Protein AF-0000000084519623 (afdb_homodimer)

pLDDT: mean 92.39, std 9.72, range [23.41, 98.94]

Radius of gyration: 33.49 Å; Cα contacts (8 Å, |Δi|>4): 2602; chains: 2; bounding box: 66×111×92 Å

Structure (mmCIF, N/CA/C/O backbone):
data_AF-0000000084519623-model_v1
#
loop_
_entity.id
_entity.type
_entity.pdbx_description
1 polymer 'Amidohydrolase 3 domain-containing protein'
#
loop_
_atom_site.group_PDB
_atom_site.id
_atom_site.type_symbol
_atom_site.label_atom_id
_atom_site.label_alt_id
_atom_site.label_comp_id
_atom_site.label_asym_id
_atom_site.label_entity_id
_atom_site.label_seq_id
_atom_site.pdbx_PDB_ins_code
_atom_site.Cartn_x
_atom_site.Cartn_y
_atom_site.Cartn_z
_atom_site.occupancy
_atom_site.B_iso_or_equiv
_atom_site.auth_seq_id
_atom_site.auth_comp_id
_atom_site.auth_asym_id
_atom_site.auth_atom_id
_atom_site.pdbx_PDB_model_num
ATOM 1 N N . MET A 1 1 ? 6.273 -15.039 26.984 1 62.22 1 MET A N 1
ATOM 2 C CA . MET A 1 1 ? 6.707 -13.977 26.094 1 62.22 1 MET A CA 1
ATOM 3 C C . MET A 1 1 ? 6.906 -12.672 26.859 1 62.22 1 MET A C 1
ATOM 5 O O . MET A 1 1 ? 6.121 -12.344 27.75 1 62.22 1 MET A O 1
ATOM 9 N N . PHE A 1 2 ? 7.969 -12.195 26.719 1 80.69 2 PHE A N 1
ATOM 10 C CA . PHE A 1 2 ? 8.312 -11.008 27.484 1 80.69 2 PHE A CA 1
ATOM 11 C C . PHE A 1 2 ? 8.188 -9.75 26.641 1 80.69 2 PHE A C 1
ATOM 13 O O . PHE A 1 2 ? 8.391 -9.797 25.422 1 80.69 2 PHE A O 1
ATOM 20 N N . ALA A 1 3 ? 7.703 -8.773 27.297 1 88.75 3 ALA A N 1
ATOM 21 C CA . ALA A 1 3 ? 7.484 -7.488 26.625 1 88.75 3 ALA A CA 1
ATOM 22 C C . ALA A 1 3 ? 8.805 -6.863 26.188 1 88.75 3 ALA A C 1
ATOM 24 O O . ALA A 1 3 ? 9.859 -7.156 26.766 1 88.75 3 ALA A O 1
ATOM 25 N N . ASP A 1 4 ? 8.758 -6.082 25.109 1 91.62 4 ASP A N 1
ATOM 26 C CA . ASP A 1 4 ? 9.898 -5.262 24.719 1 91.62 4 ASP A CA 1
ATOM 27 C C . ASP A 1 4 ? 10.008 -4.02 25.594 1 91.62 4 ASP A C 1
ATOM 29 O O . ASP A 1 4 ? 11.109 -3.57 25.922 1 91.62 4 ASP A O 1
ATOM 33 N N . LEU A 1 5 ? 8.82 -3.525 26 1 95.69 5 LEU A N 1
ATOM 34 C CA . LEU A 1 5 ? 8.711 -2.305 26.781 1 95.69 5 LEU A CA 1
ATOM 35 C C . LEU A 1 5 ? 7.602 -2.43 27.828 1 95.69 5 LEU A C 1
ATOM 37 O O . LEU A 1 5 ? 6.52 -2.945 27.531 1 95.69 5 LEU A O 1
ATOM 41 N N . ALA A 1 6 ? 7.887 -2.066 29.016 1 97.25 6 ALA A N 1
ATOM 42 C CA . ALA A 1 6 ? 6.906 -1.94 30.094 1 97.25 6 ALA A CA 1
ATOM 43 C C . ALA A 1 6 ? 7.008 -0.579 30.766 1 97.25 6 ALA A C 1
ATOM 45 O O . ALA A 1 6 ? 8.109 -0.124 31.094 1 97.25 6 ALA A O 1
ATOM 46 N N . ILE A 1 7 ? 5.895 0.051 30.906 1 98.06 7 ILE A N 1
ATOM 47 C CA . ILE A 1 7 ? 5.855 1.316 31.625 1 98.06 7 ILE A CA 1
ATOM 48 C C . ILE A 1 7 ? 4.953 1.184 32.844 1 98.06 7 ILE A C 1
ATOM 50 O O . ILE A 1 7 ? 3.963 0.449 32.812 1 98.06 7 ILE A O 1
ATOM 54 N N . TYR A 1 8 ? 5.324 1.91 33.938 1 97.94 8 TYR A N 1
ATOM 55 C CA . TYR A 1 8 ? 4.539 1.75 35.156 1 97.94 8 TYR A CA 1
ATOM 56 C C . TYR A 1 8 ? 4.586 3.014 36 1 97.94 8 TYR A C 1
ATOM 58 O O . TYR A 1 8 ? 5.312 3.957 35.688 1 97.94 8 TYR A O 1
ATOM 66 N N . ASN A 1 9 ? 3.752 3.084 37.062 1 98.06 9 ASN A N 1
ATOM 67 C CA . ASN A 1 9 ? 3.686 4.184 38 1 98.06 9 ASN A CA 1
ATOM 68 C C . ASN A 1 9 ? 3.252 5.484 37.344 1 98.06 9 ASN A C 1
ATOM 70 O O . ASN A 1 9 ? 3.852 6.535 37.562 1 98.06 9 ASN A O 1
ATOM 74 N N . GLY A 1 10 ? 2.334 5.355 36.406 1 97.75 10 GLY A N 1
ATOM 75 C CA . GLY A 1 10 ? 1.791 6.531 35.719 1 97.75 10 GLY A CA 1
ATOM 76 C C . GLY A 1 10 ? 0.275 6.574 35.75 1 97.75 10 GLY A C 1
ATOM 77 O O . GLY A 1 10 ? -0.374 5.68 36.281 1 97.75 10 GLY A O 1
ATOM 78 N N . GLN A 1 11 ? -0.29 7.664 35.312 1 98.12 11 GLN A N 1
ATOM 79 C CA . GLN A 1 11 ? -1.704 7.781 34.969 1 98.12 11 GLN A CA 1
ATOM 80 C C . GLN A 1 11 ? -1.933 7.547 33.469 1 98.12 11 GLN A C 1
ATOM 82 O O . GLN A 1 11 ? -1.906 8.492 32.688 1 98.12 11 GLN A O 1
ATOM 87 N N . ILE A 1 12 ? -2.188 6.305 33.156 1 98.56 12 ILE A N 1
ATOM 88 C CA . ILE A 1 12 ? -2.412 5.961 31.75 1 98.56 12 ILE A CA 1
ATOM 89 C C . ILE A 1 12 ? -3.891 6.129 31.406 1 98.56 12 ILE A C 1
ATOM 91 O O . ILE A 1 12 ? -4.727 5.324 31.828 1 98.56 12 ILE A O 1
ATOM 95 N N . VAL A 1 13 ? -4.203 7.156 30.703 1 98.5 13 VAL A N 1
ATOM 96 C CA . VAL A 1 13 ? -5.566 7.453 30.281 1 98.5 13 VAL A CA 1
ATOM 97 C C . VAL A 1 13 ? -5.836 6.789 28.922 1 98.5 13 VAL A C 1
ATOM 99 O O . VAL A 1 13 ? -5.336 7.242 27.891 1 98.5 13 VAL A O 1
ATOM 102 N N . SER A 1 14 ? -6.637 5.812 28.875 1 97.75 14 SER A N 1
ATOM 103 C CA . SER A 1 14 ? -6.82 4.965 27.703 1 97.75 14 SER A CA 1
ATOM 104 C C . SER A 1 14 ? -7.559 5.703 26.594 1 97.75 14 SER A C 1
ATOM 106 O O . SER A 1 14 ? -7.34 5.438 25.406 1 97.75 14 SER A O 1
ATOM 108 N N . MET A 1 15 ? -8.508 6.625 26.906 1 97.62 15 MET A N 1
ATOM 109 C CA . MET A 1 15 ? -9.43 7.312 26 1 97.62 15 MET A CA 1
ATOM 110 C C . MET A 1 15 ? -10.383 6.324 25.344 1 97.62 15 MET A C 1
ATOM 112 O O . MET A 1 15 ? -10.891 6.582 24.25 1 97.62 15 MET A O 1
ATOM 116 N N . ASP A 1 16 ? -10.531 5.16 25.906 1 94.5 16 ASP A N 1
ATOM 117 C CA . ASP A 1 16 ? -11.5 4.191 25.406 1 94.5 16 ASP A CA 1
ATOM 118 C C . ASP A 1 16 ? -12.922 4.602 25.75 1 94.5 16 ASP A C 1
ATOM 120 O O . ASP A 1 16 ? -13.141 5.652 26.359 1 94.5 16 ASP A O 1
ATOM 124 N N . GLN A 1 1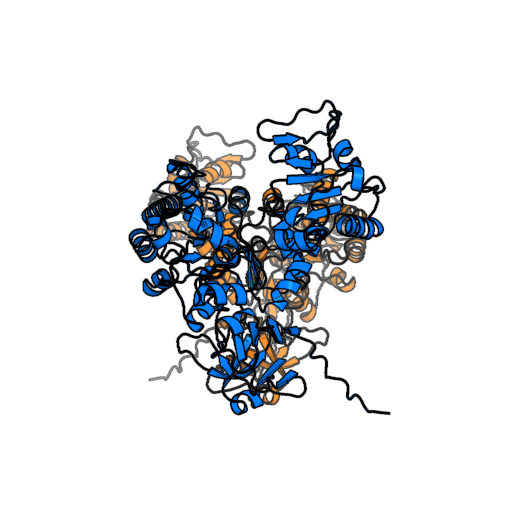7 ? -13.891 3.863 25.281 1 90.94 17 GLN A N 1
ATOM 125 C CA . GLN A 1 17 ? -15.305 4.184 25.469 1 90.94 17 GLN A CA 1
ATOM 126 C C . GLN A 1 17 ? -15.688 4.121 26.953 1 90.94 17 GLN A C 1
ATOM 128 O O . GLN A 1 17 ? -16.641 4.777 27.375 1 90.94 17 GLN A O 1
ATOM 133 N N . ARG A 1 18 ? -14.82 3.398 27.812 1 89.81 18 ARG A N 1
ATOM 134 C CA . ARG A 1 18 ? -15.125 3.234 29.234 1 89.81 18 ARG A CA 1
ATOM 135 C C . ARG A 1 18 ? -14.367 4.254 30.078 1 89.81 18 ARG A C 1
ATOM 137 O O . ARG A 1 18 ? -14.484 4.266 31.297 1 89.81 18 ARG A O 1
ATOM 144 N N . HIS A 1 19 ? -13.578 5.066 29.406 1 92.69 19 HIS A N 1
ATOM 145 C CA . HIS A 1 19 ? -12.781 6.07 30.094 1 92.69 19 HIS A CA 1
ATOM 146 C C . HIS A 1 19 ? -11.875 5.43 31.141 1 92.69 19 HIS A C 1
ATOM 148 O O . HIS A 1 19 ? -11.789 5.914 32.281 1 92.69 19 HIS A O 1
ATOM 154 N N . SER A 1 20 ? -11.234 4.355 30.75 1 93.69 20 SER A N 1
ATOM 155 C CA . SER A 1 20 ? -10.406 3.578 31.672 1 93.69 20 SER A CA 1
ATOM 156 C C . SER A 1 20 ? -9.07 4.27 31.922 1 93.69 20 SER A C 1
ATOM 158 O O . SER A 1 20 ? -8.555 4.988 31.062 1 93.69 20 SER A O 1
ATOM 160 N N . HIS A 1 21 ? -8.586 4.062 33.188 1 96.38 21 HIS A N 1
ATOM 161 C CA . HIS A 1 21 ? -7.234 4.449 33.562 1 96.38 21 HIS A CA 1
ATOM 162 C C . HIS A 1 21 ? -6.445 3.244 34.062 1 96.38 21 HIS A C 1
ATOM 164 O O . HIS A 1 21 ? -7.008 2.346 34.719 1 96.38 21 HIS A O 1
ATOM 170 N N . HIS A 1 22 ? -5.207 3.25 33.75 1 96.69 22 HIS A N 1
ATOM 171 C CA . HIS A 1 22 ? -4.328 2.176 34.188 1 96.69 22 HIS A CA 1
ATOM 172 C C . HIS A 1 22 ? -3.037 2.73 34.781 1 96.69 22 HIS A C 1
ATOM 174 O O . HIS A 1 22 ? -2.713 3.902 34.594 1 96.69 22 HIS A O 1
ATOM 180 N N . GLU A 1 23 ? -2.32 1.829 35.5 1 97.81 23 GLU A N 1
ATOM 181 C CA . GLU A 1 23 ? -1.054 2.203 36.125 1 97.81 23 GLU A CA 1
ATOM 182 C C . GLU A 1 23 ? 0.131 1.772 35.25 1 97.81 23 GLU A C 1
ATOM 184 O O . GLU A 1 23 ? 1.183 2.416 35.281 1 97.81 23 GLU A O 1
ATOM 189 N N . ALA A 1 24 ? -0.117 0.705 34.562 1 97.88 24 ALA A N 1
ATOM 190 C CA . ALA A 1 24 ? 0.993 0.082 33.844 1 97.88 24 ALA A CA 1
ATOM 191 C C . ALA A 1 24 ? 0.529 -0.488 32.5 1 97.88 24 ALA A C 1
ATOM 193 O O . ALA A 1 24 ? -0.665 -0.723 32.281 1 97.88 24 ALA A O 1
ATOM 194 N N . MET A 1 25 ? 1.5 -0.622 31.562 1 96.44 25 MET A N 1
ATOM 195 C CA . MET A 1 25 ? 1.253 -1.1 30.203 1 96.44 25 MET A CA 1
ATOM 196 C C . MET A 1 25 ? 2.457 -1.869 29.672 1 96.44 25 MET A C 1
ATOM 198 O O . MET A 1 25 ? 3.602 -1.478 29.906 1 96.44 25 MET A O 1
ATOM 202 N N . ALA A 1 26 ? 2.215 -2.965 29.031 1 94.25 26 ALA A N 1
ATOM 203 C CA . ALA A 1 26 ? 3.258 -3.766 28.391 1 94.25 26 ALA A CA 1
ATOM 204 C C . ALA A 1 26 ? 3.121 -3.738 26.875 1 94.25 26 ALA A C 1
ATOM 206 O O . ALA A 1 26 ? 2.008 -3.779 26.344 1 94.25 26 ALA A O 1
ATOM 207 N N . VAL A 1 27 ? 4.258 -3.639 26.203 1 93.81 27 VAL A N 1
ATOM 208 C CA . VAL A 1 27 ? 4.293 -3.521 24.75 1 93.81 27 VAL A CA 1
ATOM 209 C C . VAL A 1 27 ? 5.164 -4.633 24.156 1 93.81 27 VAL A C 1
ATOM 211 O O . VAL A 1 27 ? 6.242 -4.922 24.688 1 93.81 27 VAL A O 1
ATOM 214 N N . LYS A 1 28 ? 4.699 -5.246 23.172 1 87.62 28 LYS A N 1
ATOM 215 C CA . LYS A 1 28 ? 5.469 -6.238 22.422 1 87.62 28 LYS A CA 1
ATOM 216 C C . LYS A 1 28 ? 5.234 -6.098 20.922 1 87.62 28 LYS A C 1
ATOM 218 O O . LYS A 1 28 ? 4.09 -6.027 20.469 1 87.62 28 LYS A O 1
ATOM 223 N N . HIS A 1 29 ? 6.273 -6.051 20.141 1 83.88 29 HIS A N 1
ATOM 224 C CA . HIS A 1 29 ? 6.223 -5.973 18.688 1 83.88 29 HIS A CA 1
ATOM 225 C C . HIS A 1 29 ? 5.316 -4.836 18.219 1 83.88 29 HIS A C 1
ATOM 227 O O . HIS A 1 29 ? 4.449 -5.035 17.375 1 83.88 29 HIS A O 1
ATOM 233 N N . GLY A 1 30 ? 5.387 -3.762 18.984 1 92.44 30 GLY A N 1
ATOM 234 C CA . GLY A 1 30 ? 4.758 -2.52 18.562 1 92.44 30 GLY A CA 1
ATOM 235 C C . GLY A 1 30 ? 3.316 -2.398 19.016 1 92.44 30 GLY A C 1
ATOM 236 O O . GLY A 1 30 ? 2.66 -1.388 18.75 1 92.44 30 GLY A O 1
ATOM 237 N N . ARG A 1 31 ? 2.801 -3.398 19.734 1 91.62 31 ARG A N 1
ATOM 238 C CA . ARG A 1 31 ? 1.4 -3.398 20.141 1 91.62 31 ARG A CA 1
ATOM 239 C C . ARG A 1 31 ? 1.272 -3.539 21.656 1 91.62 31 ARG A C 1
ATOM 241 O O . ARG A 1 31 ? 2.158 -4.09 22.312 1 91.62 31 ARG A O 1
ATOM 248 N N . ILE A 1 32 ? 0.175 -3.059 22.109 1 92.69 32 ILE A N 1
ATOM 249 C CA . ILE A 1 32 ? -0.126 -3.182 23.531 1 92.69 32 ILE A CA 1
ATOM 250 C C . ILE A 1 32 ? -0.583 -4.605 23.844 1 92.69 32 ILE A C 1
ATOM 252 O O . ILE A 1 32 ? -1.522 -5.109 23.219 1 92.69 32 ILE A O 1
ATOM 256 N N . VAL A 1 33 ? 0.07 -5.238 24.812 1 87.44 33 VAL A N 1
ATOM 257 C CA . VAL A 1 33 ? -0.261 -6.637 25.078 1 87.44 33 VAL A CA 1
ATOM 258 C C . VAL A 1 33 ? -0.841 -6.781 26.484 1 87.44 33 VAL A C 1
ATOM 260 O O . VAL A 1 33 ? -1.411 -7.82 26.812 1 87.44 33 VAL A O 1
ATOM 263 N N . GLY A 1 34 ? -0.714 -5.699 27.281 1 87.62 34 GLY A N 1
ATOM 264 C CA . GLY A 1 34 ? -1.259 -5.711 28.625 1 87.62 34 GLY A CA 1
ATOM 265 C C . GLY A 1 34 ? -1.421 -4.324 29.219 1 87.62 34 GLY A C 1
ATOM 266 O O . GLY A 1 34 ? -0.589 -3.445 29 1 87.62 34 GLY A O 1
ATOM 267 N N . MET A 1 35 ? -2.445 -4.172 29.984 1 93.19 35 MET A N 1
ATOM 268 C CA . MET A 1 35 ? -2.711 -2.939 30.719 1 93.19 35 MET A CA 1
ATOM 269 C C . MET A 1 35 ? -3.314 -3.24 32.094 1 93.19 35 MET A C 1
ATOM 271 O O . MET A 1 35 ? -4.027 -4.23 32.25 1 93.19 35 MET A O 1
ATOM 275 N N . GLY A 1 36 ? -2.996 -2.496 33.094 1 93.94 36 GLY A N 1
ATOM 276 C CA . GLY A 1 36 ? -3.531 -2.689 34.438 1 93.94 36 GLY A CA 1
ATOM 277 C C . GLY A 1 36 ? -2.627 -2.146 35.5 1 93.94 36 GLY A C 1
ATOM 278 O O . GLY A 1 36 ? -1.995 -1.102 35.344 1 93.94 36 GLY A O 1
ATOM 279 N N . ALA A 1 37 ? -2.674 -2.82 36.656 1 95.5 37 ALA A N 1
ATOM 280 C CA . ALA A 1 37 ? -1.753 -2.514 37.75 1 95.5 37 ALA A CA 1
ATOM 281 C C . ALA A 1 37 ? -0.356 -3.055 37.469 1 95.5 37 ALA A C 1
ATOM 283 O O . ALA A 1 37 ? -0.176 -3.867 36.562 1 95.5 37 ALA A O 1
ATOM 284 N N . TRP A 1 38 ? 0.573 -2.488 38.156 1 94.56 38 TRP A N 1
ATOM 285 C CA . TRP A 1 38 ? 1.952 -2.924 37.969 1 94.56 38 TRP A CA 1
ATOM 286 C C . TRP A 1 38 ? 2.072 -4.434 38.125 1 94.56 38 TRP A C 1
ATOM 288 O O . TRP A 1 38 ? 2.777 -5.094 37.375 1 94.56 38 TRP A O 1
ATOM 298 N N . GLN A 1 39 ? 1.353 -5.004 39.031 1 92.38 39 GLN A N 1
ATOM 299 C CA . GLN A 1 39 ? 1.403 -6.434 39.312 1 92.38 39 GLN A CA 1
ATOM 300 C C . GLN A 1 39 ? 0.91 -7.242 38.125 1 92.38 39 GLN A C 1
ATOM 302 O O . GLN A 1 39 ? 1.374 -8.359 37.875 1 92.38 39 GLN A O 1
ATOM 307 N N . ASP A 1 40 ? 0.001 -6.633 37.375 1 87.31 40 ASP A N 1
ATOM 308 C CA . ASP A 1 40 ? -0.548 -7.297 36.219 1 87.31 40 ASP A CA 1
ATOM 309 C C . ASP A 1 40 ? 0.476 -7.348 35.062 1 87.31 40 ASP A C 1
ATOM 311 O O . ASP A 1 40 ? 0.372 -8.18 34.188 1 87.31 40 ASP A O 1
ATOM 315 N N . ILE A 1 41 ? 1.484 -6.469 35.094 1 90.25 41 ILE A N 1
ATOM 316 C CA . ILE A 1 41 ? 2.418 -6.301 34 1 90.25 41 ILE A CA 1
ATOM 317 C C . ILE A 1 41 ? 3.725 -7.027 34.312 1 90.25 41 ILE A C 1
ATOM 319 O O . ILE A 1 41 ? 4.438 -7.457 33.406 1 90.25 41 ILE A O 1
ATOM 323 N N . THR A 1 42 ? 4.055 -7.258 35.562 1 91.19 42 THR A N 1
ATOM 324 C CA . THR A 1 42 ? 5.328 -7.812 36 1 91.19 42 THR A CA 1
ATOM 325 C C . THR A 1 42 ? 5.582 -9.172 35.375 1 91.19 42 THR A C 1
ATOM 327 O O . THR A 1 42 ? 6.73 -9.523 35.094 1 91.19 42 THR A O 1
ATOM 330 N N . PRO A 1 43 ? 4.527 -9.875 35.094 1 81.31 43 PRO A N 1
ATOM 331 C CA . PRO A 1 43 ? 4.766 -11.18 34.438 1 81.31 43 PRO A CA 1
ATOM 332 C C . PRO A 1 43 ? 5.32 -11.047 33.031 1 81.31 43 PRO A C 1
ATOM 334 O O . PRO A 1 43 ? 5.867 -12.016 32.5 1 81.31 43 PRO A O 1
ATOM 337 N N . PHE A 1 44 ? 5.199 -9.883 32.469 1 83.44 44 PHE A N 1
ATOM 338 C CA . PHE A 1 44 ? 5.664 -9.68 31.094 1 83.44 44 PHE A CA 1
ATOM 339 C C . PHE A 1 44 ? 7.129 -9.25 31.078 1 83.44 44 PHE A C 1
ATOM 341 O O . PHE A 1 44 ? 7.73 -9.117 30.016 1 83.44 44 PHE A O 1
ATOM 348 N N . ILE A 1 45 ? 7.75 -9.156 32.188 1 89.25 45 ILE A N 1
ATOM 349 C CA . ILE A 1 45 ? 9.055 -8.516 32.25 1 89.25 45 ILE A CA 1
ATOM 350 C C . ILE A 1 45 ? 10.148 -9.578 32.375 1 89.25 45 ILE A C 1
ATOM 352 O O . ILE A 1 45 ? 10.023 -10.492 33.219 1 89.25 45 ILE A O 1
ATOM 356 N N . ASP A 1 46 ? 11.094 -9.484 31.531 1 88.69 46 ASP A N 1
ATOM 357 C CA . ASP A 1 46 ? 12.328 -10.234 31.703 1 88.69 46 ASP A CA 1
ATOM 358 C C . ASP A 1 46 ? 13.547 -9.32 31.578 1 88.69 46 ASP A C 1
ATOM 360 O O . ASP A 1 46 ? 13.422 -8.102 31.672 1 88.69 46 ASP A O 1
ATOM 364 N N . LYS A 1 47 ? 14.797 -9.914 31.516 1 90.94 47 LYS A N 1
ATOM 365 C CA . LYS A 1 47 ? 16.031 -9.141 31.547 1 90.94 47 LYS A CA 1
ATOM 366 C C . LYS A 1 47 ? 16.172 -8.258 30.312 1 90.94 47 LYS A C 1
ATOM 368 O O . LYS A 1 47 ? 16.875 -7.242 30.344 1 90.94 47 LYS A O 1
ATOM 373 N N . GLN A 1 48 ? 15.422 -8.602 29.266 1 90.75 48 GLN A N 1
ATOM 374 C CA . GLN A 1 48 ? 15.57 -7.887 28 1 90.75 48 GLN A CA 1
ATOM 375 C C . GLN A 1 48 ? 14.516 -6.797 27.859 1 90.75 48 GLN A C 1
ATOM 377 O O . GLN A 1 48 ? 14.617 -5.938 26.984 1 90.75 48 GLN A O 1
ATOM 382 N N . THR A 1 49 ? 13.531 -6.832 28.766 1 93.75 49 THR A N 1
ATOM 383 C CA . THR A 1 49 ? 12.453 -5.852 28.703 1 93.75 49 THR A CA 1
ATOM 384 C C . THR A 1 49 ? 12.945 -4.484 29.172 1 93.75 49 THR A C 1
ATOM 386 O O . THR A 1 49 ? 13.555 -4.363 30.234 1 93.75 49 THR A O 1
ATOM 389 N N . GLN A 1 50 ? 12.789 -3.467 28.328 1 97 50 GLN A N 1
ATOM 390 C CA . GLN A 1 50 ? 13 -2.102 28.797 1 97 50 GLN A CA 1
ATOM 391 C C . GLN A 1 50 ? 11.891 -1.664 29.75 1 97 50 GLN A C 1
ATOM 393 O O . GLN A 1 50 ? 10.711 -1.704 29.391 1 97 50 GLN A O 1
ATOM 398 N N . VAL A 1 51 ? 12.242 -1.295 30.953 1 97.5 51 VAL A N 1
ATOM 399 C CA . VAL A 1 51 ? 11.25 -0.907 31.953 1 97.5 51 VAL A CA 1
ATOM 400 C C . VAL A 1 51 ? 11.391 0.581 32.281 1 97.5 51 VAL A C 1
ATOM 402 O O . VAL A 1 51 ? 12.469 1.044 32.656 1 97.5 51 VAL A O 1
ATOM 405 N N . ILE A 1 52 ? 10.312 1.324 32.188 1 97.88 52 ILE A N 1
ATOM 406 C CA . ILE A 1 52 ? 10.344 2.766 32.406 1 97.88 52 ILE A CA 1
ATOM 407 C C . ILE A 1 52 ? 9.422 3.133 33.562 1 97.88 52 ILE A C 1
ATOM 409 O O . ILE A 1 52 ? 8.227 2.818 33.531 1 97.88 52 ILE A O 1
ATOM 413 N N . ASN A 1 53 ? 9.938 3.768 34.562 1 97.94 53 ASN A N 1
ATOM 414 C CA . ASN A 1 53 ? 9.164 4.375 35.625 1 97.94 53 ASN A CA 1
ATOM 415 C C . ASN A 1 53 ? 8.641 5.754 35.25 1 97.94 53 ASN A C 1
ATOM 417 O O . ASN A 1 53 ? 9.422 6.684 35.031 1 97.94 53 ASN A O 1
ATOM 421 N N . LEU A 1 54 ? 7.348 5.887 35.219 1 98.12 54 LEU A N 1
ATOM 422 C CA . LEU A 1 54 ? 6.738 7.121 34.75 1 98.12 54 LEU A CA 1
ATOM 423 C C . LEU A 1 54 ? 6.719 8.18 35.844 1 98.12 54 LEU A C 1
ATOM 425 O O . LEU A 1 54 ? 6.484 9.359 35.562 1 98.12 54 LEU A O 1
ATOM 429 N N . GLU A 1 55 ? 6.91 7.762 37.094 1 97.44 55 GLU A N 1
ATOM 430 C CA . GLU A 1 55 ? 6.98 8.68 38.219 1 97.44 55 GLU A CA 1
ATOM 431 C C . GLU A 1 55 ? 5.734 9.555 38.312 1 97.44 55 GLU A C 1
ATOM 433 O O . GLU A 1 55 ? 5.836 10.773 38.5 1 97.44 55 GLU A O 1
ATOM 438 N N . GLY A 1 56 ? 4.633 8.961 38 1 97.88 56 GLY A N 1
ATOM 439 C CA . GLY A 1 56 ? 3.359 9.641 38.188 1 97.88 56 GLY A CA 1
ATOM 440 C C . GLY A 1 56 ? 2.914 10.398 36.938 1 97.88 56 GLY A C 1
ATOM 441 O O . GLY A 1 56 ? 1.81 10.945 36.906 1 97.88 56 GLY A O 1
ATOM 442 N N . ARG A 1 57 ? 3.66 10.445 35.906 1 98.19 57 ARG A N 1
ATOM 443 C CA . ARG A 1 57 ? 3.352 11.195 34.688 1 98.19 57 ARG A CA 1
ATOM 444 C C . ARG A 1 57 ? 2.125 10.625 33.969 1 98.19 57 ARG A C 1
ATOM 446 O O . ARG A 1 57 ? 1.726 9.492 34.25 1 98.19 57 ARG A O 1
ATOM 453 N N . THR A 1 58 ? 1.521 11.453 33.156 1 98.75 58 THR A N 1
ATOM 454 C CA . THR A 1 58 ? 0.309 11.07 32.438 1 98.75 58 THR A CA 1
ATOM 455 C C . THR A 1 58 ? 0.648 10.516 31.062 1 98.75 58 THR A C 1
ATOM 457 O O . THR A 1 58 ? 1.507 11.062 30.359 1 98.75 58 THR A O 1
ATOM 460 N N . VAL A 1 59 ? 0.03 9.391 30.734 1 98.88 59 VAL A N 1
ATOM 461 C CA . VAL A 1 59 ? 0.193 8.789 29.422 1 98.88 59 VAL A CA 1
ATOM 462 C C . VAL A 1 59 ? -1.124 8.867 28.656 1 98.88 59 VAL A C 1
ATOM 464 O O . VAL A 1 59 ? -2.18 8.516 29.172 1 98.88 59 VAL A O 1
ATOM 467 N N . LEU A 1 60 ? -1.12 9.359 27.453 1 98.88 60 LEU A N 1
ATOM 468 C CA . LEU A 1 60 ? -2.252 9.438 26.531 1 98.88 60 LEU A CA 1
ATOM 469 C C . LEU A 1 60 ? -1.927 8.75 25.203 1 98.88 60 LEU A C 1
ATOM 471 O O . LEU A 1 60 ? -0.756 8.531 24.891 1 98.88 60 LEU A O 1
ATOM 475 N N . PRO A 1 61 ? -2.994 8.312 24.453 1 98.88 61 PRO A N 1
ATOM 476 C CA . PRO A 1 61 ? -2.686 7.922 23.078 1 98.88 61 PRO A CA 1
ATOM 477 C C . PRO A 1 61 ? -1.924 9 22.312 1 98.88 61 PRO A C 1
ATOM 479 O O . PRO A 1 61 ? -2.131 10.195 22.562 1 98.88 61 PRO A O 1
ATOM 482 N N . GLY A 1 62 ? -1.013 8.555 21.453 1 98.88 62 GLY A N 1
ATOM 483 C CA . GLY A 1 62 ? -0.347 9.531 20.609 1 98.88 62 GLY A CA 1
ATOM 484 C C . GLY A 1 62 ? -1.313 10.43 19.859 1 98.88 62 GLY A C 1
ATOM 485 O O . GLY A 1 62 ? -2.361 9.969 19.391 1 98.88 62 GLY A O 1
ATOM 486 N N . PHE A 1 63 ? -0.994 11.672 19.688 1 98.94 63 PHE A N 1
ATOM 487 C CA . PHE A 1 63 ? -1.893 12.625 19.047 1 98.94 63 PHE A CA 1
ATOM 488 C C . PHE A 1 63 ? -1.927 12.406 17.547 1 98.94 63 PHE A C 1
ATOM 490 O O . PHE A 1 63 ? -0.924 12.008 16.953 1 98.94 63 PHE A O 1
ATOM 497 N N . ILE A 1 64 ? -3.098 12.594 16.969 1 98.94 64 ILE A N 1
ATOM 498 C CA . ILE A 1 64 ? -3.316 12.508 15.531 1 98.94 64 ILE A CA 1
ATOM 499 C C . ILE A 1 64 ? -3.705 13.883 14.984 1 98.94 64 ILE A C 1
ATOM 501 O O . ILE A 1 64 ? -4.68 14.484 15.445 1 98.94 64 ILE A O 1
ATOM 505 N N . ASP A 1 65 ? -2.902 14.414 14.117 1 98.88 65 ASP A N 1
ATOM 506 C CA . ASP A 1 65 ? -3.271 15.617 13.383 1 98.88 65 ASP A CA 1
ATOM 507 C C . ASP A 1 65 ? -4.004 15.273 12.086 1 98.88 65 ASP A C 1
ATOM 509 O O . ASP A 1 65 ? -3.383 14.844 11.109 1 98.88 65 ASP A O 1
ATOM 513 N N . ALA A 1 66 ? -5.281 15.555 12.008 1 98.88 66 ALA A N 1
ATOM 514 C CA . ALA A 1 66 ? -6.148 14.977 10.984 1 98.88 66 ALA A CA 1
ATOM 515 C C . ALA A 1 66 ? -6.109 15.805 9.703 1 98.88 66 ALA A C 1
ATOM 517 O O . ALA A 1 66 ? -6.797 15.492 8.734 1 98.88 66 ALA A O 1
ATOM 518 N N . HIS A 1 67 ? -5.387 16.891 9.656 1 98.56 67 HIS A N 1
ATOM 519 C CA . HIS A 1 67 ? -5.219 17.719 8.469 1 98.56 67 HIS A CA 1
ATOM 520 C C . HIS A 1 67 ? -3.994 18.609 8.594 1 98.56 67 HIS A C 1
ATOM 522 O O . HIS A 1 67 ? -3.998 19.578 9.367 1 98.56 67 HIS A O 1
ATOM 528 N N . GLN A 1 68 ? -3.031 18.281 7.867 1 97.25 68 GLN A N 1
ATOM 529 C CA . GLN A 1 68 ? -1.806 19.078 7.797 1 97.25 68 GLN A CA 1
ATOM 530 C C . GLN A 1 68 ? -1.039 18.781 6.508 1 97.25 68 GLN A C 1
ATOM 532 O O . GLN A 1 68 ? -1.449 17.938 5.711 1 97.25 68 GLN A O 1
ATOM 537 N N . HIS A 1 69 ? -0.051 19.594 6.242 1 96 69 HIS A N 1
ATOM 538 C CA . HIS A 1 69 ? 0.781 19.453 5.051 1 96 69 HIS A CA 1
ATOM 539 C C . HIS A 1 69 ? 2.24 19.219 5.426 1 96 69 HIS A C 1
ATOM 541 O O . HIS A 1 69 ? 3.021 20.172 5.523 1 96 69 HIS A O 1
ATOM 547 N N . MET A 1 70 ? 2.635 17.969 5.473 1 97.5 70 MET A N 1
ATOM 548 C CA . MET A 1 70 ? 3.932 17.578 6.012 1 97.5 70 MET A CA 1
ATOM 549 C C . MET A 1 70 ? 5.062 18 5.082 1 97.5 70 MET A C 1
ATOM 551 O O . MET A 1 70 ? 6.07 18.547 5.531 1 97.5 70 MET A O 1
ATOM 555 N N . ILE A 1 71 ? 4.891 17.766 3.812 1 95.62 71 ILE A N 1
ATOM 556 C CA . ILE A 1 71 ? 5.926 18.125 2.848 1 95.62 71 ILE A CA 1
ATOM 557 C C . ILE A 1 71 ? 6.102 19.641 2.82 1 95.62 71 ILE A C 1
ATOM 559 O O . ILE A 1 71 ? 7.23 20.125 2.811 1 95.62 71 ILE A O 1
ATOM 563 N N . TYR A 1 72 ? 5.012 20.312 2.809 1 89.56 72 TYR A N 1
ATOM 564 C CA . TYR A 1 72 ? 5.051 21.766 2.822 1 89.56 72 TYR A CA 1
ATOM 565 C C . TYR A 1 72 ? 5.746 22.281 4.078 1 89.56 72 TYR A C 1
ATOM 567 O O . TYR A 1 72 ? 6.664 23.094 3.998 1 89.56 72 TYR A O 1
ATOM 575 N N . PHE A 1 73 ? 5.395 21.75 5.234 1 93.38 73 PHE A N 1
ATOM 576 C CA . PHE A 1 73 ? 6.02 22.141 6.496 1 93.38 73 PHE A CA 1
ATOM 577 C C . PHE A 1 73 ? 7.512 21.812 6.477 1 93.38 73 PHE A C 1
ATOM 579 O O . PHE A 1 73 ? 8.336 22.641 6.859 1 93.38 73 PHE A O 1
ATOM 586 N N . GLY A 1 74 ? 7.848 20.594 6 1 94.31 74 GLY A N 1
ATOM 587 C CA . GLY A 1 74 ? 9.234 20.172 5.922 1 94.31 74 GLY A CA 1
ATOM 588 C C . GLY A 1 74 ? 10.078 21.062 5.027 1 94.31 74 GLY A C 1
ATOM 589 O O . GLY A 1 74 ? 11.234 21.359 5.355 1 94.31 74 GLY A O 1
ATOM 590 N N . THR A 1 75 ? 9.492 21.469 3.877 1 89.81 75 THR A N 1
ATOM 591 C CA . THR A 1 75 ? 10.242 22.328 2.973 1 89.81 75 THR A CA 1
ATOM 592 C C . THR A 1 75 ? 10.461 23.703 3.598 1 89.81 75 THR A C 1
ATOM 594 O O . THR A 1 75 ? 11.492 24.344 3.365 1 89.81 75 THR A O 1
ATOM 597 N N . ASN A 1 76 ? 9.453 24.141 4.426 1 83.88 76 ASN A N 1
ATOM 598 C CA . ASN A 1 76 ? 9.68 25.359 5.195 1 83.88 76 ASN A CA 1
ATOM 599 C C . ASN A 1 76 ? 10.859 25.219 6.148 1 83.88 76 ASN A C 1
ATOM 601 O O . ASN A 1 76 ? 11.672 26.141 6.285 1 83.88 76 ASN A O 1
ATOM 605 N N . LEU A 1 77 ? 10.938 24.078 6.77 1 87.06 77 LEU A N 1
ATOM 606 C CA . LEU A 1 77 ? 12.016 23.828 7.719 1 87.06 77 LEU A CA 1
ATOM 607 C C . LEU A 1 77 ? 13.352 23.688 7 1 87.06 77 LEU A C 1
ATOM 609 O O . LEU A 1 77 ? 14.406 24.016 7.559 1 87.06 77 LEU A O 1
ATOM 613 N N . LEU A 1 78 ? 13.234 23.141 5.812 1 87 78 LEU A N 1
ATOM 614 C CA . LEU A 1 78 ? 14.422 22.969 4.992 1 87 78 LEU A CA 1
ATOM 615 C C . LEU A 1 78 ? 14.961 24.312 4.512 1 87 78 LEU A C 1
ATOM 617 O O . LEU A 1 78 ? 16.172 24.484 4.367 1 87 78 LEU A O 1
ATOM 621 N N . ASN A 1 79 ? 14 25.266 4.289 1 86.5 79 ASN A N 1
ATOM 622 C CA . ASN A 1 79 ? 14.344 26.578 3.77 1 86.5 79 ASN A CA 1
ATOM 623 C C . ASN A 1 79 ? 14.617 27.578 4.895 1 86.5 79 ASN A C 1
ATOM 625 O O . ASN A 1 79 ? 14.445 27.25 6.07 1 86.5 79 ASN A O 1
ATOM 629 N N . LEU A 1 80 ? 15.125 28.656 4.512 1 87.06 80 LEU A N 1
ATOM 630 C CA . LEU A 1 80 ? 15.602 29.625 5.492 1 87.06 80 LEU A CA 1
ATOM 631 C C . LEU A 1 80 ? 14.43 30.328 6.172 1 87.06 80 LEU A C 1
ATOM 633 O O . LEU A 1 80 ? 13.5 30.797 5.504 1 87.06 80 LEU A O 1
ATOM 637 N N . ASP A 1 81 ? 14.359 30.188 7.473 1 85.06 81 ASP A N 1
ATOM 638 C CA . ASP A 1 81 ? 13.422 31.016 8.234 1 85.06 81 ASP A CA 1
ATOM 639 C C . ASP A 1 81 ? 13.867 32.469 8.258 1 85.06 81 ASP A C 1
ATOM 641 O O . ASP A 1 81 ? 14.875 32.812 8.883 1 85.06 81 ASP A O 1
ATOM 645 N N . CYS A 1 82 ? 13.047 33.312 7.617 1 88.5 82 CYS A N 1
ATOM 646 C CA . CYS A 1 82 ? 13.453 34.719 7.484 1 88.5 82 CYS A CA 1
ATOM 647 C C . CYS A 1 82 ? 12.641 35.594 8.406 1 88.5 82 CYS A C 1
ATOM 649 O O . CYS A 1 82 ? 12.547 36.812 8.18 1 88.5 82 CYS A O 1
ATOM 651 N N . ASN A 1 83 ? 12 34.875 9.414 1 85.19 83 ASN A N 1
ATOM 652 C CA . ASN A 1 83 ? 11.352 35.688 10.461 1 85.19 83 ASN A CA 1
ATOM 653 C C . ASN A 1 83 ? 12.375 36.281 11.43 1 85.19 83 ASN A C 1
ATOM 655 O O . ASN A 1 83 ? 12.562 35.75 12.531 1 85.19 83 ASN A O 1
ATOM 659 N N . CYS A 1 84 ? 12.992 37.344 11.031 1 86.94 84 CYS A N 1
ATOM 660 C CA . CYS A 1 84 ? 14.086 38 11.734 1 86.94 84 CYS A CA 1
ATOM 661 C C . CYS A 1 84 ? 13.703 39.438 12.133 1 86.94 84 CYS A C 1
ATOM 663 O O . CYS A 1 84 ? 12.633 39.906 11.766 1 86.94 84 CYS A O 1
ATOM 665 N N . THR A 1 85 ? 14.477 40 12.914 1 89.38 85 THR A N 1
ATOM 666 C CA . THR A 1 85 ? 14.164 41.344 13.438 1 89.38 85 THR A CA 1
ATOM 667 C C . THR A 1 85 ? 14.938 42.406 12.68 1 89.38 85 THR A C 1
ATOM 669 O O . THR A 1 85 ? 14.773 43.594 12.945 1 89.38 85 THR A O 1
ATOM 672 N N . SER A 1 86 ? 15.828 42 11.758 1 94.88 86 SER A N 1
ATOM 673 C CA . SER A 1 86 ? 16.531 42.969 10.93 1 94.88 86 SER A CA 1
ATOM 674 C C . SER A 1 86 ? 16.875 42.375 9.562 1 94.88 86 SER A C 1
ATOM 676 O O . SER A 1 86 ? 16.969 41.156 9.414 1 94.88 86 SER A O 1
ATOM 678 N N . ILE A 1 87 ? 17.078 43.281 8.625 1 95.75 87 ILE A N 1
ATOM 679 C CA . ILE A 1 87 ? 17.484 42.844 7.289 1 95.75 87 ILE A CA 1
ATOM 680 C C . ILE A 1 87 ? 18.875 42.219 7.359 1 95.75 87 ILE A C 1
ATOM 682 O O . ILE A 1 87 ? 19.172 41.25 6.664 1 95.75 87 ILE A O 1
ATOM 686 N N . GLN A 1 88 ? 19.641 42.781 8.211 1 94.94 88 GLN A N 1
ATOM 687 C CA . GLN A 1 88 ? 20.984 42.25 8.375 1 94.94 88 GLN A CA 1
ATOM 688 C C . GLN A 1 88 ? 20.938 40.781 8.844 1 94.94 88 GLN A C 1
ATOM 690 O O . GLN A 1 88 ? 21.734 39.969 8.375 1 94.94 88 GLN A O 1
ATOM 695 N N . ASP A 1 89 ? 20.031 40.469 9.742 1 94.81 89 ASP A N 1
ATOM 696 C CA . ASP A 1 89 ? 19.875 39.125 10.211 1 94.81 89 ASP A CA 1
ATOM 697 C C . ASP A 1 89 ? 19.469 38.188 9.062 1 94.81 89 ASP A C 1
ATOM 699 O O . ASP A 1 89 ? 19.922 37.031 8.984 1 94.81 89 ASP A O 1
ATOM 703 N N . ILE A 1 90 ? 18.625 38.625 8.211 1 94.81 90 ILE A N 1
ATOM 704 C CA . ILE A 1 90 ? 18.156 37.844 7.066 1 94.81 90 ILE A CA 1
ATOM 705 C C . ILE A 1 90 ? 19.328 37.625 6.105 1 94.81 90 ILE A C 1
ATOM 707 O O . ILE A 1 90 ? 19.531 36.5 5.648 1 94.81 90 ILE A O 1
ATOM 711 N N . VAL A 1 91 ? 20.062 38.688 5.863 1 95.69 91 VAL A N 1
ATOM 712 C CA . VAL A 1 91 ? 21.188 38.594 4.953 1 95.69 91 VAL A CA 1
ATOM 713 C C . VAL A 1 91 ? 22.219 37.625 5.516 1 95.69 91 VAL A C 1
ATOM 715 O O . VAL A 1 91 ? 22.781 36.812 4.777 1 95.69 91 VAL A O 1
ATOM 718 N N . GLN A 1 92 ? 22.406 37.688 6.754 1 93.12 92 GLN A N 1
ATOM 719 C CA . GLN A 1 92 ? 23.359 36.781 7.395 1 93.12 92 GLN A CA 1
ATOM 720 C C . GLN A 1 92 ? 22.906 35.344 7.281 1 93.12 92 GLN A C 1
ATOM 722 O O . GLN A 1 92 ? 23.703 34.438 7.008 1 93.12 92 GLN A O 1
ATOM 727 N N . ALA A 1 93 ? 21.703 35.125 7.527 1 91.75 93 ALA A N 1
ATOM 728 C CA . ALA A 1 93 ? 21.156 33.781 7.406 1 91.75 93 ALA A CA 1
ATOM 729 C C . ALA A 1 93 ? 21.312 33.25 5.984 1 91.75 93 ALA A C 1
ATOM 731 O O . ALA A 1 93 ? 21.641 32.094 5.789 1 91.75 93 ALA A O 1
ATOM 732 N N . VAL A 1 94 ? 21.047 34.094 5.02 1 93.81 94 VAL A N 1
ATOM 733 C CA . VAL A 1 94 ? 21.188 33.719 3.617 1 93.81 94 VAL A CA 1
ATOM 734 C C . VAL A 1 94 ? 22.656 33.406 3.32 1 93.81 94 VAL A C 1
ATOM 736 O O . VAL A 1 94 ? 22.969 32.438 2.621 1 93.81 94 VAL A O 1
ATOM 739 N N . GLU A 1 95 ? 23.547 34.188 3.91 1 92.81 95 GLU A N 1
ATOM 740 C CA . GLU A 1 95 ? 24.969 34 3.725 1 92.81 95 GLU A CA 1
ATOM 741 C C . GLU A 1 95 ? 25.422 32.656 4.301 1 92.81 95 GLU A C 1
ATOM 743 O O . GLU A 1 95 ? 26.203 31.938 3.676 1 92.81 95 GLU A O 1
ATOM 748 N N . GLU A 1 96 ? 24.969 32.375 5.441 1 90.12 96 GLU A N 1
ATOM 749 C CA . GLU A 1 96 ? 25.328 31.125 6.094 1 90.12 96 GLU A CA 1
ATOM 750 C C . GLU A 1 96 ? 24.828 29.938 5.281 1 90.12 96 GLU A C 1
ATOM 752 O O . GLU A 1 96 ? 25.547 28.938 5.148 1 90.12 96 GLU A O 1
ATOM 757 N N . ARG A 1 97 ? 23.656 30.062 4.785 1 88.88 97 ARG A N 1
ATOM 758 C CA . ARG A 1 97 ? 23.109 28.984 3.963 1 88.88 97 ARG A CA 1
ATOM 759 C C . ARG A 1 97 ? 23.891 28.844 2.666 1 88.88 97 ARG A C 1
ATOM 761 O O . ARG A 1 97 ? 24.141 27.719 2.201 1 88.88 97 ARG A O 1
ATOM 768 N N . ALA A 1 98 ? 24.281 29.938 2.1 1 89.94 98 ALA A N 1
ATOM 769 C CA . ALA A 1 98 ? 25.031 29.953 0.844 1 89.94 98 ALA A CA 1
ATOM 770 C C . ALA A 1 98 ? 26.359 29.219 0.991 1 89.94 98 ALA A C 1
ATOM 772 O O . ALA A 1 98 ? 26.844 28.594 0.043 1 89.94 98 ALA A O 1
ATOM 773 N N . ALA A 1 99 ? 26.891 29.266 2.164 1 86.69 99 ALA A N 1
ATOM 774 C CA . ALA A 1 99 ? 28.203 28.672 2.432 1 86.69 99 ALA A CA 1
ATOM 775 C C . ALA A 1 99 ? 28.156 27.141 2.279 1 86.69 99 ALA A C 1
ATOM 777 O O . ALA A 1 99 ? 29.172 26.516 2.014 1 86.69 99 ALA A O 1
ATOM 778 N N . PHE A 1 100 ? 27.047 26.531 2.381 1 82 100 PHE A N 1
ATOM 779 C CA . PHE A 1 100 ? 26.906 25.078 2.33 1 82 100 PHE A CA 1
ATOM 780 C C . PHE A 1 100 ? 26.359 24.625 0.977 1 82 100 PHE A C 1
ATOM 782 O O . PHE A 1 100 ? 26.047 23.453 0.787 1 82 100 PHE A O 1
ATOM 789 N N . LEU A 1 101 ? 26.156 25.578 0.087 1 85.62 101 LEU A N 1
ATOM 790 C CA . LEU A 1 101 ? 25.531 25.281 -1.195 1 85.62 101 LEU A CA 1
ATOM 791 C C . LEU A 1 101 ? 26.469 25.625 -2.352 1 85.62 101 LEU A C 1
ATOM 793 O O . LEU A 1 101 ? 27.359 26.453 -2.199 1 85.62 101 LEU A O 1
ATOM 797 N N . ASN A 1 102 ? 26.219 24.938 -3.455 1 87.94 102 ASN A N 1
ATOM 798 C CA . ASN A 1 102 ? 26.859 25.406 -4.688 1 87.94 102 ASN A CA 1
ATOM 799 C C . ASN A 1 102 ? 26.25 26.719 -5.164 1 87.94 102 ASN A C 1
ATOM 801 O O . ASN A 1 102 ? 25.125 27.047 -4.824 1 87.94 102 ASN A O 1
ATOM 805 N N . SER A 1 103 ? 26.969 27.5 -5.914 1 89.94 103 SER A N 1
ATOM 806 C CA . SER A 1 103 ? 26.594 28.844 -6.309 1 89.94 103 SER A CA 1
ATOM 807 C C . SER A 1 103 ? 25.328 28.828 -7.168 1 89.94 103 SER A C 1
ATOM 809 O O . SER A 1 103 ? 24.641 29.844 -7.266 1 89.94 103 SER A O 1
ATOM 811 N N . ASP A 1 104 ? 25.078 27.656 -7.723 1 89.69 104 ASP A N 1
ATOM 812 C CA . ASP A 1 104 ? 23.922 27.609 -8.617 1 89.69 104 ASP A CA 1
ATOM 813 C C . ASP A 1 104 ? 22.688 27.094 -7.891 1 89.69 104 ASP A C 1
ATOM 815 O O . ASP A 1 104 ? 21.594 27.094 -8.453 1 89.69 104 ASP A O 1
ATOM 819 N N . GLU A 1 105 ? 22.812 26.75 -6.594 1 89.38 105 GLU A N 1
ATOM 820 C CA . GLU A 1 105 ? 21.688 26.234 -5.816 1 89.38 105 GLU A CA 1
ATOM 821 C C . GLU A 1 105 ? 20.875 27.375 -5.199 1 89.38 105 GLU A C 1
ATOM 823 O O . GLU A 1 105 ? 21.453 28.359 -4.703 1 89.38 105 GLU A O 1
ATOM 828 N N . TRP A 1 106 ? 19.609 27.266 -5.312 1 93.38 106 TRP A N 1
ATOM 829 C CA . TRP A 1 106 ? 18.719 28.312 -4.832 1 93.38 106 TRP A CA 1
ATOM 830 C C . TRP A 1 106 ? 18.672 28.344 -3.307 1 93.38 106 TRP A C 1
ATOM 832 O O . TRP A 1 106 ? 18.734 27.281 -2.664 1 93.38 106 TRP A O 1
ATOM 842 N N . ILE A 1 107 ? 18.594 29.547 -2.748 1 92.62 107 ILE A N 1
ATOM 843 C CA . ILE A 1 107 ? 18.297 29.766 -1.335 1 92.62 107 ILE A CA 1
ATOM 844 C C . ILE A 1 107 ? 16.859 30.25 -1.177 1 92.62 107 ILE A C 1
ATOM 846 O O . ILE A 1 107 ? 16.531 31.375 -1.573 1 92.62 107 ILE A O 1
ATOM 850 N N . LEU A 1 108 ? 16.078 29.344 -0.716 1 92.25 108 LEU A N 1
ATOM 851 C CA . LEU A 1 108 ? 14.664 29.641 -0.502 1 92.25 108 LEU A CA 1
ATOM 852 C C . LEU A 1 108 ? 14.391 29.938 0.97 1 92.25 108 LEU A C 1
ATOM 854 O O . LEU A 1 108 ? 14.977 29.312 1.852 1 92.25 108 LEU A O 1
ATOM 858 N N . GLY A 1 109 ? 13.617 30.953 1.183 1 90.38 109 GLY A N 1
ATOM 859 C CA . GLY A 1 109 ? 13.258 31.297 2.549 1 90.38 109 GLY A CA 1
ATOM 860 C C . GLY A 1 109 ? 11.844 31.828 2.682 1 90.38 109 GLY A C 1
ATOM 861 O O . GLY A 1 109 ? 11.172 32.062 1.678 1 90.38 109 GLY A O 1
ATOM 862 N N . TRP A 1 110 ? 11.422 31.922 3.859 1 85.38 110 TRP A N 1
ATOM 863 C CA . TRP A 1 110 ? 10.055 32.375 4.086 1 85.38 110 TRP A CA 1
ATOM 864 C C . TRP A 1 110 ? 9.945 33.125 5.41 1 85.38 110 TRP A C 1
ATOM 866 O O . TRP A 1 110 ? 10.883 33.125 6.211 1 85.38 110 TRP A O 1
ATOM 876 N N . GLY A 1 111 ? 8.875 33.906 5.496 1 81.19 111 GLY A N 1
ATOM 877 C CA . GLY A 1 111 ? 8.508 34.469 6.793 1 81.19 111 GLY A CA 1
ATOM 878 C C . GLY A 1 111 ? 8.953 35.906 6.98 1 81.19 111 GLY A C 1
ATOM 879 O O . GLY A 1 111 ? 8.93 36.438 8.094 1 81.19 111 GLY A O 1
ATOM 880 N N . VAL A 1 112 ? 9.391 36.594 5.891 1 87.69 112 VAL A N 1
ATOM 881 C CA . VAL A 1 112 ? 9.82 37.969 6.008 1 87.69 112 VAL A CA 1
ATOM 882 C C . VAL A 1 112 ? 8.648 38.844 6.457 1 87.69 112 VAL A C 1
ATOM 884 O O . VAL A 1 112 ? 7.547 38.75 5.91 1 87.69 112 VAL A O 1
ATOM 887 N N . ASP A 1 113 ? 8.828 39.531 7.465 1 84.5 113 ASP A N 1
ATOM 888 C CA . ASP A 1 113 ? 7.832 40.469 7.977 1 84.5 113 ASP A CA 1
ATOM 889 C C . ASP A 1 113 ? 8.453 41.844 8.242 1 84.5 113 ASP A C 1
ATOM 891 O O . ASP A 1 113 ? 9.062 42.062 9.289 1 84.5 113 ASP A O 1
ATOM 895 N N . GLU A 1 114 ? 8.219 42.844 7.402 1 85.62 114 GLU A N 1
ATOM 896 C CA . GLU A 1 114 ? 8.859 44.156 7.488 1 85.62 114 GLU A CA 1
ATOM 897 C C . GLU A 1 114 ? 8.453 44.875 8.766 1 85.62 114 GLU A C 1
ATOM 899 O O . GLU A 1 114 ? 9.18 45.75 9.258 1 85.62 114 GLU A O 1
ATOM 904 N N . ALA A 1 115 ? 7.301 44.469 9.258 1 76.12 115 ALA A N 1
ATOM 905 C CA . ALA A 1 115 ? 6.84 45.094 10.492 1 76.12 115 ALA A CA 1
ATOM 906 C C . ALA A 1 115 ? 7.742 44.719 11.664 1 76.12 115 ALA A C 1
ATOM 908 O O . ALA A 1 115 ? 7.824 45.469 12.648 1 76.12 115 ALA A O 1
ATOM 909 N N . LYS A 1 116 ? 8.398 43.625 11.586 1 82.31 116 LYS A N 1
ATOM 910 C CA . LYS A 1 116 ? 9.273 43.156 12.656 1 82.31 116 LYS A CA 1
ATOM 911 C C . LYS A 1 116 ? 10.711 43.625 12.43 1 82.31 116 LYS A C 1
ATOM 913 O O . LYS A 1 116 ? 11.539 43.562 13.336 1 82.31 116 LYS A O 1
ATOM 918 N N . LEU A 1 117 ? 10.953 44.125 11.297 1 90.81 117 LEU A N 1
ATOM 919 C CA . LEU A 1 117 ? 12.312 44.5 10.93 1 90.81 117 LEU A CA 1
ATOM 920 C C . LEU A 1 117 ? 12.656 45.906 11.453 1 90.81 117 LEU A C 1
ATOM 922 O O . LEU A 1 117 ? 11.836 46.812 11.367 1 90.81 117 LEU A O 1
ATOM 926 N N . GLU A 1 118 ? 13.773 46 11.961 1 92.81 118 GLU A N 1
ATOM 927 C CA . GLU A 1 118 ? 14.258 47.312 12.461 1 92.81 118 GLU A CA 1
ATOM 928 C C . GLU A 1 118 ? 14.195 48.375 11.367 1 92.81 118 GLU A C 1
ATOM 930 O O . GLU A 1 118 ? 13.938 49.531 11.648 1 92.81 118 GLU A O 1
ATOM 935 N N . GLU A 1 119 ? 14.445 48.031 10.148 1 92.94 119 GLU A N 1
ATOM 936 C CA . GLU A 1 119 ? 14.531 48.938 9.008 1 92.94 119 GLU A CA 1
ATOM 937 C C . GLU A 1 119 ? 13.141 49.375 8.547 1 92.94 119 GLU A C 1
ATOM 939 O O . GLU A 1 119 ? 13.008 50.344 7.824 1 92.94 119 GLU A O 1
ATOM 944 N N . GLY A 1 120 ? 12.188 48.594 8.93 1 88.31 120 GLY A N 1
ATOM 945 C CA . GLY A 1 120 ? 10.812 48.938 8.594 1 88.31 120 GLY A CA 1
ATOM 946 C C . GLY A 1 120 ? 10.5 48.812 7.121 1 88.31 120 GLY A C 1
ATOM 947 O O . GLY A 1 120 ? 9.602 49.469 6.605 1 88.31 120 GLY A O 1
ATOM 948 N N . ARG A 1 121 ? 11.297 48.156 6.43 1 89.75 121 ARG A N 1
ATOM 949 C CA . ARG A 1 121 ? 11.094 47.906 5.008 1 89.75 121 ARG A CA 1
ATOM 950 C C . ARG A 1 121 ? 11.422 46.438 4.664 1 89.75 121 ARG A C 1
ATOM 952 O O . ARG A 1 121 ? 12.148 45.781 5.402 1 89.75 121 ARG A O 1
ATOM 959 N N . LEU A 1 122 ? 10.883 46.031 3.531 1 93.44 122 LEU A N 1
ATOM 960 C CA . LEU A 1 122 ? 11.273 44.75 2.996 1 93.44 122 LEU A CA 1
ATOM 961 C C . LEU A 1 122 ? 12.703 44.781 2.457 1 93.44 122 LEU A C 1
ATOM 963 O O . LEU A 1 122 ? 13.164 45.844 1.985 1 93.44 122 LEU A O 1
ATOM 967 N N . PRO A 1 123 ? 13.422 43.625 2.557 1 95.75 123 PRO A N 1
ATOM 968 C CA . PRO A 1 123 ? 14.695 43.562 1.83 1 95.75 123 PRO A CA 1
ATOM 969 C C . PRO A 1 123 ? 14.523 43.75 0.326 1 95.75 123 PRO A C 1
ATOM 971 O O . PRO A 1 123 ? 13.422 43.562 -0.202 1 95.75 123 PRO A O 1
ATOM 974 N N . GLU A 1 124 ? 15.562 44.219 -0.274 1 96.06 124 GLU A N 1
ATOM 975 C CA . GLU A 1 124 ? 15.625 44.375 -1.725 1 96.06 124 GLU A CA 1
ATOM 976 C C . GLU A 1 124 ? 16.812 43.594 -2.307 1 96.06 124 GLU A C 1
ATOM 978 O O . GLU A 1 124 ? 17.656 43.094 -1.565 1 96.06 124 GLU A O 1
ATOM 983 N N . ALA A 1 125 ? 16.812 43.531 -3.664 1 96.5 125 ALA A N 1
ATOM 984 C CA . ALA A 1 125 ? 17.875 42.781 -4.348 1 96.5 125 ALA A CA 1
ATOM 985 C C . ALA A 1 125 ? 19.25 43.312 -3.951 1 96.5 125 ALA A C 1
ATOM 987 O O . ALA A 1 125 ? 20.219 42.562 -3.844 1 96.5 125 ALA A O 1
ATOM 988 N N . SER A 1 126 ? 19.328 44.594 -3.709 1 94.56 126 SER A N 1
ATOM 989 C CA . SER A 1 126 ? 20.594 45.25 -3.408 1 94.56 126 SER A CA 1
ATOM 990 C C . SER A 1 126 ? 21.141 44.812 -2.053 1 94.56 126 SER A C 1
ATOM 992 O O . SER A 1 126 ? 22.344 44.969 -1.783 1 94.56 126 SER A O 1
ATOM 994 N N . ASP A 1 127 ? 20.281 44.281 -1.18 1 96.38 127 ASP A N 1
ATOM 995 C CA . ASP A 1 127 ? 20.719 43.812 0.131 1 96.38 127 ASP A CA 1
ATOM 996 C C . ASP A 1 127 ? 21.5 42.5 0.013 1 96.38 127 ASP A C 1
ATOM 998 O O . ASP A 1 127 ? 22.188 42.125 0.95 1 96.38 127 ASP A O 1
ATOM 1002 N N . PHE A 1 128 ? 21.438 41.844 -1.176 1 96.62 128 PHE A N 1
ATOM 1003 C CA . PHE A 1 128 ? 22.016 40.531 -1.35 1 96.62 128 PHE A CA 1
ATOM 1004 C C . PHE A 1 128 ? 23.062 40.531 -2.449 1 96.62 128 PHE A C 1
ATOM 1006 O O . PHE A 1 128 ? 23.312 39.5 -3.09 1 96.62 128 PHE A O 1
ATOM 1013 N N . THR A 1 129 ? 23.672 41.625 -2.732 1 93.38 129 THR A N 1
ATOM 1014 C CA . THR A 1 129 ? 24.562 41.812 -3.879 1 93.38 129 THR A CA 1
ATOM 1015 C C . THR A 1 129 ? 25.766 40.875 -3.803 1 93.38 129 THR A C 1
ATOM 1017 O O . THR A 1 129 ? 26.297 40.469 -4.832 1 93.38 129 THR A O 1
ATOM 1020 N N . HIS A 1 130 ? 26.141 40.531 -2.672 1 92.75 130 HIS A N 1
ATOM 1021 C CA . HIS A 1 130 ? 27.359 39.719 -2.512 1 92.75 130 HIS A CA 1
ATOM 1022 C C . HIS A 1 130 ? 27.031 38.25 -2.533 1 92.75 130 HIS A C 1
ATOM 1024 O O . HIS A 1 130 ? 27.938 37.406 -2.457 1 92.75 130 HIS A O 1
ATOM 1030 N N . ILE A 1 131 ? 25.828 37.875 -2.605 1 94.5 131 ILE A N 1
ATOM 1031 C CA . ILE A 1 131 ? 25.391 36.5 -2.613 1 94.5 131 ILE A CA 1
ATOM 1032 C C . ILE A 1 131 ? 25.344 35.969 -4.047 1 94.5 131 ILE A C 1
ATOM 1034 O O . ILE A 1 131 ? 24.609 36.5 -4.879 1 94.5 131 ILE A O 1
ATOM 1038 N N . SER A 1 132 ? 26.094 34.938 -4.305 1 93.5 132 SER A N 1
ATOM 1039 C CA . SER A 1 132 ? 26.172 34.406 -5.66 1 93.5 132 SER A CA 1
ATOM 1040 C C . SER A 1 132 ? 25 33.5 -5.961 1 93.5 132 SER A C 1
ATOM 1042 O O . SER A 1 132 ? 24.625 33.312 -7.121 1 93.5 132 SER A O 1
ATOM 1044 N N . ASN A 1 133 ? 24.375 32.906 -4.922 1 95.94 133 ASN A N 1
ATOM 1045 C CA . ASN A 1 133 ? 23.234 32 -5.09 1 95.94 133 ASN A CA 1
ATOM 1046 C C . ASN A 1 133 ? 21.969 32.781 -5.48 1 95.94 133 ASN A C 1
ATOM 1048 O O . ASN A 1 133 ? 21.781 33.938 -5.051 1 95.94 133 ASN A O 1
ATOM 1052 N N . PRO A 1 134 ? 21.172 32.219 -6.34 1 96.94 134 PRO A N 1
ATOM 1053 C CA . PRO A 1 134 ? 19.844 32.812 -6.465 1 96.94 134 PRO A CA 1
ATOM 1054 C C . PRO A 1 134 ? 19.047 32.75 -5.168 1 96.94 134 PRO A C 1
ATOM 1056 O O . PRO A 1 134 ? 19.031 31.719 -4.496 1 96.94 134 PRO A O 1
ATOM 1059 N N . VAL A 1 135 ? 18.391 33.875 -4.805 1 96.31 135 VAL A N 1
ATOM 1060 C CA . VAL A 1 135 ? 17.688 34 -3.539 1 96.31 135 VAL A CA 1
ATOM 1061 C C . VAL A 1 135 ? 16.203 34.281 -3.807 1 96.31 135 VAL A C 1
ATOM 1063 O O . VAL A 1 135 ? 15.875 35.125 -4.641 1 96.31 135 VAL A O 1
ATOM 1066 N N . TYR A 1 136 ? 15.344 33.531 -3.215 1 95.31 136 TYR A N 1
ATOM 1067 C CA . TYR A 1 136 ? 13.898 33.75 -3.254 1 95.31 136 TYR A CA 1
ATOM 1068 C C . TYR A 1 136 ? 13.297 33.656 -1.86 1 95.31 136 TYR A C 1
ATOM 1070 O O . TYR A 1 136 ? 13.109 32.531 -1.337 1 95.31 136 TYR A O 1
ATOM 1078 N N . LEU A 1 137 ? 12.938 34.75 -1.269 1 94 137 LEU A N 1
ATOM 1079 C CA . LEU A 1 137 ? 12.344 34.812 0.061 1 94 137 LEU A CA 1
ATOM 1080 C C . LEU A 1 137 ? 10.875 35.25 -0.022 1 94 137 LEU A C 1
ATOM 1082 O O . LEU A 1 137 ? 10.523 36.125 -0.82 1 94 137 LEU A O 1
ATOM 1086 N N . THR A 1 138 ? 10.117 34.594 0.693 1 89.12 138 THR A N 1
ATOM 1087 C CA . THR A 1 138 ? 8.695 34.938 0.673 1 89.12 138 THR A CA 1
ATOM 1088 C C . THR A 1 138 ? 8.297 35.656 1.973 1 89.12 138 THR A C 1
ATOM 1090 O O . THR A 1 138 ? 8.766 35.281 3.051 1 89.12 138 THR A O 1
ATOM 1093 N N . ARG A 1 139 ? 7.512 36.656 1.722 1 81.06 139 ARG A N 1
ATOM 1094 C CA . ARG A 1 139 ? 6.887 37.312 2.871 1 81.06 139 ARG A CA 1
ATOM 1095 C C . ARG A 1 139 ? 5.949 36.344 3.596 1 81.06 139 ARG A C 1
ATOM 1097 O O . ARG A 1 139 ? 5.52 35.344 3.023 1 81.06 139 ARG A O 1
ATOM 1104 N N . PHE A 1 140 ? 5.684 36.5 4.816 1 66.88 140 PHE A N 1
ATOM 1105 C CA . PHE A 1 140 ? 4.914 35.594 5.656 1 66.88 140 PHE A CA 1
ATOM 1106 C C . PHE A 1 140 ? 3.535 35.344 5.059 1 66.88 140 PHE A C 1
ATOM 1108 O O . PHE A 1 140 ? 2.949 34.281 5.27 1 66.88 140 PHE A O 1
ATOM 1115 N N . CYS A 1 141 ? 3.01 36.312 4.316 1 60.91 141 CYS A N 1
ATOM 1116 C CA . CYS A 1 141 ? 1.668 36.156 3.762 1 60.91 141 CYS A CA 1
ATOM 1117 C C . CYS A 1 141 ? 1.703 35.438 2.428 1 60.91 141 CYS A C 1
ATOM 1119 O O . CYS A 1 141 ? 0.657 35.062 1.883 1 60.91 141 CYS A O 1
ATOM 1121 N N . LEU A 1 142 ? 2.816 35.125 1.864 1 69 142 LEU A N 1
ATOM 1122 C CA . LEU A 1 142 ? 3.104 34.344 0.673 1 69 142 LEU A CA 1
ATOM 1123 C C . LEU A 1 142 ? 2.67 35.094 -0.588 1 69 142 LEU A C 1
ATOM 1125 O O . LEU A 1 142 ? 2.684 34.531 -1.683 1 69 142 LEU A O 1
ATOM 1129 N N . HIS A 1 143 ? 2.287 36.375 -0.465 1 71.62 143 HIS A N 1
ATOM 1130 C CA . HIS A 1 143 ? 1.851 37.156 -1.623 1 71.62 143 HIS A CA 1
ATOM 1131 C C . HIS A 1 143 ? 2.955 38.094 -2.113 1 71.62 143 HIS A C 1
ATOM 1133 O O . HIS A 1 143 ? 2.746 38.875 -3.043 1 71.62 143 HIS A O 1
ATOM 1139 N N . THR A 1 144 ? 4.02 38.156 -1.445 1 83.38 144 THR A N 1
ATOM 1140 C CA . THR A 1 144 ? 5.164 38.969 -1.805 1 83.38 144 THR A CA 1
ATOM 1141 C C . THR A 1 144 ? 6.457 38.156 -1.739 1 83.38 144 THR A C 1
ATOM 1143 O O . THR A 1 144 ? 6.652 37.375 -0.818 1 83.38 144 THR A O 1
ATOM 1146 N N . ALA A 1 145 ? 7.215 38.312 -2.729 1 93.31 145 ALA A N 1
ATOM 1147 C CA . ALA A 1 145 ? 8.523 37.656 -2.734 1 93.31 145 ALA A CA 1
ATOM 1148 C C . ALA A 1 145 ? 9.648 38.688 -2.85 1 93.31 145 ALA A C 1
ATOM 1150 O O . ALA A 1 145 ? 9.453 39.75 -3.414 1 93.31 145 ALA A O 1
ATOM 1151 N N . ILE A 1 146 ? 10.75 38.438 -2.188 1 95.38 146 ILE A N 1
ATOM 1152 C CA . ILE A 1 146 ? 12 39.188 -2.299 1 95.38 146 ILE A CA 1
ATOM 1153 C C . ILE A 1 146 ? 13.055 38.312 -3.004 1 95.38 146 ILE A C 1
ATOM 1155 O O . ILE A 1 146 ? 13.305 37.188 -2.604 1 95.38 146 ILE A O 1
ATOM 1159 N N . VAL A 1 147 ? 13.609 38.844 -4.062 1 97.06 147 VAL A N 1
ATOM 1160 C CA . VAL A 1 147 ? 14.586 38.062 -4.824 1 97.06 147 VAL A CA 1
ATOM 1161 C C . VAL A 1 147 ? 15.844 38.906 -5.035 1 97.06 147 VAL A C 1
ATOM 1163 O O . VAL A 1 147 ? 15.812 40.125 -4.887 1 97.06 147 VAL A O 1
ATOM 1166 N N . ASN A 1 148 ? 16.984 38.188 -5.242 1 96.69 148 ASN A N 1
ATOM 1167 C CA . ASN A 1 148 ? 18.203 38.938 -5.559 1 96.69 148 ASN A CA 1
ATOM 1168 C C . ASN A 1 148 ? 18.406 39.062 -7.062 1 96.69 148 ASN A C 1
ATOM 1170 O O . ASN A 1 148 ? 17.562 38.625 -7.848 1 96.69 148 ASN A O 1
ATOM 1174 N N . GLU A 1 149 ? 19.422 39.75 -7.391 1 95.31 149 GLU A N 1
ATOM 1175 C CA . GLU A 1 149 ? 19.719 40.031 -8.797 1 95.31 149 GLU A CA 1
ATOM 1176 C C . GLU A 1 149 ? 19.922 38.719 -9.578 1 95.31 149 GLU A C 1
ATOM 1178 O O . GLU A 1 149 ? 19.516 38.625 -10.742 1 95.31 149 GLU A O 1
ATOM 1183 N N . ARG A 1 150 ? 20.609 37.812 -9 1 95.56 150 ARG A N 1
ATOM 1184 C CA . ARG A 1 150 ? 20.844 36.531 -9.648 1 95.56 150 ARG A CA 1
ATOM 1185 C C . ARG A 1 150 ? 19.516 35.844 -10.008 1 95.56 150 ARG A C 1
ATOM 1187 O O . ARG A 1 150 ? 19.375 35.281 -11.102 1 95.56 150 ARG A O 1
ATOM 1194 N N . ALA A 1 151 ? 18.562 35.844 -9.094 1 96.69 151 ALA A N 1
ATOM 1195 C CA . ALA A 1 151 ? 17.25 35.25 -9.32 1 96.69 151 ALA A CA 1
ATOM 1196 C C . ALA A 1 151 ? 16.5 35.969 -10.438 1 96.69 151 ALA A C 1
ATOM 1198 O O . ALA A 1 151 ? 15.859 35.344 -11.273 1 96.69 151 ALA A O 1
ATOM 1199 N N . LEU A 1 152 ? 16.562 37.281 -10.438 1 95.56 152 LEU A N 1
ATOM 1200 C CA . LEU A 1 152 ? 15.938 38.094 -11.492 1 95.56 152 LEU A CA 1
ATOM 1201 C C . LEU A 1 152 ? 16.516 37.719 -12.859 1 95.56 152 LEU A C 1
ATOM 1203 O O . LEU A 1 152 ? 15.758 37.531 -13.812 1 95.56 152 LEU A O 1
ATOM 1207 N N . ASN A 1 153 ? 17.75 37.594 -12.93 1 94.88 153 ASN A N 1
ATOM 1208 C CA . ASN A 1 153 ? 18.406 37.25 -14.18 1 94.88 153 ASN A CA 1
ATOM 1209 C C . ASN A 1 153 ? 18 35.875 -14.68 1 94.88 153 ASN A C 1
ATOM 1211 O O . ASN A 1 153 ? 17.766 35.688 -15.875 1 94.88 153 ASN A O 1
ATOM 1215 N N . LEU A 1 154 ? 18.016 34.906 -13.75 1 95.06 154 LEU A N 1
ATOM 1216 C CA . LEU A 1 154 ? 17.641 33.531 -14.109 1 95.06 154 LEU A CA 1
ATOM 1217 C C . LEU A 1 154 ? 16.219 33.5 -14.633 1 95.06 154 LEU A C 1
ATOM 1219 O O . LEU A 1 154 ? 15.883 32.625 -15.461 1 95.06 154 LEU A O 1
ATOM 1223 N N . ALA A 1 155 ? 15.367 34.438 -14.156 1 94.81 155 ALA A N 1
ATOM 1224 C CA . ALA A 1 155 ? 13.961 34.469 -14.562 1 94.81 155 ALA A CA 1
ATOM 1225 C C . ALA A 1 155 ? 13.781 35.344 -15.805 1 94.81 155 ALA A C 1
ATOM 1227 O O . ALA A 1 155 ? 12.656 35.5 -16.297 1 94.81 155 ALA A O 1
ATOM 1228 N N . GLY A 1 156 ? 14.891 35.906 -16.297 1 93.75 156 GLY A N 1
ATOM 1229 C CA . GLY A 1 156 ? 14.836 36.75 -17.469 1 93.75 156 GLY A CA 1
ATOM 1230 C C . GLY A 1 156 ? 14.188 38.094 -17.203 1 93.75 156 GLY A C 1
ATOM 1231 O O . GLY A 1 156 ? 13.617 38.719 -18.109 1 93.75 156 GLY A O 1
ATOM 1232 N N . ILE A 1 157 ? 14.172 38.531 -15.977 1 93.69 157 ILE A N 1
ATOM 1233 C CA . ILE A 1 157 ? 13.531 39.781 -15.594 1 93.69 157 ILE A CA 1
ATOM 1234 C C . ILE A 1 157 ? 14.555 40.938 -15.641 1 93.69 157 ILE A C 1
ATOM 1236 O O . ILE A 1 157 ? 15.641 40.812 -15.062 1 93.69 157 ILE A O 1
ATOM 1240 N N . ASN A 1 158 ? 14.234 41.938 -16.344 1 89.69 158 ASN A N 1
ATOM 1241 C CA . ASN A 1 158 ? 15.055 43.125 -16.438 1 89.69 158 ASN A CA 1
ATOM 1242 C C . ASN A 1 158 ? 14.203 44.375 -16.391 1 89.69 158 ASN A C 1
ATOM 1244 O O . ASN A 1 158 ? 13.016 44.344 -16.078 1 89.69 158 ASN A O 1
ATOM 1248 N N . SER A 1 159 ? 14.844 45.625 -16.578 1 87.88 159 SER A N 1
ATOM 1249 C CA . SER A 1 159 ? 14.188 46.906 -16.422 1 87.88 159 SER A CA 1
ATOM 1250 C C . SER A 1 159 ? 13.016 47.062 -17.391 1 87.88 159 SER A C 1
ATOM 1252 O O . SER A 1 159 ? 12.094 47.844 -17.141 1 87.88 159 SER A O 1
ATOM 1254 N N . GLN A 1 160 ? 13 46.281 -18.375 1 89.94 160 GLN A N 1
ATOM 1255 C CA . GLN A 1 160 ? 11.961 46.375 -19.391 1 89.94 160 GLN A CA 1
ATOM 1256 C C . GLN A 1 160 ? 10.844 45.375 -19.156 1 89.94 160 GLN A C 1
ATOM 1258 O O . GLN A 1 160 ? 9.805 45.438 -19.812 1 89.94 160 GLN A O 1
ATOM 1263 N N . THR A 1 161 ? 11.086 44.5 -18.203 1 92.75 161 THR A N 1
ATOM 1264 C CA . THR A 1 161 ? 10.086 43.469 -17.938 1 92.75 161 THR A CA 1
ATOM 1265 C C . THR A 1 161 ? 8.812 44.094 -17.359 1 92.75 161 THR A C 1
ATOM 1267 O O . THR A 1 161 ? 8.883 44.875 -16.422 1 92.75 161 THR A O 1
ATOM 1270 N N . GLU A 1 162 ? 7.68 43.781 -18 1 91.31 162 GLU A N 1
ATOM 1271 C CA . GLU A 1 162 ? 6.387 44.25 -17.5 1 91.31 162 GLU A CA 1
ATOM 1272 C C . GLU A 1 162 ? 5.785 43.219 -16.516 1 91.31 162 GLU A C 1
ATOM 1274 O O . GLU A 1 162 ? 5.945 42.031 -16.703 1 91.31 162 GLU A O 1
ATOM 1279 N N . ALA A 1 163 ? 5.164 43.812 -15.5 1 88.62 163 ALA A N 1
ATOM 1280 C CA . ALA A 1 163 ? 4.469 42.938 -14.562 1 88.62 163 ALA A CA 1
ATOM 1281 C C . ALA A 1 163 ? 3.279 42.25 -15.227 1 88.62 163 ALA A C 1
ATOM 1283 O O . ALA A 1 163 ? 2.58 42.875 -16.047 1 88.62 163 ALA A O 1
ATOM 1284 N N . PRO A 1 164 ? 3.078 41 -15.039 1 88.38 164 PRO A N 1
ATOM 1285 C CA . PRO A 1 164 ? 1.859 40.344 -15.523 1 88.38 164 PRO A CA 1
ATOM 1286 C C . PRO A 1 164 ? 0.592 40.938 -14.906 1 88.38 164 PRO A C 1
ATOM 1288 O O . PRO A 1 164 ? 0.655 41.594 -13.859 1 88.38 164 PRO A O 1
ATOM 1291 N N . SER A 1 165 ? -0.542 40.719 -15.625 1 81.69 165 SER A N 1
ATOM 1292 C CA . SER A 1 165 ? -1.822 41.156 -15.07 1 81.69 165 SER A CA 1
ATOM 1293 C C . SER A 1 165 ? -2.068 40.531 -13.695 1 81.69 165 SER A C 1
ATOM 1295 O O . SER A 1 165 ? -1.91 39.344 -13.508 1 81.69 165 SER A O 1
ATOM 1297 N N . GLY A 1 166 ? -2.33 41.406 -12.758 1 76.5 166 GLY A N 1
ATOM 1298 C CA . GLY A 1 166 ? -2.586 40.969 -11.406 1 76.5 166 GLY A CA 1
ATOM 1299 C C . GLY A 1 166 ? -1.33 40.875 -10.562 1 76.5 166 GLY A C 1
ATOM 1300 O O . GLY A 1 166 ? -1.376 40.406 -9.422 1 76.5 166 GLY A O 1
ATOM 1301 N N . GLY A 1 167 ? -0.21 41.219 -11.133 1 84.25 167 GLY A N 1
ATOM 1302 C CA . GLY A 1 167 ? 1.055 41.25 -10.414 1 84.25 167 GLY A CA 1
ATOM 1303 C C . GLY A 1 167 ? 1.743 42.594 -10.461 1 84.25 167 GLY A C 1
ATOM 1304 O O . GLY A 1 167 ? 1.343 43.469 -11.219 1 84.25 167 GLY A O 1
ATOM 1305 N N . GLU A 1 168 ? 2.711 42.75 -9.523 1 88.62 168 GLU A N 1
ATOM 1306 C CA . GLU A 1 168 ? 3.459 44 -9.453 1 88.62 168 GLU A CA 1
ATOM 1307 C C . GLU A 1 168 ? 4.953 43.75 -9.281 1 88.62 168 GLU A C 1
ATOM 1309 O O . GLU A 1 168 ? 5.359 42.938 -8.453 1 88.62 168 GLU A O 1
ATOM 1314 N N . LEU A 1 169 ? 5.746 44.344 -10.164 1 94.19 169 LEU A N 1
ATOM 1315 C CA . LEU A 1 169 ? 7.188 44.469 -9.984 1 94.19 169 LEU A CA 1
ATOM 1316 C C . LEU A 1 169 ? 7.547 45.812 -9.367 1 94.19 169 LEU A C 1
ATOM 1318 O O . LEU A 1 169 ? 7.461 46.844 -10.023 1 94.19 169 LEU A O 1
ATOM 1322 N N . LEU A 1 170 ? 7.922 45.75 -8.07 1 92.75 170 LEU A N 1
ATOM 1323 C CA . LEU A 1 170 ? 8.234 47 -7.41 1 92.75 170 LEU A CA 1
ATOM 1324 C C . LEU A 1 170 ? 9.492 47.625 -8.008 1 92.75 170 LEU A C 1
ATOM 1326 O O . LEU A 1 170 ? 10.492 46.938 -8.219 1 92.75 170 LEU A O 1
ATOM 1330 N N . ARG A 1 171 ? 9.383 48.906 -8.289 1 93 171 ARG A N 1
ATOM 1331 C CA . ARG A 1 171 ? 10.484 49.656 -8.891 1 93 171 ARG A CA 1
ATOM 1332 C C . ARG A 1 171 ? 10.898 50.812 -8.008 1 93 171 ARG A C 1
ATOM 1334 O O . ARG A 1 171 ? 10.07 51.375 -7.293 1 93 171 ARG A O 1
ATOM 1341 N N . ASP A 1 172 ? 12.172 51.188 -8.047 1 90.19 172 ASP A N 1
ATOM 1342 C CA . ASP A 1 172 ? 12.648 52.344 -7.301 1 90.19 172 ASP A CA 1
ATOM 1343 C C . ASP A 1 172 ? 12.398 53.625 -8.078 1 90.19 172 ASP A C 1
ATOM 1345 O O . ASP A 1 172 ? 11.711 53.625 -9.109 1 90.19 172 ASP A O 1
ATOM 1349 N N . THR A 1 173 ? 12.883 54.75 -7.512 1 88.75 173 THR A N 1
ATOM 1350 C CA . THR A 1 173 ? 12.625 56.062 -8.078 1 88.75 173 THR A CA 1
ATOM 1351 C C . THR A 1 173 ? 13.281 56.188 -9.445 1 88.75 173 THR A C 1
ATOM 1353 O O . THR A 1 173 ? 12.875 57.031 -10.25 1 88.75 173 THR A O 1
ATOM 1356 N N . GLN A 1 174 ? 14.25 55.312 -9.727 1 88.81 174 GLN A N 1
ATOM 1357 C CA . GLN A 1 174 ? 14.961 55.375 -11 1 88.81 174 GLN A CA 1
ATOM 1358 C C . GLN A 1 174 ? 14.367 54.375 -12 1 88.81 174 GLN A C 1
ATOM 1360 O O . GLN A 1 174 ? 14.852 54.25 -13.125 1 88.81 174 GLN A O 1
ATOM 1365 N N . GLY A 1 175 ? 13.328 53.625 -11.555 1 88.56 175 GLY A N 1
ATOM 1366 C CA . GLY A 1 175 ? 12.648 52.719 -12.438 1 88.56 175 GLY A CA 1
ATOM 1367 C C . GLY A 1 175 ? 13.234 51.312 -12.398 1 88.56 175 GLY A C 1
ATOM 1368 O O . GLY A 1 175 ? 12.766 50.406 -13.109 1 88.56 175 GLY A O 1
ATOM 1369 N N . ASN A 1 176 ? 14.195 51.125 -11.672 1 91.19 176 ASN A N 1
ATOM 1370 C CA . ASN A 1 176 ? 14.805 49.812 -11.555 1 91.19 176 ASN A CA 1
ATOM 1371 C C . ASN A 1 176 ? 13.969 48.875 -10.688 1 91.19 176 ASN A C 1
ATOM 1373 O O . ASN A 1 176 ? 13.367 49.312 -9.703 1 91.19 176 ASN A O 1
ATOM 1377 N N . ILE A 1 177 ? 13.977 47.625 -11.07 1 94.12 177 ILE A N 1
ATOM 1378 C CA . ILE A 1 177 ? 13.258 46.625 -10.289 1 94.12 177 ILE A CA 1
ATOM 1379 C C . ILE A 1 177 ? 13.984 46.375 -8.969 1 94.12 177 ILE A C 1
ATOM 1381 O O . ILE A 1 177 ? 15.18 46.062 -8.961 1 94.12 177 ILE A O 1
ATOM 1385 N N . THR A 1 178 ? 13.297 46.438 -7.852 1 95.19 178 THR A N 1
ATOM 1386 C CA . THR A 1 178 ? 13.898 46.406 -6.523 1 95.19 178 THR A CA 1
ATOM 1387 C C . THR A 1 178 ? 14.141 44.969 -6.074 1 95.19 178 THR A C 1
ATOM 1389 O O . THR A 1 178 ? 14.883 44.719 -5.117 1 95.19 178 THR A O 1
ATOM 1392 N N . GLY A 1 179 ? 13.438 43.969 -6.781 1 96.19 179 GLY A N 1
ATOM 1393 C CA . GLY A 1 179 ? 13.492 42.594 -6.344 1 96.19 179 GLY A CA 1
ATOM 1394 C C . GLY A 1 179 ? 12.289 42.188 -5.512 1 96.19 179 GLY A C 1
ATOM 1395 O O . GLY A 1 179 ? 12.18 41.031 -5.105 1 96.19 179 GLY A O 1
ATOM 1396 N N . VAL A 1 180 ? 11.477 43.094 -5.215 1 95.38 180 VAL A N 1
ATOM 1397 C CA . VAL A 1 180 ? 10.227 42.812 -4.52 1 95.38 180 VAL A CA 1
ATOM 1398 C C . VAL A 1 180 ? 9.125 42.531 -5.535 1 95.38 180 VAL A C 1
ATOM 1400 O O . VAL A 1 180 ? 8.828 43.375 -6.387 1 95.38 180 VAL A O 1
ATOM 1403 N N . LEU A 1 181 ? 8.625 41.344 -5.527 1 94.19 181 LEU A N 1
ATOM 1404 C CA . LEU A 1 181 ? 7.574 40.875 -6.426 1 94.19 181 LEU A CA 1
ATOM 1405 C C . LEU A 1 181 ? 6.277 40.594 -5.664 1 94.19 181 LEU A C 1
ATOM 1407 O O . LEU A 1 181 ? 6.297 40 -4.586 1 94.19 181 LEU A O 1
ATOM 1411 N N . ARG A 1 182 ? 5.18 41.031 -6.238 1 85.44 182 ARG A N 1
ATOM 1412 C CA . ARG A 1 182 ? 3.902 40.844 -5.559 1 85.44 182 ARG A CA 1
ATOM 1413 C C . ARG A 1 182 ? 2.932 40.062 -6.438 1 85.44 182 ARG A C 1
ATOM 1415 O O . ARG A 1 182 ? 2.891 40.25 -7.656 1 85.44 182 ARG A O 1
ATOM 1422 N N . GLU A 1 183 ? 2.299 39.219 -5.852 1 79.94 183 GLU A N 1
ATOM 1423 C CA . GLU A 1 183 ? 1.206 38.469 -6.469 1 79.94 183 GLU A CA 1
ATOM 1424 C C . GLU A 1 183 ? 1.673 37.75 -7.727 1 79.94 183 GLU A C 1
ATOM 1426 O O . GLU A 1 183 ? 2.678 37.031 -7.703 1 79.94 183 GLU A O 1
ATOM 1431 N N . LYS A 1 184 ? 1.037 37.875 -8.891 1 80.44 184 LYS A N 1
ATOM 1432 C CA . LYS A 1 184 ? 1.315 37.062 -10.086 1 80.44 184 LYS A CA 1
ATOM 1433 C C . LYS A 1 184 ? 2.742 37.281 -10.57 1 80.44 184 LYS A C 1
ATOM 1435 O O . LYS A 1 184 ? 3.287 36.469 -11.312 1 80.44 184 LYS A O 1
ATOM 1440 N N . ALA A 1 185 ? 3.312 38.406 -10.188 1 87.31 185 ALA A N 1
ATOM 1441 C CA . ALA A 1 185 ? 4.695 38.656 -10.586 1 87.31 185 ALA A CA 1
ATOM 1442 C C . ALA A 1 185 ? 5.648 37.656 -9.953 1 87.31 185 ALA A C 1
ATOM 1444 O O . ALA A 1 185 ? 6.742 37.438 -10.469 1 87.31 185 ALA A O 1
ATOM 1445 N N . MET A 1 186 ? 5.227 37.062 -8.812 1 89.19 186 MET A N 1
ATOM 1446 C CA . MET A 1 186 ? 6.031 36.031 -8.141 1 89.19 186 MET A CA 1
ATOM 1447 C C . MET A 1 186 ? 6.25 34.844 -9.047 1 89.19 186 MET A C 1
ATOM 1449 O O . MET A 1 186 ? 7.316 34.219 -9.016 1 89.19 186 MET A O 1
ATOM 1453 N N . ASP A 1 187 ? 5.305 34.562 -9.852 1 86.75 187 ASP A N 1
ATOM 1454 C CA . ASP A 1 187 ? 5.328 33.406 -10.727 1 86.75 187 ASP A CA 1
ATOM 1455 C C . ASP A 1 187 ? 6.496 33.469 -11.703 1 86.75 187 ASP A C 1
ATOM 1457 O O . ASP A 1 187 ? 7.035 32.438 -12.109 1 86.75 187 ASP A O 1
ATOM 1461 N N . LEU A 1 188 ? 6.848 34.688 -12.062 1 89.44 188 LEU A N 1
ATOM 1462 C CA . LEU A 1 188 ? 7.922 34.875 -13.031 1 89.44 188 LEU A CA 1
ATOM 1463 C C . LEU A 1 188 ? 9.227 34.25 -12.531 1 89.44 188 LEU A C 1
ATOM 1465 O O . LEU A 1 188 ? 9.953 33.625 -13.297 1 89.44 188 LEU A O 1
ATOM 1469 N N . VAL A 1 189 ? 9.453 34.406 -11.227 1 92.12 189 VAL A N 1
ATOM 1470 C CA . VAL A 1 189 ? 10.688 33.875 -10.664 1 92.12 189 VAL A CA 1
ATOM 1471 C C . VAL A 1 189 ? 10.469 32.438 -10.195 1 92.12 189 VAL A C 1
ATOM 1473 O O . VAL A 1 189 ? 11.375 31.594 -10.289 1 92.12 189 VAL A O 1
ATOM 1476 N N . GLN A 1 190 ? 9.305 32.125 -9.719 1 87.5 190 GLN A N 1
ATOM 1477 C CA . GLN A 1 190 ? 9 30.781 -9.234 1 87.5 190 GLN A CA 1
ATOM 1478 C C . GLN A 1 190 ? 9.211 29.734 -10.328 1 87.5 190 GLN A C 1
ATOM 1480 O O . GLN A 1 190 ? 9.617 28.609 -10.055 1 87.5 190 GLN A O 1
ATOM 1485 N N . GLN A 1 191 ? 8.938 30.125 -11.492 1 85.81 191 GLN A N 1
ATOM 1486 C CA . GLN A 1 191 ? 9.07 29.219 -12.625 1 85.81 191 GLN A CA 1
ATOM 1487 C C . GLN A 1 191 ? 10.531 28.859 -12.883 1 85.81 191 GLN A C 1
ATOM 1489 O O . GLN A 1 191 ? 10.836 27.828 -13.477 1 85.81 191 GLN A O 1
ATOM 1494 N N . ALA A 1 192 ? 11.398 29.734 -12.453 1 90.62 192 ALA A N 1
ATOM 1495 C CA . ALA A 1 192 ? 12.828 29.5 -12.656 1 90.62 192 ALA A CA 1
ATOM 1496 C C . ALA A 1 192 ? 13.406 28.641 -11.539 1 90.62 192 ALA A C 1
ATOM 1498 O O . ALA A 1 192 ? 14.523 28.125 -11.664 1 90.62 192 ALA A O 1
ATOM 1499 N N . ILE A 1 193 ? 12.688 28.469 -10.477 1 89.88 193 ILE A N 1
ATOM 1500 C CA . ILE A 1 193 ? 13.148 27.656 -9.367 1 89.88 193 ILE A CA 1
ATOM 1501 C C . ILE A 1 193 ? 12.977 26.172 -9.695 1 89.88 193 ILE A C 1
ATOM 1503 O O . ILE A 1 193 ? 11.875 25.734 -10.031 1 89.88 193 ILE A O 1
ATOM 1507 N N . PRO A 1 194 ? 14.078 25.453 -9.672 1 87.62 194 PRO A N 1
ATOM 1508 C CA . PRO A 1 194 ? 13.93 24.016 -9.93 1 87.62 194 PRO A CA 1
ATOM 1509 C C . PRO A 1 194 ? 13 23.328 -8.938 1 87.62 194 PRO A C 1
ATOM 1511 O O . PRO A 1 194 ? 12.945 23.719 -7.77 1 87.62 194 PRO A O 1
ATOM 1514 N N . PRO A 1 195 ? 12.297 22.281 -9.445 1 88.25 195 PRO A N 1
ATOM 1515 C CA . PRO A 1 195 ? 11.484 21.516 -8.5 1 88.25 195 PRO A CA 1
ATOM 1516 C C . PRO A 1 195 ? 12.328 20.812 -7.434 1 88.25 195 PRO A C 1
ATOM 1518 O O . PRO A 1 195 ? 13.523 20.578 -7.648 1 88.25 195 PRO A O 1
ATOM 1521 N N . TYR A 1 196 ? 11.727 20.609 -6.293 1 90.25 196 TYR A N 1
ATOM 1522 C CA . TYR A 1 196 ? 12.406 19.812 -5.27 1 90.25 196 TYR A CA 1
ATOM 1523 C C . TYR A 1 196 ? 12.742 18.422 -5.789 1 90.25 196 TYR A C 1
ATOM 1525 O O . TYR A 1 196 ? 11.93 17.797 -6.477 1 90.25 196 TYR A O 1
ATOM 1533 N N . THR A 1 197 ? 13.961 18.016 -5.473 1 91.5 197 THR A N 1
ATOM 1534 C CA . THR A 1 197 ? 14.344 16.641 -5.797 1 91.5 197 THR A CA 1
ATOM 1535 C C . THR A 1 197 ? 13.719 15.656 -4.812 1 91.5 197 THR A C 1
ATOM 1537 O O . THR A 1 197 ? 13.258 16.047 -3.74 1 91.5 197 THR A O 1
ATOM 1540 N N . LEU A 1 198 ? 13.711 14.406 -5.164 1 93.75 198 LEU A N 1
ATOM 1541 C CA . LEU A 1 198 ? 13.219 13.359 -4.281 1 93.75 198 LEU A CA 1
ATOM 1542 C C . LEU A 1 198 ? 13.969 13.359 -2.955 1 93.75 198 LEU A C 1
ATOM 1544 O O . LEU A 1 198 ? 13.352 13.242 -1.891 1 93.75 198 LEU A O 1
ATOM 1548 N N . ASP A 1 199 ? 15.266 13.547 -3.014 1 94.38 199 ASP A N 1
ATOM 1549 C CA . ASP A 1 199 ? 16.094 13.562 -1.806 1 94.38 199 ASP A CA 1
ATOM 1550 C C . ASP A 1 199 ? 15.742 14.766 -0.929 1 94.38 199 ASP A C 1
ATOM 1552 O O . ASP A 1 199 ? 15.711 14.656 0.299 1 94.38 199 ASP A O 1
ATOM 1556 N N . GLN A 1 200 ? 15.523 15.867 -1.552 1 91.38 200 GLN A N 1
ATOM 1557 C CA . GLN A 1 200 ? 15.133 17.047 -0.795 1 91.38 200 GLN A CA 1
ATOM 1558 C C . GLN A 1 200 ? 13.766 16.859 -0.13 1 91.38 200 GLN A C 1
ATOM 1560 O O . GLN A 1 200 ? 13.562 17.281 1.005 1 91.38 200 GLN A O 1
ATOM 1565 N N . MET A 1 201 ? 12.844 16.25 -0.821 1 95.62 201 MET A N 1
ATOM 1566 C CA . MET A 1 201 ? 11.531 15.977 -0.241 1 95.62 201 MET A CA 1
ATOM 1567 C C . MET A 1 201 ? 11.656 15.023 0.948 1 95.62 201 MET A C 1
ATOM 1569 O O . MET A 1 201 ? 11.008 15.227 1.977 1 95.62 201 MET A O 1
ATOM 1573 N N . LYS A 1 202 ? 12.5 13.984 0.808 1 97.06 202 LYS A N 1
ATOM 1574 C CA . LYS A 1 202 ? 12.734 13.062 1.914 1 97.06 202 LYS A CA 1
ATOM 1575 C C . LYS A 1 202 ? 13.32 13.789 3.121 1 97.06 202 LYS A C 1
ATOM 1577 O O . LYS A 1 202 ? 12.914 13.547 4.258 1 97.06 202 LYS A O 1
ATOM 1582 N N . GLN A 1 203 ? 14.273 14.648 2.852 1 95.75 203 GLN A N 1
ATOM 1583 C CA . GLN A 1 203 ? 14.867 15.43 3.928 1 95.75 203 GLN A CA 1
ATOM 1584 C C . GLN A 1 203 ? 13.828 16.328 4.594 1 95.75 203 GLN A C 1
ATOM 1586 O O . GLN A 1 203 ? 13.805 16.453 5.816 1 95.75 203 GLN A O 1
ATOM 1591 N N . ALA A 1 204 ? 13.016 16.969 3.77 1 94.81 204 ALA A N 1
ATOM 1592 C CA . ALA A 1 204 ? 11.953 17.812 4.281 1 94.81 204 ALA A CA 1
ATOM 1593 C C . ALA A 1 204 ? 11.008 17.031 5.191 1 94.81 204 ALA A C 1
ATOM 1595 O O . ALA A 1 204 ? 10.688 17.484 6.297 1 94.81 204 ALA A O 1
ATOM 1596 N N . ILE A 1 205 ? 10.625 15.875 4.766 1 97.88 205 ILE A N 1
ATOM 1597 C CA . ILE A 1 205 ? 9.734 15.016 5.543 1 97.88 205 ILE A CA 1
ATOM 1598 C C . ILE A 1 205 ? 10.391 14.648 6.867 1 97.88 205 ILE A C 1
ATOM 1600 O O . ILE A 1 205 ? 9.758 14.695 7.922 1 97.88 205 ILE A O 1
ATOM 1604 N N . ALA A 1 206 ? 11.672 14.312 6.809 1 97.56 206 ALA A N 1
ATOM 1605 C CA . ALA A 1 206 ? 12.406 13.93 8.016 1 97.56 206 ALA A CA 1
ATOM 1606 C C . ALA A 1 206 ? 12.43 15.07 9.023 1 97.56 206 ALA A C 1
ATOM 1608 O O . ALA A 1 206 ? 12.273 14.844 10.227 1 97.56 206 ALA A O 1
ATOM 1609 N N . LEU A 1 207 ? 12.602 16.266 8.555 1 95.12 207 LEU A N 1
ATOM 1610 C CA . LEU A 1 207 ? 12.617 17.438 9.43 1 95.12 207 LEU A CA 1
ATOM 1611 C C . LEU A 1 207 ? 11.258 17.656 10.078 1 95.12 207 LEU A C 1
ATOM 1613 O O . LEU A 1 207 ? 11.164 17.891 11.281 1 95.12 207 LEU A O 1
ATOM 1617 N N . ALA A 1 208 ? 10.242 17.594 9.289 1 97.25 208 ALA A N 1
ATOM 1618 C CA . ALA A 1 208 ? 8.891 17.734 9.82 1 97.25 208 ALA A CA 1
ATOM 1619 C C . ALA A 1 208 ? 8.586 16.641 10.844 1 97.25 208 ALA A C 1
ATOM 1621 O O . ALA A 1 208 ? 7.98 16.906 11.883 1 97.25 208 ALA A O 1
ATOM 1622 N N . ASP A 1 209 ? 9.016 15.461 10.508 1 98.31 209 ASP A N 1
ATOM 1623 C CA . ASP A 1 209 ? 8.82 14.281 11.344 1 98.31 209 ASP A CA 1
ATOM 1624 C C . ASP A 1 209 ? 9.391 14.508 12.742 1 98.31 209 ASP A C 1
ATOM 1626 O O . ASP A 1 209 ? 8.734 14.195 13.742 1 98.31 209 ASP A O 1
ATOM 1630 N N . GLU A 1 210 ? 10.562 15.086 12.82 1 97.44 210 GLU A N 1
ATOM 1631 C CA . GLU A 1 210 ? 11.211 15.383 14.094 1 97.44 210 GLU A CA 1
ATOM 1632 C C . GLU A 1 210 ? 10.391 16.359 14.914 1 97.44 210 GLU A C 1
ATOM 1634 O O . GLU A 1 210 ? 10.25 16.203 16.125 1 97.44 210 GLU A O 1
ATOM 1639 N N . LYS A 1 211 ? 9.859 17.312 14.258 1 96.19 211 LYS A N 1
ATOM 1640 C CA . LYS A 1 211 ? 9.047 18.312 14.953 1 96.19 211 LYS A CA 1
ATOM 1641 C C . LYS A 1 211 ? 7.734 17.703 15.445 1 96.19 211 LYS A C 1
ATOM 1643 O O . LYS A 1 211 ? 7.266 18.031 16.547 1 96.19 211 LYS A O 1
ATOM 1648 N N . TYR A 1 212 ? 7.121 16.844 14.617 1 98.75 212 TYR A N 1
ATOM 1649 C CA . TYR A 1 212 ? 5.852 16.234 14.984 1 98.75 212 TYR A CA 1
ATOM 1650 C C . TYR A 1 212 ? 5.996 15.398 16.25 1 98.75 212 TYR A C 1
ATOM 1652 O O . TYR A 1 212 ? 5.191 15.516 17.172 1 98.75 212 TYR A O 1
ATOM 1660 N N . VAL A 1 213 ? 7.055 14.57 16.375 1 98.56 213 VAL A N 1
ATOM 1661 C CA . VAL A 1 213 ? 7.195 13.695 17.531 1 98.56 213 VAL A CA 1
ATOM 1662 C C . VAL A 1 213 ? 7.523 14.531 18.766 1 98.56 213 VAL A C 1
ATOM 1664 O O . VAL A 1 213 ? 7.152 14.172 19.891 1 98.56 213 VAL A O 1
ATOM 1667 N N . GLU A 1 214 ? 8.148 15.68 18.578 1 97.88 214 GLU A N 1
ATOM 1668 C CA . GLU A 1 214 ? 8.398 16.594 19.688 1 97.88 214 GLU A CA 1
ATOM 1669 C C . GLU A 1 214 ? 7.094 17.125 20.266 1 97.88 214 GLU A C 1
ATOM 1671 O O . GLU A 1 214 ? 7.035 17.5 21.438 1 97.88 214 GLU A O 1
ATOM 1676 N N . GLU A 1 215 ? 6.098 17.109 19.438 1 98.19 215 GLU A N 1
ATOM 1677 C CA . GLU A 1 215 ? 4.797 17.625 19.859 1 98.19 215 GLU A CA 1
ATOM 1678 C C . GLU A 1 215 ? 3.859 16.5 20.281 1 98.19 215 GLU A C 1
ATOM 1680 O O . GLU A 1 215 ? 2.678 16.734 20.547 1 98.19 215 GLU A O 1
ATOM 1685 N N . GLY A 1 216 ? 4.344 15.297 20.344 1 98.81 216 GLY A N 1
ATOM 1686 C CA . GLY A 1 216 ? 3.541 14.164 20.766 1 98.81 216 GLY A CA 1
ATOM 1687 C C . GLY A 1 216 ? 2.686 13.594 19.641 1 98.81 216 GLY A C 1
ATOM 1688 O O . GLY A 1 216 ? 1.838 12.727 19.891 1 98.81 216 GLY A O 1
ATOM 1689 N N . ILE A 1 217 ? 2.887 14.062 18.406 1 98.94 217 ILE A N 1
ATOM 1690 C CA . ILE A 1 217 ? 2.127 13.57 17.25 1 98.94 217 ILE A CA 1
ATOM 1691 C C . ILE A 1 217 ? 2.703 12.242 16.781 1 98.94 217 ILE A C 1
ATOM 1693 O O . ILE A 1 217 ? 3.908 12.125 16.547 1 98.94 217 ILE A O 1
ATOM 1697 N N . THR A 1 218 ? 1.871 11.25 16.703 1 98.88 218 THR A N 1
ATOM 1698 C CA . THR A 1 218 ? 2.311 9.922 16.281 1 98.88 218 THR A CA 1
ATOM 1699 C C . THR A 1 218 ? 1.717 9.562 14.93 1 98.88 218 THR A C 1
ATOM 1701 O O . THR A 1 218 ? 2.168 8.617 14.281 1 98.88 218 THR A O 1
ATOM 1704 N N . SER A 1 219 ? 0.687 10.281 14.5 1 98.88 219 SER A N 1
ATOM 1705 C CA . SER A 1 219 ? 0.031 10.055 13.219 1 98.88 219 SER A CA 1
ATOM 1706 C C . SER A 1 219 ? -0.429 11.367 12.594 1 98.88 219 SER A C 1
ATOM 1708 O O . SER A 1 219 ? -0.827 12.297 13.305 1 98.88 219 SER A O 1
ATOM 1710 N N . VAL A 1 220 ? -0.357 11.422 11.273 1 98.81 220 VAL A N 1
ATOM 1711 C CA . VAL A 1 220 ? -0.809 12.625 10.578 1 98.81 220 VAL A CA 1
ATOM 1712 C C . VAL A 1 220 ? -1.607 12.227 9.336 1 98.81 220 VAL A C 1
ATOM 1714 O O . VAL A 1 220 ? -1.338 11.195 8.719 1 98.81 220 VAL A O 1
ATOM 1717 N N . HIS A 1 221 ? -2.65 13.031 9.062 1 98.75 221 HIS A N 1
ATOM 1718 C CA . HIS A 1 221 ? -3.301 12.977 7.758 1 98.75 221 HIS A CA 1
ATOM 1719 C C . HIS A 1 221 ? -2.73 14.031 6.812 1 98.75 221 HIS A C 1
ATOM 1721 O O . HIS A 1 221 ? -2.914 15.227 7.027 1 98.75 221 HIS A O 1
ATOM 1727 N N . GLU A 1 222 ? -1.91 13.562 5.828 1 98.25 222 GLU A N 1
ATOM 1728 C CA . GLU A 1 222 ? -1.37 14.453 4.809 1 98.25 222 GLU A CA 1
ATOM 1729 C C . GLU A 1 222 ? -2.461 14.914 3.844 1 98.25 222 GLU A C 1
ATOM 1731 O O . GLU A 1 222 ? -2.955 14.125 3.035 1 98.25 222 GLU A O 1
ATOM 1736 N N . ALA A 1 223 ? -2.834 16.188 3.936 1 96.06 223 ALA A N 1
ATOM 1737 C CA . ALA A 1 223 ? -4.051 16.688 3.297 1 96.06 223 ALA A CA 1
ATOM 1738 C C . ALA A 1 223 ? -3.805 17.016 1.826 1 96.06 223 ALA A C 1
ATOM 1740 O O . ALA A 1 223 ? -4.098 18.125 1.373 1 96.06 223 ALA A O 1
ATOM 1741 N N . GLY A 1 224 ? -3.285 16.062 1.11 1 94.94 224 GLY A N 1
ATOM 1742 C CA . GLY A 1 224 ? -3.18 16.219 -0.333 1 94.94 224 GLY A CA 1
ATOM 1743 C C . GLY A 1 224 ? -1.775 15.977 -0.854 1 94.94 224 GLY A C 1
ATOM 1744 O O . GLY A 1 224 ? -1.022 16.922 -1.084 1 94.94 224 GLY A O 1
ATOM 1745 N N . MET A 1 225 ? -1.414 14.758 -1.064 1 94.69 225 MET A N 1
ATOM 1746 C CA . MET A 1 225 ? -0.175 14.453 -1.775 1 94.69 225 MET A CA 1
ATOM 1747 C C . MET A 1 225 ? -0.208 15.023 -3.189 1 94.69 225 MET A C 1
ATOM 1749 O O . MET A 1 225 ? -1.192 14.859 -3.91 1 94.69 225 MET A O 1
ATOM 1753 N N . GLY A 1 226 ? 0.859 15.719 -3.566 1 91.94 226 GLY A N 1
ATOM 1754 C CA . GLY A 1 226 ? 0.933 16.406 -4.844 1 91.94 226 GLY A CA 1
ATOM 1755 C C . GLY A 1 226 ? 0.573 17.875 -4.746 1 91.94 226 GLY A C 1
ATOM 1756 O O . GLY A 1 226 ? 0.795 18.641 -5.688 1 91.94 226 GLY A O 1
ATOM 1757 N N . PHE A 1 227 ? 0.1 18.297 -3.582 1 87.81 227 PHE A N 1
ATOM 1758 C CA . PHE A 1 227 ? -0.389 19.656 -3.406 1 87.81 227 PHE A CA 1
ATOM 1759 C C . PHE A 1 227 ? 0.767 20.656 -3.41 1 87.81 227 PHE A C 1
ATOM 1761 O O . PHE A 1 227 ? 0.684 21.703 -4.047 1 87.81 227 PHE A O 1
ATOM 1768 N N . HIS A 1 228 ? 1.812 20.297 -2.76 1 87.06 228 HIS A N 1
ATOM 1769 C CA . HIS A 1 228 ? 2.891 21.266 -2.561 1 87.06 228 HIS A CA 1
ATOM 1770 C C . HIS A 1 228 ? 3.785 21.344 -3.793 1 87.06 228 HIS A C 1
ATOM 1772 O O . HIS A 1 228 ? 4.109 22.438 -4.258 1 87.06 228 HIS A O 1
ATOM 1778 N N . THR A 1 229 ? 4.121 20.219 -4.391 1 87.31 229 THR A N 1
ATOM 1779 C CA . THR A 1 229 ? 5.113 20.203 -5.465 1 87.31 229 THR A CA 1
ATOM 1780 C C . THR A 1 229 ? 4.438 20 -6.82 1 87.31 229 THR A C 1
ATOM 1782 O O . THR A 1 229 ? 5.074 20.172 -7.863 1 87.31 229 THR A O 1
ATOM 1785 N N . GLY A 1 230 ? 3.168 19.672 -6.773 1 88.88 230 GLY A N 1
ATOM 1786 C CA . GLY A 1 230 ? 2.48 19.344 -8.016 1 88.88 230 GLY A CA 1
ATOM 1787 C C . GLY A 1 230 ? 2.836 17.984 -8.562 1 88.88 230 GLY A C 1
ATOM 1788 O O . GLY A 1 230 ? 2.553 17.688 -9.727 1 88.88 230 GLY A O 1
ATOM 1789 N N . SER A 1 231 ? 3.484 17.188 -7.699 1 91.69 231 SER A N 1
ATOM 1790 C CA . SER A 1 231 ? 3.969 15.891 -8.172 1 91.69 231 SER A CA 1
ATOM 1791 C C . SER A 1 231 ? 3.713 14.797 -7.137 1 91.69 231 SER A C 1
ATOM 1793 O O . SER A 1 231 ? 3.828 15.031 -5.934 1 91.69 231 SER A O 1
ATOM 1795 N N . LEU A 1 232 ? 3.398 13.562 -7.633 1 94.31 232 LEU A N 1
ATOM 1796 C CA . LEU A 1 232 ? 3.211 12.422 -6.738 1 94.31 232 LEU A CA 1
ATOM 1797 C C . LEU A 1 232 ? 4.555 11.852 -6.297 1 94.31 232 LEU A C 1
ATOM 1799 O O . LEU A 1 232 ? 4.602 10.875 -5.551 1 94.31 232 LEU A O 1
ATOM 1803 N N . GLU A 1 233 ? 5.668 12.5 -6.719 1 94.31 233 GLU A N 1
ATOM 1804 C CA . GLU A 1 233 ? 6.953 12.164 -6.117 1 94.31 233 GLU A CA 1
ATOM 1805 C C . GLU A 1 233 ? 6.926 12.367 -4.602 1 94.31 233 GLU A C 1
ATOM 1807 O O . GLU A 1 233 ? 7.695 11.734 -3.873 1 94.31 233 GLU A O 1
ATOM 1812 N N . GLU A 1 234 ? 6 13.242 -4.184 1 95.81 234 GLU A N 1
ATOM 1813 C CA . GLU A 1 234 ? 5.762 13.367 -2.748 1 95.81 234 GLU A CA 1
ATOM 1814 C C . GLU A 1 234 ? 5.414 12.016 -2.127 1 95.81 234 GLU A C 1
ATOM 1816 O O . GLU A 1 234 ? 5.945 11.656 -1.074 1 95.81 234 GLU A O 1
ATOM 1821 N N . PHE A 1 235 ? 4.57 11.25 -2.82 1 96.19 235 PHE A N 1
ATOM 1822 C CA . PHE A 1 235 ? 4.16 9.93 -2.352 1 96.19 235 PHE A CA 1
ATOM 1823 C C . PHE A 1 235 ? 5.34 8.961 -2.352 1 96.19 235 PHE A C 1
ATOM 1825 O O . PHE A 1 235 ? 5.492 8.164 -1.428 1 96.19 235 PHE A O 1
ATOM 1832 N N . GLN A 1 236 ? 6.129 9.016 -3.369 1 95.88 236 GLN A N 1
ATOM 1833 C CA . GLN A 1 236 ? 7.32 8.18 -3.453 1 95.88 236 GLN A CA 1
ATOM 1834 C C . GLN A 1 236 ? 8.258 8.438 -2.277 1 95.88 236 GLN A C 1
ATOM 1836 O O . GLN A 1 236 ? 8.836 7.496 -1.719 1 95.88 236 GLN A O 1
ATOM 1841 N N . ALA A 1 237 ? 8.414 9.703 -1.912 1 96.81 237 ALA A N 1
ATOM 1842 C CA . ALA A 1 237 ? 9.273 10.07 -0.789 1 96.81 237 ALA A CA 1
ATOM 1843 C C . ALA A 1 237 ? 8.797 9.406 0.501 1 96.81 237 ALA A C 1
ATOM 1845 O O . ALA A 1 237 ? 9.602 8.844 1.247 1 96.81 237 ALA A O 1
ATOM 1846 N N . PHE A 1 238 ? 7.504 9.445 0.721 1 97.81 238 PHE A N 1
ATOM 1847 C CA . PHE A 1 238 ? 6.945 8.797 1.904 1 97.81 238 PHE A CA 1
ATOM 1848 C C . PHE A 1 238 ? 7.199 7.297 1.873 1 97.81 238 PHE A C 1
ATOM 1850 O O . PHE A 1 238 ? 7.574 6.707 2.889 1 97.81 238 PHE A O 1
ATOM 1857 N N . GLN A 1 239 ? 6.9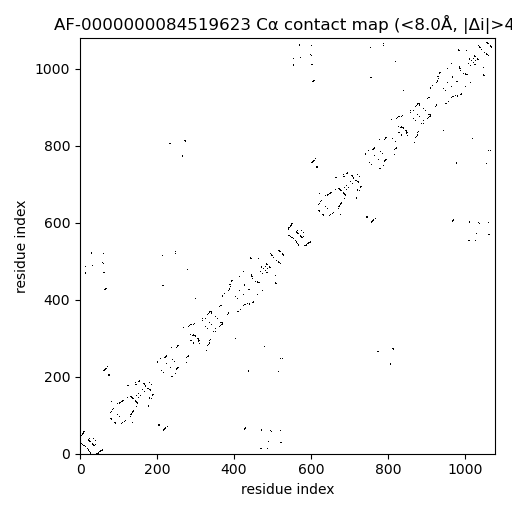96 6.652 0.713 1 96.38 239 GLN A N 1
ATOM 1858 C CA . GLN A 1 239 ? 7.176 5.211 0.572 1 96.38 239 GLN A CA 1
ATOM 1859 C C . GLN A 1 239 ? 8.609 4.805 0.89 1 96.38 239 GLN A C 1
ATOM 1861 O O . GLN A 1 239 ? 8.844 3.852 1.64 1 96.38 239 GLN A O 1
ATOM 1866 N N . GLU A 1 240 ? 9.531 5.508 0.335 1 94.38 240 GLU A N 1
ATOM 1867 C CA . GLU A 1 240 ? 10.938 5.156 0.508 1 94.38 240 GLU A CA 1
ATOM 1868 C C . GLU A 1 240 ? 11.383 5.352 1.954 1 94.38 240 GLU A C 1
ATOM 1870 O O . GLU A 1 240 ? 12.109 4.523 2.502 1 94.38 240 GLU A O 1
ATOM 1875 N N . LEU A 1 241 ? 10.922 6.434 2.57 1 96.19 241 LEU A N 1
ATOM 1876 C CA . LEU A 1 241 ? 11.25 6.664 3.973 1 96.19 241 LEU A CA 1
ATOM 1877 C C . LEU A 1 241 ? 10.656 5.57 4.855 1 96.19 241 LEU A C 1
ATOM 1879 O O . LEU A 1 241 ? 11.289 5.117 5.809 1 96.19 241 LEU A O 1
ATOM 1883 N N . SER A 1 242 ? 9.414 5.184 4.527 1 94.56 242 SER A N 1
ATOM 1884 C CA . SER A 1 242 ? 8.773 4.094 5.258 1 94.56 242 SER A CA 1
ATOM 1885 C C . SER A 1 242 ? 9.539 2.789 5.094 1 94.56 242 SER A C 1
ATOM 1887 O O . SER A 1 242 ? 9.789 2.082 6.074 1 94.56 242 SER A O 1
ATOM 1889 N N . HIS A 1 243 ? 9.891 2.498 3.889 1 90 243 HIS A N 1
ATOM 1890 C CA . HIS A 1 243 ? 10.633 1.284 3.574 1 90 243 HIS A CA 1
ATOM 1891 C C . HIS A 1 243 ? 11.953 1.237 4.336 1 90 243 HIS A C 1
ATOM 1893 O O . HIS A 1 243 ? 12.359 0.176 4.812 1 90 243 HIS A O 1
ATOM 1899 N N . ASP A 1 244 ? 12.586 2.393 4.441 1 90.75 244 ASP A N 1
ATOM 1900 C CA . ASP A 1 244 ? 13.906 2.473 5.07 1 90.75 244 ASP A CA 1
ATOM 1901 C C . ASP A 1 244 ? 13.781 2.59 6.586 1 90.75 244 ASP A C 1
ATOM 1903 O O . ASP A 1 244 ? 14.789 2.689 7.289 1 90.75 244 ASP A O 1
ATOM 1907 N N . GLY A 1 245 ? 12.625 2.635 7.102 1 92 245 GLY A N 1
ATOM 1908 C CA . GLY A 1 245 ? 12.422 2.758 8.539 1 92 245 GLY A CA 1
ATOM 1909 C C . GLY A 1 245 ? 12.734 4.145 9.062 1 92 245 GLY A C 1
ATOM 1910 O O . GLY A 1 245 ? 13.078 4.301 10.234 1 92 245 GLY A O 1
ATOM 1911 N N . GLN A 1 246 ? 12.602 5.137 8.18 1 94.81 246 GLN A N 1
ATOM 1912 C CA . GLN A 1 246 ? 13.008 6.488 8.555 1 94.81 246 GLN A CA 1
ATOM 1913 C C . GLN A 1 246 ? 11.797 7.395 8.742 1 94.81 246 GLN A C 1
ATOM 1915 O O . GLN A 1 246 ? 11.938 8.547 9.141 1 94.81 246 GLN A O 1
ATOM 1920 N N . LEU A 1 247 ? 10.641 6.938 8.445 1 97.31 247 LEU A N 1
ATOM 1921 C CA . LEU A 1 247 ? 9.398 7.664 8.703 1 97.31 247 LEU A CA 1
ATOM 1922 C C . LEU A 1 247 ? 8.852 7.324 10.086 1 97.31 247 LEU A C 1
ATOM 1924 O O . LEU A 1 247 ? 8.438 6.191 10.328 1 97.31 247 LEU A O 1
ATOM 1928 N N . LYS A 1 248 ? 8.82 8.258 10.969 1 97.69 248 LYS A N 1
ATOM 1929 C CA . LYS A 1 248 ? 8.445 7.984 12.359 1 97.69 248 LYS A CA 1
ATOM 1930 C C . LYS A 1 248 ? 6.926 7.969 12.516 1 97.69 248 LYS A C 1
ATOM 1932 O O . LYS A 1 248 ? 6.355 6.961 12.938 1 97.69 248 LYS A O 1
ATOM 1937 N N . VAL A 1 249 ? 6.293 9.031 12.102 1 98.69 249 VAL A N 1
ATOM 1938 C CA . VAL A 1 249 ? 4.852 9.125 12.312 1 98.69 249 VAL A CA 1
ATOM 1939 C C . VAL A 1 249 ? 4.121 8.281 11.266 1 98.69 249 VAL A C 1
ATOM 1941 O O . VAL A 1 249 ? 4.648 8.031 10.18 1 98.69 249 VAL A O 1
ATOM 1944 N N . ARG A 1 250 ? 2.98 7.789 11.617 1 98.69 250 ARG A N 1
ATOM 1945 C CA . ARG A 1 250 ? 2.111 7.125 10.656 1 98.69 250 ARG A CA 1
ATOM 1946 C C . ARG A 1 250 ? 1.408 8.141 9.758 1 98.69 250 ARG A C 1
ATOM 1948 O O . ARG A 1 250 ? 0.96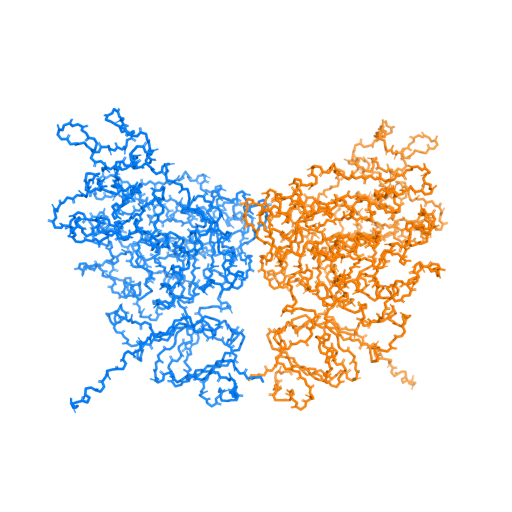5 9.188 10.234 1 98.69 250 ARG A O 1
ATOM 1955 N N . VAL A 1 251 ? 1.309 7.824 8.445 1 98.75 251 VAL A N 1
ATOM 1956 C CA . VAL A 1 251 ? 0.806 8.812 7.496 1 98.75 251 VAL A CA 1
ATOM 1957 C C . VAL A 1 251 ? -0.413 8.258 6.766 1 98.75 251 VAL A C 1
ATOM 1959 O O . VAL A 1 251 ? -0.352 7.168 6.18 1 98.75 251 VAL A O 1
ATOM 1962 N N . TYR A 1 252 ? -1.54 8.898 6.871 1 98.62 252 TYR A N 1
ATOM 1963 C CA . TYR A 1 252 ? -2.709 8.742 6.012 1 98.62 252 TYR A CA 1
ATOM 1964 C C . TYR A 1 252 ? -2.695 9.766 4.883 1 98.62 252 TYR A C 1
ATOM 1966 O O . TYR A 1 252 ? -3.053 10.93 5.09 1 98.62 252 TYR A O 1
ATOM 1974 N N . GLY A 1 253 ? -2.264 9.359 3.678 1 98.38 253 GLY A N 1
ATOM 1975 C CA . GLY A 1 253 ? -1.972 10.305 2.605 1 98.38 253 GLY A CA 1
ATOM 1976 C C . GLY A 1 253 ? -3.139 10.508 1.659 1 98.38 253 GLY A C 1
ATOM 1977 O O . GLY A 1 253 ? -3.377 9.688 0.771 1 98.38 253 GLY A O 1
ATOM 1978 N N . MET A 1 254 ? -3.842 11.664 1.826 1 98.44 254 MET A N 1
ATOM 1979 C CA . MET A 1 254 ? -4.871 12.016 0.852 1 98.44 254 MET A CA 1
ATOM 1980 C C . MET A 1 254 ? -4.254 12.328 -0.506 1 98.44 254 MET A C 1
ATOM 1982 O O . MET A 1 254 ? -3.107 12.773 -0.583 1 98.44 254 MET A O 1
ATOM 1986 N N . VAL A 1 255 ? -4.957 12.039 -1.532 1 97.44 255 VAL A N 1
ATOM 1987 C CA . VAL A 1 255 ? -4.465 12.297 -2.881 1 97.44 255 VAL A CA 1
ATOM 1988 C C . VAL A 1 255 ? -5.238 13.453 -3.502 1 97.44 255 VAL A C 1
ATOM 1990 O O . VAL A 1 255 ? -6.473 13.438 -3.539 1 97.44 255 VAL A O 1
ATOM 1993 N N . LEU A 1 256 ? -4.543 14.438 -3.963 1 95.88 256 LEU A N 1
ATOM 1994 C CA . LEU A 1 256 ? -5.18 15.57 -4.625 1 95.88 256 LEU A CA 1
ATOM 1995 C C . LEU A 1 256 ? -5.988 15.109 -5.832 1 95.88 256 LEU A C 1
ATOM 1997 O O . LEU A 1 256 ? -5.535 14.258 -6.602 1 95.88 256 LEU A O 1
ATOM 2001 N N . ASP A 1 257 ? -7.129 15.703 -6.059 1 95.75 257 ASP A N 1
ATOM 2002 C CA . ASP A 1 257 ? -8.062 15.266 -7.09 1 95.75 257 ASP A CA 1
ATOM 2003 C C . ASP A 1 257 ? -7.473 15.453 -8.484 1 95.75 257 ASP A C 1
ATOM 2005 O O . ASP A 1 257 ? -7.906 14.805 -9.438 1 95.75 257 ASP A O 1
ATOM 2009 N N . THR A 1 258 ? -6.434 16.266 -8.68 1 93.44 258 THR A N 1
ATOM 2010 C CA . THR A 1 258 ? -5.77 16.438 -9.969 1 93.44 258 THR A CA 1
ATOM 2011 C C . THR A 1 258 ? -5.078 15.141 -10.391 1 93.44 258 THR A C 1
ATOM 2013 O O . THR A 1 258 ? -4.773 14.961 -11.57 1 93.44 258 THR A O 1
ATOM 2016 N N . PHE A 1 259 ? -4.855 14.25 -9.438 1 95.31 259 PHE A N 1
ATOM 2017 C CA . PHE A 1 259 ? -4.215 12.977 -9.727 1 95.31 259 PHE A CA 1
ATOM 2018 C C . PHE A 1 259 ? -5.215 11.828 -9.617 1 95.31 259 PHE A C 1
ATOM 2020 O O . PHE A 1 259 ? -4.828 10.672 -9.445 1 95.31 259 PHE A O 1
ATOM 2027 N N . PHE A 1 260 ? -6.477 12.156 -9.664 1 95.62 260 PHE A N 1
ATOM 2028 C CA . PHE A 1 260 ? -7.523 11.148 -9.555 1 95.62 260 PHE A CA 1
ATOM 2029 C C . PHE A 1 260 ? -7.406 10.117 -10.672 1 95.62 260 PHE A C 1
ATOM 2031 O O . PHE A 1 260 ? -7.629 8.93 -10.445 1 95.62 260 PHE A O 1
ATOM 2038 N N . SER A 1 261 ? -7.055 10.562 -11.875 1 94.69 261 SER A N 1
ATOM 2039 C CA . SER A 1 261 ? -6.938 9.648 -13.008 1 94.69 261 SER A CA 1
ATOM 2040 C C . SER A 1 261 ? -5.859 8.594 -12.758 1 94.69 261 SER A C 1
ATOM 2042 O O . SER A 1 261 ? -6.027 7.43 -13.117 1 94.69 261 SER A O 1
ATOM 2044 N N . GLU A 1 262 ? -4.734 9.023 -12.227 1 93.69 262 GLU A N 1
ATOM 2045 C CA . GLU A 1 262 ? -3.65 8.102 -11.883 1 93.69 262 GLU A CA 1
ATOM 2046 C C . GLU A 1 262 ? -4.086 7.105 -10.82 1 93.69 262 GLU A C 1
ATOM 2048 O O . GLU A 1 262 ? -3.814 5.906 -10.93 1 93.69 262 GLU A O 1
ATOM 2053 N N . LEU A 1 263 ? -4.762 7.629 -9.797 1 94.5 263 LEU A N 1
ATOM 2054 C CA . LEU A 1 263 ? -5.297 6.797 -8.727 1 94.5 263 LEU A CA 1
ATOM 2055 C C . LEU A 1 263 ? -6.254 5.746 -9.273 1 94.5 263 LEU A C 1
ATOM 2057 O O . LEU A 1 263 ? -6.168 4.57 -8.914 1 94.5 263 LEU A O 1
ATOM 2061 N N . LYS A 1 264 ? -7.09 6.172 -10.148 1 93.75 264 LYS A N 1
ATOM 2062 C CA . LYS A 1 264 ? -8.102 5.301 -10.734 1 93.75 264 LYS A CA 1
ATOM 2063 C C . LYS A 1 264 ? -7.473 4.277 -11.672 1 93.75 264 LYS A C 1
ATOM 2065 O O . LYS A 1 264 ? -7.871 3.111 -11.688 1 93.75 264 LYS A O 1
ATOM 2070 N N . ALA A 1 265 ? -6.477 4.707 -12.414 1 92.88 265 ALA A N 1
ATOM 2071 C CA . ALA A 1 265 ? -5.84 3.824 -13.391 1 92.88 265 ALA A CA 1
ATOM 2072 C C . ALA A 1 265 ? -5.188 2.629 -12.703 1 92.88 265 ALA A C 1
ATOM 2074 O O . ALA A 1 265 ? -5.195 1.517 -13.234 1 92.88 265 ALA A O 1
ATOM 2075 N N . MET A 1 266 ? -4.699 2.82 -11.508 1 92.56 266 MET A N 1
ATOM 2076 C CA . MET A 1 266 ? -4.066 1.739 -10.766 1 92.56 266 MET A CA 1
ATOM 2077 C C . MET A 1 266 ? -5.086 1 -9.906 1 92.56 266 MET A C 1
ATOM 2079 O O . MET A 1 266 ? -4.77 -0.022 -9.297 1 92.56 266 MET A O 1
ATOM 2083 N N . HIS A 1 267 ? -6.258 1.535 -9.859 1 93.31 267 HIS A N 1
ATOM 2084 C CA . HIS A 1 267 ? -7.344 0.984 -9.055 1 93.31 267 HIS A CA 1
ATOM 2085 C C . HIS A 1 267 ? -6.941 0.875 -7.59 1 93.31 267 HIS A C 1
ATOM 2087 O O . HIS A 1 267 ? -7.184 -0.15 -6.949 1 93.31 267 HIS A O 1
ATOM 2093 N N . LEU A 1 268 ? -6.223 1.879 -7.035 1 94.31 268 LEU A N 1
ATOM 2094 C CA . LEU A 1 268 ? -5.871 1.917 -5.617 1 94.31 268 LEU A CA 1
ATOM 2095 C C . LEU A 1 268 ? -7.09 2.256 -4.766 1 94.31 268 LEU A C 1
ATOM 2097 O O . LEU A 1 268 ? -7.898 3.105 -5.141 1 94.31 268 LEU A O 1
ATOM 2101 N N . THR A 1 269 ? -7.223 1.63 -3.695 1 92.75 269 THR A N 1
ATOM 2102 C CA . THR A 1 269 ? -8.367 1.85 -2.822 1 92.75 269 THR A CA 1
ATOM 2103 C C . THR A 1 269 ? -7.965 2.66 -1.594 1 92.75 269 THR A C 1
ATOM 2105 O O . THR A 1 269 ? -6.809 2.623 -1.171 1 92.75 269 THR A O 1
ATOM 2108 N N . THR A 1 270 ? -8.953 3.373 -1.016 1 95.88 270 THR A N 1
ATOM 2109 C CA . THR A 1 270 ? -8.742 4.008 0.281 1 95.88 270 THR A CA 1
ATOM 2110 C C . THR A 1 270 ? -8.328 2.973 1.325 1 95.88 270 THR A C 1
ATOM 2112 O O . THR A 1 270 ? -8.969 1.928 1.458 1 95.88 270 THR A O 1
ATOM 2115 N N . GLY A 1 271 ? -7.211 3.25 2.025 1 95 271 GLY A N 1
ATOM 2116 C CA . GLY A 1 271 ? -6.746 2.35 3.068 1 95 271 GLY A CA 1
ATOM 2117 C C . GLY A 1 271 ? -5.625 1.435 2.609 1 95 271 GLY A C 1
ATOM 2118 O O . GLY A 1 271 ? -4.973 0.787 3.43 1 95 271 GLY A O 1
ATOM 2119 N N . PHE A 1 272 ? -5.379 1.363 1.256 1 96 272 PHE A N 1
ATOM 2120 C CA . PHE A 1 272 ? -4.289 0.52 0.782 1 96 272 PHE A CA 1
ATOM 2121 C C . PHE A 1 272 ? -2.945 1.047 1.271 1 96 272 PHE A C 1
ATOM 2123 O O . PHE A 1 272 ? -2.684 2.25 1.207 1 96 272 PHE A O 1
ATOM 2130 N N . GLY A 1 273 ? -2.115 0.142 1.725 1 95.81 273 GLY A N 1
ATOM 2131 C CA . GLY A 1 273 ? -0.801 0.458 2.262 1 95.81 273 GLY A CA 1
ATOM 2132 C C . GLY A 1 273 ? -0.441 -0.37 3.48 1 95.81 273 GLY A C 1
ATOM 2133 O O . GLY A 1 273 ? -0.903 -1.504 3.627 1 95.81 273 GLY A O 1
ATOM 2134 N N . ASN A 1 274 ? 0.465 0.203 4.277 1 93.75 274 ASN A N 1
ATOM 2135 C CA . ASN A 1 274 ? 0.931 -0.519 5.457 1 93.75 274 ASN A CA 1
ATOM 2136 C C . ASN A 1 274 ? 0.694 0.282 6.734 1 93.75 274 ASN A C 1
ATOM 2138 O O . ASN A 1 274 ? -0.057 1.259 6.73 1 93.75 274 ASN A O 1
ATOM 2142 N N . GLU A 1 275 ? 1.229 -0.176 7.82 1 93.56 275 GLU A N 1
ATOM 2143 C CA . GLU A 1 275 ? 0.982 0.434 9.125 1 93.56 275 GLU A CA 1
ATOM 2144 C C . GLU A 1 275 ? 1.56 1.844 9.188 1 93.56 275 GLU A C 1
ATOM 2146 O O . GLU A 1 275 ? 1.131 2.658 10.008 1 93.56 275 GLU A O 1
ATOM 2151 N N . GLN A 1 276 ? 2.521 2.139 8.305 1 96 276 GLN A N 1
ATOM 2152 C CA . GLN A 1 276 ? 3.217 3.42 8.383 1 96 276 GLN A CA 1
ATOM 2153 C C . GLN A 1 276 ? 2.625 4.422 7.395 1 96 276 GLN A C 1
ATOM 2155 O O . GLN A 1 276 ? 2.609 5.629 7.66 1 96 276 GLN A O 1
ATOM 2160 N N . ILE A 1 277 ? 2.205 3.967 6.238 1 96.94 277 ILE A N 1
ATOM 2161 C CA . ILE A 1 277 ? 1.66 4.867 5.23 1 96.94 277 ILE A CA 1
ATOM 2162 C C . ILE A 1 277 ? 0.535 4.172 4.469 1 96.94 277 ILE A C 1
ATOM 2164 O O . ILE A 1 277 ? 0.671 3.012 4.074 1 96.94 277 ILE A O 1
ATOM 2168 N N . LYS A 1 278 ? -0.588 4.859 4.316 1 97.06 278 LYS A N 1
ATOM 2169 C CA . LYS A 1 278 ? -1.758 4.383 3.584 1 97.06 278 LYS A CA 1
ATOM 2170 C C . LYS A 1 278 ? -2.258 5.438 2.602 1 97.06 278 LYS A C 1
ATOM 2172 O O . LYS A 1 278 ? -2.084 6.637 2.83 1 97.06 278 LYS A O 1
ATOM 2177 N N . ILE A 1 279 ? -2.898 4.934 1.496 1 96.75 279 ILE A N 1
ATOM 2178 C CA . ILE A 1 279 ? -3.662 5.816 0.624 1 96.75 279 ILE A CA 1
ATOM 2179 C C . ILE A 1 279 ? -4.922 6.293 1.348 1 96.75 279 ILE A C 1
ATOM 2181 O O . ILE A 1 279 ? -5.684 5.484 1.882 1 96.75 279 ILE A O 1
ATOM 2185 N N . GLY A 1 280 ? -5.102 7.594 1.423 1 97.88 280 GLY A N 1
ATOM 2186 C CA . GLY A 1 280 ? -6.266 8.164 2.084 1 97.88 280 GLY A CA 1
ATOM 2187 C C . GLY A 1 280 ? -7.316 8.672 1.114 1 97.88 280 GLY A C 1
ATOM 2188 O O . GLY A 1 280 ? -7.527 8.078 0.055 1 97.88 280 GLY A O 1
ATOM 2189 N N . ALA A 1 281 ? -8.023 9.695 1.469 1 98.5 281 ALA A N 1
ATOM 2190 C CA . ALA A 1 281 ? -9.156 10.258 0.737 1 98.5 281 ALA A CA 1
ATOM 2191 C C . ALA A 1 281 ? -8.688 10.977 -0.525 1 98.5 281 ALA A C 1
ATOM 2193 O O . ALA A 1 281 ? -7.516 11.328 -0.649 1 98.5 281 ALA A O 1
ATOM 2194 N N . VAL A 1 282 ? -9.602 11.141 -1.441 1 98.5 282 VAL A N 1
ATOM 2195 C CA . VAL A 1 282 ? -9.406 12.102 -2.518 1 98.5 282 VAL A CA 1
ATOM 2196 C C . VAL A 1 282 ? -9.656 13.516 -1.994 1 98.5 282 VAL A C 1
ATOM 2198 O O . VAL A 1 282 ? -10.734 13.812 -1.477 1 98.5 282 VAL A O 1
ATOM 2201 N N . LYS A 1 283 ? -8.68 14.344 -2.066 1 98.5 283 LYS A N 1
ATOM 2202 C CA . LYS A 1 283 ? -8.742 15.695 -1.53 1 98.5 283 LYS A CA 1
ATOM 2203 C C . LYS A 1 283 ? -9.172 16.688 -2.604 1 98.5 283 LYS A C 1
ATOM 2205 O O . LYS A 1 283 ? -8.625 16.703 -3.707 1 98.5 283 LYS A O 1
ATOM 2210 N N . MET A 1 284 ? -10.211 17.484 -2.297 1 97.38 284 MET A N 1
ATOM 2211 C CA . MET A 1 284 ? -10.703 18.531 -3.184 1 97.38 284 MET A CA 1
ATOM 2212 C C . MET A 1 284 ? -10.805 19.875 -2.447 1 97.38 284 MET A C 1
ATOM 2214 O O . MET A 1 284 ? -10.578 19.938 -1.236 1 97.38 284 MET A O 1
ATOM 2218 N N . PHE A 1 285 ? -11.078 20.906 -3.197 1 93.81 285 PHE A N 1
ATOM 2219 C CA . PHE A 1 285 ? -11.266 22.25 -2.664 1 93.81 285 PHE A CA 1
ATOM 2220 C C . PHE A 1 285 ? -12.57 22.859 -3.166 1 93.81 285 PHE A C 1
ATOM 2222 O O . PHE A 1 285 ? -12.828 22.891 -4.371 1 93.81 285 PHE A O 1
ATOM 2229 N N . ALA A 1 286 ? -13.352 23.422 -2.227 1 96.81 286 ALA A N 1
ATOM 2230 C CA . ALA A 1 286 ? -14.633 23.984 -2.648 1 96.81 286 ALA A CA 1
ATOM 2231 C C . ALA A 1 286 ? -14.602 25.5 -2.615 1 96.81 286 ALA A C 1
ATOM 2233 O O . ALA A 1 286 ? -15.398 26.156 -3.289 1 96.81 286 ALA A O 1
ATOM 2234 N N . ASP A 1 287 ? -13.781 26.094 -1.764 1 93.31 287 ASP A N 1
ATOM 2235 C CA . ASP A 1 287 ? -13.672 27.547 -1.689 1 93.31 287 ASP A CA 1
ATOM 2236 C C . ASP A 1 287 ? -12.297 27.969 -1.176 1 93.31 287 ASP A C 1
ATOM 2238 O O . ASP A 1 287 ? -11.328 27.219 -1.275 1 93.31 287 ASP A O 1
ATOM 2242 N N . GLY A 1 288 ? -12.227 29.281 -0.753 1 88.31 288 GLY A N 1
ATOM 2243 C CA . GLY A 1 288 ? -10.969 29.844 -0.293 1 88.31 288 GLY A CA 1
ATOM 2244 C C . GLY A 1 288 ? -10.898 30.016 1.214 1 88.31 288 GLY A C 1
ATOM 2245 O O . GLY A 1 288 ? -11.305 29.109 1.959 1 88.31 288 GLY A O 1
ATOM 2246 N N . THR A 1 289 ? -10.305 31.188 1.65 1 83.94 289 THR A N 1
ATOM 2247 C CA . THR A 1 289 ? -10.062 31.422 3.07 1 83.94 289 THR A CA 1
ATOM 2248 C C . THR A 1 289 ? -10.852 32.625 3.559 1 83.94 289 THR A C 1
ATOM 2250 O O . THR A 1 289 ? -11.273 33.469 2.756 1 83.94 289 THR A O 1
ATOM 2253 N N . LEU A 1 290 ? -11.062 32.719 4.82 1 82.75 290 LEU A N 1
ATOM 2254 C CA . LEU A 1 290 ? -11.773 33.844 5.41 1 82.75 290 LEU A CA 1
ATOM 2255 C C . LEU A 1 290 ? -10.898 35.094 5.398 1 82.75 290 LEU A C 1
ATOM 2257 O O . LEU A 1 290 ? -11.375 36.188 5.09 1 82.75 290 LEU A O 1
ATOM 2261 N N . SER A 1 291 ? -9.633 34.875 5.773 1 73.62 291 SER A N 1
ATOM 2262 C CA . SER A 1 291 ? -8.719 36.031 5.809 1 73.62 291 SER A CA 1
ATOM 2263 C C . SER A 1 291 ? -8.617 36.688 4.441 1 73.62 291 SER A C 1
ATOM 2265 O O . SER A 1 291 ? -8.484 37.906 4.348 1 73.62 291 SER A O 1
ATOM 2267 N N . GLY A 1 292 ? -8.688 35.875 3.396 1 71.81 292 GLY A N 1
ATOM 2268 C CA . GLY A 1 292 ? -8.609 36.406 2.037 1 71.81 292 GLY A CA 1
ATOM 2269 C C . GLY A 1 292 ? -9.969 36.75 1.46 1 71.81 292 GLY A C 1
ATOM 2270 O O . GLY A 1 292 ? -10.062 37.219 0.32 1 71.81 292 GLY A O 1
ATOM 2271 N N . ARG A 1 293 ? -11 36.594 2.242 1 80.38 293 ARG A N 1
ATOM 2272 C CA . ARG A 1 293 ? -12.375 36.906 1.859 1 80.38 293 ARG A CA 1
ATOM 2273 C C . ARG A 1 293 ? -12.781 36.094 0.623 1 80.38 293 ARG A C 1
ATOM 2275 O O . ARG A 1 293 ? -13.492 36.625 -0.245 1 80.38 293 ARG A O 1
ATOM 2282 N N . THR A 1 294 ? -12.172 34.938 0.499 1 81.62 294 THR A N 1
ATOM 2283 C CA . THR A 1 294 ? -12.492 34.094 -0.652 1 81.62 294 THR A CA 1
ATOM 2284 C C . THR A 1 294 ? -13.273 32.875 -0.22 1 81.62 294 THR A C 1
ATOM 2286 O O . THR A 1 294 ? -13.758 32.094 -1.062 1 81.62 294 THR A O 1
ATOM 2289 N N . ALA A 1 295 ? -13.414 32.688 1.08 1 90.56 295 ALA A N 1
ATOM 2290 C CA . ALA A 1 295 ? -14.352 31.656 1.54 1 90.56 295 ALA A CA 1
ATOM 2291 C C . ALA A 1 295 ? -15.781 32.031 1.144 1 90.56 295 ALA A C 1
ATOM 2293 O O . ALA A 1 295 ? -16.188 33.188 1.246 1 90.56 295 ALA A O 1
ATOM 2294 N N . ALA A 1 296 ? -16.547 31.078 0.632 1 93.38 296 ALA A N 1
ATOM 2295 C CA . ALA A 1 296 ? -17.891 31.328 0.102 1 93.38 296 ALA A CA 1
ATOM 2296 C C . ALA A 1 296 ? -18.922 31.344 1.218 1 93.38 296 ALA A C 1
ATOM 2298 O O . ALA A 1 296 ? -19.203 30.312 1.831 1 93.38 296 ALA A O 1
ATOM 2299 N N . VAL A 1 297 ? -19.578 32.5 1.47 1 93.25 297 VAL A N 1
ATOM 2300 C CA . VAL A 1 297 ? -20.562 32.625 2.549 1 93.25 297 VAL A CA 1
ATOM 2301 C C . VAL A 1 297 ? -21.906 33.031 1.976 1 93.25 297 VAL A C 1
ATOM 2303 O O . VAL A 1 297 ? -21.984 33.656 0.912 1 93.25 297 VAL A O 1
ATOM 2306 N N . HIS A 1 298 ? -23.016 32.594 2.627 1 93.31 298 HIS A N 1
ATOM 2307 C CA . HIS A 1 298 ? -24.344 33 2.195 1 93.31 298 HIS A CA 1
ATOM 2308 C C . HIS A 1 298 ? -24.594 34.469 2.416 1 93.31 298 HIS A C 1
ATOM 2310 O O . HIS A 1 298 ? -25.156 35.156 1.554 1 93.31 298 HIS A O 1
ATOM 2316 N N . GLU A 1 299 ? -24.094 34.812 3.514 1 90.44 299 GLU A N 1
ATOM 2317 C CA . GLU A 1 299 ? -24.203 36.219 3.811 1 90.44 299 GLU A CA 1
ATOM 2318 C C . GLU A 1 299 ? -23.031 37 3.207 1 90.44 299 GLU A C 1
ATOM 2320 O O . GLU A 1 299 ? -22.156 36.406 2.57 1 90.44 299 GLU A O 1
ATOM 2325 N N . GLU A 1 300 ? -22.953 38.281 3.355 1 87.06 300 GLU A N 1
ATOM 2326 C CA . GLU A 1 300 ? -21.891 39.094 2.748 1 87.06 300 GLU A CA 1
ATOM 2327 C C . GLU A 1 300 ? -20.812 39.406 3.766 1 87.06 300 GLU A C 1
ATOM 2329 O O . GLU A 1 300 ? -21.047 39.375 4.973 1 87.06 300 GLU A O 1
ATOM 2334 N N . TYR A 1 301 ? -19.625 39.594 3.297 1 87.44 301 TYR A N 1
ATOM 2335 C CA . TYR A 1 301 ? -18.531 40.125 4.113 1 87.44 301 TYR A CA 1
ATOM 2336 C C . TYR A 1 301 ? -18.797 41.562 4.5 1 87.44 301 TYR A C 1
ATOM 2338 O O . TYR A 1 301 ? -19.562 42.281 3.824 1 87.44 301 TYR A O 1
ATOM 2346 N N . LEU A 1 302 ? -18.266 41.938 5.609 1 84.75 302 LEU A N 1
ATOM 2347 C CA . LEU A 1 302 ? -18.406 43.344 6.043 1 84.75 302 LEU A CA 1
ATOM 2348 C C . LEU A 1 302 ? -17.609 44.281 5.145 1 84.75 302 LEU A C 1
ATOM 2350 O O . LEU A 1 302 ? -18.031 45.375 4.855 1 84.75 302 LEU A O 1
ATOM 2354 N N . ASP A 1 303 ? -16.375 43.875 4.703 1 77.06 303 ASP A N 1
ATOM 2355 C CA . ASP A 1 303 ? -15.508 44.656 3.822 1 77.06 303 ASP A CA 1
ATOM 2356 C C . ASP A 1 303 ? -14.828 43.75 2.793 1 77.06 303 ASP A C 1
ATOM 2358 O O . ASP A 1 303 ? -13.977 42.938 3.141 1 77.06 303 ASP A O 1
ATOM 2362 N N . PRO A 1 304 ? -15.023 43.812 1.643 1 73.12 304 PRO A N 1
ATOM 2363 C CA . PRO A 1 304 ? -15.93 44.781 1.008 1 73.12 304 PRO A CA 1
ATOM 2364 C C . PRO A 1 304 ? -17.391 44.375 1.135 1 73.12 304 PRO A C 1
ATOM 2366 O O . PRO A 1 304 ? -17.719 43.188 1.094 1 73.12 304 PRO A O 1
ATOM 2369 N N . ALA A 1 305 ? -18.125 45.312 1.243 1 77.44 305 ALA A N 1
ATOM 2370 C CA . ALA A 1 305 ? -19.562 45.094 1.355 1 77.44 305 ALA A CA 1
ATOM 2371 C C . ALA A 1 305 ? -20.125 44.438 0.089 1 77.44 305 ALA A C 1
ATOM 2373 O O . ALA A 1 305 ? -19.734 44.781 -1.022 1 77.44 305 ALA A O 1
ATOM 2374 N N . GLY A 1 306 ? -20.938 43.406 0.27 1 80.69 306 GLY A N 1
ATOM 2375 C CA . GLY A 1 306 ? -21.625 42.781 -0.845 1 80.69 306 GLY A CA 1
ATOM 2376 C C . GLY A 1 306 ? -20.891 41.562 -1.388 1 80.69 306 GLY A C 1
ATOM 2377 O O . GLY A 1 306 ? -21.484 40.75 -2.111 1 80.69 306 GLY A O 1
ATOM 2378 N N . PHE A 1 307 ? -19.719 41.469 -1.018 1 86.69 307 PHE A N 1
ATOM 2379 C CA . PHE A 1 307 ? -18.938 40.344 -1.516 1 86.69 307 PHE A CA 1
ATOM 2380 C C . PHE A 1 307 ? -19.203 39.094 -0.695 1 86.69 307 PHE A C 1
ATOM 2382 O O . PHE A 1 307 ? -19.375 39.156 0.525 1 86.69 307 PHE A O 1
ATOM 2389 N N . ARG A 1 308 ? -19.312 37.875 -1.343 1 91.62 308 ARG A N 1
ATOM 2390 C CA . ARG A 1 308 ? -19.734 36.656 -0.672 1 91.62 308 ARG A CA 1
ATOM 2391 C C . ARG A 1 308 ? -18.734 35.531 -0.904 1 91.62 308 ARG A C 1
ATOM 2393 O O . ARG A 1 308 ? -19.062 34.344 -0.753 1 91.62 308 ARG A O 1
ATOM 2400 N N . GLY A 1 309 ? -17.531 35.906 -1.314 1 89.62 309 GLY A N 1
ATOM 2401 C CA . GLY A 1 309 ? -16.516 34.906 -1.564 1 89.62 309 GLY A CA 1
ATOM 2402 C C . GLY A 1 309 ? -16.703 34.188 -2.887 1 89.62 309 GLY A C 1
ATOM 2403 O O . GLY A 1 309 ? -17.359 34.688 -3.789 1 89.62 309 GLY A O 1
ATOM 2404 N N . ILE A 1 310 ? -15.906 33.062 -3.09 1 88.31 310 ILE A N 1
ATOM 2405 C CA . ILE A 1 310 ? -15.883 32.375 -4.387 1 88.31 310 ILE A CA 1
ATOM 2406 C C . ILE A 1 310 ? -16 30.875 -4.188 1 88.31 310 ILE A C 1
ATOM 2408 O O . ILE A 1 310 ? -15.414 30.312 -3.26 1 88.31 310 ILE A O 1
ATOM 2412 N N . LEU A 1 311 ? -16.859 30.234 -5.012 1 93.44 311 LEU A N 1
ATOM 2413 C CA . LEU A 1 311 ? -16.859 28.781 -5.152 1 93.44 311 LEU A CA 1
ATOM 2414 C C . LEU A 1 311 ? -15.891 28.344 -6.242 1 93.44 311 LEU A C 1
ATOM 2416 O O . LEU A 1 311 ? -15.859 28.922 -7.324 1 93.44 311 LEU A O 1
ATOM 2420 N N . MET A 1 312 ? -15.125 27.359 -5.918 1 89.56 312 MET A N 1
ATOM 2421 C CA . MET A 1 312 ? -14.102 26.922 -6.859 1 89.56 312 MET A CA 1
ATOM 2422 C C . MET A 1 312 ? -14.734 26.172 -8.031 1 89.56 312 MET A C 1
ATOM 2424 O O . MET A 1 312 ? -14.141 26.078 -9.109 1 89.56 312 MET A O 1
ATOM 2428 N N . TYR A 1 313 ? -15.945 25.609 -7.809 1 92.62 313 TYR A N 1
ATOM 2429 C CA . TYR A 1 313 ? -16.656 24.859 -8.828 1 92.62 313 TYR A CA 1
ATOM 2430 C C . TYR A 1 313 ? -18.125 25.281 -8.891 1 92.62 313 TYR A C 1
ATOM 2432 O O . TYR A 1 313 ? -18.703 25.688 -7.875 1 92.62 313 TYR A O 1
ATOM 2440 N N . LYS A 1 314 ? -18.625 25.156 -10.109 1 96 314 LYS A N 1
ATOM 2441 C CA . LYS A 1 314 ? -20.078 25.141 -10.195 1 96 314 LYS A CA 1
ATOM 2442 C C . LYS A 1 314 ? -20.656 23.891 -9.531 1 96 314 LYS A C 1
ATOM 2444 O O . LYS A 1 314 ? -19.953 22.891 -9.367 1 96 314 LYS A O 1
ATOM 2449 N N . ASP A 1 315 ? -21.906 24.016 -9.102 1 97.44 315 ASP A N 1
ATOM 2450 C CA . ASP A 1 315 ? -22.531 22.906 -8.391 1 97.44 315 ASP A CA 1
ATOM 2451 C C . ASP A 1 315 ? -22.422 21.609 -9.172 1 97.44 315 ASP A C 1
ATOM 2453 O O . ASP A 1 315 ? -21.984 20.594 -8.641 1 97.44 315 ASP A O 1
ATOM 2457 N N . GLU A 1 316 ? -22.688 21.625 -10.422 1 97.56 316 GLU A N 1
ATOM 2458 C CA . GLU A 1 316 ? -22.719 20.422 -11.25 1 97.56 316 GLU A CA 1
ATOM 2459 C C . GLU A 1 316 ? -21.328 19.812 -11.383 1 97.56 316 GLU A C 1
ATOM 2461 O O . GLU A 1 316 ? -21.172 18.578 -11.383 1 97.56 316 GLU A O 1
ATOM 2466 N N . GLU A 1 317 ? -20.359 20.672 -11.477 1 96.81 317 GLU A N 1
ATOM 2467 C CA . GLU A 1 317 ? -18.984 20.219 -11.609 1 96.81 317 GLU A CA 1
ATOM 2468 C C . GLU A 1 317 ? -18.516 19.484 -10.352 1 96.81 317 GLU A C 1
ATOM 2470 O O . GLU A 1 317 ? -17.906 18.422 -10.43 1 96.81 317 GLU A O 1
ATOM 2475 N N . LEU A 1 318 ? -18.781 20.109 -9.211 1 97.88 318 LEU A N 1
ATOM 2476 C CA . LEU A 1 318 ? -18.391 19.484 -7.965 1 97.88 318 LEU A CA 1
ATOM 2477 C C . LEU A 1 318 ? -19.141 18.172 -7.758 1 97.88 318 LEU A C 1
ATOM 2479 O O . LEU A 1 318 ? -18.562 17.172 -7.312 1 97.88 318 LEU A O 1
ATOM 2483 N N . GLU A 1 319 ? -20.438 18.188 -8.086 1 98.31 319 GLU A N 1
ATOM 2484 C CA . GLU A 1 319 ? -21.25 16.984 -7.961 1 98.31 319 GLU A CA 1
ATOM 2485 C C . GLU A 1 319 ? -20.688 15.852 -8.812 1 98.31 319 GLU A C 1
ATOM 2487 O O . GLU A 1 319 ? -20.641 14.703 -8.367 1 98.31 319 GLU A O 1
ATOM 2492 N N . GLU A 1 320 ? -20.266 16.172 -9.977 1 97.88 320 GLU A N 1
ATOM 2493 C CA . GLU A 1 320 ? -19.703 15.164 -10.867 1 97.88 320 GLU A CA 1
ATOM 2494 C C . GLU A 1 320 ? -18.391 14.602 -10.312 1 97.88 320 GLU A C 1
ATOM 2496 O O . GLU A 1 320 ? -18.172 13.391 -10.367 1 97.88 320 GLU A O 1
ATOM 2501 N N . LYS A 1 321 ? -17.5 15.445 -9.836 1 97.75 321 LYS A N 1
ATOM 2502 C CA . LYS A 1 321 ? -16.234 15.016 -9.258 1 97.75 321 LYS A CA 1
ATOM 2503 C C . LYS A 1 321 ? -16.453 14.109 -8.047 1 97.75 321 LYS A C 1
ATOM 2505 O O . LYS A 1 321 ? -15.82 13.062 -7.922 1 97.75 321 LYS A O 1
ATOM 2510 N N . VAL A 1 322 ? -17.375 14.539 -7.223 1 98.69 322 VAL A N 1
ATOM 2511 C CA . VAL A 1 322 ? -17.688 13.789 -6.008 1 98.69 322 VAL A CA 1
ATOM 2512 C C . VAL A 1 322 ? -18.266 12.43 -6.375 1 98.69 322 VAL A C 1
ATOM 2514 O O . VAL A 1 322 ? -17.859 11.398 -5.824 1 98.69 322 VAL A O 1
ATOM 2517 N N . LEU A 1 323 ? -19.172 12.438 -7.305 1 98.25 323 LEU A N 1
ATOM 2518 C CA . LEU A 1 323 ? -19.828 11.195 -7.711 1 98.25 323 LEU A CA 1
ATOM 2519 C C . LEU A 1 323 ? -18.812 10.211 -8.297 1 98.25 323 LEU A C 1
ATOM 2521 O O . LEU A 1 323 ? -18.859 9.016 -8.008 1 98.25 323 LEU A O 1
ATOM 2525 N N . ALA A 1 324 ? -17.953 10.719 -9.133 1 97.12 324 ALA A N 1
ATOM 2526 C CA . ALA A 1 324 ? -16.938 9.867 -9.766 1 97.12 324 ALA A CA 1
ATOM 2527 C C . ALA A 1 324 ? -16.078 9.18 -8.719 1 97.12 324 ALA A C 1
ATOM 2529 O O . ALA A 1 324 ? -15.828 7.973 -8.805 1 97.12 324 ALA A O 1
ATOM 2530 N N . ALA A 1 325 ? -15.57 9.883 -7.719 1 97.81 325 ALA A N 1
ATOM 2531 C CA . ALA A 1 325 ? -14.711 9.32 -6.672 1 97.81 325 ALA A CA 1
ATOM 2532 C C . ALA A 1 325 ? -15.508 8.398 -5.75 1 97.81 325 ALA A C 1
ATOM 2534 O O . ALA A 1 325 ? -15.031 7.328 -5.375 1 97.81 325 ALA A O 1
ATOM 2535 N N . HIS A 1 326 ? -16.766 8.828 -5.441 1 97.94 326 HIS A N 1
ATOM 2536 C CA . HIS A 1 326 ? -17.625 8.055 -4.555 1 97.94 326 HIS A CA 1
ATOM 2537 C C . HIS A 1 326 ? -17.969 6.703 -5.164 1 97.94 326 HIS A C 1
ATOM 2539 O O . HIS A 1 326 ? -17.938 5.68 -4.473 1 97.94 326 HIS A O 1
ATOM 2545 N N . ARG A 1 327 ? -18.25 6.707 -6.398 1 94.5 327 ARG A N 1
ATOM 2546 C CA . ARG A 1 327 ? -18.641 5.492 -7.098 1 94.5 327 ARG A CA 1
ATOM 2547 C C . ARG A 1 327 ? -17.516 4.457 -7.082 1 94.5 327 ARG A C 1
ATOM 2549 O O . ARG A 1 327 ? -17.781 3.252 -7.062 1 94.5 327 ARG A O 1
ATOM 2556 N N . GLU A 1 328 ? -16.328 4.934 -7.066 1 92 328 GLU A N 1
ATOM 2557 C CA . GLU A 1 328 ? -15.18 4.043 -7.09 1 92 328 GLU A CA 1
ATOM 2558 C C . GLU A 1 328 ? -14.82 3.564 -5.688 1 92 328 GLU A C 1
ATOM 2560 O O . GLU A 1 328 ? -13.883 2.779 -5.512 1 92 328 GLU A O 1
ATOM 2565 N N . GLY A 1 329 ? -15.508 4.121 -4.684 1 92.81 329 GLY A N 1
ATOM 2566 C CA . GLY A 1 329 ? -15.336 3.607 -3.332 1 92.81 329 GLY A CA 1
ATOM 2567 C C . GLY A 1 329 ? -14.391 4.445 -2.49 1 92.81 329 GLY A C 1
ATOM 2568 O O . GLY A 1 329 ? -14.086 4.09 -1.351 1 92.81 329 GLY A O 1
ATOM 2569 N N . TYR A 1 330 ? -13.977 5.605 -2.938 1 97.44 330 TYR A N 1
ATOM 2570 C CA . TYR A 1 330 ? -13.016 6.434 -2.219 1 97.44 330 TYR A CA 1
ATOM 2571 C C . TYR A 1 330 ? -13.688 7.199 -1.09 1 97.44 330 TYR A C 1
ATOM 2573 O O . TYR A 1 330 ? -14.859 7.574 -1.201 1 97.44 330 TYR A O 1
ATOM 2581 N N . GLN A 1 331 ? -12.984 7.355 0.005 1 98.56 331 GLN A N 1
ATOM 2582 C CA . GLN A 1 331 ? -13.297 8.492 0.869 1 98.56 331 GLN A CA 1
ATOM 2583 C C . GLN A 1 331 ? -12.984 9.812 0.176 1 98.56 331 GLN A C 1
ATOM 2585 O O . GLN A 1 331 ? -12.016 9.906 -0.586 1 98.56 331 GLN A O 1
ATOM 2590 N N . ILE A 1 332 ? -13.805 10.789 0.448 1 98.81 332 ILE A N 1
ATOM 2591 C CA . ILE A 1 332 ? -13.602 12.102 -0.146 1 98.81 332 ILE A CA 1
ATOM 2592 C C . ILE A 1 332 ? -13.438 13.148 0.957 1 98.81 332 ILE A C 1
ATOM 2594 O O . ILE A 1 332 ? -14.148 13.117 1.962 1 98.81 332 ILE A O 1
ATOM 2598 N N . SER A 1 333 ? -12.445 13.977 0.867 1 98.75 333 SER A N 1
ATOM 2599 C CA . SER A 1 333 ? -12.164 15.094 1.77 1 98.75 333 SER A CA 1
ATOM 2600 C C . SER A 1 333 ? -12.148 16.422 1.022 1 98.75 333 SER A C 1
ATOM 2602 O O . SER A 1 333 ? -11.312 16.641 0.143 1 98.75 333 SER A O 1
ATOM 2604 N N . ILE A 1 334 ? -13.062 17.328 1.404 1 98.75 334 ILE A N 1
ATOM 2605 C CA . ILE A 1 334 ? -13.172 18.562 0.634 1 98.75 334 ILE A CA 1
ATOM 2606 C C . ILE A 1 334 ? -12.969 19.75 1.554 1 98.75 334 ILE A C 1
ATOM 2608 O O . ILE A 1 334 ? -13.641 19.891 2.576 1 98.75 334 ILE A O 1
ATOM 2612 N N . HIS A 1 335 ? -11.992 20.562 1.204 1 97.94 335 HIS A N 1
ATOM 2613 C CA . HIS A 1 335 ? -11.82 21.859 1.832 1 97.94 335 HIS A CA 1
ATOM 2614 C C . HIS A 1 335 ? -13.055 22.75 1.617 1 97.94 335 HIS A C 1
ATOM 2616 O O . HIS A 1 335 ? -13.414 23.047 0.478 1 97.94 335 HIS A O 1
ATOM 2622 N N . ALA A 1 336 ? -13.719 23.141 2.662 1 98 336 ALA A N 1
ATOM 2623 C CA . ALA A 1 336 ? -14.852 24.047 2.656 1 98 336 ALA A CA 1
ATOM 2624 C C . ALA A 1 336 ? -14.906 24.875 3.943 1 98 336 ALA A C 1
ATOM 2626 O O . ALA A 1 336 ? -15.117 24.312 5.027 1 98 336 ALA A O 1
ATOM 2627 N N . ILE A 1 337 ? -14.797 26.188 3.805 1 94.69 337 ILE A N 1
ATOM 2628 C CA . ILE A 1 337 ? -14.68 27.047 4.977 1 94.69 337 ILE A CA 1
ATOM 2629 C C . ILE A 1 337 ? -15.969 27.828 5.176 1 94.69 337 ILE A C 1
ATOM 2631 O O . ILE A 1 337 ? -16.547 27.828 6.266 1 94.69 337 ILE A O 1
ATOM 2635 N N . GLY A 1 338 ? -16.469 28.516 4.145 1 94.94 338 GLY A N 1
ATOM 2636 C CA . GLY A 1 338 ? -17.703 29.266 4.25 1 94.94 338 GLY A CA 1
ATOM 2637 C C . GLY A 1 338 ? -18.938 28.391 4.242 1 94.94 338 GLY A C 1
ATOM 2638 O O . GLY A 1 338 ? -18.938 27.312 3.643 1 94.94 338 GLY A O 1
ATOM 2639 N N . ASP A 1 339 ? -20.047 28.875 4.82 1 96.94 339 ASP A N 1
ATOM 2640 C CA . ASP A 1 339 ? -21.266 28.094 4.945 1 96.94 339 ASP A CA 1
ATOM 2641 C C . ASP A 1 339 ? -21.859 27.781 3.574 1 96.94 339 ASP A C 1
ATOM 2643 O O . ASP A 1 339 ? -22.469 26.719 3.387 1 96.94 339 ASP A O 1
ATOM 2647 N N . ARG A 1 340 ? -21.656 28.641 2.627 1 97.06 340 ARG A N 1
ATOM 2648 C CA . ARG A 1 340 ? -22.125 28.375 1.272 1 97.06 340 ARG A CA 1
ATOM 2649 C C . ARG A 1 340 ? -21.344 27.219 0.644 1 97.06 340 ARG A C 1
ATOM 2651 O O . ARG A 1 340 ? -21.922 26.375 -0.038 1 97.06 340 ARG A O 1
ATOM 2658 N N . ALA A 1 341 ? -20.062 27.188 0.835 1 97.75 341 ALA A N 1
ATOM 2659 C CA . ALA A 1 341 ? -19.25 26.094 0.346 1 97.75 341 ALA A CA 1
ATOM 2660 C C . ALA A 1 341 ? -19.578 24.797 1.079 1 97.75 341 ALA A C 1
ATOM 2662 O O . ALA A 1 341 ? -19.672 23.734 0.461 1 97.75 341 ALA A O 1
ATOM 2663 N N . VAL A 1 342 ? -19.734 24.859 2.361 1 98.62 342 VAL A N 1
ATOM 2664 C CA . VAL A 1 342 ? -20.109 23.688 3.152 1 98.62 342 VAL A CA 1
ATOM 2665 C C . VAL A 1 342 ? -21.422 23.109 2.643 1 98.62 342 VAL A C 1
ATOM 2667 O O . VAL A 1 342 ? -21.562 21.891 2.488 1 98.62 342 VAL A O 1
ATOM 2670 N N . GLU A 1 343 ? -22.328 23.953 2.393 1 98.62 343 GLU A N 1
ATOM 2671 C CA . GLU A 1 343 ? -23.609 23.516 1.879 1 98.62 343 GLU A CA 1
ATOM 2672 C C . GLU A 1 343 ? -23.469 22.844 0.516 1 98.62 343 GLU A C 1
ATOM 2674 O O . GLU A 1 343 ? -24.078 21.812 0.254 1 98.62 343 GLU A O 1
ATOM 2679 N N . GLN A 1 344 ? -22.688 23.422 -0.36 1 98.75 344 GLN A N 1
ATOM 2680 C CA . GLN A 1 344 ? -22.438 22.844 -1.676 1 98.75 344 GLN A CA 1
ATOM 2681 C C . GLN A 1 344 ? -21.875 21.438 -1.556 1 98.75 344 GLN A C 1
ATOM 2683 O O . GLN A 1 344 ? -22.297 20.516 -2.273 1 98.75 344 GLN A O 1
ATOM 2688 N N . VAL A 1 345 ? -20.938 21.25 -0.664 1 98.88 345 VAL A N 1
ATOM 2689 C CA . VAL A 1 345 ? -20.297 19.953 -0.451 1 98.88 345 VAL A CA 1
ATOM 2690 C C . VAL A 1 345 ? -21.328 18.953 0.082 1 98.88 345 VAL A C 1
ATOM 2692 O O . VAL A 1 345 ? -21.375 17.812 -0.379 1 98.88 345 VAL A O 1
ATOM 2695 N N . ILE A 1 346 ? -22.156 19.406 1.043 1 98.88 346 ILE A N 1
ATOM 2696 C CA . ILE A 1 346 ? -23.172 18.531 1.622 1 98.88 346 ILE A CA 1
ATOM 2697 C C . ILE A 1 346 ? -24.141 18.062 0.53 1 98.88 346 ILE A C 1
ATOM 2699 O O . ILE A 1 346 ? -24.484 16.891 0.456 1 98.88 346 ILE A O 1
ATOM 2703 N N . ILE A 1 347 ? -24.531 18.984 -0.329 1 98.75 347 ILE A N 1
ATOM 2704 C CA . ILE A 1 347 ? -25.438 18.656 -1.413 1 98.75 347 ILE A CA 1
ATOM 2705 C C . ILE A 1 347 ? -24.797 17.625 -2.34 1 98.75 347 ILE A C 1
ATOM 2707 O O . ILE A 1 347 ? -25.438 16.656 -2.752 1 98.75 347 ILE A O 1
ATOM 2711 N N . ALA A 1 348 ? -23.531 17.828 -2.689 1 98.81 348 ALA A N 1
ATOM 2712 C CA . ALA A 1 348 ? -22.797 16.891 -3.531 1 98.81 348 ALA A CA 1
ATOM 2713 C C . ALA A 1 348 ? -22.75 15.5 -2.885 1 98.81 348 ALA A C 1
ATOM 2715 O O . ALA A 1 348 ? -22.953 14.492 -3.555 1 98.81 348 ALA A O 1
ATOM 2716 N N . TYR A 1 349 ? -22.5 15.422 -1.598 1 98.81 349 TYR A N 1
ATOM 2717 C CA . TYR A 1 349 ? -22.469 14.156 -0.87 1 98.81 349 TYR A CA 1
ATOM 2718 C C . TYR A 1 349 ? -23.859 13.508 -0.844 1 98.81 349 TYR A C 1
ATOM 2720 O O . TYR A 1 349 ? -23.984 12.297 -1.006 1 98.81 349 TYR A O 1
ATOM 2728 N N . GLU A 1 350 ? -24.875 14.352 -0.588 1 98.62 350 GLU A N 1
ATOM 2729 C CA . GLU A 1 350 ? -26.234 13.844 -0.583 1 98.62 350 GLU A CA 1
ATOM 2730 C C . GLU A 1 350 ? -26.578 13.148 -1.899 1 98.62 350 GLU A C 1
ATOM 2732 O O . GLU A 1 350 ? -27.125 12.047 -1.901 1 98.62 350 GLU A O 1
ATOM 2737 N N . LYS A 1 351 ? -26.219 13.797 -2.924 1 98.38 351 LYS A N 1
ATOM 2738 C CA . LYS A 1 351 ? -26.516 13.25 -4.246 1 98.38 351 LYS A CA 1
ATOM 2739 C C . LYS A 1 351 ? -25.75 11.953 -4.488 1 98.38 351 LYS A C 1
ATOM 2741 O O . LYS A 1 351 ? -26.328 10.969 -4.965 1 98.38 351 LYS A O 1
ATOM 2746 N N . ALA A 1 352 ? -24.484 11.945 -4.172 1 98.5 352 ALA A N 1
ATOM 2747 C CA . ALA A 1 352 ? -23.656 10.758 -4.363 1 98.5 352 ALA A CA 1
ATOM 2748 C C . ALA A 1 352 ? -24.172 9.586 -3.547 1 98.5 352 ALA A C 1
ATOM 2750 O O . ALA A 1 352 ? -24.312 8.477 -4.066 1 98.5 352 ALA A O 1
ATOM 2751 N N . LEU A 1 353 ? -24.547 9.805 -2.338 1 98.19 353 LEU A N 1
ATOM 2752 C CA . LEU A 1 353 ? -24.969 8.758 -1.416 1 98.19 353 LEU A CA 1
ATOM 2753 C C . LEU A 1 353 ? -26.391 8.281 -1.749 1 98.19 353 LEU A C 1
ATOM 2755 O O . LEU A 1 353 ? -26.75 7.145 -1.455 1 98.19 353 LEU A O 1
ATOM 2759 N N . SER A 1 354 ? -27.141 9.188 -2.309 1 97.5 354 SER A N 1
ATOM 2760 C CA . SER A 1 354 ? -28.469 8.773 -2.789 1 97.5 354 SER A CA 1
ATOM 2761 C C . SER A 1 354 ? -28.344 7.844 -3.99 1 97.5 354 SER A C 1
ATOM 2763 O O . SER A 1 354 ? -29.109 6.883 -4.113 1 97.5 354 SER A O 1
ATOM 2765 N N . SER A 1 355 ? -27.406 8.156 -4.82 1 96.94 355 SER A N 1
ATOM 2766 C CA . SER A 1 355 ? -27.203 7.359 -6.023 1 96.94 355 SER A CA 1
ATOM 2767 C C . SER A 1 355 ? -26.516 6.035 -5.703 1 96.94 355 SER A C 1
ATOM 2769 O O . SER A 1 355 ? -26.844 5 -6.289 1 96.94 355 SER A O 1
ATOM 2771 N N . TYR A 1 356 ? -25.516 6.074 -4.832 1 96.44 356 TYR A N 1
ATOM 2772 C CA . TYR A 1 356 ? -24.766 4.898 -4.41 1 96.44 356 TYR A CA 1
ATOM 2773 C C . TYR A 1 356 ? -24.625 4.855 -2.893 1 96.44 356 TYR A C 1
ATOM 2775 O O . TYR A 1 356 ? -23.609 5.277 -2.344 1 96.44 356 TYR A O 1
ATOM 2783 N N . PRO A 1 357 ? -25.625 4.258 -2.281 1 96.69 357 PRO A N 1
ATOM 2784 C CA . PRO A 1 357 ? -25.609 4.242 -0.817 1 96.69 357 PRO A CA 1
ATOM 2785 C C . PRO A 1 357 ? -24.406 3.49 -0.243 1 96.69 357 PRO A C 1
ATOM 2787 O O . PRO A 1 357 ? -24.031 2.441 -0.766 1 96.69 357 PRO A O 1
ATOM 2790 N N . ARG A 1 358 ? -23.766 4.051 0.727 1 94.75 358 ARG A N 1
ATOM 2791 C CA . ARG A 1 358 ? -22.641 3.461 1.459 1 94.75 358 ARG A CA 1
ATOM 2792 C C . ARG A 1 358 ? -22.656 3.898 2.92 1 94.75 358 ARG A C 1
ATOM 2794 O O . ARG A 1 358 ? -22.578 5.094 3.217 1 94.75 358 ARG A O 1
ATOM 2801 N N . THR A 1 359 ? -22.719 3.008 3.848 1 89.5 359 THR A N 1
ATOM 2802 C CA . THR A 1 359 ? -22.875 3.34 5.258 1 89.5 359 THR A CA 1
ATOM 2803 C C . THR A 1 359 ? -21.547 3.758 5.875 1 89.5 359 THR A C 1
ATOM 2805 O O . THR A 1 359 ? -21.5 4.598 6.773 1 89.5 359 THR A O 1
ATOM 2808 N N . ASP A 1 360 ? -20.422 3.289 5.547 1 94.88 360 ASP A N 1
ATOM 2809 C CA . ASP A 1 360 ? -19.141 3.592 6.188 1 94.88 360 ASP A CA 1
ATOM 2810 C C . ASP A 1 360 ? -18.219 4.348 5.238 1 94.88 360 ASP A C 1
ATOM 2812 O O . ASP A 1 360 ? -17.031 4.047 5.148 1 94.88 360 ASP A O 1
ATOM 2816 N N . HIS A 1 361 ? -18.859 5.43 4.613 1 97 361 HIS A N 1
ATOM 2817 C CA . HIS A 1 361 ? -18.094 6.195 3.633 1 97 361 HIS A CA 1
ATOM 2818 C C . HIS A 1 361 ? -17.094 7.133 4.312 1 97 361 HIS A C 1
ATOM 2820 O O . HIS A 1 361 ? -16.031 7.414 3.768 1 97 361 HIS A O 1
ATOM 2826 N N . ARG A 1 362 ? -17.531 7.766 5.469 1 97.81 362 ARG A N 1
ATOM 2827 C CA . ARG A 1 362 ? -16.75 8.68 6.293 1 97.81 362 ARG A CA 1
ATOM 2828 C C . ARG A 1 362 ? -16.188 9.836 5.461 1 97.81 362 ARG A C 1
ATOM 2830 O O . ARG A 1 362 ? -15.023 10.195 5.594 1 97.81 362 ARG A O 1
ATOM 2837 N N . HIS A 1 363 ? -17.031 10.352 4.52 1 98.88 363 HIS A N 1
ATOM 2838 C CA . HIS A 1 363 ? -16.641 11.57 3.83 1 98.88 363 HIS A CA 1
ATOM 2839 C C . HIS A 1 363 ? -16.391 12.711 4.816 1 98.88 363 HIS A C 1
ATOM 2841 O O . HIS A 1 363 ? -17.078 12.805 5.84 1 98.88 363 HIS A O 1
ATOM 2847 N N . ARG A 1 364 ? -15.398 13.547 4.477 1 98.88 364 ARG A N 1
ATOM 2848 C CA . ARG A 1 364 ? -14.914 14.594 5.375 1 98.88 364 ARG A CA 1
ATOM 2849 C C . ARG A 1 364 ? -15.148 15.977 4.781 1 98.88 364 ARG A C 1
ATOM 2851 O O . ARG A 1 364 ? -15.188 16.141 3.561 1 98.88 364 ARG A O 1
ATOM 2858 N N . ILE A 1 365 ? -15.414 16.953 5.602 1 98.88 365 ILE A N 1
ATOM 2859 C CA . ILE A 1 365 ? -15.305 18.359 5.242 1 98.88 365 ILE A CA 1
ATOM 2860 C C . ILE A 1 365 ? -14.188 19.016 6.043 1 98.88 365 ILE A C 1
ATOM 2862 O O . ILE A 1 365 ? -14.289 19.156 7.266 1 98.88 365 ILE A O 1
ATOM 2866 N N . GLU A 1 366 ? -13.141 19.359 5.367 1 98.44 366 GLU A N 1
ATOM 2867 C CA . GLU A 1 366 ? -11.977 20 5.98 1 98.44 366 GLU A CA 1
ATOM 2868 C C . GLU A 1 366 ? -12.281 21.438 6.387 1 98.44 366 GLU A C 1
ATOM 2870 O O . GLU A 1 366 ? -13.008 22.141 5.684 1 98.44 366 GLU A O 1
ATOM 2875 N N . HIS A 1 367 ? -11.766 21.859 7.52 1 96.88 367 HIS A N 1
ATOM 2876 C CA . HIS A 1 367 ? -11.992 23.172 8.133 1 96.88 367 HIS A CA 1
ATOM 2877 C C . HIS A 1 367 ? -13.414 23.281 8.672 1 96.88 367 HIS A C 1
ATOM 2879 O O . HIS A 1 367 ? -13.625 23.328 9.891 1 96.88 367 HIS A O 1
ATOM 2885 N N . CYS A 1 368 ? -14.328 23.156 7.695 1 97.88 368 CYS A N 1
ATOM 2886 C CA . CYS A 1 368 ? -15.734 23.203 8.086 1 97.88 368 CYS A CA 1
ATOM 2887 C C . CYS A 1 368 ? -15.992 24.359 9.055 1 97.88 368 CYS A C 1
ATOM 2889 O O . CYS A 1 368 ? -16.578 24.156 10.117 1 97.88 368 CYS A O 1
ATOM 2891 N N . ALA A 1 369 ? -15.609 25.516 8.727 1 95.69 369 ALA A N 1
ATOM 2892 C CA . ALA A 1 369 ? -15.43 26.609 9.664 1 95.69 369 ALA A CA 1
ATOM 2893 C C . ALA A 1 369 ? -16.766 27.266 10.008 1 95.69 369 ALA A C 1
ATOM 2895 O O . ALA A 1 369 ? -17.016 27.625 11.156 1 95.69 369 ALA A O 1
ATOM 2896 N N . ILE A 1 370 ? -17.625 27.5 9.016 1 95.94 370 ILE A N 1
ATOM 2897 C CA . ILE A 1 370 ? -18.922 28.141 9.266 1 95.94 370 ILE A CA 1
ATOM 2898 C C . ILE A 1 370 ? -20.047 27.156 8.992 1 95.94 370 ILE A C 1
ATOM 2900 O O . ILE A 1 370 ? -20.312 26.812 7.832 1 95.94 370 ILE A O 1
ATOM 2904 N N . CYS A 1 371 ? -20.719 26.75 10.078 1 96.25 371 CYS A N 1
ATOM 2905 C CA . CYS A 1 371 ? -21.797 25.797 9.977 1 96.25 371 CYS A CA 1
ATOM 2906 C C . CYS A 1 371 ? -22.984 26.203 10.852 1 96.25 371 CYS A C 1
ATOM 2908 O O . CYS A 1 371 ? -22.875 26.234 12.078 1 96.25 371 CYS A O 1
ATOM 2910 N N . ASN A 1 372 ? -24.078 26.516 10.25 1 93.81 372 ASN A N 1
ATOM 2911 C CA . ASN A 1 372 ? -25.281 26.766 11.031 1 93.81 372 ASN A CA 1
ATOM 2912 C C . ASN A 1 372 ? -25.953 25.469 11.453 1 93.81 372 ASN A C 1
ATOM 2914 O O . ASN A 1 372 ? -25.578 24.391 11 1 93.81 372 ASN A O 1
ATOM 2918 N N . PRO A 1 373 ? -26.938 25.547 12.297 1 95.88 373 PRO A N 1
ATOM 2919 C CA . PRO A 1 373 ? -27.547 24.328 12.852 1 95.88 373 PRO A CA 1
ATOM 2920 C C . PRO A 1 373 ? -28.141 23.438 11.766 1 95.88 373 PRO A C 1
ATOM 2922 O O . PRO A 1 373 ? -28.125 22.203 11.898 1 95.88 373 PRO A O 1
ATOM 2925 N N . ASN A 1 374 ? -28.641 24 10.781 1 97.12 374 ASN A N 1
ATOM 2926 C CA . ASN A 1 374 ? -29.203 23.203 9.695 1 97.12 374 ASN A CA 1
ATOM 2927 C C . ASN A 1 374 ? -28.141 22.375 9 1 97.12 374 ASN A C 1
ATOM 2929 O O . ASN A 1 374 ? -28.359 21.203 8.703 1 97.12 374 ASN A O 1
ATOM 2933 N N . LEU A 1 375 ? -27.062 22.969 8.672 1 98.25 375 LEU A N 1
ATOM 2934 C CA . LEU A 1 375 ? -25.969 22.25 8.039 1 98.25 375 LEU A CA 1
ATOM 2935 C C . LEU A 1 375 ? -25.453 21.141 8.945 1 98.25 375 LEU A C 1
ATOM 2937 O O . LEU A 1 375 ? -25.188 20.031 8.469 1 98.25 375 LEU A O 1
ATOM 2941 N N . ILE A 1 376 ? -25.375 21.406 10.227 1 98.44 376 ILE A N 1
ATOM 2942 C CA . ILE A 1 376 ? -24.906 20.406 11.188 1 98.44 376 ILE A CA 1
ATOM 2943 C C . ILE A 1 376 ? -25.859 19.219 11.211 1 98.44 376 ILE A C 1
ATOM 2945 O O . ILE A 1 376 ? -25.422 18.062 11.227 1 98.44 376 ILE A O 1
ATOM 2949 N N . ALA A 1 377 ? -27.125 19.5 11.164 1 98.44 377 ALA A N 1
ATOM 2950 C CA . ALA A 1 377 ? -28.125 18.438 11.156 1 98.44 377 ALA A CA 1
ATOM 2951 C C . ALA A 1 377 ? -28 17.578 9.906 1 98.44 377 ALA A C 1
ATOM 2953 O O . ALA A 1 377 ? -28.141 16.344 9.977 1 98.44 377 ALA A O 1
ATOM 2954 N N . ARG A 1 378 ? -27.781 18.188 8.828 1 98.38 378 ARG A N 1
ATOM 2955 C CA . ARG A 1 378 ? -27.625 17.453 7.574 1 98.38 378 ARG A CA 1
ATOM 2956 C C . ARG A 1 378 ? -26.344 16.609 7.586 1 98.38 378 ARG A C 1
ATOM 2958 O O . ARG A 1 378 ? -26.344 15.492 7.086 1 98.38 378 ARG A O 1
ATOM 2965 N N . MET A 1 379 ? -25.281 17.156 8.117 1 98.56 379 MET A N 1
ATOM 2966 C CA . MET A 1 379 ? -24.031 16.406 8.258 1 98.56 379 MET A CA 1
ATOM 2967 C C . MET A 1 379 ? -24.234 15.164 9.133 1 98.56 379 MET A C 1
ATOM 2969 O O . MET A 1 379 ? -23.719 14.086 8.828 1 98.56 379 MET A O 1
ATOM 2973 N N . GLN A 1 380 ? -24.953 15.375 10.211 1 98.06 380 GLN A N 1
ATOM 2974 C CA . GLN A 1 380 ? -25.234 14.266 11.117 1 98.06 380 GLN A CA 1
ATOM 2975 C C . GLN A 1 380 ? -26 13.156 10.398 1 98.06 380 GLN A C 1
ATOM 2977 O O . GLN A 1 380 ? -25.656 11.984 10.523 1 98.06 380 GLN A O 1
ATOM 2982 N N . LYS A 1 381 ? -26.969 13.523 9.664 1 97.38 381 LYS A N 1
ATOM 2983 C CA . LYS A 1 381 ? -27.797 12.555 8.945 1 97.38 381 LYS A CA 1
ATOM 2984 C C . LYS A 1 381 ? -26.953 11.75 7.957 1 97.38 381 LYS A C 1
ATOM 2986 O O . LYS A 1 381 ? -27.203 10.555 7.754 1 97.38 381 LYS A O 1
ATOM 2991 N N . LEU A 1 382 ? -26 12.336 7.367 1 97.69 382 LEU A N 1
ATOM 2992 C CA . LEU A 1 382 ? -25.188 11.695 6.332 1 97.69 382 LEU A CA 1
ATOM 2993 C C . LEU A 1 382 ? -23.984 10.977 6.938 1 97.69 382 LEU A C 1
ATOM 2995 O O . LEU A 1 382 ? -23.344 10.164 6.273 1 97.69 382 LEU A O 1
ATOM 2999 N N . GLY A 1 383 ? -23.641 11.297 8.133 1 97.56 383 GLY A N 1
ATOM 3000 C CA . GLY A 1 383 ? -22.438 10.727 8.734 1 97.56 383 GLY A CA 1
ATOM 3001 C C . GLY A 1 383 ? -21.156 11.391 8.266 1 97.56 383 GLY A C 1
ATOM 3002 O O . GLY A 1 383 ? -20.125 10.734 8.141 1 97.56 383 GLY A O 1
ATOM 3003 N N . ILE A 1 384 ? -21.219 12.68 7.934 1 98.62 384 ILE A N 1
ATOM 3004 C CA . ILE A 1 384 ? -20.062 13.438 7.473 1 98.62 384 ILE A CA 1
ATOM 3005 C C . ILE A 1 384 ? -19.156 13.789 8.656 1 98.62 384 ILE A C 1
ATOM 3007 O O . ILE A 1 384 ? -19.656 14.094 9.75 1 98.62 384 ILE A O 1
ATOM 3011 N N . ILE A 1 385 ? -17.859 13.773 8.469 1 98.81 385 ILE A N 1
ATOM 3012 C CA . ILE A 1 385 ? -16.906 14.086 9.523 1 98.81 385 ILE A CA 1
ATOM 3013 C C . ILE A 1 385 ? -16.359 15.5 9.344 1 98.81 385 ILE A C 1
ATOM 3015 O O . ILE A 1 385 ? -15.695 15.797 8.352 1 98.81 385 ILE A O 1
ATOM 3019 N N . PRO A 1 386 ? -16.641 16.453 10.25 1 98.81 386 PRO A N 1
ATOM 3020 C CA . PRO A 1 386 ? -15.945 17.75 10.195 1 98.81 386 PRO A CA 1
ATOM 3021 C C . PRO A 1 386 ? -14.508 17.672 10.703 1 98.81 386 PRO A C 1
ATOM 3023 O O . PRO A 1 386 ? -14.227 16.953 11.672 1 98.81 386 PRO A O 1
ATOM 3026 N N . VAL A 1 387 ? -13.594 18.375 10.086 1 98.81 387 VAL A N 1
ATOM 3027 C CA . VAL A 1 387 ? -12.188 18.375 10.477 1 98.81 387 VAL A CA 1
ATOM 3028 C C . VAL A 1 387 ? -11.719 19.797 10.742 1 98.81 387 VAL A C 1
ATOM 3030 O O . VAL A 1 387 ? -11.055 20.406 9.898 1 98.81 387 VAL A O 1
ATOM 3033 N N . PRO A 1 388 ? -11.961 20.328 11.906 1 98.06 388 PRO A N 1
ATOM 3034 C CA . PRO A 1 388 ? -11.656 21.719 12.25 1 98.06 388 PRO A CA 1
ATOM 3035 C C . PRO A 1 388 ? -10.203 21.922 12.664 1 98.06 388 PRO A C 1
ATOM 3037 O O . PRO A 1 388 ? -9.516 20.953 13.016 1 98.06 388 PRO A O 1
ATOM 3040 N N . GLN A 1 389 ? -9.742 23.188 12.617 1 96.75 389 GLN A N 1
ATOM 3041 C CA . GLN A 1 389 ? -8.422 23.625 13.055 1 96.75 389 GLN A CA 1
ATOM 3042 C C . GLN A 1 389 ? -8.516 24.734 14.086 1 96.75 389 GLN A C 1
ATOM 3044 O O . GLN A 1 389 ? -8.227 25.891 13.789 1 96.75 389 GLN A O 1
ATOM 3049 N N . PRO A 1 390 ? -8.727 24.391 15.328 1 96 390 PRO A N 1
ATOM 3050 C CA . PRO A 1 390 ? -8.922 25.422 16.344 1 96 390 PRO A CA 1
ATOM 3051 C C . PRO A 1 390 ? -7.742 26.391 16.438 1 96 390 PRO A C 1
ATOM 3053 O O . PRO A 1 390 ? -7.934 27.578 16.672 1 96 390 PRO A O 1
ATOM 3056 N N . GLY A 1 391 ? -6.559 25.922 16.203 1 92.81 391 GLY A N 1
ATOM 3057 C CA . GLY A 1 391 ? -5.387 26.781 16.266 1 92.81 391 GLY A CA 1
ATOM 3058 C C . GLY A 1 391 ? -5.473 27.969 15.336 1 92.81 391 GLY A C 1
ATOM 3059 O O . GLY A 1 391 ? -4.887 29.016 15.609 1 92.81 391 GLY A O 1
ATOM 3060 N N . ILE A 1 392 ? -6.23 27.875 14.312 1 89.38 392 ILE A N 1
ATOM 3061 C CA . ILE A 1 392 ? -6.324 28.922 13.305 1 89.38 392 ILE A CA 1
ATOM 3062 C C . ILE A 1 392 ? -7.062 30.125 13.883 1 89.38 392 ILE A C 1
ATOM 3064 O O . ILE A 1 392 ? -6.633 31.266 13.703 1 89.38 392 ILE A O 1
ATOM 3068 N N . TYR A 1 393 ? -8.234 29.906 14.602 1 88.56 393 TYR A N 1
ATOM 3069 C CA . TYR A 1 393 ? -8.953 31.094 15.055 1 88.56 393 TYR A CA 1
ATOM 3070 C C . TYR A 1 393 ? -8.273 31.703 16.266 1 88.56 393 TYR A C 1
ATOM 3072 O O . TYR A 1 393 ? -8.531 32.875 16.609 1 88.56 393 TYR A O 1
ATOM 3080 N N . TYR A 1 394 ? -7.402 30.938 16.953 1 90.12 394 TYR A N 1
ATOM 3081 C CA . TYR A 1 394 ? -6.574 31.594 17.969 1 90.12 394 TYR A CA 1
ATOM 3082 C C . TYR A 1 394 ? -5.605 32.562 17.328 1 90.12 394 TYR A C 1
ATOM 3084 O O . TYR A 1 394 ? -5.477 33.719 17.781 1 90.12 394 TYR A O 1
ATOM 3092 N N . LEU A 1 395 ? -4.996 32.156 16.25 1 82.69 395 LEU A N 1
ATOM 3093 C CA . LEU A 1 395 ? -3.92 32.938 15.68 1 82.69 395 LEU A CA 1
ATOM 3094 C C . LEU A 1 395 ? -4.473 34 14.727 1 82.69 395 LEU A C 1
ATOM 3096 O O . LEU A 1 395 ? -3.902 35.094 14.586 1 82.69 395 LEU A O 1
ATOM 3100 N N . ALA A 1 396 ? -5.625 33.75 14.094 1 77.25 396 ALA A N 1
ATOM 3101 C CA . ALA A 1 396 ? -6.113 34.656 13.047 1 77.25 396 ALA A CA 1
ATOM 3102 C C . ALA A 1 396 ? -7.516 35.156 13.375 1 77.25 396 ALA A C 1
ATOM 3104 O O . ALA A 1 396 ? -8.109 35.906 12.594 1 77.25 396 ALA A O 1
ATOM 3105 N N . GLY A 1 397 ? -8.039 34.875 14.492 1 81 397 GLY A N 1
ATOM 3106 C CA . GLY A 1 397 ? -9.43 35.125 14.828 1 81 397 GLY A CA 1
ATOM 3107 C C . GLY A 1 397 ? -9.727 36.625 14.977 1 81 397 GLY A C 1
ATOM 3108 O O . GLY A 1 397 ? -10.875 37.031 14.797 1 81 397 GLY A O 1
ATOM 3109 N N . ASP A 1 398 ? -8.695 37.406 15.25 1 80.19 398 ASP A N 1
ATOM 3110 C CA . ASP A 1 398 ? -8.922 38.844 15.391 1 80.19 398 ASP A CA 1
ATOM 3111 C C . ASP A 1 398 ? -9.422 39.438 14.078 1 80.19 398 ASP A C 1
ATOM 3113 O O . ASP A 1 398 ? -10.211 40.375 14.094 1 80.19 398 ASP A O 1
ATOM 3117 N N . VAL A 1 399 ? -9.023 38.844 12.977 1 76.06 399 VAL A N 1
ATOM 3118 C CA . VAL A 1 399 ? -9.422 39.312 11.656 1 76.06 399 VAL A CA 1
ATOM 3119 C C . VAL A 1 399 ? -10.875 38.906 11.383 1 76.06 399 VAL A C 1
ATOM 3121 O O . VAL A 1 399 ? -11.625 39.656 10.75 1 76.06 399 VAL A O 1
ATOM 3124 N N . TYR A 1 400 ? -11.297 37.781 11.898 1 83.06 400 TYR A N 1
ATOM 3125 C CA . TYR A 1 400 ? -12.617 37.25 11.578 1 83.06 400 TYR A CA 1
ATOM 3126 C C . TYR A 1 400 ? -13.719 38.094 12.211 1 83.06 400 TYR A C 1
ATOM 3128 O O . TYR A 1 400 ? -14.781 38.281 11.609 1 83.06 400 TYR A O 1
ATOM 3136 N N . ASN A 1 401 ? -13.367 38.562 13.344 1 77.19 401 ASN A N 1
ATOM 3137 C CA . ASN A 1 401 ? -14.312 39.438 14.047 1 77.19 401 ASN A CA 1
ATOM 3138 C C . ASN A 1 401 ? -14.539 40.719 13.281 1 77.19 401 ASN A C 1
ATOM 3140 O O . ASN A 1 401 ? -15.562 41.406 13.469 1 77.19 401 ASN A O 1
ATOM 3144 N N . ARG A 1 402 ? -13.695 41 12.398 1 76.38 402 ARG A N 1
ATOM 3145 C CA . ARG A 1 402 ? -13.758 42.281 11.688 1 76.38 402 ARG A CA 1
ATOM 3146 C C . ARG A 1 402 ? -14.32 42.094 10.281 1 76.38 402 ARG A C 1
ATOM 3148 O O . ARG A 1 402 ? -14.844 43.031 9.695 1 76.38 402 ARG A O 1
ATOM 3155 N N . VAL A 1 403 ? -14.258 40.906 9.852 1 79.75 403 VAL A N 1
ATOM 3156 C CA . VAL A 1 403 ? -14.586 40.75 8.438 1 79.75 403 VAL A CA 1
ATOM 3157 C C . VAL A 1 403 ? -15.953 40.062 8.297 1 79.75 403 VAL A C 1
ATOM 3159 O O . VAL A 1 403 ? -16.625 40.219 7.27 1 79.75 403 VAL A O 1
ATOM 3162 N N . LEU A 1 404 ? -16.406 39.375 9.266 1 84.69 404 LEU A N 1
ATOM 3163 C CA . LEU A 1 404 ? -17.672 38.656 9.18 1 84.69 404 LEU A CA 1
ATOM 3164 C C . LEU A 1 404 ? -18.766 39.344 9.992 1 84.69 404 LEU A C 1
ATOM 3166 O O . LEU A 1 404 ? -18.484 39.938 11.055 1 84.69 404 LEU A O 1
ATOM 3170 N N . LYS A 1 405 ? -19.953 39.25 9.461 1 82.5 405 LYS A N 1
ATOM 3171 C CA . LYS A 1 405 ? -21.109 39.719 10.242 1 82.5 405 LYS A CA 1
ATOM 3172 C C . LYS A 1 405 ? -21.344 38.812 11.445 1 82.5 405 LYS A C 1
ATOM 3174 O O . LYS A 1 405 ? -21.125 37.625 11.383 1 82.5 405 LYS A O 1
ATOM 3179 N N . PRO A 1 406 ? -21.875 39.344 12.5 1 81.69 406 PRO A N 1
ATOM 3180 C CA . PRO A 1 406 ? -22.078 38.594 13.734 1 81.69 406 PRO A CA 1
ATOM 3181 C C . PRO A 1 406 ? -22.938 37.344 13.523 1 81.69 406 PRO A C 1
ATOM 3183 O O . PRO A 1 406 ? -22.688 36.312 14.141 1 81.69 406 PRO A O 1
ATOM 3186 N N . GLN A 1 407 ? -23.891 37.469 12.727 1 82.88 407 GLN A N 1
ATOM 3187 C CA . GLN A 1 407 ? -24.797 36.344 12.5 1 82.88 407 GLN A CA 1
ATOM 3188 C C . GLN A 1 407 ? -24.062 35.156 11.844 1 82.88 407 GLN A C 1
ATOM 3190 O O . GLN A 1 407 ? -24.391 34 12.102 1 82.88 407 GLN A O 1
ATOM 3195 N N . VAL A 1 408 ? -23.078 35.469 11.062 1 84.19 408 VAL A N 1
ATOM 3196 C CA . VAL A 1 408 ? -22.281 34.438 10.391 1 84.19 408 VAL A CA 1
ATOM 3197 C C . VAL A 1 408 ? -21.344 33.781 11.398 1 84.19 408 VAL A C 1
ATOM 3199 O O . VAL A 1 408 ? -21.109 32.562 11.336 1 84.19 408 VAL A O 1
ATOM 3202 N N . LEU A 1 409 ? -20.906 34.5 12.344 1 85.62 409 LEU A N 1
ATOM 3203 C CA . LEU A 1 409 ? -19.922 34.031 13.328 1 85.62 409 LEU A CA 1
ATOM 3204 C C . LEU A 1 409 ? -20.562 33.031 14.289 1 85.62 409 LEU A C 1
ATOM 3206 O O . LEU A 1 409 ? -19.859 32.25 14.922 1 85.62 409 LEU A O 1
ATOM 3210 N N . ASP A 1 410 ? -21.875 33.031 14.367 1 85.88 410 ASP A N 1
ATOM 3211 C CA . ASP A 1 410 ? -22.562 32.156 15.289 1 85.88 410 ASP A CA 1
ATOM 3212 C C . ASP A 1 410 ? -22.25 30.688 14.977 1 85.88 410 ASP A C 1
ATOM 3214 O O . ASP A 1 410 ? -22.219 29.844 15.883 1 85.88 410 ASP A O 1
ATOM 3218 N N . GLY A 1 411 ? -21.984 30.375 13.781 1 91 411 GLY A N 1
ATOM 3219 C CA . GLY A 1 411 ? -21.703 29.016 13.352 1 91 411 GLY A CA 1
ATOM 3220 C C . GLY A 1 411 ? -20.234 28.766 13.125 1 91 411 GLY A C 1
ATOM 3221 O O . GLY A 1 411 ? -19.859 27.75 12.539 1 91 411 GLY A O 1
ATOM 3222 N N . PHE A 1 412 ? -19.422 29.703 13.711 1 92.94 412 PHE A N 1
ATOM 3223 C CA . PHE A 1 412 ? -17.984 29.656 13.469 1 92.94 412 PHE A CA 1
ATOM 3224 C C . PHE A 1 412 ? -17.344 28.578 14.336 1 92.94 412 PHE A C 1
ATOM 3226 O O . PHE A 1 412 ? -17.453 28.609 15.562 1 92.94 412 PHE A O 1
ATOM 3233 N N . TYR A 1 413 ? -16.656 27.562 13.617 1 94.56 413 TYR A N 1
ATOM 3234 C CA . TYR A 1 413 ? -16.031 26.422 14.266 1 94.56 413 TYR A CA 1
ATOM 3235 C C . TYR A 1 413 ? -16.906 25.891 15.398 1 94.56 413 TYR A C 1
ATOM 3237 O O . TYR A 1 413 ? -16.469 25.875 16.562 1 94.56 413 TYR A O 1
ATOM 3245 N N . ALA A 1 414 ? -18.031 25.344 15.055 1 96.94 414 ALA A N 1
ATOM 3246 C CA . ALA A 1 414 ? -19.094 24.953 15.992 1 96.94 414 ALA A CA 1
ATOM 3247 C C . ALA A 1 414 ? -18.734 23.656 16.688 1 96.94 414 ALA A C 1
ATOM 3249 O O . ALA A 1 414 ? -19.5 22.688 16.641 1 96.94 414 ALA A O 1
ATOM 3250 N N . LEU A 1 415 ? -17.703 23.656 17.469 1 98.31 415 LEU A N 1
ATOM 3251 C CA . LEU A 1 415 ? -17.109 22.453 18.031 1 98.31 415 LEU A CA 1
ATOM 3252 C C . LEU A 1 415 ? -18.078 21.781 19 1 98.31 415 LEU A C 1
ATOM 3254 O O . LEU A 1 415 ? -18.344 20.578 18.891 1 98.31 415 LEU A O 1
ATOM 3258 N N . ALA A 1 416 ? -18.578 22.562 19.938 1 98.12 416 ALA A N 1
ATOM 3259 C CA . ALA A 1 416 ? -19.516 22 20.906 1 98.12 416 ALA A CA 1
ATOM 3260 C C . ALA A 1 416 ? -20.781 21.469 20.219 1 98.12 416 ALA A C 1
ATOM 3262 O O . ALA A 1 416 ? -21.297 20.422 20.578 1 98.12 416 ALA A O 1
ATOM 3263 N N . SER A 1 417 ? -21.25 22.219 19.266 1 98.12 417 SER A N 1
ATOM 3264 C CA . SER A 1 417 ? -22.438 21.812 18.516 1 98.12 417 SER A CA 1
ATOM 3265 C C . SER A 1 417 ? -22.172 20.516 17.734 1 98.12 417 SER A C 1
ATOM 3267 O O . SER A 1 417 ? -23.062 19.672 17.641 1 98.12 417 SER A O 1
ATOM 3269 N N . PHE A 1 418 ? -20.969 20.406 17.094 1 98.5 418 PHE A N 1
ATOM 3270 C CA . PHE A 1 418 ? -20.609 19.172 16.422 1 98.5 418 PHE A CA 1
ATOM 3271 C C . PHE A 1 418 ? -20.672 17.984 17.375 1 98.5 418 PHE A C 1
ATOM 3273 O O . PHE A 1 418 ? -21.25 16.953 17.062 1 98.5 418 PHE A O 1
ATOM 3280 N N . MET A 1 419 ? -20.094 18.156 18.578 1 97.62 419 MET A N 1
ATOM 3281 C CA . MET A 1 419 ? -20.062 17.109 19.578 1 97.62 419 MET A CA 1
ATOM 3282 C C . MET A 1 419 ? -21.469 16.734 20.047 1 97.62 419 MET A C 1
ATOM 3284 O O . MET A 1 419 ? -21.797 15.562 20.156 1 97.62 419 MET A O 1
ATOM 3288 N N . GLU A 1 420 ? -22.203 17.734 20.281 1 97.25 420 GLU A N 1
ATOM 3289 C CA . GLU A 1 420 ? -23.578 17.531 20.75 1 97.25 420 GLU A CA 1
ATOM 3290 C C . GLU A 1 420 ? -24.406 16.781 19.719 1 97.25 420 GLU A C 1
ATOM 3292 O O . GLU A 1 420 ? -25.281 15.977 20.078 1 97.25 420 GLU A O 1
ATOM 3297 N N . ALA A 1 421 ? -24.109 17.078 18.469 1 97.69 421 ALA A N 1
ATOM 3298 C CA . ALA A 1 421 ? -24.844 16.422 17.391 1 97.69 421 ALA A CA 1
ATOM 3299 C C . ALA A 1 421 ? -24.359 14.992 17.172 1 97.69 421 ALA A C 1
ATOM 3301 O O . ALA A 1 421 ? -24.953 14.234 16.406 1 97.69 421 ALA A O 1
ATOM 3302 N N . GLY A 1 422 ? -23.312 14.633 17.828 1 96.94 422 GLY A N 1
ATOM 3303 C CA . GLY A 1 422 ? -22.781 13.289 17.688 1 96.94 422 GLY A CA 1
ATOM 3304 C C . GLY A 1 422 ? -21.797 13.156 16.547 1 96.94 422 GLY A C 1
ATOM 3305 O O . GLY A 1 422 ? -21.422 12.039 16.172 1 96.94 422 GLY A O 1
ATOM 3306 N N . LEU A 1 423 ? -21.516 14.289 16.031 1 97.62 423 LEU A N 1
ATOM 3307 C CA . LEU A 1 423 ? -20.453 14.234 15.031 1 97.62 423 LEU A CA 1
ATOM 3308 C C . LEU A 1 423 ? -19.094 14 15.695 1 97.62 423 LEU A C 1
ATOM 3310 O O . LEU A 1 423 ? -18.984 14.016 16.922 1 97.62 423 LEU A O 1
ATOM 3314 N N . LYS A 1 424 ? -18.062 13.578 15.086 1 98.12 424 LYS A N 1
ATOM 3315 C CA . LYS A 1 424 ? -16.719 13.289 15.562 1 98.12 424 LYS A CA 1
ATOM 3316 C C . LYS A 1 424 ? -15.688 14.227 14.922 1 98.12 424 LYS A C 1
ATOM 3318 O O . LYS A 1 424 ? -14.891 13.797 14.086 1 98.12 424 LYS A O 1
ATOM 3323 N N . PRO A 1 425 ? -15.781 15.531 15.414 1 98.81 425 PRO A N 1
ATOM 3324 C CA . PRO A 1 425 ? -14.828 16.469 14.82 1 98.81 425 PRO A CA 1
ATOM 3325 C C . PRO A 1 425 ? -13.375 16.078 15.078 1 98.81 425 PRO A C 1
ATOM 3327 O O . PRO A 1 425 ? -12.938 16.062 16.234 1 98.81 425 PRO A O 1
ATOM 3330 N N . ALA A 1 426 ? -12.641 15.812 14.055 1 98.81 426 ALA A N 1
ATOM 3331 C CA . ALA A 1 426 ? -11.234 15.438 14.164 1 98.81 426 ALA A CA 1
ATOM 3332 C C . ALA A 1 426 ? -10.344 16.672 14.195 1 98.81 426 ALA A C 1
ATOM 3334 O O . ALA A 1 426 ? -10.336 17.469 13.25 1 98.81 426 ALA A O 1
ATOM 3335 N N . GLY A 1 427 ? -9.586 16.844 15.242 1 98.62 427 GLY A N 1
ATOM 3336 C CA . GLY A 1 427 ? -8.719 17.984 15.414 1 98.62 427 GLY A CA 1
ATOM 3337 C C . GLY A 1 427 ? -7.535 17.984 14.461 1 98.62 427 GLY A C 1
ATOM 3338 O O . GLY A 1 427 ? -7.035 16.922 14.086 1 98.62 427 GLY A O 1
ATOM 3339 N N . SER A 1 428 ? -7.102 19.125 14.094 1 98.31 428 SER A N 1
ATOM 3340 C CA . SER A 1 428 ? -6.023 19.25 13.117 1 98.31 428 SER A CA 1
ATOM 3341 C C . SER A 1 428 ? -5.402 20.641 13.164 1 98.31 428 SER A C 1
ATOM 3343 O O . SER A 1 428 ? -5.891 21.531 13.883 1 98.31 428 SER A O 1
ATOM 3345 N N . SER A 1 429 ? -4.297 20.812 12.461 1 96.12 429 SER A N 1
ATOM 3346 C CA . SER A 1 429 ? -3.578 22.078 12.57 1 96.12 429 SER A CA 1
ATOM 3347 C C . SER A 1 429 ? -3.559 22.828 11.242 1 96.12 429 SER A C 1
ATOM 3349 O O . SER A 1 429 ? -3.521 24.062 11.219 1 96.12 429 SER A O 1
ATOM 3351 N N . ASP A 1 430 ? -3.578 22.062 10.133 1 94.81 430 ASP A N 1
ATOM 3352 C CA . ASP A 1 430 ? -3.309 22.625 8.812 1 94.81 430 ASP A CA 1
ATOM 3353 C C . ASP A 1 430 ? -1.882 23.172 8.719 1 94.81 430 ASP A C 1
ATOM 3355 O O . ASP A 1 430 ? -1.597 24.062 7.922 1 94.81 430 ASP A O 1
ATOM 3359 N N . CYS A 1 431 ? -1.075 22.688 9.641 1 93.69 431 CYS A N 1
ATOM 3360 C CA . CYS A 1 431 ? 0.339 23.031 9.578 1 93.69 431 CYS A CA 1
ATOM 3361 C C . CYS A 1 431 ? 0.883 22.875 8.164 1 93.69 431 CYS A C 1
ATOM 3363 O O . CYS A 1 431 ? 0.653 21.844 7.523 1 93.69 431 CYS A O 1
ATOM 3365 N N . PRO A 1 432 ? 1.589 23.969 7.652 1 87.88 432 PRO A N 1
ATOM 3366 C CA . PRO A 1 432 ? 2.285 25.031 8.375 1 87.88 432 PRO A CA 1
ATOM 3367 C C . PRO A 1 432 ? 1.502 26.344 8.383 1 87.88 432 PRO A C 1
ATOM 3369 O O . PRO A 1 432 ? 2.059 27.391 8.703 1 87.88 432 PRO A O 1
ATOM 3372 N N . VAL A 1 433 ? 0.216 26.344 8.016 1 81 433 VAL A N 1
ATOM 3373 C CA . VAL A 1 433 ? -0.585 27.547 8.141 1 81 433 VAL A CA 1
ATOM 3374 C C . VAL A 1 433 ? -0.535 28.047 9.578 1 81 433 VAL A C 1
ATOM 3376 O O . VAL A 1 433 ? -0.366 29.25 9.82 1 81 433 VAL A O 1
ATOM 3379 N N . VAL A 1 434 ? -0.683 27.156 10.516 1 85.75 434 VAL A N 1
ATOM 3380 C CA . VAL A 1 434 ? -0.405 27.391 11.93 1 85.75 434 VAL A CA 1
ATOM 3381 C C . VAL A 1 434 ? 0.495 26.281 12.469 1 85.75 434 VAL A C 1
ATOM 3383 O O . VAL A 1 434 ? 0.708 25.266 11.805 1 85.75 434 VAL A O 1
ATOM 3386 N N . PRO A 1 435 ? 1.083 26.516 13.656 1 89 435 PRO A N 1
ATOM 3387 C CA . PRO A 1 435 ? 1.949 25.484 14.219 1 89 435 PRO A CA 1
ATOM 3388 C C . PRO A 1 435 ? 1.225 24.141 14.414 1 89 435 PRO A C 1
ATOM 3390 O O . PRO A 1 435 ? 0.014 24.125 14.648 1 89 435 PRO A O 1
ATOM 3393 N N . ALA A 1 436 ? 1.948 23.078 14.375 1 94.81 436 ALA A N 1
ATOM 3394 C CA . ALA A 1 436 ? 1.409 21.734 14.43 1 94.81 436 ALA A CA 1
ATOM 3395 C C . ALA A 1 436 ? 1.006 21.344 15.852 1 94.81 436 ALA A C 1
ATOM 3397 O O . ALA A 1 436 ? 0.41 20.297 16.078 1 94.81 436 ALA A O 1
ATOM 3398 N N . SER A 1 437 ? 1.121 22.156 16.797 1 96.25 437 SER A N 1
ATOM 3399 C CA . SER A 1 437 ? 0.977 21.797 18.219 1 96.25 437 SER A CA 1
ATOM 3400 C C . SER A 1 437 ? -0.459 21.406 18.547 1 96.25 437 SER A C 1
ATOM 3402 O O . SER A 1 437 ? -1.361 22.25 18.516 1 96.25 437 SER A O 1
ATOM 3404 N N . PRO A 1 438 ? -0.665 20.141 18.938 1 98.69 438 PRO A N 1
ATOM 3405 C CA . PRO A 1 438 ? -1.998 19.766 19.422 1 98.69 438 PRO A CA 1
ATOM 3406 C C . PRO A 1 438 ? -2.418 20.562 20.672 1 98.69 438 PRO A C 1
ATOM 3408 O O . PRO A 1 438 ? -3.605 20.828 20.859 1 98.69 438 PRO A O 1
ATOM 3411 N N . PHE A 1 439 ? -1.482 21 21.484 1 98.69 439 PHE A N 1
ATOM 3412 C CA . PHE A 1 439 ? -1.76 21.734 22.719 1 98.69 439 PHE A CA 1
ATOM 3413 C C . PHE A 1 439 ? -2.322 23.109 22.406 1 98.69 439 PHE A C 1
ATOM 3415 O O . PHE A 1 439 ? -3.225 23.594 23.094 1 98.69 439 PHE A O 1
ATOM 3422 N N . LEU A 1 440 ? -1.773 23.672 21.344 1 96.44 440 LEU A N 1
ATOM 3423 C CA . LEU A 1 440 ? -2.336 24.953 20.891 1 96.44 440 LEU A CA 1
ATOM 3424 C C . LEU A 1 440 ? -3.779 24.766 20.438 1 96.44 440 LEU A C 1
ATOM 3426 O O . LEU A 1 440 ? -4.641 25.594 20.75 1 96.44 440 LEU A O 1
ATOM 3430 N N . GLY A 1 441 ? -4.02 23.75 19.672 1 97.94 441 GLY A N 1
ATOM 3431 C CA . GLY A 1 441 ? -5.375 23.453 19.234 1 97.94 441 GLY A CA 1
ATOM 3432 C C . GLY A 1 441 ? -6.332 23.188 20.391 1 97.94 441 GLY A C 1
ATOM 3433 O O . GLY A 1 441 ? -7.449 23.703 20.406 1 97.94 441 GLY A O 1
ATOM 3434 N N . MET A 1 442 ? -5.871 22.438 21.359 1 98.75 442 MET A N 1
ATOM 3435 C CA . MET A 1 442 ? -6.695 22.141 22.531 1 98.75 442 MET A CA 1
ATOM 3436 C C . MET A 1 442 ? -6.977 23.406 23.328 1 98.75 442 MET A C 1
ATOM 3438 O O . MET A 1 442 ? -8.109 23.625 23.766 1 98.75 442 MET A O 1
ATOM 3442 N N . TYR A 1 443 ? -5.949 24.219 23.516 1 98.38 443 TYR A N 1
ATOM 3443 C CA . TYR A 1 443 ? -6.125 25.5 24.219 1 98.38 443 TYR A CA 1
ATOM 3444 C C . TYR A 1 443 ? -7.211 26.328 23.547 1 98.38 443 TYR A C 1
ATOM 3446 O O . TYR A 1 443 ? -8.117 26.828 24.234 1 98.38 443 TYR A O 1
ATOM 3454 N N . ALA A 1 444 ? -7.105 26.438 22.25 1 97.81 444 ALA A N 1
ATOM 3455 C CA . ALA A 1 444 ? -8.07 27.234 21.5 1 97.81 444 ALA A CA 1
ATOM 3456 C C . ALA A 1 444 ? -9.477 26.672 21.641 1 97.81 444 ALA A C 1
ATOM 3458 O O . ALA A 1 444 ? -10.445 27.406 21.812 1 97.81 444 ALA A O 1
ATOM 3459 N N . ALA A 1 445 ? -9.609 25.375 21.562 1 98.5 445 ALA A N 1
ATOM 3460 C CA . ALA A 1 445 ? -10.906 24.719 21.672 1 98.5 445 ALA A CA 1
ATOM 3461 C C . ALA A 1 445 ? -11.516 24.938 23.047 1 98.5 445 ALA A C 1
ATOM 3463 O O . ALA A 1 445 ? -12.734 25.062 23.172 1 98.5 445 ALA A O 1
ATOM 3464 N N . MET A 1 446 ? -10.68 25.016 24.062 1 98.56 446 MET A N 1
ATOM 3465 C CA . MET A 1 446 ? -11.133 25.125 25.453 1 98.56 446 MET A CA 1
ATOM 3466 C C . MET A 1 446 ? -11.5 26.562 25.797 1 98.56 446 MET A C 1
ATOM 3468 O O . MET A 1 446 ? -12.367 26.812 26.625 1 98.56 446 MET A O 1
ATOM 3472 N N . THR A 1 447 ? -10.844 27.562 25.109 1 98.12 447 THR A N 1
ATOM 3473 C CA . THR A 1 447 ? -10.961 28.922 25.594 1 98.12 447 THR A CA 1
ATOM 3474 C C . THR A 1 447 ? -11.797 29.766 24.641 1 98.12 447 THR A C 1
ATOM 3476 O O . THR A 1 447 ? -12.438 30.734 25.047 1 98.12 447 THR A O 1
ATOM 3479 N N . ARG A 1 448 ? -11.703 29.453 23.328 1 96.75 448 ARG A N 1
ATOM 3480 C CA . ARG A 1 448 ? -12.359 30.25 22.281 1 96.75 448 ARG A CA 1
ATOM 3481 C C . ARG A 1 448 ? -11.875 31.688 22.328 1 96.75 448 ARG A C 1
ATOM 3483 O O . ARG A 1 448 ? -12.68 32.625 22.188 1 96.75 448 ARG A O 1
ATOM 3490 N N . LYS A 1 449 ? -10.523 31.781 22.5 1 94.75 449 LYS A N 1
ATOM 3491 C CA . LYS A 1 449 ? -9.898 33.094 22.547 1 94.75 449 LYS A CA 1
ATOM 3492 C C . LYS A 1 449 ? -9.016 33.312 21.312 1 94.75 449 LYS A C 1
ATOM 3494 O O . LYS A 1 449 ? -8.469 32.375 20.75 1 94.75 449 LYS A O 1
ATOM 3499 N N . THR A 1 450 ? -8.93 34.562 20.953 1 89.81 450 THR A N 1
ATOM 3500 C CA . THR A 1 450 ? -7.965 34.969 19.922 1 89.81 450 THR A CA 1
ATOM 3501 C C . THR A 1 450 ? -6.637 35.375 20.562 1 89.81 450 THR A C 1
ATOM 3503 O O . THR A 1 450 ? -6.508 35.375 21.781 1 89.81 450 THR A O 1
ATOM 3506 N N . ARG A 1 451 ? -5.695 35.625 19.734 1 85.5 451 ARG A N 1
ATOM 3507 C CA . ARG A 1 451 ? -4.359 36 20.188 1 85.5 451 ARG A CA 1
ATOM 3508 C C . ARG A 1 451 ? -4.398 37.25 21.047 1 85.5 451 ARG A C 1
ATOM 3510 O O . ARG A 1 451 ? -3.633 37.406 22 1 85.5 451 ARG A O 1
ATOM 3517 N N . SER A 1 452 ? -5.32 38.156 20.719 1 87.44 452 SER A N 1
ATOM 3518 C CA . SER A 1 452 ? -5.453 39.406 21.453 1 87.44 452 SER A CA 1
ATOM 3519 C C . SER A 1 452 ? -6.277 39.219 22.719 1 87.44 452 SER A C 1
ATOM 3521 O O . SER A 1 452 ? -6.457 40.156 23.5 1 87.44 452 SER A O 1
ATOM 3523 N N . GLY A 1 453 ? -6.824 38.031 22.891 1 91.06 453 GLY A N 1
ATOM 3524 C CA . GLY A 1 453 ? -7.582 37.75 24.094 1 91.06 453 GLY A CA 1
ATOM 3525 C C . GLY A 1 453 ? -9.078 37.906 23.922 1 91.06 453 GLY A C 1
ATOM 3526 O O . GLY A 1 453 ? -9.844 37.781 24.875 1 91.06 453 GLY A O 1
ATOM 3527 N N . GLU A 1 454 ? -9.5 38.219 22.766 1 91.31 454 GLU A N 1
ATOM 3528 C CA . GLU A 1 454 ? -10.93 38.375 22.5 1 91.31 454 GLU A CA 1
ATOM 3529 C C . GLU A 1 454 ? -11.641 37.031 22.406 1 91.31 454 GLU A C 1
ATOM 3531 O O . GLU A 1 454 ? -11.078 36.062 21.906 1 91.31 454 GLU A O 1
ATOM 3536 N N . ASP A 1 455 ? -12.891 37.062 22.875 1 92.31 455 ASP A N 1
ATOM 3537 C CA . ASP A 1 455 ? -13.703 35.875 22.766 1 92.31 455 ASP A CA 1
ATOM 3538 C C . ASP A 1 455 ? -14.25 35.719 21.344 1 92.31 455 ASP A C 1
ATOM 3540 O O . ASP A 1 455 ? -14.617 36.688 20.703 1 92.31 455 ASP A O 1
ATOM 3544 N N . ILE A 1 456 ? -14.289 34.5 20.922 1 90.44 456 ILE A N 1
ATOM 3545 C CA . ILE A 1 456 ? -14.93 34.188 19.641 1 90.44 456 ILE A CA 1
ATOM 3546 C C . ILE A 1 456 ? -15.922 33.062 19.828 1 90.44 456 ILE A C 1
ATOM 3548 O O . ILE A 1 456 ? -15.531 31.906 20.016 1 90.44 456 ILE A O 1
ATOM 3552 N N . VAL A 1 457 ? -17.156 33.312 19.891 1 91.88 457 VAL A N 1
ATOM 3553 C CA . VAL A 1 457 ? -18.297 32.406 20.078 1 91.88 457 VAL A CA 1
ATOM 3554 C C . VAL A 1 457 ? -18.016 31.5 21.25 1 91.88 457 VAL A C 1
ATOM 3556 O O . VAL A 1 457 ? -17.969 30.266 21.094 1 91.88 457 VAL A O 1
ATOM 3559 N N . PRO A 1 458 ? -17.906 31.984 22.422 1 94.44 458 PRO A N 1
ATOM 3560 C CA . PRO A 1 458 ? -17.5 31.234 23.609 1 94.44 458 PRO A CA 1
ATOM 3561 C C . PRO A 1 458 ? -18.438 30.078 23.938 1 94.44 458 PRO A C 1
ATOM 3563 O O . PRO A 1 458 ? -18.078 29.172 24.703 1 94.44 458 PRO A O 1
ATOM 3566 N N . GLU A 1 459 ? -19.641 30.016 23.375 1 94.69 459 GLU A N 1
ATOM 3567 C CA . GLU A 1 459 ? -20.594 28.938 23.609 1 94.69 459 GLU A CA 1
ATOM 3568 C C . GLU A 1 459 ? -20.109 27.625 23.031 1 94.69 459 GLU A C 1
ATOM 3570 O O . GLU A 1 459 ? -20.625 26.562 23.359 1 94.69 459 GLU A O 1
ATOM 3575 N N . GLN A 1 460 ? -19.094 27.688 22.219 1 97.06 460 GLN A N 1
ATOM 3576 C CA . GLN A 1 460 ? -18.594 26.5 21.516 1 97.06 460 GLN A CA 1
ATOM 3577 C C . GLN A 1 460 ? -17.359 25.938 22.219 1 97.06 460 GLN A C 1
ATOM 3579 O O . GLN A 1 460 ? -16.641 25.109 21.641 1 97.06 460 GLN A O 1
ATOM 3584 N N . LYS A 1 461 ? -17.109 26.312 23.469 1 97.81 461 LYS A N 1
ATOM 3585 C CA . LYS A 1 461 ? -15.977 25.812 24.25 1 97.81 461 LYS A CA 1
ATOM 3586 C C . LYS A 1 461 ? -16.109 24.312 24.5 1 97.81 461 LYS A C 1
ATOM 3588 O O . LYS A 1 461 ? -17.219 23.797 24.609 1 97.81 461 LYS A O 1
ATOM 3593 N N . LEU A 1 462 ? -14.953 23.688 24.594 1 98.5 462 LEU A N 1
ATOM 3594 C CA . LEU A 1 462 ? -14.891 22.266 24.922 1 98.5 462 LEU A CA 1
ATOM 3595 C C . LEU A 1 462 ? -14.133 22.047 26.234 1 98.5 462 LEU A C 1
ATOM 3597 O O . LEU A 1 462 ? -13.336 22.891 26.641 1 98.5 462 LEU A O 1
ATOM 3601 N N . SER A 1 463 ? -14.422 20.938 26.859 1 98.25 463 SER A N 1
ATOM 3602 C CA . SER A 1 463 ? -13.602 20.469 27.969 1 98.25 463 SER A CA 1
ATOM 3603 C C . SER A 1 463 ? -12.281 19.906 27.469 1 98.25 463 SER A C 1
ATOM 3605 O O . SER A 1 463 ? -12.117 19.641 26.281 1 98.25 463 SER A O 1
ATOM 3607 N N . LEU A 1 464 ? -11.352 19.766 28.391 1 98.5 464 LEU A N 1
ATOM 3608 C CA . LEU A 1 464 ? -10.078 19.156 28.031 1 98.5 464 LEU A CA 1
ATOM 3609 C C . LEU A 1 464 ? -10.297 17.766 27.453 1 98.5 464 LEU A C 1
ATOM 3611 O O . LEU A 1 464 ? -9.68 17.406 26.438 1 98.5 464 LEU A O 1
ATOM 3615 N N . TYR A 1 465 ? -11.133 16.969 28.016 1 98.25 465 TYR A N 1
ATOM 3616 C CA . TYR A 1 465 ? -11.375 15.617 27.547 1 98.25 465 TYR A CA 1
ATOM 3617 C C . TYR A 1 465 ? -11.922 15.617 26.125 1 98.25 465 TYR A C 1
ATOM 3619 O O . TYR A 1 465 ? -11.508 14.812 25.297 1 98.25 465 TYR A O 1
ATOM 3627 N N . GLU A 1 466 ? -12.875 16.5 25.906 1 98.19 466 GLU A N 1
ATOM 3628 C CA . GLU A 1 466 ? -13.438 16.609 24.562 1 98.19 466 GLU A CA 1
ATOM 3629 C C . GLU A 1 466 ? -12.383 17.047 23.562 1 98.19 466 GLU A C 1
ATOM 3631 O O . GLU A 1 466 ? -12.352 16.547 22.438 1 98.19 466 GLU A O 1
ATOM 3636 N N . ALA A 1 467 ? -11.547 17.984 23.938 1 98.75 467 ALA A N 1
ATOM 3637 C CA . ALA A 1 467 ? -10.461 18.406 23.062 1 98.75 467 ALA A CA 1
ATOM 3638 C C . ALA A 1 467 ? -9.492 17.266 22.781 1 98.75 467 ALA A C 1
ATOM 3640 O O . ALA A 1 467 ? -9 17.125 21.656 1 98.75 467 ALA A O 1
ATOM 3641 N N . LEU A 1 468 ? -9.227 16.469 23.812 1 98.81 468 LEU A N 1
ATOM 3642 C CA . LEU A 1 468 ? -8.383 15.289 23.641 1 98.81 468 LEU A CA 1
ATOM 3643 C C . LEU A 1 468 ? -9 14.305 22.656 1 98.81 468 LEU A C 1
ATOM 3645 O O . LEU A 1 468 ? -8.289 13.695 21.859 1 98.81 468 LEU A O 1
ATOM 3649 N N . GLN A 1 469 ? -10.305 14.125 22.688 1 98.69 469 GLN A N 1
ATOM 3650 C CA . GLN A 1 469 ? -10.977 13.242 21.734 1 98.69 469 GLN A CA 1
ATOM 3651 C C . GLN A 1 469 ? -10.719 13.68 20.297 1 98.69 469 GLN A C 1
ATOM 3653 O O . GLN A 1 469 ? -10.5 12.844 19.422 1 98.69 469 GLN A O 1
ATOM 3658 N N . MET A 1 470 ? -10.695 14.961 20.078 1 98.75 470 MET A N 1
ATOM 3659 C CA . MET A 1 470 ? -10.453 15.5 18.75 1 98.75 470 MET A CA 1
ATOM 3660 C C . MET A 1 470 ? -9.117 15.031 18.203 1 98.75 470 MET A C 1
ATOM 3662 O O . MET A 1 470 ? -9 14.695 17.016 1 98.75 470 MET A O 1
ATOM 3666 N N . TYR A 1 471 ? -8.117 14.922 19.094 1 98.81 471 TYR A N 1
ATOM 3667 C CA . TYR A 1 471 ? -6.758 14.703 18.609 1 98.81 471 TYR A CA 1
ATOM 3668 C C . TYR A 1 471 ? -6.324 13.266 18.859 1 98.81 471 TYR A C 1
ATOM 3670 O O . TYR A 1 471 ? -5.141 12.938 18.734 1 98.81 471 TYR A O 1
ATOM 3678 N N . THR A 1 472 ? -7.277 12.359 19.266 1 98.69 472 THR A N 1
ATOM 3679 C CA . THR A 1 472 ? -6.965 10.945 19.469 1 98.69 472 THR A CA 1
ATOM 3680 C C . THR A 1 472 ? -7.996 10.062 18.766 1 98.69 472 THR A C 1
ATOM 3682 O O . THR A 1 472 ? -7.871 9.781 17.578 1 98.69 472 THR A O 1
ATOM 3685 N N . ASN A 1 473 ? -9.227 9.914 19.391 1 97.44 473 ASN A N 1
ATOM 3686 C CA . ASN A 1 473 ? -10.258 9 18.891 1 97.44 473 ASN A CA 1
ATOM 3687 C C . ASN A 1 473 ? -10.828 9.469 17.562 1 97.44 473 ASN A C 1
ATOM 3689 O O . ASN A 1 473 ? -11.016 8.656 16.641 1 97.44 473 ASN A O 1
ATOM 3693 N N . TYR A 1 474 ? -11.109 10.688 17.547 1 98.62 474 TYR A N 1
ATOM 3694 C CA . TYR A 1 474 ? -11.812 11.18 16.359 1 98.62 474 TYR A CA 1
ATOM 3695 C C . TYR A 1 474 ? -10.875 11.281 15.172 1 98.62 474 TYR A C 1
ATOM 3697 O O . TYR A 1 474 ? -11.297 11.078 14.023 1 98.62 474 TYR A O 1
ATOM 3705 N N . GLY A 1 475 ? -9.57 11.586 15.43 1 98.69 475 GLY A N 1
ATOM 3706 C CA . GLY A 1 475 ? -8.594 11.5 14.359 1 98.69 475 GLY A CA 1
ATOM 3707 C C . GLY A 1 475 ? -8.453 10.094 13.797 1 98.69 475 GLY A C 1
ATOM 3708 O O . GLY A 1 475 ? -8.383 9.906 12.578 1 98.69 475 GLY A O 1
ATOM 3709 N N . ALA A 1 476 ? -8.422 9.078 14.695 1 98.75 476 ALA A N 1
ATOM 3710 C CA . ALA A 1 476 ? -8.344 7.68 14.273 1 98.75 476 ALA A CA 1
ATOM 3711 C C . ALA A 1 476 ? -9.57 7.277 13.469 1 98.75 476 ALA A C 1
ATOM 3713 O O . ALA A 1 476 ? -9.453 6.621 12.43 1 98.75 476 ALA A O 1
ATOM 3714 N N . TYR A 1 477 ? -10.742 7.75 13.875 1 98.56 477 TYR A N 1
ATOM 3715 C CA . TYR A 1 477 ? -11.992 7.438 13.203 1 98.56 477 TYR A CA 1
ATOM 3716 C C . TYR A 1 477 ? -12.023 8.023 11.797 1 98.56 477 TYR A C 1
ATOM 3718 O O . TYR A 1 477 ? -12.492 7.379 10.852 1 98.56 477 TYR A O 1
ATOM 3726 N N . ALA A 1 478 ? -11.477 9.164 11.625 1 98.75 478 ALA A N 1
ATOM 3727 C CA . ALA A 1 478 ? -11.516 9.883 10.359 1 98.75 478 ALA A CA 1
ATOM 3728 C C . ALA A 1 478 ? -10.648 9.195 9.305 1 98.75 478 ALA A C 1
ATOM 3730 O O . ALA A 1 478 ? -10.742 9.5 8.117 1 98.75 478 ALA A O 1
ATOM 3731 N N . SER A 1 479 ? -9.82 8.258 9.688 1 98.38 479 SER A N 1
ATOM 3732 C CA . SER A 1 479 ? -8.945 7.523 8.773 1 98.38 479 SER A CA 1
ATOM 3733 C C . SER A 1 479 ? -9.211 6.023 8.852 1 98.38 479 SER A C 1
ATOM 3735 O O . SER A 1 479 ? -8.344 5.219 8.492 1 98.38 479 SER A O 1
ATOM 3737 N N . PHE A 1 480 ? -10.328 5.645 9.391 1 97.38 480 PHE A N 1
ATOM 3738 C CA . PHE A 1 480 ? -10.75 4.254 9.492 1 97.38 480 PHE A CA 1
ATOM 3739 C C . PHE A 1 480 ? -9.781 3.457 10.367 1 97.38 480 PHE A C 1
ATOM 3741 O O . PHE A 1 480 ? -9.531 2.279 10.102 1 97.38 480 PHE A O 1
ATOM 3748 N N . ALA A 1 481 ? -9.141 4.078 11.391 1 97.56 481 ALA A N 1
ATOM 3749 C CA . ALA A 1 481 ? -8.062 3.426 12.125 1 97.56 481 ALA A CA 1
ATOM 3750 C C . ALA A 1 481 ? -8.43 3.25 13.594 1 97.56 481 ALA A C 1
ATOM 3752 O O . ALA A 1 481 ? -7.562 2.984 14.43 1 97.56 481 ALA A O 1
ATOM 3753 N N . GLU A 1 482 ? -9.711 3.406 13.93 1 96.62 482 GLU A N 1
ATOM 3754 C CA . GLU A 1 482 ? -10.125 3.395 15.336 1 96.62 482 GLU A CA 1
ATOM 3755 C C . GLU A 1 482 ? -9.859 2.035 15.977 1 96.62 482 GLU A C 1
ATOM 3757 O O . GLU A 1 482 ? -9.812 1.919 17.203 1 96.62 482 GLU A O 1
ATOM 3762 N N . HIS A 1 483 ? -9.609 1.034 15.18 1 92.56 483 HIS A N 1
ATOM 3763 C CA . HIS A 1 483 ? -9.312 -0.289 15.719 1 92.56 483 HIS A CA 1
ATOM 3764 C C . HIS A 1 483 ? -7.824 -0.434 16.031 1 92.56 483 HIS A C 1
ATOM 3766 O O . HIS A 1 483 ? -7.422 -1.362 16.734 1 92.56 483 HIS A O 1
ATOM 3772 N N . GLU A 1 484 ? -7.016 0.519 15.609 1 95.62 484 GLU A N 1
ATOM 3773 C CA . GLU A 1 484 ? -5.57 0.404 15.781 1 95.62 484 GLU A CA 1
ATOM 3774 C C . GLU A 1 484 ? -5.004 1.609 16.531 1 95.62 484 GLU A C 1
ATOM 3776 O O . GLU A 1 484 ? -3.955 1.516 17.172 1 95.62 484 GLU A O 1
ATOM 3781 N N . LEU A 1 485 ? -5.672 2.734 16.438 1 97.69 485 LEU A N 1
ATOM 3782 C CA . LEU A 1 485 ? -5.168 4.004 16.953 1 97.69 485 LEU A CA 1
ATOM 3783 C C . LEU A 1 485 ? -6.234 4.723 17.766 1 97.69 485 LEU A C 1
ATOM 3785 O O . LEU A 1 485 ? -7.387 4.285 17.812 1 97.69 485 LEU A O 1
ATOM 3789 N N . GLY A 1 486 ? -5.887 5.746 18.375 1 98.31 486 GLY A N 1
ATOM 3790 C CA . GLY A 1 486 ? -6.824 6.703 18.938 1 98.31 486 GLY A CA 1
ATOM 3791 C C . GLY A 1 486 ? -7.168 6.41 20.391 1 98.31 486 GLY A C 1
ATOM 3792 O O . GLY A 1 486 ? -7.711 7.266 21.094 1 98.31 486 GLY A O 1
ATOM 3793 N N . SER A 1 487 ? -6.887 5.223 20.875 1 98.31 487 SER A N 1
ATOM 3794 C CA . SER A 1 487 ? -7.02 4.812 22.266 1 98.31 487 SER A CA 1
ATOM 3795 C C . SER A 1 487 ? -5.949 3.793 22.641 1 98.31 487 SER A C 1
ATOM 3797 O O . SER A 1 487 ? -5.281 3.23 21.766 1 98.31 487 SER A O 1
ATOM 3799 N N . LEU A 1 488 ? -5.684 3.711 23.906 1 97.94 488 LEU A N 1
ATOM 3800 C CA . LEU A 1 488 ? -4.777 2.689 24.422 1 97.94 488 LEU A CA 1
ATOM 3801 C C . LEU A 1 488 ? -5.551 1.472 24.906 1 97.94 488 LEU A C 1
ATOM 3803 O O . LEU A 1 488 ? -6.145 1.504 25.984 1 97.94 488 LEU A O 1
ATOM 3807 N N . GLU A 1 489 ? -5.555 0.513 24.125 1 94.38 489 GLU A N 1
ATOM 3808 C CA . GLU A 1 489 ? -6.23 -0.753 24.391 1 94.38 489 GLU A CA 1
ATOM 3809 C C . GLU A 1 489 ? -5.383 -1.938 23.922 1 94.38 489 GLU A C 1
ATOM 3811 O O . GLU A 1 489 ? -4.625 -1.828 22.953 1 94.38 489 GLU A O 1
ATOM 3816 N N . VAL A 1 490 ? -5.547 -3 24.625 1 88.25 490 VAL A N 1
ATOM 3817 C CA . VAL A 1 490 ? -4.801 -4.195 24.25 1 88.25 490 VAL A CA 1
ATOM 3818 C C . VAL A 1 490 ? -5.09 -4.551 22.797 1 88.25 490 VAL A C 1
ATOM 3820 O O . VAL A 1 490 ? -6.246 -4.562 22.359 1 88.25 490 VAL A O 1
ATOM 3823 N N . GLY A 1 491 ? -4.074 -4.77 22.031 1 86.75 491 GLY A N 1
ATOM 3824 C CA . GLY A 1 491 ? -4.203 -5.105 20.625 1 86.75 491 GLY A CA 1
ATOM 3825 C C . GLY A 1 491 ? -3.867 -3.951 19.703 1 86.75 491 GLY A C 1
ATOM 3826 O O . GLY A 1 491 ? -3.426 -4.16 18.562 1 86.75 491 GLY A O 1
ATOM 3827 N N . LYS A 1 492 ? -4.02 -2.758 20.156 1 94.19 492 LYS A N 1
ATOM 3828 C CA . LYS A 1 492 ? -3.746 -1.576 19.344 1 94.19 492 LYS A CA 1
ATOM 3829 C C . LYS A 1 492 ? -2.256 -1.248 19.328 1 94.19 492 LYS A C 1
ATOM 3831 O O . LYS A 1 492 ? -1.483 -1.82 20.109 1 94.19 492 LYS A O 1
ATOM 3836 N N . PHE A 1 493 ? -1.843 -0.444 18.422 1 96.88 493 PHE A N 1
ATOM 3837 C CA . PHE A 1 493 ? -0.46 0.016 18.375 1 96.88 493 PHE A CA 1
ATOM 3838 C C . PHE A 1 493 ? -0.086 0.744 19.656 1 96.88 493 PHE A C 1
ATOM 3840 O O . PHE A 1 493 ? -0.896 1.487 20.203 1 96.88 493 PHE A O 1
ATOM 3847 N N . ALA A 1 494 ? 1.103 0.503 20.062 1 97.81 494 ALA A N 1
ATOM 3848 C CA . ALA A 1 494 ? 1.627 1.239 21.219 1 97.81 494 ALA A CA 1
ATOM 3849 C C . ALA A 1 494 ? 2.125 2.621 20.797 1 97.81 494 ALA A C 1
ATOM 3851 O O . ALA A 1 494 ? 3.32 2.908 20.891 1 97.81 494 ALA A O 1
ATOM 3852 N N . ASP A 1 495 ? 1.278 3.434 20.391 1 98.81 495 ASP A N 1
ATOM 3853 C CA . ASP A 1 495 ? 1.509 4.848 20.109 1 98.81 495 ASP A CA 1
ATOM 3854 C C . ASP A 1 495 ? 0.996 5.727 21.25 1 98.81 495 ASP A C 1
ATOM 3856 O O . ASP A 1 495 ? -0.214 5.875 21.422 1 98.81 495 ASP A O 1
ATOM 3860 N N . PHE A 1 496 ? 1.926 6.316 21.938 1 98.81 496 PHE A N 1
ATOM 3861 C CA . PHE A 1 496 ? 1.452 7.09 23.078 1 98.81 496 PHE A CA 1
ATOM 3862 C C . PHE A 1 496 ? 2.412 8.227 23.406 1 98.81 496 PHE A C 1
ATOM 3864 O O . PHE A 1 496 ? 3.531 8.266 22.891 1 98.81 496 PHE A O 1
ATOM 3871 N N . VAL A 1 497 ? 1.95 9.156 24.141 1 98.81 497 VAL A N 1
ATOM 3872 C CA . VAL A 1 497 ? 2.707 10.328 24.578 1 98.81 497 VAL A CA 1
ATOM 3873 C C . VAL A 1 497 ? 2.709 10.398 26.094 1 98.81 497 VAL A C 1
ATOM 3875 O O . VAL A 1 497 ? 1.713 10.062 26.75 1 98.81 497 VAL A O 1
ATOM 3878 N N . VAL A 1 498 ? 3.824 10.719 26.672 1 98.81 498 VAL A N 1
ATOM 3879 C CA . VAL A 1 498 ? 3.969 10.938 28.109 1 98.81 498 VAL A CA 1
ATOM 3880 C C . VAL A 1 498 ? 4.004 12.43 28.406 1 98.81 498 VAL A C 1
ATOM 3882 O O . VAL A 1 498 ? 4.816 13.164 27.828 1 98.81 498 VAL A O 1
ATOM 3885 N N . LEU A 1 499 ? 3.131 12.852 29.281 1 98.81 499 LEU A N 1
ATOM 3886 C CA . LEU A 1 499 ? 2.965 14.258 29.641 1 98.81 499 LEU A CA 1
ATOM 3887 C C . LEU A 1 499 ? 3.201 14.469 31.125 1 98.81 499 LEU A C 1
ATOM 3889 O O . LEU A 1 499 ? 3.297 13.508 31.891 1 98.81 499 LEU A O 1
ATOM 3893 N N . PRO A 1 500 ? 3.322 15.742 31.547 1 98 500 PRO A N 1
ATOM 3894 C CA . PRO A 1 500 ? 3.572 16.016 32.969 1 98 500 PRO A CA 1
ATOM 3895 C C . PRO A 1 500 ? 2.469 15.484 33.875 1 98 500 PRO A C 1
ATOM 3897 O O . PRO A 1 500 ? 1.321 15.344 33.438 1 98 500 PRO A O 1
ATOM 3900 N N . THR A 1 501 ? 2.846 15.258 35.094 1 97.88 501 THR A N 1
ATOM 3901 C CA . THR A 1 501 ? 1.936 14.766 36.125 1 97.88 501 THR A CA 1
ATOM 3902 C C . THR A 1 501 ? 0.739 15.703 36.281 1 97.88 501 THR A C 1
ATOM 3904 O O . THR A 1 501 ? 0.899 16.922 36.312 1 97.88 501 THR A O 1
ATOM 3907 N N . GLY A 1 502 ? -0.421 15.094 36.281 1 97.81 502 GLY A N 1
ATOM 3908 C CA . GLY A 1 502 ? -1.624 15.859 36.562 1 97.81 502 GLY A CA 1
ATOM 3909 C C . GLY A 1 502 ? -2.215 16.516 35.344 1 97.81 502 GLY A C 1
ATOM 3910 O O . GLY A 1 502 ? -3.141 17.312 35.438 1 97.81 502 GLY A O 1
ATOM 3911 N N . PHE A 1 503 ? -1.809 16.156 34.219 1 98.62 503 PHE A N 1
ATOM 3912 C CA . PHE A 1 503 ? -2.188 16.812 32.969 1 98.62 503 PHE A CA 1
ATOM 3913 C C . PHE A 1 503 ? -3.703 16.875 32.812 1 98.62 503 PHE A C 1
ATOM 3915 O O . PHE A 1 503 ? -4.246 17.859 32.312 1 98.62 503 PHE A O 1
ATOM 3922 N N . MET A 1 504 ? -4.398 15.867 33.281 1 98.31 504 MET A N 1
ATOM 3923 C CA . MET A 1 504 ? -5.836 15.781 33.062 1 98.31 504 MET A CA 1
ATOM 3924 C C . MET A 1 504 ? -6.574 16.859 33.875 1 98.31 504 MET A C 1
ATOM 3926 O O . MET A 1 504 ? -7.762 17.094 33.625 1 98.31 504 MET A O 1
ATOM 3930 N N . ASP A 1 505 ? -5.879 17.547 34.719 1 97.81 505 ASP A N 1
ATOM 3931 C CA . ASP A 1 505 ? -6.484 18.594 35.531 1 97.81 505 ASP A CA 1
ATOM 3932 C C . ASP A 1 505 ? -5.906 19.969 35.188 1 97.81 505 ASP A C 1
ATOM 3934 O O . ASP A 1 505 ? -6.152 20.953 35.875 1 97.81 505 ASP A O 1
ATOM 3938 N N . PHE A 1 506 ? -5.199 20.016 34.156 1 98.38 506 PHE A N 1
ATOM 3939 C CA . PHE A 1 506 ? -4.57 21.266 33.75 1 98.38 506 PHE A CA 1
ATOM 3940 C C . PHE A 1 506 ? -5.621 22.281 33.281 1 98.38 506 PHE A C 1
ATOM 3942 O O . PHE A 1 506 ? -6.613 21.906 32.656 1 98.38 506 PHE A O 1
ATOM 3949 N N . SER A 1 507 ? -5.332 23.547 33.625 1 98.31 507 SER A N 1
ATOM 3950 C CA . SER A 1 507 ? -6.066 24.641 33 1 98.31 507 SER A CA 1
ATOM 3951 C C . SER A 1 507 ? -5.727 24.781 31.516 1 98.31 507 SER A C 1
ATOM 3953 O O . SER A 1 507 ? -4.762 24.172 31.047 1 98.31 507 SER A O 1
ATOM 3955 N N . ALA A 1 508 ? -6.539 25.516 30.812 1 98.31 508 ALA A N 1
ATOM 3956 C CA . ALA A 1 508 ? -6.277 25.734 29.391 1 98.31 508 ALA A CA 1
ATOM 3957 C C . ALA A 1 508 ? -4.887 26.328 29.172 1 98.31 508 ALA A C 1
ATOM 3959 O O . ALA A 1 508 ? -4.18 25.938 28.234 1 98.31 508 ALA A O 1
ATOM 3960 N N . GLU A 1 509 ? -4.496 27.219 30.016 1 97.81 509 GLU A N 1
ATOM 3961 C CA . GLU A 1 509 ? -3.191 27.859 29.891 1 97.81 509 GLU A CA 1
ATOM 3962 C C . GLU A 1 509 ? -2.062 26.859 30.125 1 97.81 509 GLU A C 1
ATOM 3964 O O . GLU A 1 509 ? -1.047 26.891 29.422 1 97.81 509 GLU A O 1
ATOM 3969 N N . GLN A 1 510 ? -2.246 26.031 31.062 1 98.25 510 GLN A N 1
ATOM 3970 C CA . GLN A 1 510 ? -1.254 24.984 31.328 1 98.25 510 GLN A CA 1
ATOM 3971 C C . GLN A 1 510 ? -1.138 24.016 30.156 1 98.25 510 GLN A C 1
ATOM 3973 O O . GLN A 1 510 ? -0.04 23.562 29.828 1 98.25 510 GLN A O 1
ATOM 3978 N N . VAL A 1 511 ? -2.287 23.703 29.594 1 98.69 511 VAL A N 1
ATOM 3979 C CA . VAL A 1 511 ? -2.297 22.828 28.422 1 98.69 511 VAL A CA 1
ATOM 3980 C C . VAL A 1 511 ? -1.489 23.453 27.297 1 98.69 511 VAL A C 1
ATOM 3982 O O . VAL A 1 511 ? -0.63 22.812 26.688 1 98.69 511 VAL A O 1
ATOM 3985 N N . LYS A 1 512 ? -1.679 24.656 27.016 1 97.25 512 LYS A N 1
ATOM 3986 C CA . LYS A 1 512 ? -1.005 25.375 25.938 1 97.25 512 LYS A CA 1
ATOM 3987 C C . LYS A 1 512 ? 0.51 25.328 26.109 1 97.25 512 LYS A C 1
ATOM 3989 O O . LYS A 1 512 ? 1.25 25.188 25.141 1 97.25 512 LYS A O 1
ATOM 3994 N N . ASP A 1 513 ? 0.987 25.422 27.359 1 95.81 513 ASP A N 1
ATOM 3995 C CA . ASP A 1 513 ? 2.414 25.562 27.641 1 95.81 513 ASP A CA 1
ATOM 3996 C C . ASP A 1 513 ? 3.057 24.203 27.906 1 95.81 513 ASP A C 1
ATOM 3998 O O . ASP A 1 513 ? 4.242 24.125 28.219 1 95.81 513 ASP A O 1
ATOM 4002 N N . THR A 1 514 ? 2.324 23.188 27.797 1 97.81 514 THR A N 1
ATOM 4003 C CA . THR A 1 514 ? 2.811 21.844 28.094 1 97.81 514 THR A CA 1
ATOM 4004 C C . THR A 1 514 ? 3.918 21.453 27.109 1 97.81 514 THR A C 1
ATOM 4006 O O . THR A 1 514 ? 3.83 21.734 25.922 1 97.81 514 THR A O 1
ATOM 4009 N N . LYS A 1 515 ? 4.953 20.812 27.609 1 96.44 515 LYS A N 1
ATOM 4010 C CA . LYS A 1 515 ? 5.996 20.188 26.812 1 96.44 515 LYS A CA 1
ATOM 4011 C C . LYS A 1 515 ? 5.949 18.672 26.938 1 96.44 515 LYS A C 1
ATOM 4013 O O . LYS A 1 515 ? 5.84 18.141 28.047 1 96.44 515 LYS A O 1
ATOM 4018 N N . VAL A 1 516 ? 6.035 18 25.875 1 98.38 516 VAL A N 1
ATOM 4019 C CA . VAL A 1 516 ? 5.992 16.547 25.844 1 98.38 516 VAL A CA 1
ATOM 4020 C C . VAL A 1 516 ? 7.246 15.969 26.5 1 98.38 516 VAL A C 1
ATOM 4022 O O . VAL A 1 516 ? 8.352 16.469 26.266 1 98.38 516 VAL A O 1
ATOM 4025 N N . GLU A 1 517 ? 7.066 14.969 27.312 1 98.06 517 GLU A N 1
ATOM 4026 C CA . GLU A 1 517 ? 8.195 14.305 27.969 1 98.06 517 GLU A CA 1
ATOM 4027 C C . GLU A 1 517 ? 8.742 13.18 27.094 1 98.06 517 GLU A C 1
ATOM 4029 O O . GLU A 1 517 ? 9.953 12.945 27.062 1 98.06 517 GLU A O 1
ATOM 4034 N N . MET A 1 518 ? 7.855 12.477 26.469 1 98.5 518 MET A N 1
ATOM 4035 C CA . MET A 1 518 ? 8.242 11.344 25.656 1 98.5 518 MET A CA 1
ATOM 4036 C C . MET A 1 518 ? 7.176 11.031 24.609 1 98.5 518 MET A C 1
ATOM 4038 O O . MET A 1 518 ? 5.98 11.156 24.875 1 98.5 518 MET A O 1
ATOM 4042 N N . THR A 1 519 ? 7.566 10.703 23.438 1 98.81 519 THR A N 1
ATOM 4043 C CA . THR A 1 519 ? 6.688 10.195 22.391 1 98.81 519 THR A CA 1
ATOM 4044 C C . THR A 1 519 ? 7.121 8.805 21.953 1 98.81 519 THR A C 1
ATOM 4046 O O . THR A 1 519 ? 8.281 8.594 21.594 1 98.81 519 THR A O 1
ATOM 4049 N N . VAL A 1 520 ? 6.227 7.891 22 1 98.81 520 VAL A N 1
ATOM 4050 C CA . VAL A 1 520 ? 6.496 6.504 21.641 1 98.81 520 VAL A CA 1
ATOM 4051 C C . VAL A 1 520 ? 5.617 6.109 20.453 1 98.81 520 VAL A C 1
ATOM 4053 O O . VAL A 1 520 ? 4.41 6.367 20.453 1 98.81 520 VAL A O 1
ATOM 4056 N N . ILE A 1 521 ? 6.164 5.527 19.422 1 98.69 521 ILE A N 1
ATOM 4057 C CA . ILE A 1 521 ? 5.438 5.02 18.266 1 98.69 521 ILE A CA 1
ATOM 4058 C C . ILE A 1 521 ? 5.781 3.547 18.047 1 98.69 521 ILE A C 1
ATOM 4060 O O . ILE A 1 521 ? 6.945 3.199 17.844 1 98.69 521 ILE A O 1
ATOM 4064 N N . GLY A 1 522 ? 4.77 2.727 18.062 1 96.69 522 GLY A N 1
ATOM 4065 C CA . GLY A 1 522 ? 5.012 1.297 17.938 1 96.69 522 GLY A CA 1
ATOM 4066 C C . GLY A 1 522 ? 5.934 0.753 19.016 1 96.69 522 GLY A C 1
ATOM 4067 O O . GLY A 1 522 ? 6.793 -0.082 18.734 1 96.69 522 GLY A O 1
ATOM 4068 N N . GLY A 1 523 ? 5.91 1.289 20.125 1 96.75 523 GLY A N 1
ATOM 4069 C CA . GLY A 1 523 ? 6.723 0.812 21.219 1 96.75 523 GLY A CA 1
ATOM 4070 C C . GLY A 1 523 ? 8.141 1.345 21.188 1 96.75 523 GLY A C 1
ATOM 4071 O O . GLY A 1 523 ? 8.945 1.055 22.094 1 96.75 523 GLY A O 1
ATOM 4072 N N . LYS A 1 524 ? 8.5 2.113 20.266 1 97.19 524 LYS A N 1
ATOM 4073 C CA . LYS A 1 524 ? 9.836 2.693 20.156 1 97.19 524 LYS A CA 1
ATOM 4074 C C . LYS A 1 524 ? 9.836 4.156 20.594 1 97.19 524 LYS A C 1
ATOM 4076 O O . LYS A 1 524 ? 9 4.941 20.141 1 97.19 524 LYS A O 1
ATOM 4081 N N . ILE A 1 525 ? 10.758 4.531 21.422 1 97.94 525 ILE A N 1
ATOM 4082 C CA . ILE A 1 525 ? 10.891 5.918 21.859 1 97.94 525 ILE A CA 1
ATOM 4083 C C . ILE A 1 525 ? 11.43 6.766 20.719 1 97.94 525 ILE A C 1
ATOM 4085 O O . ILE A 1 525 ? 12.578 6.598 20.297 1 97.94 525 ILE A O 1
ATOM 4089 N N . GLN A 1 526 ? 10.602 7.637 20.234 1 98.25 526 GLN A N 1
ATOM 4090 C CA . GLN A 1 526 ? 10.984 8.477 19.109 1 98.25 526 GLN A CA 1
ATOM 4091 C C . GLN A 1 526 ? 11.469 9.844 19.578 1 98.25 526 GLN A C 1
ATOM 4093 O O . GLN A 1 526 ? 12.18 10.547 18.859 1 98.25 526 GLN A O 1
ATOM 4098 N N . TYR A 1 527 ? 11.016 10.25 20.734 1 97.81 527 TYR A N 1
ATOM 4099 C CA . TYR A 1 527 ? 11.391 11.516 21.359 1 97.81 527 TYR A CA 1
ATOM 4100 C C . TYR A 1 527 ? 11.414 11.398 22.875 1 97.81 527 TYR A C 1
ATOM 4102 O O . TYR A 1 527 ? 10.539 10.766 23.469 1 97.81 527 TYR A O 1
ATOM 4110 N N . GLU A 1 528 ? 12.398 11.906 23.484 1 97.12 528 GLU A N 1
ATOM 4111 C CA . GLU A 1 528 ? 12.523 12.016 24.938 1 97.12 528 GLU A CA 1
ATOM 4112 C C . GLU A 1 528 ? 13.117 13.359 25.328 1 97.12 528 GLU A C 1
ATOM 4114 O O . GLU A 1 528 ? 14.18 13.75 24.844 1 97.12 528 GLU A O 1
ATOM 4119 N N . ARG A 1 529 ? 12.461 14.008 26.141 1 92.88 529 ARG A N 1
ATOM 4120 C CA . ARG A 1 529 ? 12.945 15.312 26.594 1 92.88 529 ARG A CA 1
ATOM 4121 C C . ARG A 1 529 ? 14.117 15.156 27.562 1 92.88 529 ARG A C 1
ATOM 4123 O O . ARG A 1 529 ? 14.055 14.359 28.5 1 92.88 529 ARG A O 1
ATOM 4130 N N . VAL A 1 530 ? 15.305 15.695 27.234 1 79.12 530 VAL A N 1
ATOM 4131 C CA . VAL A 1 530 ? 16.469 15.672 28.125 1 79.12 530 VAL A CA 1
ATOM 4132 C C . VAL A 1 530 ? 16.25 16.641 29.281 1 79.12 530 VAL A C 1
ATOM 4134 O O . VAL A 1 530 ? 16.016 17.828 29.062 1 79.12 530 VAL A O 1
ATOM 4137 N N . ARG A 1 531 ? 16 16.188 30.484 1 63.59 531 ARG A N 1
ATOM 4138 C CA . ARG A 1 531 ? 15.93 17.062 31.656 1 63.59 531 ARG A CA 1
ATOM 4139 C C . ARG A 1 531 ? 17.312 17.469 32.125 1 63.59 531 ARG A C 1
ATOM 4141 O O . ARG A 1 531 ? 18.219 16.625 32.219 1 63.59 531 ARG A O 1
ATOM 4148 N N . LYS A 1 532 ? 17.781 18.703 31.844 1 49.78 532 LYS A N 1
ATOM 4149 C CA . LYS A 1 532 ? 19.031 19.172 32.438 1 49.78 532 LYS A CA 1
ATOM 4150 C C . LYS A 1 532 ? 19.031 18.969 33.938 1 49.78 532 LYS A C 1
ATOM 4152 O O . LYS A 1 532 ? 18.109 19.406 34.656 1 49.78 532 LYS A O 1
ATOM 4157 N N . HIS A 1 533 ? 19.453 17.922 34.438 1 43.06 533 HIS A N 1
ATOM 4158 C CA . HIS A 1 533 ? 19.719 17.953 35.875 1 43.06 533 HIS A CA 1
ATOM 4159 C C . HIS A 1 533 ? 20.438 19.234 36.281 1 43.06 533 HIS A C 1
ATOM 4161 O O . HIS A 1 533 ? 21.375 19.672 35.594 1 43.06 533 HIS A O 1
ATOM 4167 N N . ALA A 1 534 ? 19.859 20.203 37.031 1 38.97 534 ALA A N 1
ATOM 4168 C CA . ALA A 1 534 ? 20.562 21.266 37.75 1 38.97 534 ALA A CA 1
ATOM 4169 C C . ALA A 1 534 ? 21.891 20.75 38.312 1 38.97 534 ALA A C 1
ATOM 4171 O O . ALA A 1 534 ? 21.938 19.719 38.969 1 38.97 534 ALA A O 1
ATOM 4172 N N . GLY A 1 535 ? 22.984 21 37.656 1 36.47 535 GLY A N 1
ATOM 4173 C CA . GLY A 1 535 ? 24.297 20.906 38.281 1 36.47 535 GLY A CA 1
ATOM 4174 C C . GLY A 1 535 ? 24.297 21.203 39.75 1 36.47 535 GLY A C 1
ATOM 4175 O O . GLY A 1 535 ? 23.5 22.016 40.219 1 36.47 535 GLY A O 1
ATOM 4176 N N . ASN A 1 536 ? 24.625 20.266 40.594 1 33.88 536 ASN A N 1
ATOM 4177 C CA . ASN A 1 536 ? 25.234 20.562 41.875 1 33.88 536 ASN A CA 1
ATOM 4178 C C . ASN A 1 536 ? 26.281 21.656 41.781 1 33.88 536 ASN A C 1
ATOM 4180 O O . ASN A 1 536 ? 27.281 21.516 41.062 1 33.88 536 ASN A O 1
ATOM 4184 N N . LEU A 1 537 ? 26 22.984 41.75 1 31.73 537 LEU A N 1
ATOM 4185 C CA . LEU A 1 537 ? 26.938 23.984 42.25 1 31.73 537 LEU A CA 1
ATOM 4186 C C . LEU A 1 537 ? 27.609 23.484 43.531 1 31.73 537 LEU A C 1
ATOM 4188 O O . LEU A 1 537 ? 26.969 23.406 44.594 1 31.73 537 LEU A O 1
ATOM 4192 N N . HIS A 1 538 ? 28.25 22.281 43.531 1 29.78 538 HIS A N 1
ATOM 4193 C CA . HIS A 1 538 ? 29.312 22.234 44.531 1 29.78 538 HIS A CA 1
ATOM 4194 C C . HIS A 1 538 ? 30.234 23.438 44.406 1 29.78 538 HIS A C 1
ATOM 4196 O O . HIS A 1 538 ? 30.688 23.766 43.312 1 29.78 538 HIS A O 1
ATOM 4202 N N . TYR A 1 539 ? 30 24.469 45.344 1 29.25 539 TYR A N 1
ATOM 4203 C CA . TYR A 1 539 ? 30.953 25.375 45.969 1 29.25 539 TYR A CA 1
ATOM 4204 C C . TYR A 1 539 ? 32.25 24.656 46.281 1 29.25 539 TYR A C 1
ATOM 4206 O O . TYR A 1 539 ? 32.281 23.75 47.125 1 29.25 539 TYR A O 1
ATOM 4214 N N . GLY A 1 540 ? 32.969 23.906 45.312 1 23.69 540 GLY A N 1
ATOM 4215 C CA . GLY A 1 540 ? 34.375 24.141 45.5 1 23.69 540 GLY A CA 1
ATOM 4216 C C . GLY A 1 540 ? 34.875 25.438 44.875 1 23.69 540 GLY A C 1
ATOM 4217 O O . GLY A 1 540 ? 34.188 25.984 43.969 1 23.69 540 GLY A O 1
ATOM 4218 N N . MET B 1 1 ? 1.889 -12.078 28.984 1 62.62 1 MET B N 1
ATOM 4219 C CA . MET B 1 1 ? 1.146 -12.125 27.734 1 62.62 1 MET B CA 1
ATOM 4220 C C . MET B 1 1 ? 0.959 -13.562 27.266 1 62.62 1 MET B C 1
ATOM 4222 O O . MET B 1 1 ? 1.873 -14.375 27.375 1 62.62 1 MET B O 1
ATOM 4226 N N . PHE B 1 2 ? -0.167 -13.852 27.047 1 80.75 2 PHE B N 1
ATOM 4227 C CA . PHE B 1 2 ? -0.476 -15.234 26.703 1 80.75 2 PHE B CA 1
ATOM 4228 C C . PHE B 1 2 ? -0.677 -15.391 25.203 1 80.75 2 PHE B C 1
ATOM 4230 O O . PHE B 1 2 ? -1.138 -14.461 24.531 1 80.75 2 PHE B O 1
ATOM 4237 N N . ALA B 1 3 ? -0.175 -16.469 24.75 1 88.88 3 ALA B N 1
ATOM 4238 C CA . ALA B 1 3 ? -0.248 -16.766 23.328 1 88.88 3 ALA B CA 1
ATOM 4239 C C . ALA B 1 3 ? -1.693 -16.984 22.891 1 88.88 3 ALA B C 1
ATOM 4241 O O . ALA B 1 3 ? -2.551 -17.328 23.688 1 88.88 3 ALA B O 1
ATOM 4242 N N . ASP B 1 4 ? -1.968 -16.641 21.625 1 91.62 4 ASP B N 1
ATOM 4243 C CA . ASP B 1 4 ? -3.25 -17 21.016 1 91.62 4 ASP B CA 1
ATOM 4244 C C . ASP B 1 4 ? -3.291 -18.469 20.641 1 91.62 4 ASP B C 1
ATOM 4246 O O . ASP B 1 4 ? -4.336 -19.125 20.75 1 91.62 4 ASP B O 1
ATOM 4250 N N . LEU B 1 5 ? -2.113 -18.969 20.25 1 95.75 5 LEU B N 1
ATOM 4251 C CA . LEU B 1 5 ? -1.958 -20.344 19.781 1 95.75 5 LEU B CA 1
ATOM 4252 C C . LEU B 1 5 ? -0.642 -20.938 20.266 1 95.75 5 LEU B C 1
ATOM 4254 O O . LEU B 1 5 ? 0.396 -20.266 20.234 1 95.75 5 LEU B O 1
ATOM 4258 N N . ALA B 1 6 ? -0.693 -22.109 20.781 1 97.25 6 ALA B N 1
ATOM 4259 C CA . ALA B 1 6 ? 0.485 -22.891 21.125 1 97.25 6 ALA B CA 1
ATOM 4260 C C . ALA B 1 6 ? 0.392 -24.297 20.531 1 97.25 6 ALA B C 1
ATOM 4262 O O . ALA B 1 6 ? -0.646 -24.953 20.641 1 97.25 6 ALA B O 1
ATOM 4263 N N . ILE B 1 7 ? 1.438 -24.688 19.891 1 98.06 7 ILE B N 1
ATOM 4264 C CA . ILE B 1 7 ? 1.501 -26.047 19.359 1 98.06 7 ILE B CA 1
ATOM 4265 C C . ILE B 1 7 ? 2.662 -26.797 20.016 1 98.06 7 ILE B C 1
ATOM 4267 O O . ILE B 1 7 ? 3.693 -26.203 20.328 1 98.06 7 ILE B O 1
ATOM 4271 N N . TYR B 1 8 ? 2.465 -28.125 20.203 1 98 8 TYR B N 1
ATOM 4272 C CA . TYR B 1 8 ? 3.514 -28.875 20.891 1 98 8 TYR B CA 1
ATOM 4273 C C . TYR B 1 8 ? 3.52 -30.328 20.469 1 98 8 TYR B C 1
ATOM 4275 O O . TYR B 1 8 ? 2.645 -30.781 19.719 1 98 8 TYR B O 1
ATOM 4283 N N . ASN B 1 9 ? 4.559 -31.078 20.875 1 98.12 9 ASN B N 1
ATOM 4284 C CA . ASN B 1 9 ? 4.719 -32.5 20.625 1 98.12 9 ASN B CA 1
ATOM 4285 C C . ASN B 1 9 ? 4.852 -32.781 19.125 1 98.12 9 ASN B C 1
ATOM 4287 O O . ASN B 1 9 ? 4.211 -33.719 18.609 1 98.12 9 ASN B O 1
ATOM 4291 N N . GLY B 1 10 ? 5.543 -31.906 18.438 1 97.75 10 GLY B N 1
ATOM 4292 C CA . GLY B 1 10 ? 5.793 -32.094 17.016 1 97.75 10 GLY B CA 1
ATOM 4293 C C . GLY B 1 10 ? 7.262 -31.984 16.656 1 97.75 10 GLY B C 1
ATOM 4294 O O . GLY B 1 10 ? 8.109 -31.75 17.516 1 97.75 10 GLY B O 1
ATOM 4295 N N . GLN B 1 11 ? 7.598 -32.281 15.43 1 98.12 11 GLN B N 1
ATOM 4296 C CA . GLN B 1 11 ? 8.883 -31.969 14.812 1 98.12 11 GLN B CA 1
ATOM 4297 C C . GLN B 1 11 ? 8.797 -30.656 14.023 1 98.12 11 GLN B C 1
ATOM 4299 O O . GLN B 1 11 ? 8.484 -30.672 12.836 1 98.12 11 GLN B O 1
ATOM 4304 N N . ILE B 1 12 ? 9.102 -29.594 14.711 1 98.62 12 ILE B N 1
ATOM 4305 C CA . ILE B 1 12 ? 9.039 -28.281 14.062 1 98.62 12 ILE B CA 1
ATOM 4306 C C . ILE B 1 12 ? 10.383 -27.969 13.398 1 98.62 12 ILE B C 1
ATOM 4308 O O . ILE B 1 12 ? 11.367 -27.688 14.078 1 98.62 12 ILE B O 1
ATOM 4312 N N . VAL B 1 13 ? 10.422 -28.078 12.117 1 98.56 13 VAL B N 1
ATOM 4313 C CA . VAL B 1 13 ? 11.617 -27.797 11.328 1 98.56 13 VAL B CA 1
ATOM 4314 C C . VAL B 1 13 ? 11.648 -26.328 10.938 1 98.56 13 VAL B C 1
ATOM 4316 O O . VAL B 1 13 ? 10.883 -25.875 10.078 1 98.56 13 VAL B O 1
ATOM 4319 N N . SER B 1 14 ? 12.516 -25.562 11.461 1 97.81 14 SER B N 1
ATOM 4320 C CA . SER B 1 14 ? 12.516 -24.109 11.352 1 97.81 14 SER B CA 1
ATOM 4321 C C . SER B 1 14 ? 12.906 -23.672 9.945 1 97.81 14 SER B C 1
ATOM 4323 O O . SER B 1 14 ? 12.469 -22.625 9.469 1 97.81 14 SER B O 1
ATOM 4325 N N . MET B 1 15 ? 13.797 -24.406 9.219 1 97.62 15 MET B N 1
ATOM 4326 C CA . MET B 1 15 ? 14.414 -24.078 7.938 1 97.62 15 MET B CA 1
ATOM 4327 C C . MET B 1 15 ? 15.297 -22.844 8.062 1 97.62 15 MET B C 1
ATOM 4329 O O . MET B 1 15 ? 15.516 -22.125 7.086 1 97.62 15 MET B O 1
ATOM 4333 N N . ASP B 1 16 ? 15.68 -22.5 9.266 1 94.62 16 ASP B N 1
ATOM 4334 C CA . ASP B 1 16 ? 16.594 -21.391 9.469 1 94.62 16 ASP B CA 1
ATOM 4335 C C . ASP B 1 16 ? 18.016 -21.766 9.055 1 94.62 16 ASP B C 1
ATOM 4337 O O . ASP B 1 16 ? 18.25 -22.891 8.578 1 94.62 16 ASP B O 1
ATOM 4341 N N . GLN B 1 17 ? 18.938 -20.828 9.117 1 90.94 17 GLN B N 1
ATOM 4342 C CA . GLN B 1 17 ? 20.312 -21.031 8.672 1 90.94 17 GLN B CA 1
ATOM 4343 C C . GLN B 1 17 ? 21.016 -22.062 9.531 1 90.94 17 GLN B C 1
ATOM 4345 O O . GLN B 1 17 ? 21.969 -22.719 9.078 1 90.94 17 GLN B O 1
ATOM 4350 N N . ARG B 1 18 ? 20.453 -22.359 10.805 1 89.56 18 ARG B N 1
ATOM 4351 C CA . ARG B 1 18 ? 21.078 -23.297 11.734 1 89.56 18 ARG B CA 1
ATOM 4352 C C . ARG B 1 18 ? 20.438 -24.672 11.648 1 89.56 18 ARG B C 1
ATOM 4354 O O . ARG B 1 18 ? 20.812 -25.594 12.375 1 89.56 18 ARG B O 1
ATOM 4361 N N . HIS B 1 19 ? 19.422 -24.766 10.797 1 92.62 19 HIS B N 1
ATOM 4362 C CA . HIS B 1 19 ? 18.703 -26.031 10.641 1 92.62 19 HIS B CA 1
ATOM 4363 C C . HIS B 1 19 ? 18.125 -26.5 11.969 1 92.62 19 HIS B C 1
ATOM 4365 O O . HIS B 1 19 ? 18.234 -27.688 12.312 1 92.62 19 HIS B O 1
ATOM 4371 N N . SER B 1 20 ? 17.531 -25.562 12.695 1 93.81 20 SER B N 1
ATOM 4372 C CA . SER B 1 20 ? 17.016 -25.844 14.031 1 93.81 20 SER B CA 1
ATOM 4373 C C . SER B 1 20 ? 15.703 -26.625 13.969 1 93.81 20 SER B C 1
ATOM 4375 O O . SER B 1 20 ? 14.938 -26.5 13.008 1 93.81 20 SER B O 1
ATOM 4377 N N . HIS B 1 21 ? 15.531 -27.5 14.992 1 96.38 21 HIS B N 1
ATOM 4378 C CA . HIS B 1 21 ? 14.273 -28.188 15.25 1 96.38 21 HIS B CA 1
ATOM 4379 C C . HIS B 1 21 ? 13.75 -27.875 16.641 1 96.38 21 HIS B C 1
ATOM 4381 O O . HIS B 1 21 ? 14.531 -27.719 17.578 1 96.38 21 HIS B O 1
ATOM 4387 N N . HIS B 1 22 ? 12.477 -27.766 16.719 1 96.69 22 HIS B N 1
ATOM 4388 C CA . HIS B 1 22 ? 11.836 -27.5 18 1 96.69 22 HIS B CA 1
ATOM 4389 C C . HIS B 1 22 ? 10.664 -28.438 18.234 1 96.69 22 HIS B C 1
ATOM 4391 O O . HIS B 1 22 ? 10.172 -29.078 17.297 1 96.69 22 HIS B O 1
ATOM 4397 N N . GLU B 1 23 ? 10.227 -28.484 19.516 1 97.81 23 GLU B N 1
ATOM 4398 C CA . GLU B 1 23 ? 9.102 -29.312 19.906 1 97.81 23 GLU B CA 1
ATOM 4399 C C . GLU B 1 23 ? 7.805 -28.516 19.969 1 97.81 23 GLU B C 1
ATOM 4401 O O . GLU B 1 23 ? 6.723 -29.047 19.719 1 97.81 23 GLU B O 1
ATOM 4406 N N . ALA B 1 24 ? 8 -27.266 20.266 1 97.88 24 ALA B N 1
ATOM 4407 C CA . ALA B 1 24 ? 6.832 -26.422 20.547 1 97.88 24 ALA B CA 1
ATOM 4408 C C . ALA B 1 24 ? 7.047 -25 20.062 1 97.88 24 ALA B C 1
ATOM 4410 O O . ALA B 1 24 ? 8.18 -24.578 19.844 1 97.88 24 ALA B O 1
ATOM 4411 N N . MET B 1 25 ? 5.906 -24.297 19.812 1 96.5 25 MET B N 1
ATOM 4412 C CA . MET B 1 25 ? 5.895 -22.938 19.281 1 96.5 25 MET B CA 1
ATOM 4413 C C . MET B 1 25 ? 4.691 -22.156 19.812 1 96.5 25 MET B C 1
ATOM 4415 O O . MET B 1 25 ? 3.59 -22.703 19.906 1 96.5 25 MET B O 1
ATOM 4419 N N . ALA B 1 26 ? 4.91 -20.953 20.203 1 94.25 26 ALA B N 1
ATOM 4420 C CA . ALA B 1 26 ? 3.844 -20.047 20.641 1 94.25 26 ALA B CA 1
ATOM 4421 C C . ALA B 1 26 ? 3.639 -18.906 19.656 1 94.25 26 ALA B C 1
ATOM 4423 O O . ALA B 1 26 ? 4.605 -18.359 19.125 1 94.25 26 ALA B O 1
ATOM 4424 N N . VAL B 1 27 ? 2.379 -18.578 19.438 1 93.81 27 VAL B N 1
ATOM 4425 C CA . VAL B 1 27 ? 2.008 -17.562 18.469 1 93.81 27 VAL B CA 1
ATOM 4426 C C . VAL B 1 27 ? 1.153 -16.484 19.141 1 93.81 27 VAL B C 1
ATOM 4428 O O . VAL B 1 27 ? 0.255 -16.812 19.922 1 93.81 27 VAL B O 1
ATOM 4431 N N . LYS B 1 28 ? 1.447 -15.297 18.891 1 87.62 28 LYS B N 1
ATOM 4432 C CA . LYS B 1 28 ? 0.639 -14.172 19.359 1 87.62 28 LYS B CA 1
ATOM 4433 C C . LYS B 1 28 ? 0.517 -13.094 18.281 1 87.62 28 LYS B C 1
ATOM 4435 O O . LYS B 1 28 ? 1.519 -12.688 17.688 1 87.62 28 LYS B O 1
ATOM 4440 N N . HIS B 1 29 ? -0.668 -12.648 18 1 83.75 29 HIS B N 1
ATOM 4441 C CA . HIS B 1 29 ? -0.954 -11.586 17.031 1 83.75 29 HIS B CA 1
ATOM 4442 C C . HIS B 1 29 ? -0.301 -11.883 15.688 1 83.75 29 HIS B C 1
ATOM 4444 O O . HIS B 1 29 ? 0.366 -11.016 15.117 1 83.75 29 HIS B O 1
ATOM 4450 N N . GLY B 1 30 ? -0.319 -13.148 15.352 1 92.44 30 GLY B N 1
ATOM 4451 C CA . GLY B 1 30 ? 0.065 -13.57 14.016 1 92.44 30 GLY B CA 1
ATOM 4452 C C . GLY B 1 30 ? 1.552 -13.836 13.875 1 92.44 30 GLY B C 1
ATOM 4453 O O . GLY B 1 30 ? 2.021 -14.211 12.797 1 92.44 30 GLY B O 1
ATOM 4454 N N . ARG B 1 31 ? 2.318 -13.688 14.961 1 91.62 31 ARG B N 1
ATOM 4455 C CA . ARG B 1 31 ? 3.766 -13.852 14.898 1 91.62 31 ARG B CA 1
ATOM 4456 C C . ARG B 1 31 ? 4.242 -14.898 15.898 1 91.62 31 ARG B C 1
ATOM 4458 O O . ARG B 1 31 ? 3.59 -15.125 16.922 1 91.62 31 ARG B O 1
ATOM 4465 N N . ILE B 1 32 ? 5.355 -15.438 15.57 1 92.75 32 ILE B N 1
ATOM 4466 C CA . ILE B 1 32 ? 5.98 -16.406 16.469 1 92.75 32 ILE B CA 1
ATOM 4467 C C . ILE B 1 32 ? 6.645 -15.68 17.625 1 92.75 32 ILE B C 1
ATOM 4469 O O . ILE B 1 32 ? 7.469 -14.781 17.422 1 92.75 32 ILE B O 1
ATOM 4473 N N . VAL B 1 33 ? 6.289 -16.078 18.859 1 87.5 33 VAL B N 1
ATOM 4474 C CA . VAL B 1 33 ? 6.816 -15.336 20 1 87.5 33 VAL B CA 1
ATOM 4475 C C . VAL B 1 33 ? 7.707 -16.25 20.844 1 87.5 33 VAL B C 1
ATOM 4477 O O . VAL B 1 33 ? 8.445 -15.773 21.719 1 87.5 33 VAL B O 1
ATOM 4480 N N . GLY B 1 34 ? 7.648 -17.562 20.547 1 87.75 34 GLY B N 1
ATOM 4481 C CA . GLY B 1 34 ? 8.477 -18.516 21.25 1 87.75 34 GLY B CA 1
ATOM 4482 C C . GLY B 1 34 ? 8.617 -19.844 20.531 1 87.75 34 GLY B C 1
ATOM 4483 O O . GLY B 1 34 ? 7.66 -20.328 19.922 1 87.75 34 GLY B O 1
ATOM 4484 N N . MET B 1 35 ? 9.766 -20.422 20.656 1 93.25 35 MET B N 1
ATOM 4485 C CA . MET B 1 35 ? 10.055 -21.75 20.125 1 93.25 35 MET B CA 1
ATOM 4486 C C . MET B 1 35 ? 10.969 -22.531 21.047 1 93.25 35 MET B C 1
ATOM 4488 O O . MET B 1 35 ? 11.797 -21.938 21.75 1 93.25 35 MET B O 1
ATOM 4492 N N . GLY B 1 36 ? 10.812 -23.797 21.172 1 94 36 GLY B N 1
ATOM 4493 C CA . GLY B 1 36 ? 11.648 -24.641 22.016 1 94 36 GLY B CA 1
ATOM 4494 C C . GLY B 1 36 ? 10.953 -25.906 22.469 1 94 36 GLY B C 1
ATOM 4495 O O . GLY B 1 36 ? 10.188 -26.5 21.719 1 94 36 GLY B O 1
ATOM 4496 N N . ALA B 1 37 ? 11.328 -26.344 23.688 1 95.5 37 ALA B N 1
ATOM 4497 C CA . ALA B 1 37 ? 10.641 -27.453 24.328 1 95.5 37 ALA B CA 1
ATOM 4498 C C . ALA B 1 37 ? 9.281 -27.031 24.875 1 95.5 37 ALA B C 1
ATOM 4500 O O . ALA B 1 37 ? 8.992 -25.828 24.969 1 95.5 37 ALA B O 1
ATOM 4501 N N . TRP B 1 38 ? 8.477 -28.016 25.078 1 94.56 38 TRP B N 1
ATOM 4502 C CA . TRP B 1 38 ? 7.145 -27.734 25.594 1 94.56 38 TRP B CA 1
ATOM 4503 C C . TRP B 1 38 ? 7.223 -26.891 26.859 1 94.56 38 TRP B C 1
ATOM 4505 O O . TRP B 1 38 ? 6.441 -25.953 27.047 1 94.56 38 TRP B O 1
ATOM 4515 N N . GLN B 1 39 ? 8.18 -27.141 27.703 1 92.31 39 GLN B N 1
ATOM 4516 C CA . GLN B 1 39 ? 8.344 -26.438 28.969 1 92.31 39 GLN B CA 1
ATOM 4517 C C . GLN B 1 39 ? 8.641 -24.953 28.734 1 92.31 39 GLN B C 1
ATOM 4519 O O . GLN B 1 39 ? 8.258 -24.094 29.531 1 92.31 39 GLN B O 1
ATOM 4524 N N . ASP B 1 40 ? 9.297 -24.703 27.609 1 87.38 40 ASP B N 1
ATOM 4525 C CA . ASP B 1 40 ? 9.641 -23.328 27.25 1 87.38 40 ASP B CA 1
ATOM 4526 C C . ASP B 1 40 ? 8.406 -22.531 26.828 1 87.38 40 ASP B C 1
ATOM 4528 O O . ASP B 1 40 ? 8.391 -21.312 26.875 1 87.38 40 ASP B O 1
ATOM 4532 N N . ILE B 1 41 ? 7.336 -23.234 26.422 1 90.31 41 ILE B N 1
ATOM 4533 C CA . ILE B 1 41 ? 6.168 -22.594 25.812 1 90.31 41 ILE B CA 1
ATOM 4534 C C . ILE B 1 41 ? 5.047 -22.5 26.844 1 90.31 41 ILE B C 1
ATOM 4536 O O . ILE B 1 41 ? 4.199 -21.609 26.766 1 90.31 41 ILE B O 1
ATOM 4540 N N . THR B 1 42 ? 5.035 -23.328 27.875 1 91.19 42 THR B N 1
ATOM 4541 C CA . THR B 1 42 ? 3.963 -23.438 28.859 1 91.19 42 THR B CA 1
ATOM 4542 C C . THR B 1 42 ? 3.717 -22.094 29.531 1 91.19 42 THR B C 1
ATOM 4544 O O . THR B 1 42 ? 2.582 -21.766 29.891 1 91.19 42 THR B O 1
ATOM 4547 N N . PRO B 1 43 ? 4.75 -21.328 29.672 1 81.44 43 PRO B N 1
ATOM 4548 C CA . PRO B 1 43 ? 4.52 -20.031 30.312 1 81.44 43 PRO B CA 1
ATOM 4549 C C . PRO B 1 43 ? 3.648 -19.094 29.469 1 81.44 43 PRO B C 1
ATOM 4551 O O . PRO B 1 43 ? 3.105 -18.125 29.984 1 81.44 43 PRO B O 1
ATOM 4554 N N . PHE B 1 44 ? 3.518 -19.406 28.203 1 83.69 44 PHE B N 1
ATOM 4555 C CA . PHE B 1 44 ? 2.738 -18.547 27.312 1 83.69 44 PHE B CA 1
ATOM 4556 C C . PHE B 1 44 ? 1.271 -18.969 27.312 1 83.69 44 PHE B C 1
ATOM 4558 O O . PHE B 1 44 ? 0.435 -18.312 26.688 1 83.69 44 PHE B O 1
ATOM 4565 N N . ILE B 1 45 ? 0.897 -19.906 28.062 1 89.38 45 ILE B N 1
ATOM 4566 C CA . ILE B 1 45 ? -0.423 -20.516 27.906 1 89.38 45 ILE B CA 1
ATOM 4567 C C . ILE B 1 45 ? -1.331 -20.062 29.047 1 89.38 45 ILE B C 1
ATOM 4569 O O . ILE B 1 45 ? -0.932 -20.062 30.219 1 89.38 45 ILE B O 1
ATOM 4573 N N . ASP B 1 46 ? -2.449 -19.562 28.672 1 88.69 46 ASP B N 1
ATOM 4574 C CA . ASP B 1 46 ? -3.531 -19.328 29.625 1 88.69 46 ASP B CA 1
ATOM 4575 C C . ASP B 1 46 ? -4.836 -19.953 29.141 1 88.69 46 ASP B C 1
ATOM 4577 O O . ASP B 1 46 ? -4.824 -20.797 28.234 1 88.69 46 ASP B O 1
ATOM 4581 N N . LYS B 1 47 ? -5.992 -19.641 29.797 1 91 47 LYS B N 1
ATOM 4582 C CA . LYS B 1 47 ? -7.266 -20.297 29.531 1 91 47 LYS B CA 1
ATOM 4583 C C . LYS B 1 47 ? -7.777 -19.938 28.125 1 91 47 LYS B C 1
ATOM 4585 O O . LYS B 1 47 ? -8.555 -20.688 27.531 1 91 47 LYS B O 1
ATOM 4590 N N . GLN B 1 48 ? -7.238 -18.859 27.578 1 90.81 48 GLN B N 1
ATOM 4591 C CA . GLN B 1 48 ? -7.746 -18.375 26.297 1 90.81 48 GLN B CA 1
ATOM 4592 C C . GLN B 1 48 ? -6.867 -18.859 25.141 1 90.81 48 GLN B C 1
ATOM 4594 O O . GLN B 1 48 ? -7.254 -18.766 23.984 1 90.81 48 GLN B O 1
ATOM 4599 N N . THR B 1 49 ? -5.703 -19.422 25.5 1 93.88 49 THR B N 1
ATOM 4600 C CA . THR B 1 49 ? -4.773 -19.906 24.484 1 93.88 49 THR B CA 1
ATOM 4601 C C . THR B 1 49 ? -5.293 -21.188 23.844 1 93.88 49 THR B C 1
ATOM 4603 O O . THR B 1 49 ? -5.664 -22.125 24.531 1 93.88 49 THR B O 1
ATOM 4606 N N . GLN B 1 50 ? -5.434 -21.188 22.531 1 97.06 50 GLN B N 1
ATOM 4607 C CA . GLN B 1 50 ? -5.68 -22.438 21.828 1 97.06 50 GLN B CA 1
ATOM 4608 C C . GLN B 1 50 ? -4.438 -23.328 21.828 1 97.06 50 GLN B C 1
ATOM 4610 O O . GLN B 1 50 ? -3.371 -22.906 21.375 1 97.06 50 GLN B O 1
ATOM 4615 N N . VAL B 1 51 ? -4.559 -24.516 22.359 1 97.5 51 VAL B N 1
ATOM 4616 C CA . VAL B 1 51 ? -3.42 -25.422 22.469 1 97.5 51 VAL B CA 1
ATOM 4617 C C . VAL B 1 51 ? -3.645 -26.625 21.562 1 97.5 51 VAL B C 1
ATOM 4619 O O . VAL B 1 51 ? -4.66 -27.328 21.688 1 97.5 51 VAL B O 1
ATOM 4622 N N . ILE B 1 52 ? -2.695 -26.938 20.703 1 97.88 52 ILE B N 1
ATOM 4623 C CA . ILE B 1 52 ? -2.834 -28.031 19.75 1 97.88 52 ILE B CA 1
ATOM 4624 C C . ILE B 1 52 ? -1.721 -29.062 19.984 1 97.88 52 ILE B C 1
ATOM 4626 O O . ILE B 1 52 ? -0.537 -28.703 19.938 1 97.88 52 ILE B O 1
ATOM 4630 N N . ASN B 1 53 ? -2.061 -30.266 20.219 1 98 53 ASN B N 1
ATOM 4631 C CA . ASN B 1 53 ? -1.14 -31.406 20.25 1 98 53 ASN B CA 1
ATOM 4632 C C . ASN B 1 53 ? -0.863 -31.938 18.844 1 98 53 ASN B C 1
ATOM 4634 O O . ASN B 1 53 ? -1.766 -32.438 18.188 1 98 53 ASN B O 1
ATOM 4638 N N . LEU B 1 54 ? 0.372 -31.875 18.453 1 98.12 54 LEU B N 1
ATOM 4639 C CA . LEU B 1 54 ? 0.725 -32.25 17.078 1 98.12 54 LEU B CA 1
ATOM 4640 C C . LEU B 1 54 ? 0.875 -33.75 16.938 1 98.12 54 LEU B C 1
ATOM 4642 O O . LEU B 1 54 ? 0.917 -34.281 15.828 1 98.12 54 LEU B O 1
ATOM 4646 N N . GLU B 1 55 ? 1.023 -34.438 18.078 1 97.44 55 GLU B N 1
ATOM 4647 C CA . GLU B 1 55 ? 1.11 -35.906 18.094 1 97.44 55 GLU B CA 1
ATOM 4648 C C . GLU B 1 55 ? 2.238 -36.406 17.203 1 97.44 55 GLU B C 1
ATOM 4650 O O . GLU B 1 55 ? 2.057 -37.344 16.422 1 97.44 55 GLU B O 1
ATOM 4655 N N . GLY B 1 56 ? 3.295 -35.688 17.219 1 97.88 56 GLY B N 1
ATOM 4656 C CA . GLY B 1 56 ? 4.496 -36.125 16.516 1 97.88 56 GLY B CA 1
ATOM 4657 C C . GLY B 1 56 ? 4.57 -35.625 15.086 1 97.88 56 GLY B C 1
ATOM 4658 O O . GLY B 1 56 ? 5.574 -35.844 14.398 1 97.88 56 GLY B O 1
ATOM 4659 N N . ARG B 1 57 ? 3.605 -34.938 14.57 1 98.19 57 ARG B N 1
ATOM 4660 C CA . ARG B 1 57 ? 3.553 -34.469 13.188 1 98.19 57 ARG B CA 1
ATOM 4661 C C . ARG B 1 57 ? 4.645 -33.438 12.914 1 98.19 57 ARG B C 1
ATOM 4663 O O . ARG B 1 57 ? 5.211 -32.875 13.844 1 98.19 57 ARG B O 1
ATOM 4670 N N . THR B 1 58 ? 4.957 -33.281 11.656 1 98.75 58 THR B N 1
ATOM 4671 C CA . THR B 1 58 ? 6.012 -32.375 11.234 1 98.75 58 THR B CA 1
ATOM 4672 C C . THR B 1 58 ? 5.438 -31.016 10.883 1 98.75 58 THR B C 1
ATOM 4674 O O . THR B 1 58 ? 4.391 -30.922 10.234 1 98.75 58 THR B O 1
ATOM 4677 N N . VAL B 1 59 ? 6.082 -29.969 11.398 1 98.88 59 VAL B N 1
ATOM 4678 C CA . VAL B 1 59 ? 5.695 -28.609 11.078 1 98.88 59 VAL B CA 1
ATOM 4679 C C . VAL B 1 59 ? 6.793 -27.938 10.25 1 98.88 59 VAL B C 1
ATOM 4681 O O . VAL B 1 59 ? 7.973 -28 10.602 1 98.88 59 VAL B O 1
ATOM 4684 N N . LEU B 1 60 ? 6.473 -27.344 9.133 1 98.88 60 LEU B N 1
ATOM 4685 C CA . LEU B 1 60 ? 7.352 -26.578 8.258 1 98.88 60 LEU B CA 1
ATOM 4686 C C . LEU B 1 60 ? 6.816 -25.156 8.039 1 98.88 60 LEU B C 1
ATOM 4688 O O . LEU B 1 60 ? 5.633 -24.906 8.273 1 98.88 60 LEU B O 1
ATOM 4692 N N . PRO B 1 61 ? 7.727 -24.203 7.68 1 98.88 61 PRO B N 1
ATOM 4693 C CA . PRO B 1 61 ? 7.16 -22.938 7.199 1 98.88 61 PRO B CA 1
ATOM 4694 C C . PRO B 1 61 ? 6.133 -23.141 6.086 1 98.88 61 PRO B C 1
ATOM 4696 O O . PRO B 1 61 ? 6.258 -24.078 5.289 1 98.88 61 PRO B O 1
ATOM 4699 N N . GLY B 1 62 ? 5.105 -22.297 6.098 1 98.88 62 GLY B N 1
ATOM 4700 C CA . GLY B 1 62 ? 4.168 -22.344 4.988 1 98.88 62 GLY B CA 1
ATOM 4701 C C . GLY B 1 62 ? 4.844 -22.25 3.633 1 98.88 62 GLY B C 1
ATOM 4702 O O . GLY B 1 62 ? 5.809 -21.5 3.467 1 98.88 62 GLY B O 1
ATOM 4703 N N . PHE B 1 63 ? 4.363 -22.953 2.664 1 98.94 63 PHE B N 1
ATOM 4704 C CA . PHE B 1 63 ? 4.992 -22.984 1.35 1 98.94 63 PHE B CA 1
ATOM 4705 C C . PHE B 1 63 ? 4.715 -21.703 0.584 1 98.94 63 PHE B C 1
ATOM 4707 O O . PHE B 1 63 ? 3.65 -21.094 0.739 1 98.94 63 PHE B O 1
ATOM 4714 N N . ILE B 1 64 ? 5.691 -21.266 -0.177 1 98.94 64 ILE B N 1
ATOM 4715 C CA . ILE B 1 64 ? 5.594 -20.109 -1.044 1 98.94 64 ILE B CA 1
ATOM 4716 C C . ILE B 1 64 ? 5.707 -20.531 -2.504 1 98.94 64 ILE B C 1
ATOM 4718 O O . ILE B 1 64 ? 6.688 -21.172 -2.9 1 98.94 64 ILE B O 1
ATOM 4722 N N . ASP B 1 65 ? 4.684 -20.297 -3.258 1 98.88 65 ASP B N 1
ATOM 4723 C CA . ASP B 1 65 ? 4.75 -20.484 -4.707 1 98.88 65 ASP B CA 1
ATOM 4724 C C . ASP B 1 65 ? 5.207 -19.203 -5.398 1 98.88 65 ASP B C 1
ATOM 4726 O O . ASP B 1 65 ? 4.434 -18.25 -5.531 1 98.88 65 ASP B O 1
ATOM 4730 N N . ALA B 1 66 ? 6.391 -19.188 -5.949 1 98.88 66 ALA B N 1
ATOM 4731 C CA . ALA B 1 66 ? 7.062 -17.953 -6.336 1 98.88 66 ALA B CA 1
ATOM 4732 C C . ALA B 1 66 ? 6.648 -17.531 -7.742 1 98.88 66 ALA B C 1
ATOM 4734 O O . ALA B 1 66 ? 7.129 -16.5 -8.25 1 98.88 66 ALA B O 1
ATOM 4735 N N . HIS B 1 67 ? 5.828 -18.266 -8.422 1 98.56 67 HIS B N 1
ATOM 4736 C CA . HIS B 1 67 ? 5.312 -17.906 -9.742 1 98.56 67 HIS B CA 1
ATOM 4737 C C . HIS B 1 67 ? 4.055 -18.719 -10.07 1 98.56 67 HIS B C 1
ATOM 4739 O O . HIS B 1 67 ? 4.133 -19.906 -10.344 1 98.56 67 HIS B O 1
ATOM 4745 N N . GLN B 1 68 ? 2.996 -18.047 -10.055 1 97.19 68 GLN B N 1
ATOM 4746 C CA . GLN B 1 68 ? 1.709 -18.625 -10.422 1 97.19 68 GLN B CA 1
ATOM 4747 C C . GLN B 1 68 ? 0.711 -17.547 -10.82 1 97.19 68 GLN B C 1
ATOM 4749 O O . GLN B 1 68 ? 1.022 -16.359 -10.758 1 97.19 68 GLN B O 1
ATOM 4754 N N . HIS B 1 69 ? -0.391 -17.969 -11.375 1 95.94 69 HIS B N 1
ATOM 4755 C CA . HIS B 1 69 ? -1.445 -17.062 -11.812 1 95.94 69 HIS B CA 1
ATOM 4756 C C . HIS B 1 69 ? -2.754 -17.344 -11.086 1 95.94 69 HIS B C 1
ATOM 4758 O O . HIS B 1 69 ? -3.586 -18.109 -11.562 1 95.94 69 HIS B O 1
ATOM 4764 N N . MET B 1 70 ? -2.988 -16.625 -10.023 1 97.44 70 MET B N 1
ATOM 4765 C CA . MET B 1 70 ? -4.082 -16.906 -9.094 1 97.44 70 MET B CA 1
ATOM 4766 C C . MET B 1 70 ? -5.43 -16.594 -9.734 1 97.44 70 MET B C 1
ATOM 4768 O O . MET B 1 70 ? -6.363 -17.391 -9.656 1 97.44 70 MET B O 1
ATOM 4772 N N . ILE B 1 71 ? -5.523 -15.453 -10.375 1 95.5 71 ILE B N 1
ATOM 4773 C CA . ILE B 1 71 ? -6.777 -15.062 -11.008 1 95.5 71 ILE B CA 1
ATOM 4774 C C . ILE B 1 71 ? -7.117 -16.031 -12.125 1 95.5 71 ILE B C 1
ATOM 4776 O O . ILE B 1 71 ? -8.266 -16.469 -12.258 1 95.5 71 ILE B O 1
ATOM 4780 N N . TYR B 1 72 ? -6.137 -16.359 -12.891 1 89.25 72 TYR B N 1
ATOM 4781 C CA . TYR B 1 72 ? -6.328 -17.312 -13.977 1 89.25 72 TYR B CA 1
ATOM 4782 C C . TYR B 1 72 ? -6.777 -18.656 -13.438 1 89.25 72 TYR B C 1
ATOM 4784 O O . TYR B 1 72 ? -7.777 -19.219 -13.891 1 89.25 72 TYR B O 1
ATOM 4792 N N . PHE B 1 73 ? -6.117 -19.156 -12.414 1 93.19 73 PHE B N 1
ATOM 4793 C CA . PHE B 1 73 ? -6.488 -20.422 -11.781 1 93.19 73 PHE B CA 1
ATOM 4794 C C . PHE B 1 73 ? -7.898 -20.359 -11.219 1 93.19 73 PHE B C 1
ATOM 4796 O O . PHE B 1 73 ? -8.703 -21.266 -11.43 1 93.19 73 PHE B O 1
ATOM 4803 N N . GLY B 1 74 ? -8.203 -19.25 -10.508 1 94.25 74 GLY B N 1
ATOM 4804 C CA . GLY B 1 74 ? -9.516 -19.047 -9.922 1 94.25 74 GLY B CA 1
ATOM 4805 C C . GLY B 1 74 ? -10.633 -19.031 -10.953 1 94.25 74 GLY B C 1
ATOM 4806 O O . GLY B 1 74 ? -11.711 -19.594 -10.719 1 94.25 74 GLY B O 1
ATOM 4807 N N . THR B 1 75 ? -10.367 -18.359 -12.102 1 89.69 75 THR B N 1
ATOM 4808 C CA . THR B 1 75 ? -11.391 -18.312 -13.141 1 89.69 75 THR B CA 1
ATOM 4809 C C . THR B 1 75 ? -11.609 -19.703 -13.75 1 89.69 75 THR B C 1
ATOM 4811 O O . THR B 1 75 ? -12.727 -20.031 -14.141 1 89.69 75 THR B O 1
ATOM 4814 N N . ASN B 1 76 ? -10.492 -20.5 -13.797 1 83.69 76 ASN B N 1
ATOM 4815 C CA . ASN B 1 76 ? -10.664 -21.891 -14.203 1 83.69 76 ASN B CA 1
ATOM 4816 C C . ASN B 1 76 ? -11.578 -22.641 -13.242 1 83.69 76 ASN B C 1
ATOM 4818 O O . ASN B 1 76 ? -12.438 -23.422 -13.672 1 83.69 76 ASN B O 1
ATOM 4822 N N . LEU B 1 77 ? -11.398 -22.391 -11.977 1 87 77 LEU B N 1
ATOM 4823 C CA . LEU B 1 77 ? -12.203 -23.062 -10.961 1 87 77 LEU B CA 1
ATOM 4824 C C . LEU B 1 77 ? -13.648 -22.562 -11 1 87 77 LEU B C 1
ATOM 4826 O O . LEU B 1 77 ? -14.57 -23.297 -10.664 1 87 77 LEU B O 1
ATOM 4830 N N . LEU B 1 78 ? -13.734 -21.297 -11.352 1 86.88 78 LEU B N 1
ATOM 4831 C CA . LEU B 1 78 ? -15.055 -20.688 -11.453 1 86.88 78 LEU B CA 1
ATOM 4832 C C . LEU B 1 78 ? -15.82 -21.234 -12.641 1 86.88 78 LEU B C 1
ATOM 4834 O O . LEU B 1 78 ? -17.047 -21.359 -12.594 1 86.88 78 LEU B O 1
ATOM 4838 N N . ASN B 1 79 ? -15.047 -21.594 -13.711 1 86.19 79 ASN B N 1
ATOM 4839 C CA . ASN B 1 79 ? -15.633 -22.078 -14.961 1 86.19 79 ASN B CA 1
ATOM 4840 C C . ASN B 1 79 ? -15.758 -23.609 -14.953 1 86.19 79 ASN B C 1
ATOM 4842 O O . ASN B 1 79 ? -15.297 -24.266 -14.023 1 86.19 79 ASN B O 1
ATOM 4846 N N . LEU B 1 80 ? -16.453 -24.047 -15.898 1 86.94 80 LEU B N 1
ATOM 4847 C CA . LEU B 1 80 ? -16.797 -25.469 -15.93 1 86.94 80 LEU B CA 1
ATOM 4848 C C . LEU B 1 80 ? -15.578 -26.312 -16.312 1 86.94 80 LEU B C 1
ATOM 4850 O O . LEU B 1 80 ? -14.883 -26 -17.281 1 86.94 80 LEU B O 1
ATOM 4854 N N . ASP B 1 81 ? -15.211 -27.203 -15.422 1 84.75 81 ASP B N 1
ATOM 4855 C CA . ASP B 1 81 ? -14.227 -28.219 -15.789 1 84.75 81 ASP B CA 1
ATOM 4856 C C . ASP B 1 81 ? -14.812 -29.219 -16.781 1 84.75 81 ASP B C 1
ATOM 4858 O O . ASP B 1 81 ? -15.688 -30.016 -16.422 1 84.75 81 ASP B O 1
ATOM 4862 N N . CYS B 1 82 ? -14.25 -29.188 -18 1 88.38 82 CYS B N 1
ATOM 4863 C CA . CYS B 1 82 ? -14.828 -30.031 -19.047 1 88.38 82 CYS B CA 1
ATOM 4864 C C . CYS B 1 82 ? -13.93 -31.234 -19.344 1 88.38 82 CYS B C 1
ATOM 4866 O O . CYS B 1 82 ? -14.023 -31.828 -20.422 1 88.38 82 CYS B O 1
ATOM 4868 N N . ASN B 1 83 ? -13.008 -31.453 -18.328 1 85.06 83 ASN B N 1
ATOM 4869 C CA . ASN B 1 83 ? -12.234 -32.688 -18.438 1 85.06 83 ASN B CA 1
ATOM 4870 C C . ASN B 1 83 ? -13.07 -33.906 -18.062 1 85.06 83 ASN B C 1
ATOM 4872 O O . ASN B 1 83 ? -12.953 -34.438 -16.953 1 85.06 83 ASN B O 1
ATOM 4876 N N . CYS B 1 84 ? -13.875 -34.375 -18.984 1 87 84 CYS B N 1
ATOM 4877 C CA . CYS B 1 84 ? -14.859 -35.438 -18.797 1 87 84 CYS B CA 1
ATOM 4878 C C . CYS B 1 84 ? -14.555 -36.594 -19.719 1 87 84 CYS B C 1
ATOM 4880 O O . CYS B 1 84 ? -13.656 -36.531 -20.562 1 87 84 CYS B O 1
ATOM 4882 N N . THR B 1 85 ? -15.195 -37.656 -19.5 1 89.38 85 THR B N 1
ATOM 4883 C CA . THR B 1 85 ? -14.922 -38.875 -20.266 1 89.38 85 THR B CA 1
ATOM 4884 C C . THR B 1 85 ? -15.961 -39.062 -21.359 1 89.38 85 THR B C 1
ATOM 4886 O O . THR B 1 85 ? -15.883 -40.031 -22.141 1 89.38 85 THR B O 1
ATOM 4889 N N . SER B 1 86 ? -16.984 -38.219 -21.406 1 94.88 86 SER B N 1
ATOM 4890 C CA . SER B 1 86 ? -17.953 -38.281 -22.484 1 94.88 86 SER B CA 1
ATOM 4891 C C . SER B 1 86 ? -18.531 -36.906 -22.812 1 94.88 86 SER B C 1
ATOM 4893 O O . SER B 1 86 ? -18.516 -36 -21.953 1 94.88 86 SER B O 1
ATOM 4895 N N . ILE B 1 87 ? -19.031 -36.781 -24.016 1 95.69 87 ILE B N 1
ATOM 4896 C CA . ILE B 1 87 ? -19.688 -35.531 -24.406 1 95.69 87 ILE B CA 1
ATOM 4897 C C . ILE B 1 87 ? -20.938 -35.344 -23.578 1 95.69 87 ILE B C 1
ATOM 4899 O O . ILE B 1 87 ? -21.266 -34.219 -23.203 1 95.69 87 ILE B O 1
ATOM 4903 N N . GLN B 1 88 ? -21.547 -36.406 -23.312 1 95 88 GLN B N 1
ATOM 4904 C CA . GLN B 1 88 ? -22.75 -36.312 -22.484 1 95 88 GLN B CA 1
ATOM 4905 C C . GLN B 1 88 ? -22.438 -35.75 -21.125 1 95 88 GLN B C 1
ATOM 4907 O O . GLN B 1 88 ? -23.219 -34.938 -20.594 1 95 88 GLN B O 1
ATOM 4912 N N . ASP B 1 89 ? -21.344 -36.125 -20.531 1 94.88 89 ASP B N 1
ATOM 4913 C CA . ASP B 1 89 ? -20.922 -35.594 -19.25 1 94.88 89 ASP B CA 1
ATOM 4914 C C . ASP B 1 89 ? -20.672 -34.062 -19.344 1 94.88 89 ASP B C 1
ATOM 4916 O O . ASP B 1 89 ? -21.016 -33.344 -18.422 1 94.88 89 ASP B O 1
ATOM 4920 N N . ILE B 1 90 ? -20.094 -33.625 -20.406 1 94.81 90 ILE B N 1
ATOM 4921 C CA . ILE B 1 90 ? -19.828 -32.219 -20.625 1 94.81 90 ILE B CA 1
ATOM 4922 C C . ILE B 1 90 ? -21.141 -31.453 -20.75 1 94.81 90 ILE B C 1
ATOM 4924 O O . ILE B 1 90 ? -21.328 -30.406 -20.125 1 94.81 90 ILE B O 1
ATOM 4928 N N . VAL B 1 91 ? -22.031 -32.031 -21.547 1 95.69 91 VAL B N 1
ATOM 4929 C CA . VAL B 1 91 ? -23.328 -31.406 -21.766 1 95.69 91 VAL B CA 1
ATOM 4930 C C . VAL B 1 91 ? -24.078 -31.297 -20.453 1 95.69 91 VAL B C 1
ATOM 4932 O O . VAL B 1 91 ? -24.688 -30.266 -20.156 1 95.69 91 VAL B O 1
ATOM 4935 N N . GLN B 1 92 ? -23.984 -32.312 -19.703 1 93.12 92 GLN B N 1
ATOM 4936 C CA . GLN B 1 92 ? -24.656 -32.312 -18.406 1 93.12 92 GLN B CA 1
ATOM 4937 C C . GLN B 1 92 ? -24.078 -31.234 -17.484 1 93.12 92 GLN B C 1
ATOM 4939 O O . GLN B 1 92 ? -24.828 -30.531 -16.797 1 93.12 92 GLN B O 1
ATOM 4944 N N . ALA B 1 93 ? -22.844 -31.188 -17.453 1 91.56 93 ALA B N 1
ATOM 4945 C CA . ALA B 1 93 ? -22.188 -30.172 -16.641 1 91.56 93 ALA B CA 1
ATOM 4946 C C . ALA B 1 93 ? -22.594 -28.766 -17.062 1 91.56 93 ALA B C 1
ATOM 4948 O O . ALA B 1 93 ? -22.828 -27.891 -16.219 1 91.56 93 ALA B O 1
ATOM 4949 N N . VAL B 1 94 ? -22.656 -28.531 -18.344 1 93.88 94 VAL B N 1
ATOM 4950 C CA . VAL B 1 94 ? -23.078 -27.25 -18.891 1 93.88 94 VAL B CA 1
ATOM 4951 C C . VAL B 1 94 ? -24.531 -26.984 -18.5 1 93.88 94 VAL B C 1
ATOM 4953 O O . VAL B 1 94 ? -24.875 -25.859 -18.125 1 93.88 94 VAL B O 1
ATOM 4956 N N . GLU B 1 95 ? -25.328 -28.016 -18.531 1 92.81 95 GLU B N 1
ATOM 4957 C CA . GLU B 1 95 ? -26.734 -27.891 -18.172 1 92.81 95 GLU B CA 1
ATOM 4958 C C . GLU B 1 95 ? -26.891 -27.516 -16.703 1 92.81 95 GLU B C 1
ATOM 4960 O O . GLU B 1 95 ? -27.703 -26.656 -16.359 1 92.81 95 GLU B O 1
ATOM 4965 N N . GLU B 1 96 ? -26.188 -28.156 -15.898 1 90.06 96 GLU B N 1
ATOM 4966 C CA . GLU B 1 96 ? -26.234 -27.875 -14.469 1 90.06 96 GLU B CA 1
ATOM 4967 C C . GLU B 1 96 ? -25.797 -26.438 -14.172 1 90.06 96 GLU B C 1
ATOM 4969 O O . GLU B 1 96 ? -26.406 -25.766 -13.336 1 90.06 96 GLU B O 1
ATOM 4974 N N . ARG B 1 97 ? -24.781 -26.031 -14.852 1 88.75 97 ARG B N 1
ATOM 4975 C CA . ARG B 1 97 ? -24.328 -24.656 -14.664 1 88.75 97 ARG B CA 1
ATOM 4976 C C . ARG B 1 97 ? -25.359 -23.656 -15.164 1 88.75 97 ARG B C 1
ATOM 4978 O O . ARG B 1 97 ? -25.562 -22.609 -14.547 1 88.75 97 ARG B O 1
ATOM 4985 N N . ALA B 1 98 ? -25.984 -23.969 -16.25 1 89.94 98 ALA B N 1
ATOM 4986 C CA . ALA B 1 98 ? -26.984 -23.109 -16.859 1 89.94 98 ALA B CA 1
ATOM 4987 C C . ALA B 1 98 ? -28.156 -22.875 -15.914 1 89.94 98 ALA B C 1
ATOM 4989 O O . ALA B 1 98 ? -28.766 -21.812 -15.906 1 89.94 98 ALA B O 1
ATOM 4990 N N . ALA B 1 99 ? -28.406 -23.844 -15.094 1 86.62 99 ALA B N 1
ATOM 4991 C CA . ALA B 1 99 ? -29.547 -23.797 -14.188 1 86.62 99 ALA B CA 1
ATOM 4992 C C . ALA B 1 99 ? -29.359 -22.703 -13.141 1 86.62 99 ALA B C 1
ATOM 4994 O O . ALA B 1 99 ? -30.344 -22.203 -12.578 1 86.62 99 ALA B O 1
ATOM 4995 N N . PHE B 1 100 ? -28.203 -22.281 -12.867 1 81.81 100 PHE B N 1
ATOM 4996 C CA . PHE B 1 100 ? -27.922 -21.297 -11.828 1 81.81 100 PHE B CA 1
ATOM 4997 C C . PHE B 1 100 ? -27.641 -19.922 -12.438 1 81.81 100 PHE B C 1
ATOM 4999 O O . PHE B 1 100 ? -27.266 -18.984 -11.734 1 81.81 100 PHE B O 1
ATOM 5006 N N . LEU B 1 101 ? -27.766 -19.844 -13.758 1 85.5 101 LEU B N 1
ATOM 5007 C CA . LEU B 1 101 ? -27.406 -18.609 -14.453 1 85.5 101 LEU B CA 1
ATOM 5008 C C . LEU B 1 101 ? -28.609 -18.047 -15.211 1 85.5 101 LEU B C 1
ATOM 5010 O O . LEU B 1 101 ? -29.531 -18.797 -15.555 1 85.5 101 LEU B O 1
ATOM 5014 N N . ASN B 1 102 ? -28.531 -16.734 -15.422 1 87.81 102 ASN B N 1
ATOM 5015 C CA . ASN B 1 102 ? -29.469 -16.156 -16.375 1 87.81 102 ASN B CA 1
ATOM 5016 C C . ASN B 1 102 ? -29.141 -16.578 -17.797 1 87.81 102 ASN B C 1
ATOM 5018 O O . ASN B 1 102 ? -28 -16.938 -18.109 1 87.81 102 ASN B O 1
ATOM 5022 N N . SER B 1 103 ? -30.109 -16.594 -18.672 1 89.75 103 SER B N 1
ATOM 5023 C CA . SER B 1 103 ? -29.969 -17.125 -20.031 1 89.75 103 SER B CA 1
ATOM 5024 C C . SER B 1 103 ? -28.953 -16.344 -20.844 1 89.75 103 SER B C 1
ATOM 5026 O O . SER B 1 103 ? -28.406 -16.844 -21.828 1 89.75 103 SER B O 1
ATOM 5028 N N . ASP B 1 104 ? -28.688 -15.133 -20.344 1 89.5 104 ASP B N 1
ATOM 5029 C CA . ASP B 1 104 ? -27.766 -14.305 -21.125 1 89.5 104 ASP B CA 1
ATOM 5030 C C . ASP B 1 104 ? -26.344 -14.398 -20.578 1 89.5 104 ASP B C 1
ATOM 5032 O O . ASP B 1 104 ? -25.406 -13.859 -21.156 1 89.5 104 ASP B O 1
ATOM 5036 N N . GLU B 1 105 ? -26.141 -15.18 -19.484 1 89.19 105 GLU B N 1
ATOM 5037 C CA . GLU B 1 105 ? -24.828 -15.336 -18.891 1 89.19 105 GLU B CA 1
ATOM 5038 C C . GLU B 1 105 ? -24.047 -16.453 -19.562 1 89.19 105 GLU B C 1
ATOM 5040 O O . GLU B 1 105 ? -24.594 -17.516 -19.859 1 89.19 105 GLU B O 1
ATOM 5045 N N . TRP B 1 106 ? -22.828 -16.156 -19.844 1 93.31 106 TRP B N 1
ATOM 5046 C CA . TRP B 1 106 ? -21.969 -17.109 -20.547 1 93.31 106 TRP B CA 1
ATOM 5047 C C . TRP B 1 106 ? -21.594 -18.281 -19.641 1 93.31 106 TRP B C 1
ATOM 5049 O O . TRP B 1 106 ? -21.375 -18.094 -18.438 1 93.31 106 TRP B O 1
ATOM 5059 N N . ILE B 1 107 ? -21.516 -19.469 -20.219 1 92.5 107 ILE B N 1
ATOM 5060 C CA . ILE B 1 107 ? -20.938 -20.656 -19.594 1 92.5 107 ILE B CA 1
ATOM 5061 C C . ILE B 1 107 ? -19.578 -20.938 -20.203 1 92.5 107 ILE B C 1
ATOM 5063 O O . ILE B 1 107 ? -19.469 -21.328 -21.359 1 92.5 107 ILE B O 1
ATOM 5067 N N . LEU B 1 108 ? -18.609 -20.625 -19.391 1 92.06 108 LEU B N 1
ATOM 5068 C CA . LEU B 1 108 ? -17.234 -20.844 -19.828 1 92.06 108 LEU B CA 1
ATOM 5069 C C . LEU B 1 108 ? -16.672 -22.109 -19.203 1 92.06 108 LEU B C 1
ATOM 5071 O O . LEU B 1 108 ? -16.984 -22.438 -18.062 1 92.06 108 LEU B O 1
ATOM 5075 N N . GLY B 1 109 ? -15.984 -22.859 -20.031 1 90.31 109 GLY B N 1
ATOM 5076 C CA . GLY B 1 109 ? -15.375 -24.078 -19.547 1 90.31 109 GLY B CA 1
ATOM 5077 C C . GLY B 1 109 ? -14.031 -24.375 -20.188 1 90.31 109 GLY B C 1
ATOM 5078 O O . GLY B 1 109 ? -13.641 -23.719 -21.141 1 90.31 109 GLY B O 1
ATOM 5079 N N . TRP B 1 110 ? -13.375 -25.281 -19.625 1 85.25 110 TRP B N 1
ATOM 5080 C CA . TRP B 1 110 ? -12.047 -25.609 -20.141 1 85.25 110 TRP B CA 1
ATOM 5081 C C . TRP B 1 110 ? -11.727 -27.078 -19.922 1 85.25 110 TRP B C 1
ATOM 5083 O O . TRP B 1 110 ? -12.461 -27.781 -19.219 1 85.25 110 TRP B O 1
ATOM 5093 N N . GLY B 1 111 ? -10.75 -27.547 -20.703 1 80.81 111 GLY B N 1
ATOM 5094 C CA . GLY B 1 111 ? -10.164 -28.844 -20.406 1 80.81 111 GLY B CA 1
ATOM 5095 C C . GLY B 1 111 ? -10.719 -29.953 -21.281 1 80.81 111 GLY B C 1
ATOM 5096 O O . GLY B 1 111 ? -10.492 -31.141 -21.016 1 80.81 111 GLY B O 1
ATOM 5097 N N . VAL B 1 112 ? -11.461 -29.609 -22.375 1 87.69 112 VAL B N 1
ATOM 5098 C CA . VAL B 1 112 ? -12.008 -30.641 -23.266 1 87.69 112 VAL B CA 1
ATOM 5099 C C . VAL B 1 112 ? -10.867 -31.422 -23.922 1 87.69 112 VAL B C 1
ATOM 5101 O O . VAL B 1 112 ? -9.914 -30.828 -24.422 1 87.69 112 VAL B O 1
ATOM 5104 N N . ASP B 1 113 ? -10.898 -32.656 -23.781 1 84.12 113 ASP B N 1
ATOM 5105 C CA . ASP B 1 113 ? -9.922 -33.531 -24.406 1 84.12 113 ASP B CA 1
ATOM 5106 C C . ASP B 1 113 ? -10.617 -34.688 -25.141 1 84.12 113 ASP B C 1
ATOM 5108 O O . ASP B 1 113 ? -10.992 -35.688 -24.531 1 84.12 113 ASP B O 1
ATOM 5112 N N . GLU B 1 114 ? -10.68 -34.656 -26.453 1 85.69 114 GLU B N 1
ATOM 5113 C CA . GLU B 1 114 ? -11.422 -35.625 -27.25 1 85.69 114 GLU B CA 1
ATOM 5114 C C . GLU B 1 114 ? -10.82 -37.031 -27.109 1 85.69 114 GLU B C 1
ATOM 5116 O O . GLU B 1 114 ? -11.516 -38.031 -27.312 1 85.69 114 GLU B O 1
ATOM 5121 N N . ALA B 1 115 ? -9.555 -37.031 -26.766 1 76.12 115 ALA B N 1
ATOM 5122 C CA . ALA B 1 115 ? -8.906 -38.312 -26.594 1 76.12 115 ALA B CA 1
ATOM 5123 C C . ALA B 1 115 ? -9.477 -39.062 -25.391 1 76.12 115 ALA B C 1
ATOM 5125 O O . ALA B 1 115 ? -9.422 -40.312 -25.328 1 76.12 115 ALA B O 1
ATOM 5126 N N . LYS B 1 116 ? -10.008 -38.375 -24.453 1 82.12 116 LYS B N 1
ATOM 5127 C CA . LYS B 1 116 ? -10.562 -38.969 -23.234 1 82.12 116 LYS B CA 1
ATOM 5128 C C . LYS B 1 116 ? -12.062 -39.219 -23.391 1 82.12 116 LYS B C 1
ATOM 5130 O O . LYS B 1 116 ? -12.656 -39.969 -22.594 1 82.12 116 LYS B O 1
ATOM 5135 N N . LEU B 1 117 ? -12.602 -38.719 -24.438 1 90.75 117 LEU B N 1
ATOM 5136 C CA . LEU B 1 117 ? -14.047 -38.844 -24.625 1 90.75 117 LEU B CA 1
ATOM 5137 C C . LEU B 1 117 ? -14.414 -40.156 -25.281 1 90.75 117 LEU B C 1
ATOM 5139 O O . LEU B 1 117 ? -13.742 -40.594 -26.219 1 90.75 117 LEU B O 1
ATOM 5143 N N . GLU B 1 118 ? -15.391 -40.75 -24.797 1 92.88 118 GLU B N 1
ATOM 5144 C CA . GLU B 1 118 ? -15.891 -42 -25.359 1 92.88 118 GLU B CA 1
ATOM 5145 C C . GLU B 1 118 ? -16.203 -41.844 -26.844 1 92.88 118 GLU B C 1
ATOM 5147 O O . GLU B 1 118 ? -16.016 -42.781 -27.609 1 92.88 118 GLU B O 1
ATOM 5152 N N . GLU B 1 119 ? -16.672 -40.719 -27.266 1 92.94 119 GLU B N 1
ATOM 5153 C CA . GLU B 1 119 ? -17.109 -40.438 -28.641 1 92.94 119 GLU B CA 1
ATOM 5154 C C . GLU B 1 119 ? -15.922 -40.219 -29.562 1 92.94 119 GLU B C 1
ATOM 5156 O O . GLU B 1 119 ? -16.062 -40.312 -30.781 1 92.94 119 GLU B O 1
ATOM 5161 N N . GLY B 1 120 ? -14.828 -39.938 -28.969 1 88.31 120 GLY B N 1
ATOM 5162 C CA . GLY B 1 120 ? -13.609 -39.75 -29.75 1 88.31 120 GLY B CA 1
ATOM 5163 C C . GLY B 1 120 ? -13.617 -38.531 -30.625 1 88.31 120 GLY B C 1
ATOM 5164 O O . GLY B 1 120 ? -12.945 -38.469 -31.641 1 88.31 120 GLY B O 1
ATOM 5165 N N . ARG B 1 121 ? -14.477 -37.656 -30.375 1 89.75 121 ARG B N 1
ATOM 5166 C CA . ARG B 1 121 ? -14.57 -36.406 -31.094 1 89.75 121 ARG B CA 1
ATOM 5167 C C . ARG B 1 121 ? -14.797 -35.25 -30.141 1 89.75 121 ARG B C 1
ATOM 5169 O O . ARG B 1 121 ? -15.258 -35.438 -29.016 1 89.75 121 ARG B O 1
ATOM 5176 N N . LEU B 1 122 ? -14.492 -34.062 -30.641 1 93.38 122 LEU B N 1
ATOM 5177 C CA . LEU B 1 122 ? -14.844 -32.875 -29.906 1 93.38 122 LEU B CA 1
ATOM 5178 C C . LEU B 1 122 ? -16.344 -32.625 -29.938 1 93.38 122 LEU B C 1
ATOM 5180 O O . LEU B 1 122 ? -17.016 -33 -30.906 1 93.38 122 LEU B O 1
ATOM 5184 N N . PRO B 1 123 ? -16.891 -32.031 -28.812 1 95.81 123 PRO B N 1
ATOM 5185 C CA . PRO B 1 123 ? -18.281 -31.562 -28.922 1 95.81 123 PRO B CA 1
ATOM 5186 C C . PRO B 1 123 ? -18.469 -30.531 -30.031 1 95.81 123 PRO B C 1
ATOM 5188 O O . PRO B 1 123 ? -17.5 -29.906 -30.469 1 95.81 123 PRO B O 1
ATOM 5191 N N . GLU B 1 124 ? -19.672 -30.484 -30.5 1 96.06 124 GLU B N 1
ATOM 5192 C CA . GLU B 1 124 ? -20.078 -29.484 -31.484 1 96.06 124 GLU B CA 1
ATOM 5193 C C . GLU B 1 124 ? -21.281 -28.672 -31 1 96.06 124 GLU B C 1
ATOM 5195 O O . GLU B 1 124 ? -21.859 -29 -29.969 1 96.06 124 GLU B O 1
ATOM 5200 N N . ALA B 1 125 ? -21.562 -27.594 -31.766 1 96.5 125 ALA B N 1
ATOM 5201 C CA . ALA B 1 125 ? -22.672 -26.719 -31.391 1 96.5 125 ALA B CA 1
ATOM 5202 C C . ALA B 1 125 ? -23.969 -27.5 -31.25 1 96.5 125 ALA B C 1
ATOM 5204 O O . ALA B 1 125 ? -24.797 -27.203 -30.375 1 96.5 125 ALA B O 1
ATOM 5205 N N . SER B 1 126 ? -24.125 -28.5 -32.031 1 94.56 126 SER B N 1
ATOM 5206 C CA . SER B 1 126 ? -25.359 -29.281 -32.062 1 94.56 126 SER B CA 1
ATOM 5207 C C . SER B 1 126 ? -25.531 -30.094 -30.781 1 94.56 126 SER B C 1
ATOM 5209 O O . SER B 1 126 ? -26.656 -30.5 -30.453 1 94.56 126 SER B O 1
ATOM 5211 N N . ASP B 1 127 ? -24.438 -30.344 -30.047 1 96.38 127 ASP B N 1
ATOM 5212 C CA . ASP B 1 127 ? -24.516 -31.078 -28.781 1 96.38 127 ASP B CA 1
ATOM 5213 C C . ASP B 1 127 ? -25.156 -30.219 -27.688 1 96.38 127 ASP B C 1
ATOM 5215 O O . ASP B 1 127 ? -25.578 -30.75 -26.656 1 96.38 127 ASP B O 1
ATOM 5219 N N . PHE B 1 128 ? -25.297 -28.891 -27.922 1 96.62 128 PHE B N 1
ATOM 5220 C CA . PHE B 1 128 ? -25.75 -27.953 -26.891 1 96.62 128 PHE B CA 1
ATOM 5221 C C . PHE B 1 128 ? -27.016 -27.234 -27.328 1 96.62 128 PHE B C 1
ATOM 5223 O O . PHE B 1 128 ? -27.281 -26.109 -26.891 1 96.62 128 PHE B O 1
ATOM 5230 N N . THR B 1 129 ? -27.797 -27.781 -28.203 1 93.38 129 THR B N 1
ATOM 5231 C CA . THR B 1 129 ? -28.922 -27.125 -28.844 1 93.38 129 THR B CA 1
ATOM 5232 C C . THR B 1 129 ? -29.969 -26.703 -27.828 1 93.38 129 THR B C 1
ATOM 5234 O O . THR B 1 129 ? -30.672 -25.719 -28.016 1 93.38 129 THR B O 1
ATOM 5237 N N . HIS B 1 130 ? -30.031 -27.375 -26.781 1 92.75 130 HIS B N 1
ATOM 5238 C CA . HIS B 1 130 ? -31.078 -27.094 -25.797 1 92.75 130 HIS B CA 1
ATOM 5239 C C . HIS B 1 130 ? -30.625 -26.094 -24.75 1 92.75 130 HIS B C 1
ATOM 5241 O O . HIS B 1 130 ? -31.391 -25.703 -23.875 1 92.75 130 HIS B O 1
ATOM 5247 N N . ILE B 1 131 ? -29.422 -25.688 -24.797 1 94.5 131 ILE B N 1
ATOM 5248 C CA . ILE B 1 131 ? -28.859 -24.75 -23.844 1 94.5 131 ILE B CA 1
ATOM 5249 C C . ILE B 1 131 ? -29.062 -23.312 -24.344 1 94.5 131 ILE B C 1
ATOM 5251 O O . ILE B 1 131 ? -28.609 -22.953 -25.422 1 94.5 131 ILE B O 1
ATOM 5255 N N . SER B 1 132 ? -29.734 -22.516 -23.547 1 93.44 132 SER B N 1
ATOM 5256 C CA . SER B 1 132 ? -30.062 -21.156 -23.953 1 93.44 132 SER B CA 1
ATOM 5257 C C . SER B 1 132 ? -28.875 -20.219 -23.719 1 93.44 132 SER B C 1
ATOM 5259 O O . SER B 1 132 ? -28.766 -19.172 -24.359 1 93.44 132 SER B O 1
ATOM 5261 N N . ASN B 1 133 ? -27.984 -20.578 -22.766 1 95.88 133 ASN B N 1
ATOM 5262 C CA . ASN B 1 133 ? -26.812 -19.766 -22.469 1 95.88 133 ASN B CA 1
ATOM 5263 C C . ASN B 1 133 ? -25.781 -19.844 -23.578 1 95.88 133 ASN B C 1
ATOM 5265 O O . ASN B 1 133 ? -25.625 -20.875 -24.219 1 95.88 133 ASN B O 1
ATOM 5269 N N . PRO B 1 134 ? -25.125 -18.719 -23.844 1 96.88 134 PRO B N 1
ATOM 5270 C CA . PRO B 1 134 ? -23.938 -18.875 -24.688 1 96.88 134 PRO B CA 1
ATOM 5271 C C . PRO B 1 134 ? -22.875 -19.75 -24.031 1 96.88 134 PRO B C 1
ATOM 5273 O O . PRO B 1 134 ? -22.594 -19.594 -22.844 1 96.88 134 PRO B O 1
ATOM 5276 N N . VAL B 1 135 ? -22.281 -20.672 -24.797 1 96.31 135 VAL B N 1
ATOM 5277 C CA . VAL B 1 135 ? -21.312 -21.641 -24.281 1 96.31 135 VAL B CA 1
ATOM 5278 C C . VAL B 1 135 ? -19.984 -21.469 -25 1 96.31 135 VAL B C 1
ATOM 5280 O O . VAL B 1 135 ? -19.938 -21.359 -26.234 1 96.31 135 VAL B O 1
ATOM 5283 N N . TYR B 1 136 ? -18.938 -21.359 -24.266 1 95.31 136 TYR B N 1
ATOM 5284 C CA . TYR B 1 136 ? -17.578 -21.312 -24.781 1 95.31 136 TYR B CA 1
ATOM 5285 C C . TYR B 1 136 ? -16.656 -22.25 -24 1 95.31 136 TYR B C 1
ATOM 5287 O O . TYR B 1 136 ? -16.25 -21.922 -22.875 1 95.31 136 TYR B O 1
ATOM 5295 N N . LEU B 1 137 ? -16.297 -23.375 -24.562 1 93.94 137 LEU B N 1
ATOM 5296 C CA . LEU B 1 137 ? -15.43 -24.359 -23.938 1 93.94 137 LEU B CA 1
ATOM 5297 C C . LEU B 1 137 ? -14.078 -24.422 -24.641 1 93.94 137 LEU B C 1
ATOM 5299 O O . LEU B 1 137 ? -14.008 -24.344 -25.875 1 93.94 137 LEU B O 1
ATOM 5303 N N . THR B 1 138 ? -13.102 -24.453 -23.875 1 89 138 THR B N 1
ATOM 5304 C CA . THR B 1 138 ? -11.773 -24.516 -24.484 1 89 138 THR B CA 1
ATOM 5305 C C . THR B 1 138 ? -11.172 -25.906 -24.297 1 89 138 THR B C 1
ATOM 5307 O O . THR B 1 138 ? -11.344 -26.531 -23.25 1 89 138 THR B O 1
ATOM 5310 N N . ARG B 1 139 ? -10.586 -26.297 -25.391 1 81.12 139 ARG B N 1
ATOM 5311 C CA . ARG B 1 139 ? -9.789 -27.516 -25.328 1 81.12 139 ARG B CA 1
ATOM 5312 C C . ARG B 1 139 ? -8.609 -27.359 -24.375 1 81.12 139 ARG B C 1
ATOM 5314 O O . ARG B 1 139 ? -8.211 -26.234 -24.062 1 81.12 139 ARG B O 1
ATOM 5321 N N . PHE B 1 140 ? -8.102 -28.359 -23.812 1 66.81 140 PHE B N 1
ATOM 5322 C CA . PHE B 1 140 ? -7.066 -28.344 -22.781 1 66.81 140 PHE B CA 1
ATOM 5323 C C . PHE B 1 140 ? -5.836 -27.578 -23.281 1 66.81 140 PHE B C 1
ATOM 5325 O O . PHE B 1 140 ? -5.102 -27 -22.484 1 66.81 140 PHE B O 1
ATOM 5332 N N . CYS B 1 141 ? -5.586 -27.578 -24.578 1 60.91 141 CYS B N 1
ATOM 5333 C CA . CYS B 1 141 ? -4.398 -26.938 -25.109 1 60.91 141 CYS B CA 1
ATOM 5334 C C . CYS B 1 141 ? -4.652 -25.453 -25.375 1 60.91 141 CYS B C 1
ATOM 5336 O O . CYS B 1 141 ? -3.725 -24.703 -25.688 1 60.91 141 CYS B O 1
ATOM 5338 N N . LEU B 1 142 ? -5.828 -24.969 -25.234 1 68.62 142 LEU B N 1
ATOM 5339 C CA . LEU B 1 142 ? -6.289 -23.578 -25.312 1 68.62 142 LEU B CA 1
ATOM 5340 C C . LEU B 1 142 ? -6.238 -23.062 -26.734 1 68.62 142 LEU B C 1
ATOM 5342 O O . LEU B 1 142 ? -6.445 -21.875 -26.984 1 68.62 142 LEU B O 1
ATOM 5346 N N . HIS B 1 143 ? -5.984 -23.953 -27.719 1 72 143 HIS B N 1
ATOM 5347 C CA . HIS B 1 143 ? -5.91 -23.516 -29.125 1 72 143 HIS B CA 1
ATOM 5348 C C . HIS B 1 143 ? -7.191 -23.859 -29.875 1 72 143 HIS B C 1
ATOM 5350 O O . HIS B 1 143 ? -7.285 -23.656 -31.078 1 72 143 HIS B O 1
ATOM 5356 N N . THR B 1 144 ? -8.078 -24.516 -29.266 1 83.31 144 THR B N 1
ATOM 5357 C CA . THR B 1 144 ? -9.359 -24.891 -29.859 1 83.31 144 THR B CA 1
ATOM 5358 C C . THR B 1 144 ? -10.508 -24.562 -28.906 1 83.31 144 THR B C 1
ATOM 5360 O O . THR B 1 144 ? -10.398 -24.781 -27.703 1 83.31 144 THR B O 1
ATOM 5363 N N . ALA B 1 145 ? -11.484 -23.969 -29.438 1 93.31 145 ALA B N 1
ATOM 5364 C CA . ALA B 1 145 ? -12.68 -23.688 -28.656 1 93.31 145 ALA B CA 1
ATOM 5365 C C . ALA B 1 145 ? -13.906 -24.375 -29.25 1 93.31 145 ALA B C 1
ATOM 5367 O O . ALA B 1 145 ? -13.969 -24.625 -30.453 1 93.31 145 ALA B O 1
ATOM 5368 N N . ILE B 1 146 ? -14.797 -24.828 -28.406 1 95.38 146 ILE B N 1
ATOM 5369 C CA . ILE B 1 146 ? -16.109 -25.344 -28.75 1 95.38 146 ILE B CA 1
ATOM 5370 C C . ILE B 1 146 ? -17.188 -24.359 -28.297 1 95.38 146 ILE B C 1
ATOM 5372 O O . ILE B 1 146 ? -17.219 -23.969 -27.125 1 95.38 146 ILE B O 1
ATOM 5376 N N . VAL B 1 147 ? -18.031 -23.953 -29.203 1 97.06 147 VAL B N 1
ATOM 5377 C CA . VAL B 1 147 ? -19.062 -22.984 -28.859 1 97.06 147 VAL B CA 1
ATOM 5378 C C . VAL B 1 147 ? -20.422 -23.5 -29.344 1 97.06 147 VAL B C 1
ATOM 5380 O O . VAL B 1 147 ? -20.484 -24.391 -30.188 1 97.06 147 VAL B O 1
ATOM 5383 N N . ASN B 1 148 ? -21.484 -22.984 -28.672 1 96.62 148 ASN B N 1
ATOM 5384 C CA . ASN B 1 148 ? -22.812 -23.344 -29.141 1 96.62 148 ASN B CA 1
ATOM 5385 C C . ASN B 1 148 ? -23.375 -22.297 -30.109 1 96.62 148 ASN B C 1
ATOM 5387 O O . ASN B 1 148 ? -22.688 -21.344 -30.438 1 96.62 148 ASN B O 1
ATOM 5391 N N . GLU B 1 149 ? -24.516 -22.609 -30.594 1 95.31 149 GLU B N 1
ATOM 5392 C CA . GLU B 1 149 ? -25.141 -21.75 -31.609 1 95.31 149 GLU B CA 1
ATOM 5393 C C . GLU B 1 149 ? -25.359 -20.344 -31.062 1 95.31 149 GLU B C 1
ATOM 5395 O O . GLU B 1 149 ? -25.219 -19.359 -31.781 1 95.31 149 GLU B O 1
ATOM 5400 N N . ARG B 1 150 ? -25.797 -20.266 -29.844 1 95.62 150 ARG B N 1
ATOM 5401 C CA . ARG B 1 150 ? -26.031 -18.969 -29.219 1 95.62 150 ARG B CA 1
ATOM 5402 C C . ARG B 1 150 ? -24.75 -18.125 -29.219 1 95.62 150 ARG B C 1
ATOM 5404 O O . ARG B 1 150 ? -24.797 -16.922 -29.5 1 95.62 150 ARG B O 1
ATOM 5411 N N . ALA B 1 151 ? -23.625 -18.703 -28.875 1 96.62 151 ALA B N 1
ATOM 5412 C CA . ALA B 1 151 ? -22.344 -18.016 -28.875 1 96.62 151 ALA B CA 1
ATOM 5413 C C . ALA B 1 151 ? -21.953 -17.562 -30.266 1 96.62 151 ALA B C 1
ATOM 5415 O O . ALA B 1 151 ? -21.438 -16.453 -30.453 1 96.62 151 ALA B O 1
ATOM 5416 N N . LEU B 1 152 ? -22.141 -18.422 -31.266 1 95.62 152 LEU B N 1
ATOM 5417 C CA . LEU B 1 152 ? -21.875 -18.078 -32.656 1 95.62 152 LEU B CA 1
ATOM 5418 C C . LEU B 1 152 ? -22.688 -16.859 -33.094 1 95.62 152 LEU B C 1
ATOM 5420 O O . LEU B 1 152 ? -22.156 -15.93 -33.688 1 95.62 152 LEU B O 1
ATOM 5424 N N . ASN B 1 153 ? -23.891 -16.844 -32.719 1 94.88 153 ASN B N 1
ATOM 5425 C CA . ASN B 1 153 ? -24.781 -15.742 -33.094 1 94.88 153 ASN B CA 1
ATOM 5426 C C . ASN B 1 153 ? -24.344 -14.43 -32.438 1 94.88 153 ASN B C 1
ATOM 5428 O O . ASN B 1 153 ? -24.344 -13.383 -33.094 1 94.88 153 ASN B O 1
ATOM 5432 N N . LEU B 1 154 ? -24.031 -14.516 -31.156 1 95.12 154 LEU B N 1
ATOM 5433 C CA . LEU B 1 154 ? -23.609 -13.328 -30.422 1 95.12 154 LEU B CA 1
ATOM 5434 C C . LEU B 1 154 ? -22.328 -12.75 -31.031 1 95.12 154 LEU B C 1
ATOM 5436 O O . LEU B 1 154 ? -22.109 -11.539 -30.969 1 95.12 154 LEU B O 1
ATOM 5440 N N . ALA B 1 155 ? -21.516 -13.641 -31.641 1 94.81 155 ALA B N 1
ATOM 5441 C CA . ALA B 1 155 ? -20.25 -13.219 -32.25 1 94.81 155 ALA B CA 1
ATOM 5442 C C . ALA B 1 155 ? -20.438 -12.805 -33.688 1 94.81 155 ALA B C 1
ATOM 5444 O O . ALA B 1 155 ? -19.484 -12.422 -34.375 1 94.81 155 ALA B O 1
ATOM 5445 N N . GLY B 1 156 ? -21.672 -12.914 -34.188 1 93.75 156 GLY B N 1
ATOM 5446 C CA . GLY B 1 156 ? -21.984 -12.57 -35.562 1 93.75 156 GLY B CA 1
ATOM 5447 C C . GLY B 1 156 ? -21.438 -13.57 -36.562 1 93.75 156 GLY B C 1
ATOM 5448 O O . GLY B 1 156 ? -21.172 -13.219 -37.719 1 93.75 156 GLY B O 1
ATOM 5449 N N . ILE B 1 157 ? -21.219 -14.766 -36.125 1 93.69 157 ILE B N 1
ATOM 5450 C CA . ILE B 1 157 ? -20.641 -15.797 -36.969 1 93.69 157 ILE B CA 1
ATOM 5451 C C . ILE B 1 157 ? -21.766 -16.594 -37.625 1 93.69 157 ILE B C 1
ATOM 5453 O O . ILE B 1 157 ? -22.688 -17.078 -36.969 1 93.69 157 ILE B O 1
ATOM 5457 N N . ASN B 1 158 ? -21.719 -16.656 -38.906 1 89.75 158 ASN B N 1
ATOM 5458 C CA . ASN B 1 158 ? -22.672 -17.453 -39.688 1 89.75 158 ASN B CA 1
ATOM 5459 C C . ASN B 1 158 ? -21.984 -18.203 -40.812 1 89.75 158 ASN B C 1
ATOM 5461 O O . ASN B 1 158 ? -20.75 -18.281 -40.844 1 89.75 158 ASN B O 1
ATOM 5465 N N . SER B 1 159 ? -22.781 -18.953 -41.719 1 88 159 SER B N 1
ATOM 5466 C CA . SER B 1 159 ? -22.266 -19.828 -42.75 1 88 159 SER B CA 1
ATOM 5467 C C . SER B 1 159 ? -21.359 -19.078 -43.719 1 88 159 SER B C 1
ATOM 5469 O O . SER B 1 159 ? -20.5 -19.672 -44.375 1 88 159 SER B O 1
ATOM 5471 N N . GLN B 1 160 ? -21.484 -17.812 -43.719 1 90 160 GLN B N 1
ATOM 5472 C CA . GLN B 1 160 ? -20.719 -17.016 -44.688 1 90 160 GLN B CA 1
ATOM 5473 C C . GLN B 1 160 ? -19.469 -16.438 -44.031 1 90 160 GLN B C 1
ATOM 5475 O O . GLN B 1 160 ? -18.609 -15.859 -44.688 1 90 160 GLN B O 1
ATOM 5480 N N . THR B 1 161 ? -19.391 -16.609 -42.719 1 92.88 161 THR B N 1
ATOM 5481 C CA . THR B 1 161 ? -18.25 -16.047 -42.031 1 92.88 161 THR B CA 1
ATOM 5482 C C . THR B 1 161 ? -16.969 -16.75 -42.406 1 92.88 161 THR B C 1
ATOM 5484 O O . THR B 1 161 ? -16.906 -17.984 -42.406 1 92.88 161 THR B O 1
ATOM 5487 N N . GLU B 1 162 ? -15.969 -15.961 -42.844 1 91.38 162 GLU B N 1
ATOM 5488 C CA . GLU B 1 162 ? -14.656 -16.516 -43.156 1 91.38 162 GLU B CA 1
ATOM 5489 C C . GLU B 1 162 ? -13.742 -16.531 -41.938 1 91.38 162 GLU B C 1
ATOM 5491 O O . GLU B 1 162 ? -13.805 -15.633 -41.094 1 91.38 162 GLU B O 1
ATOM 5496 N N . ALA B 1 163 ? -12.984 -17.625 -41.906 1 88.69 163 ALA B N 1
ATOM 5497 C CA . ALA B 1 163 ? -12 -17.703 -40.844 1 88.69 163 ALA B CA 1
ATOM 5498 C C . ALA B 1 163 ? -10.922 -16.641 -41 1 88.69 163 ALA B C 1
ATOM 5500 O O . ALA B 1 163 ? -10.492 -16.344 -42.125 1 88.69 163 ALA B O 1
ATOM 5501 N N . PRO B 1 164 ? -10.555 -15.938 -39.969 1 88.44 164 PRO B N 1
ATOM 5502 C CA . PRO B 1 164 ? -9.406 -15.031 -40.062 1 88.44 164 PRO B CA 1
ATOM 5503 C C . PRO B 1 164 ? -8.109 -15.75 -40.406 1 88.44 164 PRO B C 1
ATOM 5505 O O . PRO B 1 164 ? -8.008 -16.969 -40.25 1 88.44 164 PRO B O 1
ATOM 5508 N N . SER B 1 165 ? -7.145 -14.938 -40.938 1 81.69 165 SER B N 1
ATOM 5509 C CA . SER B 1 165 ? -5.832 -15.508 -41.25 1 81.69 165 SER B CA 1
ATOM 5510 C C . SER B 1 165 ? -5.219 -16.141 -40 1 81.69 165 SER B C 1
ATOM 5512 O O . SER B 1 165 ? -5.199 -15.516 -38.938 1 81.69 165 SER B O 1
ATOM 5514 N N . GLY B 1 166 ? -4.844 -17.391 -40.125 1 76.81 166 GLY B N 1
ATOM 5515 C CA . GLY B 1 166 ? -4.242 -18.094 -39 1 76.81 166 GLY B CA 1
ATOM 5516 C C . GLY B 1 166 ? -5.258 -18.797 -38.125 1 76.81 166 GLY B C 1
ATOM 5517 O O . GLY B 1 166 ? -4.902 -19.359 -37.094 1 76.81 166 GLY B O 1
ATOM 5518 N N . GLY B 1 167 ? -6.508 -18.719 -38.5 1 84.25 167 GLY B N 1
ATOM 5519 C CA . GLY B 1 167 ? -7.574 -19.406 -37.781 1 84.25 167 GLY B CA 1
ATOM 5520 C C . GLY B 1 167 ? -8.398 -20.312 -38.688 1 84.25 167 GLY B C 1
ATOM 5521 O O . GLY B 1 167 ? -8.281 -20.266 -39.906 1 84.25 167 GLY B O 1
ATOM 5522 N N . GLU B 1 168 ? -9.141 -21.219 -38 1 88.62 168 GLU B N 1
ATOM 5523 C CA . GLU B 1 168 ? -9.992 -22.156 -38.75 1 88.62 168 GLU B CA 1
ATOM 5524 C C . GLU B 1 168 ? -11.367 -22.266 -38.094 1 88.62 168 GLU B C 1
ATOM 5526 O O . GLU B 1 168 ? -11.484 -22.406 -36.875 1 88.62 168 GLU B O 1
ATOM 5531 N N . LEU B 1 169 ? -12.406 -22.062 -38.906 1 94.19 169 LEU B N 1
ATOM 5532 C CA . LEU B 1 169 ? -13.773 -22.422 -38.562 1 94.19 169 LEU B CA 1
ATOM 5533 C C . LEU B 1 169 ? -14.133 -23.797 -39.125 1 94.19 169 LEU B C 1
ATOM 5535 O O . LEU B 1 169 ? -14.32 -23.953 -40.312 1 94.19 169 LEU B O 1
ATOM 5539 N N . LEU B 1 170 ? -14.195 -24.766 -38.188 1 92.69 170 LEU B N 1
ATOM 5540 C CA . LEU B 1 170 ? -14.5 -26.125 -38.656 1 92.69 170 LEU B CA 1
ATOM 5541 C C . LEU B 1 170 ? -15.914 -26.203 -39.219 1 92.69 170 LEU B C 1
ATOM 5543 O O . LEU B 1 170 ? -16.859 -25.703 -38.594 1 92.69 170 LEU B O 1
ATOM 5547 N N . ARG B 1 171 ? -16.031 -26.781 -40.375 1 93.06 171 ARG B N 1
ATOM 5548 C CA . ARG B 1 171 ? -17.312 -26.906 -41.062 1 93.06 171 ARG B CA 1
ATOM 5549 C C . ARG B 1 171 ? -17.641 -28.375 -41.312 1 93.06 171 ARG B C 1
ATOM 5551 O O . ARG B 1 171 ? -16.75 -29.203 -41.5 1 93.06 171 ARG B O 1
ATOM 5558 N N . ASP B 1 172 ? -18.922 -28.703 -41.312 1 90.25 172 ASP B N 1
ATOM 5559 C CA . ASP B 1 172 ? -19.344 -30.078 -41.625 1 90.25 172 ASP B CA 1
ATOM 5560 C C . ASP B 1 172 ? -19.422 -30.281 -43.125 1 90.25 172 ASP B C 1
ATOM 5562 O O . ASP B 1 172 ? -18.984 -29.422 -43.906 1 90.25 172 ASP B O 1
ATOM 5566 N N . THR B 1 173 ? -19.891 -31.484 -43.531 1 88.75 173 THR B N 1
ATOM 5567 C CA . THR B 1 173 ? -19.906 -31.875 -44.938 1 88.75 173 THR B CA 1
ATOM 5568 C C . THR B 1 173 ? -20.859 -31 -45.719 1 88.75 173 THR B C 1
ATOM 5570 O O . THR B 1 173 ? -20.75 -30.891 -46.938 1 88.75 173 THR B O 1
ATOM 5573 N N . GLN B 1 174 ? -21.781 -30.312 -45 1 88.81 174 GLN B N 1
ATOM 5574 C CA . GLN B 1 174 ? -22.766 -29.453 -45.656 1 88.81 174 GLN B CA 1
ATOM 5575 C C . GLN B 1 174 ? -22.297 -28 -45.625 1 88.81 174 GLN B C 1
ATOM 5577 O O . GLN B 1 174 ? -23 -27.109 -46.125 1 88.81 174 GLN B O 1
ATOM 5582 N N . GLY B 1 175 ? -21.109 -27.75 -45.062 1 88.56 175 GLY B N 1
ATOM 5583 C CA . GLY B 1 175 ? -20.531 -26.406 -45.031 1 88.56 175 GLY B CA 1
ATOM 5584 C C . GLY B 1 175 ? -20.938 -25.594 -43.812 1 88.56 175 GLY B C 1
ATOM 5585 O O . GLY B 1 175 ? -20.547 -24.438 -43.688 1 88.56 175 GLY B O 1
ATOM 5586 N N . ASN B 1 176 ? -21.703 -26.125 -43.031 1 91.25 176 ASN B N 1
ATOM 5587 C CA . ASN B 1 176 ? -22.125 -25.438 -41.812 1 91.25 176 ASN B CA 1
ATOM 5588 C C . ASN B 1 176 ? -21 -25.406 -40.781 1 91.25 176 ASN B C 1
ATOM 5590 O O . ASN B 1 176 ? -20.25 -26.375 -40.625 1 91.25 176 ASN B O 1
ATOM 5594 N N . ILE B 1 177 ? -20.969 -24.312 -40.062 1 94.12 177 ILE B N 1
ATOM 5595 C CA . ILE B 1 177 ? -19.969 -24.188 -39 1 94.12 177 ILE B CA 1
ATOM 5596 C C . ILE B 1 177 ? -20.359 -25.109 -37.812 1 94.12 177 ILE B C 1
ATOM 5598 O O . ILE B 1 177 ? -21.484 -25.031 -37.312 1 94.12 177 ILE B O 1
ATOM 5602 N N . THR B 1 178 ? -19.438 -25.922 -37.344 1 95.19 178 THR B N 1
ATOM 5603 C CA . THR B 1 178 ? -19.719 -26.969 -36.375 1 95.19 178 THR B CA 1
ATOM 5604 C C . THR B 1 178 ? -19.688 -26.406 -34.969 1 95.19 178 THR B C 1
ATOM 5606 O O . THR B 1 178 ? -20.156 -27.062 -34.031 1 95.19 178 THR B O 1
ATOM 5609 N N . GLY B 1 179 ? -19.062 -25.172 -34.812 1 96.25 179 GLY B N 1
ATOM 5610 C CA . GLY B 1 179 ? -18.859 -24.625 -33.469 1 96.25 179 GLY B CA 1
ATOM 5611 C C . GLY B 1 179 ? -17.469 -24.875 -32.938 1 96.25 179 GLY B C 1
ATOM 5612 O O . GLY B 1 179 ? -17.141 -24.422 -31.828 1 96.25 179 GLY B O 1
ATOM 5613 N N . VAL B 1 180 ? -16.703 -25.609 -33.625 1 95.38 180 VAL B N 1
ATOM 5614 C CA . VAL B 1 180 ? -15.305 -25.812 -33.281 1 95.38 180 VAL B CA 1
ATOM 5615 C C . VAL B 1 180 ? -14.43 -24.75 -33.938 1 95.38 180 VAL B C 1
ATOM 5617 O O . VAL B 1 180 ? -14.43 -24.625 -35.156 1 95.38 180 VAL B O 1
ATOM 5620 N N . LEU B 1 181 ? -13.812 -23.922 -33.125 1 94.06 181 LEU B N 1
ATOM 5621 C CA . LEU B 1 181 ? -12.953 -22.844 -33.562 1 94.06 181 LEU B CA 1
ATOM 5622 C C . LEU B 1 181 ? -11.492 -23.125 -33.219 1 94.06 181 LEU B C 1
ATOM 5624 O O . LEU B 1 181 ? -11.203 -23.562 -32.094 1 94.06 181 LEU B O 1
ATOM 5628 N N . ARG B 1 182 ? -10.602 -22.859 -34.125 1 85.56 182 ARG B N 1
ATOM 5629 C CA . ARG B 1 182 ? -9.195 -23.109 -33.844 1 85.56 182 ARG B CA 1
ATOM 5630 C C . ARG B 1 182 ? -8.359 -21.844 -34.031 1 85.56 182 ARG B C 1
ATOM 5632 O O . ARG B 1 182 ? -8.617 -21.047 -34.938 1 85.56 182 ARG B O 1
ATOM 5639 N N . GLU B 1 183 ? -7.527 -21.688 -33.156 1 80.06 183 GLU B N 1
ATOM 5640 C CA . GLU B 1 183 ? -6.523 -20.625 -33.219 1 80.06 183 GLU B CA 1
ATOM 5641 C C . GLU B 1 183 ? -7.172 -19.25 -33.344 1 80.06 183 GLU B C 1
ATOM 5643 O O . GLU B 1 183 ? -8.062 -18.922 -32.562 1 80.06 183 GLU B O 1
ATOM 5648 N N . LYS B 1 184 ? -6.836 -18.391 -34.312 1 80.62 184 LYS B N 1
ATOM 5649 C CA . LYS B 1 184 ? -7.277 -17 -34.375 1 80.62 184 LYS B CA 1
ATOM 5650 C C . LYS B 1 184 ? -8.797 -16.906 -34.5 1 80.62 184 LYS B C 1
ATOM 5652 O O . LYS B 1 184 ? -9.391 -15.875 -34.219 1 80.62 184 LYS B O 1
ATOM 5657 N N . ALA B 1 185 ? -9.383 -17.984 -34.969 1 87.44 185 ALA B N 1
ATOM 5658 C CA . ALA B 1 185 ? -10.844 -17.984 -35.125 1 87.44 185 ALA B CA 1
ATOM 5659 C C . ALA B 1 185 ? -11.508 -17.922 -33.75 1 87.44 185 ALA B C 1
ATOM 5661 O O . ALA B 1 185 ? -12.656 -17.484 -33.625 1 87.44 185 ALA B O 1
ATOM 5662 N N . MET B 1 186 ? -10.781 -18.344 -32.688 1 89.19 186 MET B N 1
ATOM 5663 C CA . MET B 1 186 ? -11.297 -18.281 -31.328 1 89.19 186 MET B CA 1
ATOM 5664 C C . MET B 1 186 ? -11.578 -16.844 -30.906 1 89.19 186 MET B C 1
ATOM 5666 O O . MET B 1 186 ? -12.539 -16.578 -30.188 1 89.19 186 MET B O 1
ATOM 5670 N N . ASP B 1 187 ? -10.82 -15.961 -31.438 1 86.75 187 ASP B N 1
ATOM 5671 C CA . ASP B 1 187 ? -10.906 -14.555 -31.062 1 86.75 187 ASP B CA 1
ATOM 5672 C C . ASP B 1 187 ? -12.266 -13.969 -31.453 1 86.75 187 ASP B C 1
ATOM 5674 O O . ASP B 1 187 ? -12.766 -13.062 -30.797 1 86.75 187 ASP B O 1
ATOM 5678 N N . LEU B 1 188 ? -12.828 -14.523 -32.5 1 89.5 188 LEU B N 1
ATOM 5679 C CA . LEU B 1 188 ? -14.102 -14.016 -33 1 89.5 188 LEU B CA 1
ATOM 5680 C C . LEU B 1 188 ? -15.18 -14.133 -31.922 1 89.5 188 LEU B C 1
ATOM 5682 O O . LEU B 1 188 ? -15.992 -13.219 -31.75 1 89.5 188 LEU B O 1
ATOM 5686 N N . VAL B 1 189 ? -15.125 -15.242 -31.188 1 92.12 189 VAL B N 1
ATOM 5687 C CA . VAL B 1 189 ? -16.141 -15.453 -30.156 1 92.12 189 VAL B CA 1
ATOM 5688 C C . VAL B 1 189 ? -15.664 -14.852 -28.828 1 92.12 189 VAL B C 1
ATOM 5690 O O . VAL B 1 189 ? -16.469 -14.336 -28.062 1 92.12 189 VAL B O 1
ATOM 5693 N N . GLN B 1 190 ? -14.391 -14.898 -28.562 1 87.44 190 GLN B N 1
ATOM 5694 C CA . GLN B 1 190 ? -13.836 -14.375 -27.328 1 87.44 190 GLN B CA 1
ATOM 5695 C C . GLN B 1 190 ? -14.172 -12.898 -27.156 1 87.44 190 GLN B C 1
ATOM 5697 O O . GLN B 1 190 ? -14.398 -12.43 -26.047 1 87.44 190 GLN B O 1
ATOM 5702 N N . GLN B 1 191 ? -14.203 -12.234 -28.219 1 85.75 191 GLN B N 1
ATOM 5703 C CA . GLN B 1 191 ? -14.484 -10.805 -28.203 1 85.75 191 GLN B CA 1
ATOM 5704 C C . GLN B 1 191 ? -15.922 -10.531 -27.75 1 85.75 191 GLN B C 1
ATOM 5706 O O . GLN B 1 191 ? -16.234 -9.445 -27.266 1 85.75 191 GLN B O 1
ATOM 5711 N N . ALA B 1 192 ? -16.766 -11.508 -27.953 1 90.62 192 ALA B N 1
ATOM 5712 C CA . ALA B 1 192 ? -18.172 -11.352 -27.578 1 90.62 192 ALA B CA 1
ATOM 5713 C C . ALA B 1 192 ? -18.391 -11.703 -26.109 1 90.62 192 ALA B C 1
ATOM 5715 O O . ALA B 1 192 ? -19.438 -11.391 -25.547 1 90.62 192 ALA B O 1
ATOM 5716 N N . ILE B 1 193 ? -17.422 -12.328 -25.5 1 89.75 193 ILE B N 1
ATOM 5717 C CA . ILE B 1 193 ? -17.531 -12.695 -24.078 1 89.75 193 ILE B CA 1
ATOM 5718 C C . ILE B 1 193 ? -17.281 -11.469 -23.219 1 89.75 193 ILE B C 1
ATOM 5720 O O . ILE B 1 193 ? -16.234 -10.82 -23.328 1 89.75 193 ILE B O 1
ATOM 5724 N N . PRO B 1 194 ? -18.266 -11.133 -22.375 1 87.44 194 PRO B N 1
ATOM 5725 C CA . PRO B 1 194 ? -18.016 -9.992 -21.484 1 87.44 194 PRO B CA 1
ATOM 5726 C C . PRO B 1 194 ? -16.828 -10.211 -20.562 1 87.44 194 PRO B C 1
ATOM 5728 O O . PRO B 1 194 ? -16.547 -11.344 -20.172 1 87.44 194 PRO B O 1
ATOM 5731 N N . PRO B 1 195 ? -16.141 -9.086 -20.266 1 88.19 195 PRO B N 1
ATOM 5732 C CA . PRO B 1 195 ? -15.062 -9.227 -19.281 1 88.19 195 PRO B CA 1
ATOM 5733 C C . PRO B 1 195 ? -15.562 -9.672 -17.906 1 88.19 195 PRO B C 1
ATOM 5735 O O . PRO B 1 195 ? -16.734 -9.477 -17.578 1 88.19 195 PRO B O 1
ATOM 5738 N N . TYR B 1 196 ? -14.703 -10.336 -17.188 1 90.19 196 TYR B N 1
ATOM 5739 C CA . TYR B 1 196 ? -15.047 -10.672 -15.812 1 90.19 196 TYR B CA 1
ATOM 5740 C C . TYR B 1 196 ? -15.336 -9.422 -15 1 90.19 196 TYR B C 1
ATOM 5742 O O . TYR B 1 196 ? -14.641 -8.406 -15.133 1 90.19 196 TYR B O 1
ATOM 5750 N N . THR B 1 197 ? -16.406 -9.516 -14.211 1 91.44 197 THR B N 1
ATOM 5751 C CA . THR B 1 197 ? -16.703 -8.422 -13.289 1 91.44 197 THR B CA 1
ATOM 5752 C C . THR B 1 197 ? -15.773 -8.469 -12.078 1 91.44 197 THR B C 1
ATOM 5754 O O . THR B 1 197 ? -15.125 -9.484 -11.82 1 91.44 197 THR B O 1
ATOM 5757 N N . LEU B 1 198 ? -15.711 -7.406 -11.352 1 93.81 198 LEU B N 1
ATOM 5758 C CA . LEU B 1 198 ? -14.922 -7.348 -10.125 1 93.81 198 LEU B CA 1
ATOM 5759 C C . LEU B 1 198 ? -15.352 -8.438 -9.148 1 93.81 198 LEU B C 1
ATOM 5761 O O . LEU B 1 198 ? -14.516 -9.102 -8.547 1 93.81 198 LEU B O 1
ATOM 5765 N N . ASP B 1 199 ? -16.641 -8.641 -9.031 1 94.44 199 ASP B N 1
ATOM 5766 C CA . ASP B 1 199 ? -17.172 -9.648 -8.117 1 94.44 199 ASP B CA 1
ATOM 5767 C C . ASP B 1 199 ? -16.781 -11.055 -8.57 1 94.44 199 ASP B C 1
ATOM 5769 O O . ASP B 1 199 ? -16.453 -11.906 -7.738 1 94.44 199 ASP B O 1
ATOM 5773 N N . GLN B 1 200 ? -16.812 -11.266 -9.828 1 91.38 200 GLN B N 1
ATOM 5774 C CA . GLN B 1 200 ? -16.391 -12.562 -10.352 1 91.38 200 GLN B CA 1
ATOM 5775 C C . GLN B 1 200 ? -14.906 -12.805 -10.102 1 91.38 200 GLN B C 1
ATOM 5777 O O . GLN B 1 200 ? -14.5 -13.922 -9.773 1 91.38 200 GLN B O 1
ATOM 5782 N N . MET B 1 201 ? -14.109 -11.797 -10.273 1 95.62 201 MET B N 1
ATOM 5783 C CA . MET B 1 201 ? -12.68 -11.922 -10.008 1 95.62 201 MET B CA 1
ATOM 5784 C C . MET B 1 201 ? -12.422 -12.227 -8.531 1 95.62 201 MET B C 1
ATOM 5786 O O . MET B 1 201 ? -11.594 -13.07 -8.203 1 95.62 201 MET B O 1
ATOM 5790 N N . LYS B 1 202 ? -13.164 -11.539 -7.645 1 97.06 202 LYS B N 1
ATOM 5791 C CA . LYS B 1 202 ? -13.047 -11.805 -6.211 1 97.06 202 LYS B CA 1
ATOM 5792 C C . LYS B 1 202 ? -13.422 -13.25 -5.887 1 97.06 202 LYS B C 1
ATOM 5794 O O . LYS B 1 202 ? -12.75 -13.914 -5.102 1 97.06 202 LYS B O 1
ATOM 5799 N N . GLN B 1 203 ? -14.5 -13.695 -6.496 1 95.75 203 GLN B N 1
ATOM 5800 C CA . GLN B 1 203 ? -14.922 -15.078 -6.297 1 95.75 203 GLN B CA 1
ATOM 5801 C C . GLN B 1 203 ? -13.859 -16.047 -6.805 1 95.75 203 GLN B C 1
ATOM 5803 O O . GLN B 1 203 ? -13.57 -17.062 -6.156 1 95.75 203 GLN B O 1
ATOM 5808 N N . ALA B 1 204 ? -13.328 -15.75 -7.969 1 94.75 204 ALA B N 1
ATOM 5809 C CA . ALA B 1 204 ? -12.266 -16.578 -8.539 1 94.75 204 ALA B CA 1
ATOM 5810 C C . ALA B 1 204 ? -11.07 -16.672 -7.602 1 94.75 204 ALA B C 1
ATOM 5812 O O . ALA B 1 204 ? -10.555 -17.75 -7.336 1 94.75 204 ALA B O 1
ATOM 5813 N N . ILE B 1 205 ? -10.664 -15.562 -7.07 1 97.88 205 ILE B N 1
ATOM 5814 C CA . ILE B 1 205 ? -9.539 -15.508 -6.148 1 97.88 205 ILE B CA 1
ATOM 5815 C C . ILE B 1 205 ? -9.844 -16.344 -4.906 1 97.88 205 ILE B C 1
ATOM 5817 O O . ILE B 1 205 ? -8.992 -17.109 -4.438 1 97.88 205 ILE B O 1
ATOM 5821 N N . ALA B 1 206 ? -11.062 -16.203 -4.395 1 97.62 206 ALA B N 1
ATOM 5822 C CA . ALA B 1 206 ? -11.453 -16.953 -3.199 1 97.62 206 ALA B CA 1
ATOM 5823 C C . ALA B 1 206 ? -11.375 -18.453 -3.436 1 97.62 206 ALA B C 1
ATOM 5825 O O . ALA B 1 206 ? -10.93 -19.203 -2.562 1 97.62 206 ALA B O 1
ATOM 5826 N N . LEU B 1 207 ? -11.781 -18.891 -4.594 1 95.25 207 LEU B N 1
ATOM 5827 C CA . LEU B 1 207 ? -11.727 -20.312 -4.938 1 95.25 207 LEU B CA 1
ATOM 5828 C C . LEU B 1 207 ? -10.281 -20.797 -5.012 1 95.25 207 LEU B C 1
ATOM 5830 O O . LEU B 1 207 ? -9.945 -21.859 -4.477 1 95.25 207 LEU B O 1
ATOM 5834 N N . ALA B 1 208 ? -9.469 -20.047 -5.676 1 97.19 208 ALA B N 1
ATOM 5835 C CA . ALA B 1 208 ? -8.055 -20.406 -5.758 1 97.19 208 ALA B CA 1
ATOM 5836 C C . ALA B 1 208 ? -7.418 -20.453 -4.371 1 97.19 208 ALA B C 1
ATOM 5838 O O . ALA B 1 208 ? -6.633 -21.344 -4.07 1 97.19 208 ALA B O 1
ATOM 5839 N N . ASP B 1 209 ? -7.781 -19.469 -3.592 1 98.38 209 ASP B N 1
ATOM 5840 C CA . ASP B 1 209 ? -7.277 -19.328 -2.23 1 98.38 209 ASP B CA 1
ATOM 5841 C C . ASP B 1 209 ? -7.539 -20.594 -1.413 1 98.38 209 ASP B C 1
ATOM 5843 O O . ASP B 1 209 ? -6.652 -21.078 -0.711 1 98.38 209 ASP B O 1
ATOM 5847 N N . GLU B 1 210 ? -8.719 -21.141 -1.544 1 97.5 210 GLU B N 1
ATOM 5848 C CA . GLU B 1 210 ? -9.102 -22.359 -0.841 1 97.5 210 GLU B CA 1
ATOM 5849 C C . GLU B 1 210 ? -8.227 -23.531 -1.27 1 97.5 210 GLU B C 1
ATOM 5851 O O . GLU B 1 210 ? -7.793 -24.328 -0.434 1 97.5 210 GLU B O 1
ATOM 5856 N N . LYS B 1 211 ? -7.961 -23.594 -2.504 1 96.19 211 LYS B N 1
ATOM 5857 C CA . LYS B 1 211 ? -7.129 -24.688 -3.02 1 96.19 211 LYS B CA 1
ATOM 5858 C C . LYS B 1 211 ? -5.684 -24.531 -2.555 1 96.19 211 LYS B C 1
ATOM 5860 O O . LYS B 1 211 ? -5.023 -25.531 -2.234 1 96.19 211 LYS B O 1
ATOM 5865 N N . TYR B 1 212 ? -5.176 -23.297 -2.553 1 98.75 212 TYR B N 1
ATOM 5866 C CA . TYR B 1 212 ? -3.799 -23.047 -2.146 1 98.75 212 TYR B CA 1
ATOM 5867 C C . TYR B 1 212 ? -3.568 -23.484 -0.705 1 98.75 212 TYR B C 1
ATOM 5869 O O . TYR B 1 212 ? -2.592 -24.172 -0.41 1 98.75 212 TYR B O 1
ATOM 5877 N N . VAL B 1 213 ? -4.477 -23.156 0.232 1 98.56 213 VAL B N 1
ATOM 5878 C CA . VAL B 1 213 ? -4.254 -23.484 1.637 1 98.56 213 VAL B CA 1
ATOM 5879 C C . VAL B 1 213 ? -4.387 -24.984 1.841 1 98.56 213 VAL B C 1
ATOM 5881 O O . VAL B 1 213 ? -3.734 -25.562 2.715 1 98.56 213 VAL B O 1
ATOM 5884 N N . GLU B 1 214 ? -5.164 -25.641 1.005 1 97.94 214 GLU B N 1
ATOM 5885 C CA . GLU B 1 214 ? -5.254 -27.094 1.05 1 97.94 214 GLU B CA 1
ATOM 5886 C C . GLU B 1 214 ? -3.916 -27.75 0.707 1 97.94 214 GLU B C 1
ATOM 5888 O O . GLU B 1 214 ? -3.641 -28.875 1.127 1 97.94 214 GLU B O 1
ATOM 5893 N N . GLU B 1 215 ? -3.137 -27.016 -0.016 1 98.19 215 GLU B N 1
ATOM 5894 C CA . GLU B 1 215 ? -1.841 -27.531 -0.453 1 98.19 215 GLU B CA 1
ATOM 5895 C C . GLU B 1 215 ? -0.716 -27.031 0.45 1 98.19 215 GLU B C 1
ATOM 5897 O O . GLU B 1 215 ? 0.461 -27.266 0.17 1 98.19 215 GLU B O 1
ATOM 5902 N N . GLY B 1 216 ? -1.042 -26.344 1.508 1 98.81 216 GLY B N 1
ATOM 5903 C CA . GLY B 1 216 ? -0.048 -25.844 2.447 1 98.81 216 GLY B CA 1
ATOM 5904 C C . GLY B 1 216 ? 0.593 -24.547 2.008 1 98.81 216 GLY B C 1
ATOM 5905 O O . GLY B 1 216 ? 1.559 -24.078 2.619 1 98.81 216 GLY B O 1
ATOM 5906 N N . ILE B 1 217 ? 0.064 -23.922 0.931 1 98.94 217 ILE B N 1
ATOM 5907 C CA . ILE B 1 217 ? 0.595 -22.656 0.428 1 98.94 217 ILE B CA 1
ATOM 5908 C C . ILE B 1 217 ? 0.075 -21.5 1.28 1 98.94 217 ILE B C 1
ATOM 5910 O O . ILE B 1 217 ? -1.132 -21.375 1.498 1 98.94 217 ILE B O 1
ATOM 5914 N N . THR B 1 218 ? 0.977 -20.734 1.801 1 98.88 218 THR B N 1
ATOM 5915 C CA . THR B 1 218 ? 0.599 -19.594 2.645 1 98.88 218 THR B CA 1
ATOM 5916 C C . THR B 1 218 ? 0.905 -18.281 1.947 1 98.88 218 THR B C 1
ATOM 5918 O O . THR B 1 218 ? 0.421 -17.219 2.365 1 98.88 218 THR B O 1
ATOM 5921 N N . SER B 1 219 ? 1.727 -18.312 0.91 1 98.88 219 SER B N 1
ATOM 5922 C CA . SER B 1 219 ? 2.1 -17.125 0.148 1 98.88 219 SER B CA 1
ATOM 5923 C C . SER B 1 219 ? 2.266 -17.453 -1.333 1 98.88 219 SER B C 1
ATOM 5925 O O . SER B 1 219 ? 2.713 -18.531 -1.688 1 98.88 219 SER B O 1
ATOM 5927 N N . VAL B 1 220 ? 1.908 -16.484 -2.16 1 98.81 220 VAL B N 1
ATOM 5928 C CA . VAL B 1 220 ? 2.064 -16.688 -3.598 1 98.81 220 VAL B CA 1
ATOM 5929 C C . VAL B 1 220 ? 2.6 -15.406 -4.238 1 98.81 220 VAL B C 1
ATOM 5931 O O . VAL B 1 220 ? 2.311 -14.305 -3.771 1 98.81 220 VAL B O 1
ATOM 5934 N N . HIS B 1 221 ? 3.455 -15.602 -5.258 1 98.75 221 HIS B N 1
ATOM 5935 C CA . HIS B 1 221 ? 3.803 -14.516 -6.16 1 98.75 221 HIS B CA 1
ATOM 5936 C C . HIS B 1 221 ? 2.928 -14.531 -7.406 1 98.75 221 HIS B C 1
ATOM 5938 O O . HIS B 1 221 ? 3.023 -15.453 -8.227 1 98.75 221 HIS B O 1
ATOM 5944 N N . GLU B 1 222 ? 1.967 -13.562 -7.473 1 98.25 222 GLU B N 1
ATOM 5945 C CA . GLU B 1 222 ? 1.121 -13.422 -8.656 1 98.25 222 GLU B CA 1
ATOM 5946 C C . GLU B 1 222 ? 1.914 -12.875 -9.836 1 98.25 222 GLU B C 1
ATOM 5948 O O . GLU B 1 222 ? 2.301 -11.703 -9.844 1 98.25 222 GLU B O 1
ATOM 5953 N N . ALA B 1 223 ? 2.152 -13.727 -10.836 1 96.06 223 ALA B N 1
ATOM 5954 C CA . ALA B 1 223 ? 3.137 -13.438 -11.875 1 96.06 223 ALA B CA 1
ATOM 5955 C C . ALA B 1 223 ? 2.541 -12.555 -12.969 1 96.06 223 ALA B C 1
ATOM 5957 O O . ALA B 1 223 ? 2.607 -12.891 -14.148 1 96.06 223 ALA B O 1
ATOM 5958 N N . GLY B 1 224 ? 1.98 -11.461 -12.57 1 94.81 224 GLY B N 1
ATOM 5959 C CA . GLY B 1 224 ? 1.542 -10.469 -13.539 1 94.81 224 GLY B CA 1
ATOM 5960 C C . GLY B 1 224 ? 0.089 -10.062 -13.359 1 94.81 224 GLY B C 1
ATOM 5961 O O . GLY B 1 224 ? -0.79 -10.578 -14.055 1 94.81 224 GLY B O 1
ATOM 5962 N N . MET B 1 225 ? -0.186 -9.156 -12.484 1 94.62 225 MET B N 1
ATOM 5963 C CA . MET B 1 225 ? -1.518 -8.562 -12.422 1 94.62 225 MET B CA 1
ATOM 5964 C C . MET B 1 225 ? -1.865 -7.859 -13.727 1 94.62 225 MET B C 1
ATOM 5966 O O . MET B 1 225 ? -1.056 -7.098 -14.258 1 94.62 225 MET B O 1
ATOM 5970 N N . GLY B 1 226 ? -3.061 -8.125 -14.242 1 91.81 226 GLY B N 1
ATOM 5971 C CA . GLY B 1 226 ? -3.496 -7.609 -15.531 1 91.81 226 GLY B CA 1
ATOM 5972 C C . GLY B 1 226 ? -3.281 -8.594 -16.656 1 91.81 226 GLY B C 1
ATOM 5973 O O . GLY B 1 226 ? -3.793 -8.391 -17.766 1 91.81 226 GLY B O 1
ATOM 5974 N N . PHE B 1 227 ? -2.594 -9.68 -16.375 1 87.5 227 PHE B N 1
ATOM 5975 C CA . PHE B 1 227 ? -2.225 -10.641 -17.422 1 87.5 22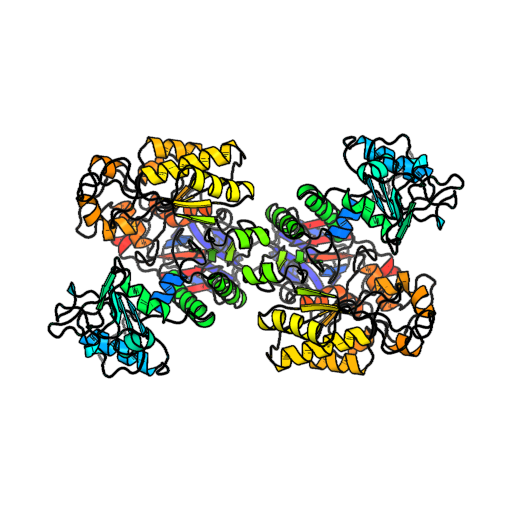7 PHE B CA 1
ATOM 5976 C C . PHE B 1 227 ? -3.449 -11.398 -17.906 1 87.5 227 PHE B C 1
ATOM 5978 O O . PHE B 1 227 ? -3.621 -11.594 -19.109 1 87.5 227 PHE B O 1
ATOM 5985 N N . HIS B 1 228 ? -4.27 -11.789 -17.016 1 86.88 228 HIS B N 1
ATOM 5986 C CA . HIS B 1 228 ? -5.371 -12.672 -17.375 1 86.88 228 HIS B CA 1
ATOM 5987 C C . HIS B 1 228 ? -6.527 -11.891 -17.984 1 86.88 228 HIS B C 1
ATOM 5989 O O . HIS B 1 228 ? -7.055 -12.273 -19.031 1 86.88 228 HIS B O 1
ATOM 5995 N N . THR B 1 229 ? -6.867 -10.742 -17.422 1 87.19 229 THR B N 1
ATOM 5996 C CA . THR B 1 229 ? -8.062 -10.023 -17.844 1 87.19 229 THR B CA 1
ATOM 5997 C C . THR B 1 229 ? -7.695 -8.805 -18.688 1 87.19 229 THR B C 1
ATOM 5999 O O . THR B 1 229 ? -8.562 -8.188 -19.297 1 87.19 229 THR B O 1
ATOM 6002 N N . GLY B 1 230 ? -6.426 -8.492 -18.688 1 88.75 230 GLY B N 1
ATOM 6003 C CA . GLY B 1 230 ? -6.004 -7.273 -19.359 1 88.75 230 GLY B CA 1
ATOM 6004 C C . GLY B 1 230 ? -6.324 -6.012 -18.578 1 88.75 230 GLY B C 1
ATOM 6005 O O . GLY B 1 230 ? -6.266 -4.906 -19.125 1 88.75 230 GLY B O 1
ATOM 6006 N N . SER B 1 231 ? -6.684 -6.223 -17.297 1 91.62 231 SER B N 1
ATOM 6007 C CA . SER B 1 231 ? -7.121 -5.082 -16.5 1 91.62 231 SER B CA 1
ATOM 6008 C C . SER B 1 231 ? -6.523 -5.133 -15.094 1 91.62 231 SER B C 1
ATOM 6010 O O . SER B 1 231 ? -6.387 -6.207 -14.508 1 91.62 231 SER B O 1
ATOM 6012 N N . LEU B 1 232 ? -6.195 -3.924 -14.531 1 94.25 232 LEU B N 1
ATOM 6013 C CA . LEU B 1 232 ? -5.691 -3.85 -13.164 1 94.25 232 LEU B CA 1
ATOM 6014 C C . LEU B 1 232 ? -6.832 -3.959 -12.156 1 94.25 232 LEU B C 1
ATOM 6016 O O . LEU B 1 232 ? -6.605 -3.898 -10.945 1 94.25 232 LEU B O 1
ATOM 6020 N N . GLU B 1 233 ? -8.062 -4.172 -12.664 1 94.38 233 GLU B N 1
ATOM 6021 C CA . GLU B 1 233 ? -9.141 -4.539 -11.742 1 94.38 233 GLU B CA 1
ATOM 6022 C C . GLU B 1 233 ? -8.797 -5.812 -10.977 1 94.38 233 GLU B C 1
ATOM 6024 O O . GLU B 1 233 ? -9.312 -6.039 -9.883 1 94.38 233 GLU B O 1
ATOM 6029 N N . GLU B 1 234 ? -7.902 -6.605 -11.594 1 95.75 234 GLU B N 1
ATOM 6030 C CA . GLU B 1 234 ? -7.359 -7.746 -10.859 1 95.75 234 GLU B CA 1
ATOM 6031 C C . GLU B 1 234 ? -6.746 -7.309 -9.531 1 95.75 234 GLU B C 1
ATOM 6033 O O . GLU B 1 234 ? -6.988 -7.93 -8.492 1 95.75 234 GLU B O 1
ATOM 6038 N N . PHE B 1 235 ? -6.004 -6.207 -9.57 1 96.12 235 PHE B N 1
ATOM 6039 C CA . PHE B 1 235 ? -5.359 -5.672 -8.375 1 96.12 235 PHE B CA 1
ATOM 6040 C C . PHE B 1 235 ? -6.398 -5.168 -7.383 1 96.12 235 PHE B C 1
ATOM 6042 O O . PHE B 1 235 ? -6.254 -5.367 -6.176 1 96.12 235 PHE B O 1
ATOM 6049 N N . GLN B 1 236 ? -7.402 -4.52 -7.859 1 95.88 236 GLN B N 1
ATOM 6050 C CA . GLN B 1 236 ? -8.484 -4.039 -7.012 1 95.88 236 GLN B CA 1
ATOM 6051 C C . GLN B 1 236 ? -9.164 -5.195 -6.273 1 95.88 236 GLN B C 1
ATOM 6053 O O . GLN B 1 236 ? -9.492 -5.074 -5.09 1 95.88 236 GLN B O 1
ATOM 6058 N N . ALA B 1 237 ? -9.359 -6.293 -6.98 1 96.75 237 ALA B N 1
ATOM 6059 C CA . ALA B 1 237 ? -9.984 -7.469 -6.375 1 96.75 237 ALA B CA 1
ATOM 6060 C C . ALA B 1 237 ? -9.164 -7.969 -5.188 1 96.75 237 ALA B C 1
ATOM 6062 O O . ALA B 1 237 ? -9.719 -8.25 -4.121 1 96.75 237 ALA B O 1
ATOM 6063 N N . PHE B 1 238 ? -7.859 -8.031 -5.371 1 97.81 238 PHE B N 1
ATOM 6064 C CA . PHE B 1 238 ? -6.984 -8.453 -4.281 1 97.81 238 PHE B CA 1
ATOM 6065 C C . PHE B 1 238 ? -7.078 -7.488 -3.105 1 97.81 238 PHE B C 1
ATOM 6067 O O . PHE B 1 238 ? -7.152 -7.914 -1.952 1 97.81 238 PHE B O 1
ATOM 6074 N N . GLN B 1 239 ? -7.07 -6.172 -3.373 1 96.31 239 GLN B N 1
ATOM 6075 C CA . GLN B 1 239 ? -7.121 -5.152 -2.328 1 96.31 239 GLN B CA 1
ATOM 6076 C C . GLN B 1 239 ? -8.398 -5.281 -1.501 1 96.31 239 GLN B C 1
ATOM 6078 O O . GLN B 1 239 ? -8.352 -5.258 -0.269 1 96.31 239 GLN B O 1
ATOM 6083 N N . GLU B 1 240 ? -9.484 -5.414 -2.17 1 94.38 240 GLU B N 1
ATOM 6084 C CA . GLU B 1 240 ? -10.766 -5.465 -1.48 1 94.38 240 GLU B CA 1
ATOM 6085 C C . GLU B 1 240 ? -10.898 -6.734 -0.642 1 94.38 240 GLU B C 1
ATOM 6087 O O . GLU B 1 240 ? -11.391 -6.691 0.486 1 94.38 240 GLU B O 1
ATOM 6092 N N . LEU B 1 241 ? -10.438 -7.852 -1.188 1 96.25 241 LEU B N 1
ATOM 6093 C CA . LEU B 1 241 ? -10.453 -9.094 -0.429 1 96.25 241 LEU B CA 1
ATOM 6094 C C . LEU B 1 241 ? -9.562 -9 0.804 1 96.25 241 LEU B C 1
ATOM 6096 O O . LEU B 1 241 ? -9.914 -9.5 1.873 1 96.25 241 LEU B O 1
ATOM 6100 N N . SER B 1 242 ? -8.398 -8.375 0.619 1 94.56 242 SER B N 1
ATOM 6101 C CA . SER B 1 242 ? -7.492 -8.164 1.747 1 94.56 242 SER B CA 1
ATOM 6102 C C . SER B 1 242 ? -8.141 -7.281 2.811 1 94.56 242 SER B C 1
ATOM 6104 O O . SER B 1 242 ? -8.094 -7.598 4 1 94.56 242 SER B O 1
ATOM 6106 N N . HIS B 1 243 ? -8.719 -6.211 2.379 1 90 243 HIS B N 1
ATOM 6107 C CA . HIS B 1 243 ? -9.383 -5.27 3.275 1 90 243 HIS B CA 1
ATOM 6108 C C . HIS B 1 243 ? -10.484 -5.953 4.074 1 90 243 HIS B C 1
ATOM 6110 O O . HIS B 1 243 ? -10.656 -5.68 5.266 1 90 243 HIS B O 1
ATOM 6116 N N . ASP B 1 244 ? -11.203 -6.84 3.4 1 90.75 244 ASP B N 1
ATOM 6117 C CA . ASP B 1 244 ? -12.344 -7.504 4.02 1 90.75 244 ASP B CA 1
ATOM 6118 C C . ASP B 1 244 ? -11.898 -8.719 4.836 1 90.75 244 ASP B C 1
ATOM 6120 O O . ASP B 1 244 ? -12.727 -9.414 5.422 1 90.75 244 ASP B O 1
ATOM 6124 N N . GLY B 1 245 ? -10.672 -9.023 4.852 1 92.06 245 GLY B N 1
ATOM 6125 C CA . GLY B 1 245 ? -10.164 -10.172 5.59 1 92.06 245 GLY B CA 1
ATOM 6126 C C . GLY B 1 245 ? -10.492 -11.5 4.934 1 92.06 245 GLY B C 1
ATOM 6127 O O . GLY B 1 245 ? -10.586 -12.523 5.609 1 92.06 245 GLY B O 1
ATOM 6128 N N . GLN B 1 246 ? -10.672 -11.445 3.607 1 94.88 246 GLN B N 1
ATOM 6129 C CA . GLN B 1 246 ? -11.125 -12.641 2.904 1 94.88 246 GLN B CA 1
ATOM 6130 C C . GLN B 1 246 ? -10.008 -13.234 2.061 1 94.88 246 GLN B C 1
ATOM 6132 O O . GLN B 1 246 ? -10.172 -14.305 1.465 1 94.88 246 GLN B O 1
ATOM 6137 N N . LEU B 1 247 ? -8.914 -12.602 1.964 1 97.38 247 LEU B N 1
ATOM 6138 C CA . LEU B 1 247 ? -7.727 -13.133 1.297 1 97.38 247 LEU B CA 1
ATOM 6139 C C . LEU B 1 247 ? -6.852 -13.906 2.277 1 97.38 247 LEU B C 1
ATOM 6141 O O . LEU B 1 247 ? -6.273 -13.312 3.195 1 97.38 247 LEU B O 1
ATOM 6145 N N . LYS B 1 248 ? -6.723 -15.164 2.113 1 97.69 248 LYS B N 1
ATOM 6146 C CA . LYS B 1 248 ? -6.016 -16 3.082 1 97.69 248 LYS B CA 1
ATOM 6147 C C . LYS B 1 248 ? -4.508 -15.953 2.848 1 97.69 248 LYS B C 1
ATOM 6149 O O . LYS B 1 248 ? -3.748 -15.555 3.734 1 97.69 248 LYS B O 1
ATOM 6154 N N . VAL B 1 249 ? -4.098 -16.266 1.648 1 98.69 249 VAL B N 1
ATOM 6155 C CA . VAL B 1 249 ? -2.666 -16.328 1.38 1 98.69 249 VAL B CA 1
ATOM 6156 C C . VAL B 1 249 ? -2.102 -14.93 1.213 1 98.69 249 VAL B C 1
ATOM 6158 O O . VAL B 1 249 ? -2.828 -14 0.854 1 98.69 249 VAL B O 1
ATOM 6161 N N . ARG B 1 250 ? -0.875 -14.758 1.549 1 98.69 250 ARG B N 1
ATOM 6162 C CA . ARG B 1 250 ? -0.178 -13.508 1.266 1 98.69 250 ARG B CA 1
ATOM 6163 C C . ARG B 1 250 ? 0.2 -13.414 -0.208 1 98.69 250 ARG B C 1
ATOM 6165 O O . ARG B 1 250 ? 0.629 -14.398 -0.81 1 98.69 250 ARG B O 1
ATOM 6172 N N . VAL B 1 251 ? 0.036 -12.203 -0.799 1 98.75 251 VAL B N 1
ATOM 6173 C CA . VAL B 1 251 ? 0.209 -12.07 -2.242 1 98.75 251 VAL B CA 1
ATOM 6174 C C . VAL B 1 251 ? 1.286 -11.023 -2.539 1 98.75 251 VAL B C 1
ATOM 6176 O O . VAL B 1 251 ? 1.213 -9.891 -2.057 1 98.75 251 VAL B O 1
ATOM 6179 N N . TYR B 1 252 ? 2.332 -11.398 -3.219 1 98.62 252 TYR B N 1
ATOM 6180 C CA . TYR B 1 252 ? 3.289 -10.523 -3.889 1 98.62 252 TYR B CA 1
ATOM 6181 C C . TYR B 1 252 ? 2.918 -10.328 -5.355 1 98.62 252 TYR B C 1
ATOM 6183 O O . TYR B 1 252 ? 3.184 -11.195 -6.188 1 98.62 252 TYR B O 1
ATOM 6191 N N . GLY B 1 253 ? 2.275 -9.203 -5.68 1 98.44 253 GLY B N 1
ATOM 6192 C CA . GLY B 1 253 ? 1.652 -9.023 -6.984 1 98.44 253 GLY B CA 1
ATOM 6193 C C . GLY B 1 253 ? 2.549 -8.312 -7.98 1 98.44 253 GLY B C 1
ATOM 6194 O O . GLY B 1 253 ? 2.67 -7.086 -7.949 1 98.44 253 GLY B O 1
ATOM 6195 N N . MET B 1 254 ? 3.135 -9.109 -8.922 1 98.44 254 MET B N 1
ATOM 6196 C CA . MET B 1 254 ? 3.877 -8.484 -10.016 1 98.44 254 MET B CA 1
ATOM 6197 C C . MET B 1 254 ? 2.941 -7.719 -10.945 1 98.44 254 MET B C 1
ATOM 6199 O O . MET B 1 254 ? 1.763 -8.055 -11.062 1 98.44 254 MET B O 1
ATOM 6203 N N . VAL B 1 255 ? 3.426 -6.68 -11.508 1 97.44 255 VAL B N 1
ATOM 6204 C CA . VAL B 1 255 ? 2.623 -5.875 -12.422 1 97.44 255 VAL B CA 1
ATOM 6205 C C . VAL B 1 255 ? 3.113 -6.07 -13.852 1 97.44 255 VAL B C 1
ATOM 6207 O O . VAL B 1 255 ? 4.301 -5.902 -14.141 1 97.44 255 VAL B O 1
ATOM 6210 N N . LEU B 1 256 ? 2.229 -6.426 -14.719 1 95.88 256 LEU B N 1
ATOM 6211 C CA . LEU B 1 256 ? 2.578 -6.586 -16.125 1 95.88 256 LEU B CA 1
ATOM 6212 C C . LEU B 1 256 ? 3.143 -5.293 -16.703 1 95.88 256 LEU B C 1
ATOM 6214 O O . LEU B 1 256 ? 2.621 -4.207 -16.422 1 95.88 256 LEU B O 1
ATOM 6218 N N . ASP B 1 257 ? 4.141 -5.387 -17.531 1 95.75 257 ASP B N 1
ATOM 6219 C CA . ASP B 1 257 ? 4.867 -4.227 -18.047 1 95.75 257 ASP B CA 1
ATOM 6220 C C . ASP B 1 257 ? 3.961 -3.352 -18.906 1 95.75 257 ASP B C 1
ATOM 6222 O O . ASP B 1 257 ? 4.242 -2.168 -19.109 1 95.75 257 ASP B O 1
ATOM 6226 N N . THR B 1 258 ? 2.828 -3.84 -19.422 1 93.38 258 THR B N 1
ATOM 6227 C CA . THR B 1 258 ? 1.878 -3.043 -20.188 1 93.38 258 THR B CA 1
ATOM 6228 C C . THR B 1 258 ? 1.247 -1.962 -19.312 1 93.38 258 THR B C 1
ATOM 6230 O O . THR B 1 258 ? 0.702 -0.982 -19.828 1 93.38 258 THR B O 1
ATOM 6233 N N . PHE B 1 259 ? 1.336 -2.129 -18 1 95.38 259 PHE B N 1
ATOM 6234 C CA . PHE B 1 259 ? 0.785 -1.159 -17.062 1 95.38 259 PHE B CA 1
ATOM 6235 C C . PHE B 1 259 ? 1.899 -0.399 -16.359 1 95.38 259 PHE B C 1
ATOM 6237 O O . PHE B 1 259 ? 1.684 0.172 -15.289 1 95.38 259 PHE B O 1
ATOM 6244 N N . PHE B 1 260 ? 3.086 -0.443 -16.922 1 95.69 260 PHE B N 1
ATOM 6245 C CA . PHE B 1 260 ? 4.234 0.228 -16.328 1 95.69 260 PHE B CA 1
ATOM 6246 C C . PHE B 1 260 ? 3.979 1.725 -16.203 1 95.69 260 PHE B C 1
ATOM 6248 O O . PHE B 1 260 ? 4.371 2.342 -15.203 1 95.69 260 PHE B O 1
ATOM 6255 N N . SER B 1 261 ? 3.314 2.322 -17.188 1 94.75 261 SER B N 1
ATOM 6256 C CA . SER B 1 261 ? 3.047 3.756 -17.156 1 94.75 261 SER B CA 1
ATOM 6257 C C . SER B 1 261 ? 2.168 4.129 -15.969 1 94.75 261 SER B C 1
ATOM 6259 O O . SER B 1 261 ? 2.375 5.168 -15.336 1 94.75 261 SER B O 1
ATOM 6261 N N . GLU B 1 262 ? 1.149 3.334 -15.719 1 93.75 262 GLU B N 1
ATOM 6262 C CA . GLU B 1 262 ? 0.271 3.555 -14.57 1 93.75 262 GLU B CA 1
ATOM 6263 C C . GLU B 1 262 ? 1.035 3.428 -13.258 1 93.75 262 GLU B C 1
ATOM 6265 O O . GLU B 1 262 ? 0.871 4.254 -12.359 1 93.75 262 GLU B O 1
ATOM 6270 N N . LEU B 1 263 ? 1.86 2.383 -13.188 1 94.56 263 LEU B N 1
ATOM 6271 C CA . LEU B 1 263 ? 2.703 2.152 -12.016 1 94.56 263 LEU B CA 1
ATOM 6272 C C . LEU B 1 263 ? 3.625 3.342 -11.766 1 94.56 263 LEU B C 1
ATOM 6274 O O . LEU B 1 263 ? 3.744 3.812 -10.633 1 94.56 263 LEU B O 1
ATOM 6278 N N . LYS B 1 264 ? 4.199 3.824 -12.805 1 93.88 264 LYS B N 1
ATOM 6279 C CA . LYS B 1 264 ? 5.145 4.934 -12.727 1 93.88 264 LYS B CA 1
ATOM 6280 C C . LYS B 1 264 ? 4.434 6.238 -12.383 1 93.88 264 LYS B C 1
ATOM 6282 O O . LYS B 1 264 ? 4.941 7.043 -11.602 1 93.88 264 LYS B O 1
ATOM 6287 N N . ALA B 1 265 ? 3.256 6.426 -12.938 1 93 265 ALA B N 1
ATOM 6288 C CA . ALA B 1 265 ? 2.52 7.668 -12.727 1 93 265 ALA B CA 1
ATOM 6289 C C . ALA B 1 265 ? 2.164 7.848 -11.25 1 93 265 ALA B C 1
ATOM 6291 O O . ALA B 1 265 ? 2.17 8.969 -10.734 1 93 265 ALA B O 1
ATOM 6292 N N . MET B 1 266 ? 1.941 6.773 -10.555 1 92.69 266 MET B N 1
ATOM 6293 C CA . MET B 1 266 ? 1.607 6.836 -9.133 1 92.69 266 MET B CA 1
ATOM 6294 C C . MET B 1 266 ? 2.865 6.766 -8.273 1 92.69 266 MET B C 1
ATOM 6296 O O . MET B 1 266 ? 2.801 6.93 -7.059 1 92.69 266 MET B O 1
ATOM 6300 N N . HIS B 1 267 ? 3.955 6.5 -8.914 1 93.56 267 HIS B N 1
ATOM 6301 C CA . HIS B 1 267 ? 5.242 6.355 -8.242 1 93.56 267 HIS B CA 1
ATOM 6302 C C . HIS B 1 267 ? 5.184 5.273 -7.168 1 93.56 267 HIS B C 1
ATOM 6304 O O . HIS B 1 267 ? 5.676 5.473 -6.055 1 93.56 267 HIS B O 1
ATOM 6310 N N . LEU B 1 268 ? 4.508 4.129 -7.434 1 94.5 268 LEU B N 1
ATOM 6311 C CA . LEU B 1 268 ? 4.477 2.998 -6.512 1 94.5 268 LEU B CA 1
ATOM 6312 C C . LEU B 1 268 ? 5.809 2.256 -6.516 1 94.5 268 LEU B C 1
ATOM 6314 O O . LEU B 1 268 ? 6.414 2.064 -7.574 1 94.5 268 LEU B O 1
ATOM 6318 N N . THR B 1 269 ? 6.258 1.885 -5.414 1 93 269 THR B N 1
ATOM 6319 C CA . THR B 1 269 ? 7.543 1.201 -5.301 1 93 269 THR B CA 1
ATOM 6320 C C . THR B 1 269 ? 7.34 -0.294 -5.078 1 93 269 THR B C 1
ATOM 6322 O O . THR B 1 269 ? 6.32 -0.713 -4.531 1 93 269 THR B O 1
ATOM 6325 N N . THR B 1 270 ? 8.352 -1.094 -5.496 1 96.06 270 THR B N 1
ATOM 6326 C CA . THR B 1 270 ? 8.367 -2.508 -5.141 1 96.06 270 THR B CA 1
ATOM 6327 C C . THR B 1 270 ? 8.305 -2.684 -3.625 1 96.06 270 THR B C 1
ATOM 6329 O O . THR B 1 270 ? 9.062 -2.043 -2.893 1 96.06 270 THR B O 1
ATOM 6332 N N . GLY B 1 271 ? 7.352 -3.506 -3.16 1 95.12 271 GLY B N 1
ATOM 6333 C CA . GLY B 1 271 ? 7.23 -3.77 -1.736 1 95.12 271 GLY B CA 1
ATOM 6334 C C . GLY B 1 271 ? 6.141 -2.951 -1.07 1 95.12 271 GLY B C 1
ATOM 6335 O O . GLY B 1 271 ? 5.758 -3.225 0.07 1 95.12 271 GLY B O 1
ATOM 6336 N N . PHE B 1 272 ? 5.617 -1.908 -1.789 1 96.06 272 PHE B N 1
ATOM 6337 C CA . PHE B 1 272 ? 4.547 -1.116 -1.191 1 96.06 272 PHE B CA 1
ATOM 6338 C C . PHE B 1 272 ? 3.295 -1.962 -0.993 1 96.06 272 PHE B C 1
ATOM 6340 O O . PHE B 1 272 ? 2.893 -2.707 -1.889 1 96.06 272 PHE B O 1
ATOM 6347 N N . GLY B 1 273 ? 2.689 -1.812 0.161 1 95.88 273 GLY B N 1
ATOM 6348 C CA . GLY B 1 273 ? 1.501 -2.557 0.543 1 95.88 273 GLY B CA 1
ATOM 6349 C C . GLY B 1 273 ? 1.512 -2.996 1.995 1 95.88 273 GLY B C 1
ATOM 6350 O O . GLY B 1 273 ? 2.143 -2.354 2.838 1 95.88 273 GLY B O 1
ATOM 6351 N N . ASN B 1 274 ? 0.722 -4.047 2.256 1 93.62 274 ASN B N 1
ATOM 6352 C CA . ASN B 1 274 ? 0.608 -4.527 3.627 1 93.62 274 ASN B CA 1
ATOM 6353 C C . ASN B 1 274 ? 1.037 -5.988 3.748 1 93.62 274 ASN B C 1
ATOM 6355 O O . ASN B 1 274 ? 1.665 -6.531 2.838 1 93.62 274 ASN B O 1
ATOM 6359 N N . GLU B 1 275 ? 0.812 -6.57 4.879 1 93.56 275 GLU B N 1
ATOM 6360 C CA . GLU B 1 275 ? 1.277 -7.926 5.156 1 93.56 275 GLU B CA 1
ATOM 6361 C C . GLU B 1 275 ? 0.584 -8.945 4.254 1 93.56 275 GLU B C 1
ATOM 6363 O O . GLU B 1 275 ? 1.096 -10.047 4.047 1 93.56 275 GLU B O 1
ATOM 6368 N N . GLN B 1 276 ? -0.578 -8.562 3.699 1 96 276 GLN B N 1
ATOM 6369 C CA . GLN B 1 276 ? -1.368 -9.516 2.928 1 96 276 GLN B CA 1
ATOM 6370 C C . GLN B 1 276 ? -1.124 -9.344 1.431 1 96 276 GLN B C 1
ATOM 6372 O O . GLN B 1 276 ? -1.174 -10.32 0.675 1 96 276 GLN B O 1
ATOM 6377 N N . ILE B 1 277 ? -0.92 -8.141 0.972 1 96.94 277 ILE B N 1
ATOM 6378 C CA . ILE B 1 277 ? -0.713 -7.898 -0.451 1 96.94 277 ILE B CA 1
ATOM 6379 C C . ILE B 1 277 ? 0.284 -6.754 -0.64 1 96.94 277 ILE B C 1
ATOM 6381 O O . ILE B 1 277 ? 0.189 -5.723 0.029 1 96.94 277 ILE B O 1
ATOM 6385 N N . LYS B 1 278 ? 1.269 -6.961 -1.5 1 97.12 278 LYS B N 1
ATOM 6386 C CA . LYS B 1 278 ? 2.289 -5.977 -1.849 1 97.12 278 LYS B CA 1
ATOM 6387 C C . LYS B 1 278 ? 2.445 -5.859 -3.361 1 97.12 278 LYS B C 1
ATOM 6389 O O . LYS B 1 278 ? 2.209 -6.82 -4.094 1 97.12 278 LYS B O 1
ATOM 6394 N N . ILE B 1 279 ? 2.863 -4.633 -3.795 1 96.81 279 ILE B N 1
ATOM 6395 C CA . ILE B 1 279 ? 3.318 -4.457 -5.172 1 96.81 279 ILE B CA 1
ATOM 6396 C C . ILE B 1 279 ? 4.648 -5.184 -5.371 1 96.81 279 ILE B C 1
ATOM 6398 O O . ILE B 1 279 ? 5.586 -4.996 -4.594 1 96.81 279 ILE B O 1
ATOM 6402 N N . GLY B 1 280 ? 4.707 -6.047 -6.355 1 97.88 280 GLY B N 1
ATOM 6403 C CA . GLY B 1 280 ? 5.922 -6.793 -6.641 1 97.88 280 GLY B CA 1
ATOM 6404 C C . GLY B 1 280 ? 6.668 -6.277 -7.855 1 97.88 280 GLY B C 1
ATOM 6405 O O . GLY B 1 280 ? 6.699 -5.07 -8.102 1 97.88 280 GLY B O 1
ATOM 6406 N N . ALA B 1 281 ? 7.324 -7.133 -8.578 1 98.56 281 ALA B N 1
ATOM 6407 C CA . ALA B 1 281 ? 8.195 -6.824 -9.711 1 98.56 281 ALA B CA 1
ATOM 6408 C C . ALA B 1 281 ? 7.387 -6.375 -10.922 1 98.56 281 ALA B C 1
ATOM 6410 O O . ALA B 1 281 ? 6.18 -6.617 -11 1 98.56 281 ALA B O 1
ATOM 6411 N N . VAL B 1 282 ? 8.047 -5.695 -11.812 1 98.5 282 VAL B N 1
ATOM 6412 C CA . VAL B 1 282 ? 7.516 -5.523 -13.164 1 98.5 282 VAL B CA 1
ATOM 6413 C C . VAL B 1 282 ? 7.727 -6.801 -13.969 1 98.5 282 VAL B C 1
ATOM 6415 O O . VAL B 1 282 ? 8.859 -7.27 -14.125 1 98.5 282 VAL B O 1
ATOM 6418 N N . LYS B 1 283 ? 6.676 -7.375 -14.422 1 98.5 283 LYS B N 1
ATOM 6419 C CA . LYS B 1 283 ? 6.707 -8.648 -15.133 1 98.5 283 LYS B CA 1
ATOM 6420 C C . LYS B 1 283 ? 6.777 -8.43 -16.641 1 98.5 283 LYS B C 1
ATOM 6422 O O . LYS B 1 283 ? 5.996 -7.66 -17.203 1 98.5 283 LYS B O 1
ATOM 6427 N N . MET B 1 284 ? 7.773 -9.07 -17.281 1 97.31 284 MET B N 1
ATOM 6428 C CA . MET B 1 284 ? 7.941 -9.023 -18.734 1 97.31 284 MET B CA 1
ATOM 6429 C C . MET B 1 284 ? 8.055 -10.43 -19.312 1 97.31 284 MET B C 1
ATOM 6431 O O . MET B 1 284 ? 8.109 -11.406 -18.578 1 97.31 284 MET B O 1
ATOM 6435 N N . PHE B 1 285 ? 8.047 -10.5 -20.641 1 93.75 285 PHE B N 1
ATOM 6436 C CA . PHE B 1 285 ? 8.203 -11.75 -21.375 1 93.75 285 PHE B CA 1
ATOM 6437 C C . PHE B 1 285 ? 9.297 -11.625 -22.422 1 93.75 285 PHE B C 1
ATOM 6439 O O . PHE B 1 285 ? 9.273 -10.695 -23.234 1 93.75 285 PHE B O 1
ATOM 6446 N N . ALA B 1 286 ? 10.195 -12.625 -22.453 1 96.75 286 ALA B N 1
ATOM 6447 C CA . ALA B 1 286 ? 11.281 -12.531 -23.422 1 96.75 286 ALA B CA 1
ATOM 6448 C C . ALA B 1 286 ? 11.094 -13.547 -24.547 1 96.75 286 ALA B C 1
ATOM 6450 O O . ALA B 1 286 ? 11.648 -13.383 -25.641 1 96.75 286 ALA B O 1
ATOM 6451 N N . ASP B 1 287 ? 10.43 -14.656 -24.297 1 93.25 287 ASP B N 1
ATOM 6452 C CA . ASP B 1 287 ? 10.188 -15.656 -25.328 1 93.25 287 ASP B CA 1
ATOM 6453 C C . ASP B 1 287 ? 8.922 -16.469 -25.016 1 93.25 287 ASP B C 1
ATOM 6455 O O . ASP B 1 287 ? 8.047 -16 -24.281 1 93.25 287 ASP B O 1
ATOM 6459 N N . GLY B 1 288 ? 8.812 -17.656 -25.75 1 88.25 288 GLY B N 1
ATOM 6460 C CA . GLY B 1 288 ? 7.633 -18.484 -25.609 1 88.25 288 GLY B CA 1
ATOM 6461 C C . GLY B 1 288 ? 7.891 -19.75 -24.781 1 88.25 288 GLY B C 1
ATOM 6462 O O . GLY B 1 288 ? 8.547 -19.688 -23.75 1 88.25 288 GLY B O 1
ATOM 6463 N N . THR B 1 289 ? 7.285 -20.891 -25.281 1 83.69 289 THR B N 1
ATOM 6464 C CA . THR B 1 289 ? 7.352 -22.141 -24.531 1 83.69 289 THR B CA 1
ATOM 6465 C C . THR B 1 289 ? 8.094 -23.203 -25.328 1 83.69 289 THR B C 1
ATOM 6467 O O . THR B 1 289 ? 8.234 -23.094 -26.547 1 83.69 289 THR B O 1
ATOM 6470 N N . LEU B 1 290 ? 8.57 -24.203 -24.656 1 82.56 290 LEU B N 1
ATOM 6471 C CA . LEU B 1 290 ? 9.273 -25.297 -25.312 1 82.56 290 LEU B CA 1
ATOM 6472 C C . LEU B 1 290 ? 8.289 -26.188 -26.078 1 82.56 290 LEU B C 1
ATOM 6474 O O . LEU B 1 290 ? 8.57 -26.594 -27.203 1 82.56 290 LEU B O 1
ATOM 6478 N N . SER B 1 291 ? 7.168 -26.469 -25.406 1 73.69 291 SER B N 1
ATOM 6479 C CA . SER B 1 291 ? 6.172 -27.328 -26.047 1 73.69 291 SER B CA 1
ATOM 6480 C C . SER B 1 291 ? 5.691 -26.734 -27.359 1 73.69 291 SER B C 1
ATOM 6482 O O . SER B 1 291 ? 5.414 -27.453 -28.312 1 73.69 291 SER B O 1
ATOM 6484 N N . GLY B 1 292 ? 5.613 -25.422 -27.406 1 71.75 292 GLY B N 1
ATOM 6485 C CA . GLY B 1 292 ? 5.18 -24.719 -28.609 1 71.75 292 GLY B CA 1
ATOM 6486 C C . GLY B 1 292 ? 6.324 -24.375 -29.531 1 71.75 292 GLY B C 1
ATOM 6487 O O . GLY B 1 292 ? 6.109 -23.781 -30.609 1 71.75 292 GLY B O 1
ATOM 6488 N N . ARG B 1 293 ? 7.516 -24.75 -29.188 1 80.31 293 ARG B N 1
ATOM 6489 C CA . ARG B 1 293 ? 8.734 -24.5 -29.953 1 80.31 293 ARG B CA 1
ATOM 6490 C C . ARG B 1 293 ? 8.938 -23 -30.188 1 80.31 293 ARG B C 1
ATOM 6492 O O . ARG B 1 293 ? 9.367 -22.594 -31.266 1 80.31 293 ARG B O 1
ATOM 6499 N N . THR B 1 294 ? 8.445 -22.219 -29.25 1 81.56 294 THR B N 1
ATOM 6500 C CA . THR B 1 294 ? 8.586 -20.781 -29.391 1 81.56 294 THR B CA 1
ATOM 6501 C C . THR B 1 294 ? 9.57 -20.234 -28.359 1 81.56 294 THR B C 1
ATOM 6503 O O . THR B 1 294 ? 9.93 -19.047 -28.406 1 81.56 294 THR B O 1
ATOM 6506 N N . ALA B 1 295 ? 10.016 -21.094 -27.453 1 90.38 295 ALA B N 1
ATOM 6507 C CA . ALA B 1 295 ? 11.141 -20.688 -26.609 1 90.38 295 ALA B CA 1
ATOM 6508 C C . ALA B 1 295 ? 12.398 -20.469 -27.453 1 90.38 295 ALA B C 1
ATOM 6510 O O . ALA B 1 295 ? 12.695 -21.25 -28.359 1 90.38 295 ALA B O 1
ATOM 6511 N N . ALA B 1 296 ? 13.125 -19.391 -27.219 1 93.31 296 ALA B N 1
ATOM 6512 C CA . ALA B 1 296 ? 14.273 -19.016 -28.047 1 93.31 296 ALA B CA 1
ATOM 6513 C C . ALA B 1 296 ? 15.531 -19.75 -27.609 1 93.31 296 ALA B C 1
ATOM 6515 O O . ALA B 1 296 ? 16.047 -19.516 -26.5 1 93.31 296 ALA B O 1
ATOM 6516 N N . VAL B 1 297 ? 16.094 -20.625 -28.453 1 93.25 297 VAL B N 1
ATOM 6517 C CA . VAL B 1 297 ? 17.266 -21.438 -28.109 1 93.25 297 VAL B CA 1
ATOM 6518 C C . VAL B 1 297 ? 18.406 -21.109 -29.078 1 93.25 297 VAL B C 1
ATOM 6520 O O . VAL B 1 297 ? 18.172 -20.703 -30.219 1 93.25 297 VAL B O 1
ATOM 6523 N N . HIS B 1 298 ? 19.672 -21.219 -28.609 1 93.31 298 HIS B N 1
ATOM 6524 C CA . HIS B 1 298 ? 20.828 -21 -29.453 1 93.31 298 HIS B CA 1
ATOM 6525 C C . HIS B 1 298 ? 20.953 -22.109 -30.5 1 93.31 298 HIS B C 1
ATOM 6527 O O . HIS B 1 298 ? 21.234 -21.828 -31.672 1 93.31 298 HIS B O 1
ATOM 6533 N N . GLU B 1 299 ? 20.672 -23.203 -29.969 1 90.62 299 GLU B N 1
ATOM 6534 C CA . GLU B 1 299 ? 20.688 -24.344 -30.891 1 90.62 299 GLU B CA 1
ATOM 6535 C C . GLU B 1 299 ? 19.344 -24.5 -31.594 1 90.62 299 GLU B C 1
ATOM 6537 O O . GLU B 1 299 ? 18.422 -23.703 -31.375 1 90.62 299 GLU B O 1
ATOM 6542 N N . GLU B 1 300 ? 19.156 -25.453 -32.438 1 86.88 300 GLU B N 1
ATOM 6543 C CA . GLU B 1 300 ? 17.906 -25.609 -33.188 1 86.88 300 GLU B CA 1
ATOM 6544 C C . GLU B 1 300 ? 17.047 -26.703 -32.562 1 86.88 300 GLU B C 1
ATOM 6546 O O . GLU B 1 300 ? 17.531 -27.578 -31.844 1 86.88 300 GLU B O 1
ATOM 6551 N N . TYR B 1 301 ? 15.766 -26.578 -32.719 1 87.25 301 TYR B N 1
ATOM 6552 C CA . TYR B 1 301 ? 14.836 -27.656 -32.375 1 87.25 301 TYR B CA 1
ATOM 6553 C C . TYR B 1 301 ? 15.023 -28.844 -33.312 1 87.25 301 TYR B C 1
ATOM 6555 O O . TYR B 1 301 ? 15.531 -28.703 -34.438 1 87.25 301 TYR B O 1
ATOM 6563 N N . LEU B 1 302 ? 14.703 -29.984 -32.812 1 84.75 302 LEU B N 1
ATOM 6564 C CA . LEU B 1 302 ? 14.789 -31.188 -33.656 1 84.75 302 LEU B CA 1
ATOM 6565 C C . LEU B 1 302 ? 13.711 -31.188 -34.719 1 84.75 302 LEU B C 1
ATOM 6567 O O . LEU B 1 302 ? 13.961 -31.641 -35.844 1 84.75 302 LEU B O 1
ATOM 6571 N N . ASP B 1 303 ? 12.477 -30.734 -34.438 1 77.19 303 ASP B N 1
ATOM 6572 C CA . ASP B 1 303 ? 11.359 -30.656 -35.375 1 77.19 303 ASP B CA 1
ATOM 6573 C C . ASP B 1 303 ? 10.57 -29.359 -35.156 1 77.19 303 ASP B C 1
ATOM 6575 O O . ASP B 1 303 ? 9.898 -29.188 -34.156 1 77.19 303 ASP B O 1
ATOM 6579 N N . PRO B 1 304 ? 10.523 -28.5 -35.969 1 73.06 304 PRO B N 1
ATOM 6580 C CA . PRO B 1 304 ? 11.172 -28.531 -37.281 1 73.06 304 PRO B CA 1
ATOM 6581 C C . PRO B 1 304 ? 12.664 -28.219 -37.219 1 73.06 304 PRO B C 1
ATOM 6583 O O . PRO B 1 304 ? 13.086 -27.406 -36.406 1 73.06 304 PRO B O 1
ATOM 6586 N N . ALA B 1 305 ? 13.305 -28.844 -38.031 1 77.5 305 ALA B N 1
ATOM 6587 C CA . ALA B 1 305 ? 14.75 -28.625 -38.094 1 77.5 305 ALA B CA 1
ATOM 6588 C C . ALA B 1 305 ? 15.078 -27.188 -38.5 1 77.5 305 ALA B C 1
ATOM 6590 O O . ALA B 1 305 ? 14.414 -26.609 -39.375 1 77.5 305 ALA B O 1
ATOM 6591 N N . GLY B 1 306 ? 16 -26.594 -37.781 1 80.38 306 GLY B N 1
ATOM 6592 C CA . GLY B 1 306 ? 16.484 -25.266 -38.125 1 80.38 306 GLY B CA 1
ATOM 6593 C C . GLY B 1 306 ? 15.781 -24.156 -37.375 1 80.38 306 GLY B C 1
ATOM 6594 O O . GLY B 1 306 ? 16.266 -23.031 -37.344 1 80.38 306 GLY B O 1
ATOM 6595 N N . PHE B 1 307 ? 14.742 -24.5 -36.812 1 86.44 307 PHE B N 1
ATOM 6596 C CA . PHE B 1 307 ? 13.984 -23.484 -36.094 1 86.44 307 PHE B CA 1
ATOM 6597 C C . PHE B 1 307 ? 14.562 -23.281 -34.719 1 86.44 307 PHE B C 1
ATOM 6599 O O . PHE B 1 307 ? 14.977 -24.234 -34.062 1 86.44 307 PHE B O 1
ATOM 6606 N N . ARG B 1 308 ? 14.641 -21.984 -34.219 1 91.5 308 ARG B N 1
ATOM 6607 C CA . ARG B 1 308 ? 15.32 -21.656 -32.969 1 91.5 308 ARG B CA 1
ATOM 6608 C C . ARG B 1 308 ? 14.414 -20.859 -32.031 1 91.5 308 ARG B C 1
ATOM 6610 O O . ARG B 1 308 ? 14.891 -20.188 -31.109 1 91.5 308 ARG B O 1
ATOM 6617 N N . GLY B 1 309 ? 13.125 -20.922 -32.312 1 89.56 309 GLY B N 1
ATOM 6618 C CA . GLY B 1 309 ? 12.18 -20.203 -31.469 1 89.56 309 GLY B CA 1
ATOM 6619 C C . GLY B 1 309 ? 12.141 -18.719 -31.766 1 89.56 309 GLY B C 1
ATOM 6620 O O . GLY B 1 309 ? 12.531 -18.281 -32.844 1 89.56 309 GLY B O 1
ATOM 6621 N N . ILE B 1 310 ? 11.461 -17.906 -30.859 1 88.19 310 ILE B N 1
ATOM 6622 C CA . ILE B 1 310 ? 11.219 -16.5 -31.141 1 88.19 310 ILE B CA 1
ATOM 6623 C C . ILE B 1 310 ? 11.539 -15.664 -29.891 1 88.19 310 ILE B C 1
ATOM 6625 O O . ILE B 1 310 ? 11.234 -16.062 -28.781 1 88.19 310 ILE B O 1
ATOM 6629 N N . LEU B 1 311 ? 12.242 -14.539 -30.109 1 93.31 311 LEU B N 1
ATOM 6630 C CA . LEU B 1 311 ? 12.367 -13.492 -29.094 1 93.31 311 LEU B CA 1
ATOM 6631 C C . LEU B 1 311 ? 11.234 -12.484 -29.203 1 93.31 311 LEU B C 1
ATOM 6633 O O . LEU B 1 311 ? 10.898 -12.039 -30.312 1 93.31 311 LEU B O 1
ATOM 6637 N N . MET B 1 312 ? 10.672 -12.18 -28.109 1 89.5 312 MET B N 1
ATOM 6638 C CA . MET B 1 312 ? 9.516 -11.281 -28.109 1 89.5 312 MET B CA 1
ATOM 6639 C C . MET B 1 312 ? 9.945 -9.852 -28.406 1 89.5 312 MET B C 1
ATOM 6641 O O . MET B 1 312 ? 9.133 -9.031 -28.859 1 89.5 312 MET B O 1
ATOM 6645 N N . TYR B 1 313 ? 11.227 -9.531 -28.109 1 92.69 313 TYR B N 1
ATOM 6646 C CA . TYR B 1 313 ? 11.773 -8.195 -28.328 1 92.69 313 TYR B CA 1
ATOM 6647 C C . TYR B 1 313 ? 13.141 -8.273 -29 1 92.69 313 TYR B C 1
ATOM 6649 O O . TYR B 1 313 ? 13.883 -9.234 -28.812 1 92.69 313 TYR B O 1
ATOM 6657 N N . LYS B 1 314 ? 13.359 -7.211 -29.766 1 96.06 314 LYS B N 1
ATOM 6658 C CA . LYS B 1 314 ? 14.75 -6.984 -30.125 1 96.06 314 LYS B CA 1
ATOM 6659 C C . LYS B 1 314 ? 15.586 -6.629 -28.906 1 96.06 314 LYS B C 1
ATOM 6661 O O . LYS B 1 314 ? 15.055 -6.176 -27.891 1 96.06 314 LYS B O 1
ATOM 6666 N N . ASP B 1 315 ? 16.875 -6.891 -29.031 1 97.44 315 ASP B N 1
ATOM 6667 C CA . ASP B 1 315 ? 17.781 -6.66 -27.891 1 97.44 315 ASP B CA 1
ATOM 6668 C C . ASP B 1 315 ? 17.625 -5.234 -27.375 1 97.44 315 ASP B C 1
ATOM 6670 O O . ASP B 1 315 ? 17.438 -5.031 -26.172 1 97.44 315 ASP B O 1
ATOM 6674 N N . GLU B 1 316 ? 17.594 -4.273 -28.203 1 97.56 316 GLU B N 1
ATOM 6675 C CA . GLU B 1 316 ? 17.562 -2.867 -27.812 1 97.56 316 GLU B CA 1
ATOM 6676 C C . GLU B 1 316 ? 16.25 -2.523 -27.109 1 97.56 316 GLU B C 1
ATOM 6678 O O . GLU B 1 316 ? 16.234 -1.75 -26.156 1 97.56 316 GLU B O 1
ATOM 6683 N N . GLU B 1 317 ? 15.211 -3.117 -27.609 1 96.75 317 GLU B N 1
ATOM 6684 C CA . GLU B 1 317 ? 13.891 -2.861 -27.031 1 96.75 317 GLU B CA 1
ATOM 6685 C C . GLU B 1 317 ? 13.805 -3.398 -25.609 1 96.75 317 GLU B C 1
ATOM 6687 O O . GLU B 1 317 ? 13.305 -2.713 -24.703 1 96.75 317 GLU B O 1
ATOM 6692 N N . LEU B 1 318 ? 14.25 -4.629 -25.453 1 97.88 318 LEU B N 1
ATOM 6693 C CA . LEU B 1 318 ? 14.211 -5.211 -24.125 1 97.88 318 LEU B CA 1
ATOM 6694 C C . LEU B 1 318 ? 15.125 -4.445 -23.172 1 97.88 318 LEU B C 1
ATOM 6696 O O . LEU B 1 318 ? 14.766 -4.203 -22.016 1 97.88 318 LEU B O 1
ATOM 6700 N N . GLU B 1 319 ? 16.312 -4.074 -23.672 1 98.38 319 GLU B N 1
ATOM 6701 C CA . GLU B 1 319 ? 17.25 -3.309 -22.859 1 98.38 319 GLU B CA 1
ATOM 6702 C C . GLU B 1 319 ? 16.641 -1.99 -22.391 1 98.38 319 GLU B C 1
ATOM 6704 O O . GLU B 1 319 ? 16.828 -1.592 -21.25 1 98.38 319 GLU B O 1
ATOM 6709 N N . GLU B 1 320 ? 15.922 -1.363 -23.25 1 97.88 320 GLU B N 1
ATOM 6710 C CA . GLU B 1 320 ? 15.289 -0.096 -22.906 1 97.88 320 GLU B CA 1
ATOM 6711 C C . GLU B 1 320 ? 14.211 -0.29 -21.844 1 97.88 320 GLU B C 1
ATOM 6713 O O . GLU B 1 320 ? 14.109 0.502 -20.906 1 97.88 320 GLU B O 1
ATOM 6718 N N . LYS B 1 321 ? 13.375 -1.286 -22 1 97.75 321 LYS B N 1
ATOM 6719 C CA . LYS B 1 321 ? 12.312 -1.582 -21.031 1 97.75 321 LYS B CA 1
ATOM 6720 C C . LYS B 1 321 ? 12.898 -1.896 -19.656 1 97.75 321 LYS B C 1
ATOM 6722 O O . LYS B 1 321 ? 12.422 -1.384 -18.641 1 97.75 321 LYS B O 1
ATOM 6727 N N . VAL B 1 322 ? 13.93 -2.699 -19.688 1 98.69 322 VAL B N 1
ATOM 6728 C CA . VAL B 1 322 ? 14.578 -3.107 -18.438 1 98.69 322 VAL B CA 1
ATOM 6729 C C . VAL B 1 322 ? 15.211 -1.894 -17.766 1 98.69 322 VAL B C 1
ATOM 6731 O O . VAL B 1 322 ? 15.055 -1.69 -16.562 1 98.69 322 VAL B O 1
ATOM 6734 N N . LEU B 1 323 ? 15.875 -1.086 -18.547 1 98.25 323 LEU B N 1
ATOM 6735 C CA . LEU B 1 323 ? 16.547 0.088 -18 1 98.25 323 LEU B CA 1
ATOM 6736 C C . LEU B 1 323 ? 15.539 1.054 -17.375 1 98.25 323 LEU B C 1
ATOM 6738 O O . LEU B 1 323 ? 15.789 1.612 -16.312 1 98.25 323 LEU B O 1
ATOM 6742 N N . ALA B 1 324 ? 14.469 1.274 -18.078 1 97.19 324 ALA B N 1
ATOM 6743 C CA . ALA B 1 324 ? 13.438 2.193 -17.594 1 97.19 324 ALA B CA 1
ATOM 6744 C C . ALA B 1 324 ? 12.906 1.756 -16.234 1 97.19 324 ALA B C 1
ATOM 6746 O O . ALA B 1 324 ? 12.781 2.572 -15.32 1 97.19 324 ALA B O 1
ATOM 6747 N N . ALA B 1 325 ? 12.562 0.494 -16.047 1 97.88 325 ALA B N 1
ATOM 6748 C CA . ALA B 1 325 ? 12.031 -0.027 -14.781 1 97.88 325 ALA B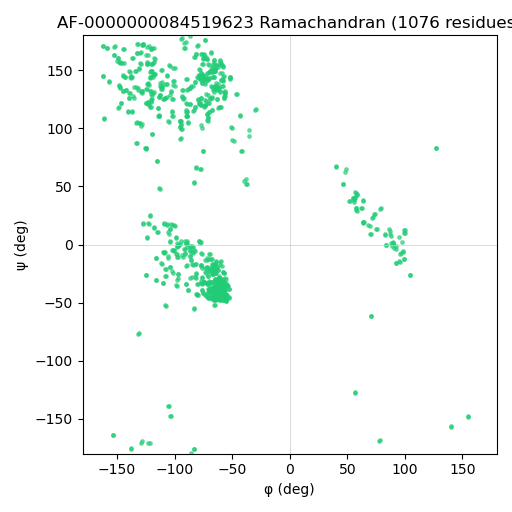 CA 1
ATOM 6749 C C . ALA B 1 325 ? 13.109 -0.05 -13.703 1 97.88 325 ALA B C 1
ATOM 6751 O O . ALA B 1 325 ? 12.852 0.306 -12.555 1 97.88 325 ALA B O 1
ATOM 6752 N N . HIS B 1 326 ? 14.352 -0.436 -14.117 1 98 326 HIS B N 1
ATOM 6753 C CA . HIS B 1 326 ? 15.469 -0.521 -13.188 1 98 326 HIS B CA 1
ATOM 6754 C C . HIS B 1 326 ? 15.812 0.85 -12.609 1 98 326 HIS B C 1
ATOM 6756 O O . HIS B 1 326 ? 16.047 0.982 -11.406 1 98 326 HIS B O 1
ATOM 6762 N N . ARG B 1 327 ? 15.789 1.811 -13.43 1 94.69 327 ARG B N 1
ATOM 6763 C CA . ARG B 1 327 ? 16.156 3.166 -13.023 1 94.69 327 ARG B CA 1
ATOM 6764 C C . ARG B 1 327 ? 15.18 3.703 -11.984 1 94.69 327 ARG B C 1
ATOM 6766 O O . ARG B 1 327 ? 15.562 4.488 -11.109 1 94.69 327 ARG B O 1
ATOM 6773 N N . GLU B 1 328 ? 13.977 3.264 -12.062 1 92.19 328 GLU B N 1
ATOM 6774 C CA . GLU B 1 328 ? 12.945 3.732 -11.148 1 92.19 328 GLU B CA 1
ATOM 6775 C C . GLU B 1 328 ? 12.969 2.947 -9.836 1 92.19 328 GLU B C 1
ATOM 6777 O O . GLU B 1 328 ? 12.195 3.23 -8.922 1 92.19 328 GLU B O 1
ATOM 6782 N N . GLY B 1 329 ? 13.797 1.896 -9.797 1 93.06 329 GLY B N 1
ATOM 6783 C CA . GLY B 1 329 ? 13.992 1.187 -8.547 1 93.06 329 GLY B CA 1
ATOM 6784 C C . GLY B 1 329 ? 13.18 -0.091 -8.453 1 93.06 329 GLY B C 1
ATOM 6785 O O . GLY B 1 329 ? 13.18 -0.757 -7.414 1 93.06 329 GLY B O 1
ATOM 6786 N N . TYR B 1 330 ? 12.555 -0.553 -9.516 1 97.5 330 TYR B N 1
ATOM 6787 C CA . TYR B 1 330 ? 11.695 -1.73 -9.477 1 97.5 330 TYR B CA 1
ATOM 6788 C C . TYR B 1 330 ? 12.523 -3.01 -9.523 1 97.5 330 TYR B C 1
ATOM 6790 O O . TYR B 1 330 ? 13.586 -3.045 -10.141 1 97.5 330 TYR B O 1
ATOM 6798 N N . GLN B 1 331 ? 12.062 -4.016 -8.812 1 98.56 331 GLN B N 1
ATOM 6799 C CA . GLN B 1 331 ? 12.43 -5.371 -9.219 1 98.56 331 GLN B CA 1
ATOM 6800 C C . GLN B 1 331 ? 11.828 -5.727 -10.57 1 98.56 331 GLN B C 1
ATOM 6802 O O . GLN B 1 331 ? 10.719 -5.305 -10.898 1 98.56 331 GLN B O 1
ATOM 6807 N N . ILE B 1 332 ? 12.594 -6.469 -11.328 1 98.81 332 ILE B N 1
ATOM 6808 C CA . ILE B 1 332 ? 12.125 -6.887 -12.648 1 98.81 332 ILE B CA 1
ATOM 6809 C C . ILE B 1 332 ? 12.094 -8.414 -12.727 1 98.81 332 ILE B C 1
ATOM 6811 O O . ILE B 1 332 ? 13.016 -9.078 -12.25 1 98.81 332 ILE B O 1
ATOM 6815 N N . SER B 1 333 ? 11.023 -8.977 -13.195 1 98.75 333 SER B N 1
ATOM 6816 C CA . SER B 1 333 ? 10.828 -10.406 -13.422 1 98.75 333 SER B CA 1
ATOM 6817 C C . SER B 1 333 ? 10.5 -10.695 -14.875 1 98.75 333 SER B C 1
ATOM 6819 O O . SER B 1 333 ? 9.469 -10.258 -15.391 1 98.75 333 SER B O 1
ATOM 6821 N N . ILE B 1 334 ? 11.375 -11.484 -15.539 1 98.75 334 ILE B N 1
ATOM 6822 C CA . ILE B 1 334 ? 11.18 -11.68 -16.969 1 98.75 334 ILE B CA 1
ATOM 6823 C C . ILE B 1 334 ? 11.055 -13.172 -17.266 1 98.75 334 ILE B C 1
ATOM 6825 O O . ILE B 1 334 ? 11.922 -13.961 -16.891 1 98.75 334 ILE B O 1
ATOM 6829 N N . HIS B 1 335 ? 9.945 -13.523 -17.875 1 98 335 HIS B N 1
ATOM 6830 C CA . HIS B 1 335 ? 9.789 -14.859 -18.453 1 98 335 HIS B CA 1
ATOM 6831 C C . HIS B 1 335 ? 10.836 -15.133 -19.516 1 98 335 HIS B C 1
ATOM 6833 O O . HIS B 1 335 ? 10.898 -14.422 -20.531 1 98 335 HIS B O 1
ATOM 6839 N N . ALA B 1 336 ? 11.672 -16.109 -19.328 1 98 336 ALA B N 1
ATOM 6840 C CA . ALA B 1 336 ? 12.68 -16.562 -20.281 1 98 336 ALA B CA 1
ATOM 6841 C C . ALA B 1 336 ? 12.93 -18.062 -20.125 1 98 336 ALA B C 1
ATOM 6843 O O . ALA B 1 336 ? 13.43 -18.516 -19.094 1 98 336 ALA B O 1
ATOM 6844 N N . ILE B 1 337 ? 12.648 -18.828 -21.172 1 94.56 337 ILE B N 1
ATOM 6845 C CA . ILE B 1 337 ? 12.703 -20.281 -21.094 1 94.56 337 ILE B CA 1
ATOM 6846 C C . ILE B 1 337 ? 13.914 -20.797 -21.844 1 94.56 337 ILE B C 1
ATOM 6848 O O . ILE B 1 337 ? 14.719 -21.562 -21.312 1 94.56 337 ILE B O 1
ATOM 6852 N N . GLY B 1 338 ? 14.094 -20.406 -23.109 1 94.88 338 GLY B N 1
ATOM 6853 C CA . GLY B 1 338 ? 15.242 -20.859 -23.891 1 94.88 338 GLY B CA 1
ATOM 6854 C C . GLY B 1 338 ? 16.531 -20.156 -23.516 1 94.88 338 GLY B C 1
ATOM 6855 O O . GLY B 1 338 ? 16.516 -19.016 -23.062 1 94.88 338 GLY B O 1
ATOM 6856 N N . ASP B 1 339 ? 17.672 -20.797 -23.766 1 96.94 339 ASP B N 1
ATOM 6857 C CA . ASP B 1 339 ? 18.969 -20.25 -23.359 1 96.94 339 ASP B CA 1
ATOM 6858 C C . ASP B 1 339 ? 19.266 -18.938 -24.094 1 96.94 339 ASP B C 1
ATOM 6860 O O . ASP B 1 339 ? 19.922 -18.062 -23.547 1 96.94 339 ASP B O 1
ATOM 6864 N N . ARG B 1 340 ? 18.781 -18.797 -25.281 1 97.06 340 ARG B N 1
ATOM 6865 C CA . ARG B 1 340 ? 18.953 -17.547 -26.016 1 97.06 340 ARG B CA 1
ATOM 6866 C C . ARG B 1 340 ? 18.188 -16.406 -25.359 1 97.06 340 ARG B C 1
ATOM 6868 O O . ARG B 1 340 ? 18.688 -15.289 -25.266 1 97.06 340 ARG B O 1
ATOM 6875 N N . ALA B 1 341 ? 16.984 -16.672 -24.938 1 97.75 341 ALA B N 1
ATOM 6876 C CA . ALA B 1 341 ? 16.188 -15.68 -24.219 1 97.75 341 ALA B CA 1
ATOM 6877 C C . ALA B 1 341 ? 16.812 -15.367 -22.859 1 97.75 341 ALA B C 1
ATOM 6879 O O . ALA B 1 341 ? 16.891 -14.203 -22.453 1 97.75 341 ALA B O 1
ATOM 6880 N N . VAL B 1 342 ? 17.266 -16.375 -22.156 1 98.62 342 VAL B N 1
ATOM 6881 C CA . VAL B 1 342 ? 17.906 -16.172 -20.875 1 98.62 342 VAL B CA 1
ATOM 6882 C C . VAL B 1 342 ? 19.141 -15.281 -21.031 1 98.62 342 VAL B C 1
ATOM 6884 O O . VAL B 1 342 ? 19.359 -14.367 -20.234 1 98.62 342 VAL B O 1
ATOM 6887 N N . GLU B 1 343 ? 19.859 -15.539 -22.031 1 98.62 343 GLU B N 1
ATOM 6888 C CA . GLU B 1 343 ? 21.047 -14.727 -22.297 1 98.62 343 GLU B CA 1
ATOM 6889 C C . GLU B 1 343 ? 20.672 -13.281 -22.594 1 98.62 343 GLU B C 1
ATOM 6891 O O . GLU B 1 343 ? 21.312 -12.352 -22.109 1 98.62 343 GLU B O 1
ATOM 6896 N N . GLN B 1 344 ? 19.656 -13.078 -23.406 1 98.75 344 GLN B N 1
ATOM 6897 C CA . GLN B 1 344 ? 19.188 -11.727 -23.719 1 98.75 344 GLN B CA 1
ATOM 6898 C C . GLN B 1 344 ? 18.812 -10.969 -22.438 1 98.75 344 GLN B C 1
ATOM 6900 O O . GLN B 1 344 ? 19.156 -9.797 -22.281 1 98.75 344 GLN B O 1
ATOM 6905 N N . VAL B 1 345 ? 18.125 -11.625 -21.547 1 98.88 345 VAL B N 1
ATOM 6906 C CA . VAL B 1 345 ? 17.688 -11.023 -20.297 1 98.88 345 VAL B CA 1
ATOM 6907 C C . VAL B 1 345 ? 18.906 -10.672 -19.438 1 98.88 345 VAL B C 1
ATOM 6909 O O . VAL B 1 345 ? 18.984 -9.586 -18.875 1 98.88 345 VAL B O 1
ATOM 6912 N N . ILE B 1 346 ? 19.875 -11.602 -19.359 1 98.88 346 ILE B N 1
ATOM 6913 C CA . ILE B 1 346 ? 21.094 -11.375 -18.578 1 98.88 346 ILE B CA 1
ATOM 6914 C C . ILE B 1 346 ? 21.828 -10.148 -19.125 1 98.88 346 ILE B C 1
ATOM 6916 O O . ILE B 1 346 ? 22.266 -9.297 -18.344 1 98.88 346 ILE B O 1
ATOM 6920 N N . ILE B 1 347 ? 21.906 -10.047 -20.438 1 98.75 347 ILE B N 1
ATOM 6921 C CA . ILE B 1 347 ? 22.594 -8.914 -21.047 1 98.75 347 ILE B CA 1
ATOM 6922 C C . ILE B 1 347 ? 21.875 -7.617 -20.688 1 98.75 347 ILE B C 1
ATOM 6924 O O . ILE B 1 347 ? 22.5 -6.617 -20.359 1 98.75 347 ILE B O 1
ATOM 6928 N N . ALA B 1 348 ? 20.547 -7.617 -20.781 1 98.81 348 ALA B N 1
ATOM 6929 C CA . ALA B 1 348 ? 19.75 -6.441 -20.406 1 98.81 348 ALA B CA 1
ATOM 6930 C C . ALA B 1 348 ? 20 -6.051 -18.953 1 98.81 348 ALA B C 1
ATOM 6932 O O . ALA B 1 348 ? 20.156 -4.867 -18.641 1 98.81 348 ALA B O 1
ATOM 6933 N N . TYR B 1 349 ? 20.047 -7.004 -18.047 1 98.81 349 TYR B N 1
ATOM 6934 C CA . TYR B 1 349 ? 20.312 -6.746 -16.641 1 98.81 349 TYR B CA 1
ATOM 6935 C C . TYR B 1 349 ? 21.734 -6.207 -16.438 1 98.81 349 TYR B C 1
ATOM 6937 O O . TYR B 1 349 ? 21.953 -5.289 -15.648 1 98.81 349 TYR B O 1
ATOM 6945 N N . GLU B 1 350 ? 22.688 -6.832 -17.156 1 98.62 350 GLU B N 1
ATOM 6946 C CA . GLU B 1 350 ? 24.078 -6.367 -17.078 1 98.62 350 GLU B CA 1
ATOM 6947 C C . GLU B 1 350 ? 24.172 -4.887 -17.422 1 98.62 350 GLU B C 1
ATOM 6949 O O . GLU B 1 350 ? 24.828 -4.117 -16.719 1 98.62 350 GLU B O 1
ATOM 6954 N N . LYS B 1 351 ? 23.547 -4.555 -18.469 1 98.38 351 LYS B N 1
ATOM 6955 C CA . LYS B 1 351 ? 23.594 -3.172 -18.922 1 98.38 351 LYS B CA 1
ATOM 6956 C C . LYS B 1 351 ? 22.938 -2.232 -17.922 1 98.38 351 LYS B C 1
ATOM 6958 O O . LYS B 1 351 ? 23.484 -1.182 -17.578 1 98.38 351 LYS B O 1
ATOM 6963 N N . ALA B 1 352 ? 21.766 -2.607 -17.438 1 98.5 352 ALA B N 1
ATOM 6964 C CA . ALA B 1 352 ? 21.047 -1.784 -16.469 1 98.5 352 ALA B CA 1
ATOM 6965 C C . ALA B 1 352 ? 21.859 -1.592 -15.195 1 98.5 352 ALA B C 1
ATOM 6967 O O . ALA B 1 352 ? 22 -0.47 -14.703 1 98.5 352 ALA B O 1
ATOM 6968 N N . LEU B 1 353 ? 22.484 -2.615 -14.711 1 98.25 353 LEU B N 1
ATOM 6969 C CA . LEU B 1 353 ? 23.219 -2.598 -13.445 1 98.25 353 LEU B CA 1
ATOM 6970 C C . LEU B 1 353 ? 24.562 -1.892 -13.602 1 98.25 353 LEU B C 1
ATOM 6972 O O . LEU B 1 353 ? 25.094 -1.342 -12.641 1 98.25 353 LEU B O 1
ATOM 6976 N N . SER B 1 354 ? 25.062 -1.966 -14.805 1 97.5 354 SER B N 1
ATOM 6977 C CA . SER B 1 354 ? 26.281 -1.202 -15.086 1 97.5 354 SER B CA 1
ATOM 6978 C C . SER B 1 354 ? 26 0.297 -15.086 1 97.5 354 SER B C 1
ATOM 6980 O O . SER B 1 354 ? 26.812 1.086 -14.602 1 97.5 354 SER B O 1
ATOM 6982 N N . SER B 1 355 ? 24.875 0.632 -15.625 1 97 355 SER B N 1
ATOM 6983 C CA . SER B 1 355 ? 24.484 2.037 -15.711 1 97 355 SER B CA 1
ATOM 6984 C C . SER B 1 355 ? 24.031 2.574 -14.352 1 97 355 SER B C 1
ATOM 6986 O O . SER B 1 355 ? 24.328 3.719 -14.008 1 97 355 SER B O 1
ATOM 6988 N N . TYR B 1 356 ? 23.266 1.779 -13.617 1 96.5 356 TYR B N 1
ATOM 6989 C CA . TYR B 1 356 ? 22.75 2.141 -12.305 1 96.5 356 TYR B CA 1
ATOM 6990 C C . TYR B 1 356 ? 22.953 1.004 -11.305 1 96.5 356 TYR B C 1
ATOM 6992 O O . TYR B 1 356 ? 22.047 0.215 -11.055 1 96.5 356 TYR B O 1
ATOM 7000 N N . PRO B 1 357 ? 24.125 1.028 -10.703 1 96.75 357 PRO B N 1
ATOM 7001 C CA . PRO B 1 357 ? 24.438 -0.076 -9.797 1 96.75 357 PRO B CA 1
ATOM 7002 C C . PRO B 1 357 ? 23.484 -0.154 -8.609 1 96.75 357 PRO B C 1
ATOM 7004 O O . PRO B 1 357 ? 23.109 0.877 -8.047 1 96.75 357 PRO B O 1
ATOM 7007 N N . ARG B 1 358 ? 23.016 -1.311 -8.289 1 94.81 358 ARG B N 1
ATOM 7008 C CA . ARG B 1 358 ? 22.156 -1.608 -7.152 1 94.81 358 ARG B CA 1
ATOM 7009 C C . ARG B 1 358 ? 22.438 -3 -6.598 1 94.81 358 ARG B C 1
ATOM 7011 O O . ARG B 1 358 ? 22.312 -3.998 -7.309 1 94.81 358 ARG B O 1
ATOM 7018 N N . THR B 1 359 ? 22.797 -3.127 -5.359 1 89.88 359 THR B N 1
ATOM 7019 C CA . THR B 1 359 ? 23.234 -4.398 -4.793 1 89.88 359 THR B CA 1
ATOM 7020 C C . THR B 1 359 ? 22.031 -5.27 -4.434 1 89.88 359 THR B C 1
ATOM 7022 O O . THR B 1 359 ? 22.094 -6.496 -4.531 1 89.88 359 THR B O 1
ATOM 7025 N N . ASP B 1 360 ? 20.938 -4.828 -4.012 1 94.88 360 ASP B N 1
ATOM 7026 C CA . ASP B 1 360 ? 19.797 -5.641 -3.561 1 94.88 360 ASP B CA 1
ATOM 7027 C C . ASP B 1 360 ? 18.609 -5.504 -4.512 1 94.88 360 ASP B C 1
ATOM 7029 O O . ASP B 1 360 ? 17.469 -5.367 -4.07 1 94.88 360 ASP B O 1
ATOM 7033 N N . HIS B 1 361 ? 18.969 -5.656 -5.855 1 97.06 361 HIS B N 1
ATOM 7034 C CA . HIS B 1 361 ? 17.938 -5.484 -6.867 1 97.06 361 HIS B CA 1
ATOM 7035 C C . HIS B 1 361 ? 17.031 -6.711 -6.934 1 97.06 361 HIS B C 1
ATOM 7037 O O . HIS B 1 361 ? 15.828 -6.586 -7.227 1 97.06 361 HIS B O 1
ATOM 7043 N N . ARG B 1 362 ? 17.641 -7.949 -6.805 1 97.81 362 ARG B N 1
ATOM 7044 C CA . ARG B 1 362 ? 16.969 -9.242 -6.82 1 97.81 362 ARG B CA 1
ATOM 7045 C C . ARG B 1 362 ? 16.125 -9.414 -8.078 1 97.81 362 ARG B C 1
ATOM 7047 O O . ARG B 1 362 ? 14.977 -9.867 -8.008 1 97.81 362 ARG B O 1
ATOM 7054 N N . HIS B 1 363 ? 16.672 -8.938 -9.234 1 98.88 363 HIS B N 1
ATOM 7055 C CA . HIS B 1 363 ? 16 -9.242 -10.5 1 98.88 363 HIS B CA 1
ATOM 7056 C C . HIS B 1 363 ? 15.859 -10.75 -10.695 1 98.88 363 HIS B C 1
ATOM 7058 O O . HIS B 1 363 ? 16.734 -11.516 -10.297 1 98.88 363 HIS B O 1
ATOM 7064 N N . ARG B 1 364 ? 14.727 -11.133 -11.32 1 98.88 364 ARG B N 1
ATOM 7065 C CA . ARG B 1 364 ? 14.352 -12.539 -11.453 1 98.88 364 ARG B CA 1
ATOM 7066 C C . ARG B 1 364 ? 14.289 -12.953 -12.914 1 98.88 364 ARG B C 1
ATOM 7068 O O . ARG B 1 364 ? 14.039 -12.125 -13.789 1 98.88 364 ARG B O 1
ATOM 7075 N N . ILE B 1 365 ? 14.633 -14.18 -13.211 1 98.88 365 ILE B N 1
ATOM 7076 C CA . ILE B 1 365 ? 14.297 -14.82 -14.477 1 98.88 365 ILE B CA 1
ATOM 7077 C C . ILE B 1 365 ? 13.32 -15.969 -14.227 1 98.88 365 ILE B C 1
ATOM 7079 O O . ILE B 1 365 ? 13.68 -16.984 -13.609 1 98.88 365 ILE B O 1
ATOM 7083 N N . GLU B 1 366 ? 12.117 -15.789 -14.672 1 98.44 366 GLU B N 1
ATOM 7084 C CA . GLU B 1 366 ? 11.055 -16.781 -14.516 1 98.44 366 GLU B CA 1
ATOM 7085 C C . GLU B 1 366 ? 11.297 -17.984 -15.43 1 98.44 366 GLU B C 1
ATOM 7087 O O . GLU B 1 366 ? 11.758 -17.828 -16.562 1 98.44 366 GLU B O 1
ATOM 7092 N N . HIS B 1 367 ? 11.008 -19.172 -14.938 1 96.88 367 HIS B N 1
ATOM 7093 C CA . HIS B 1 367 ? 11.234 -20.453 -15.602 1 96.88 367 HIS B CA 1
ATOM 7094 C C . HIS B 1 367 ? 12.719 -20.781 -15.68 1 96.88 367 HIS B C 1
ATOM 7096 O O . HIS B 1 367 ? 13.195 -21.703 -15.008 1 96.88 367 HIS B O 1
ATOM 7102 N N . CYS B 1 368 ? 13.391 -19.875 -16.391 1 97.94 368 CYS B N 1
ATOM 7103 C CA . CYS B 1 368 ? 14.828 -20.047 -16.5 1 97.94 368 CYS B CA 1
ATOM 7104 C C . CYS B 1 368 ? 15.18 -21.5 -16.844 1 97.94 368 CYS B C 1
ATOM 7106 O O . CYS B 1 368 ? 16.016 -22.109 -16.172 1 97.94 368 CYS B O 1
ATOM 7108 N N . ALA B 1 369 ? 14.609 -22.031 -17.828 1 95.62 369 ALA B N 1
ATOM 7109 C CA . ALA B 1 369 ? 14.531 -23.469 -18.047 1 95.62 369 ALA B CA 1
ATOM 7110 C C . ALA B 1 369 ? 15.828 -24.016 -18.641 1 95.62 369 ALA B C 1
ATOM 7112 O O . ALA B 1 369 ? 16.312 -25.078 -18.234 1 95.62 369 ALA B O 1
ATOM 7113 N N . ILE B 1 370 ? 16.422 -23.328 -19.625 1 95.88 370 ILE B N 1
ATOM 7114 C CA . ILE B 1 370 ? 17.656 -23.797 -20.234 1 95.88 370 ILE B CA 1
ATOM 7115 C C . ILE B 1 370 ? 18.797 -22.828 -19.922 1 95.88 370 ILE B C 1
ATOM 7117 O O . ILE B 1 370 ? 18.828 -21.703 -20.422 1 95.88 370 ILE B O 1
ATOM 7121 N N . CYS B 1 371 ? 19.719 -23.328 -19.094 1 96.25 371 CYS B N 1
ATOM 7122 C CA . CYS B 1 371 ? 20.859 -22.531 -18.672 1 96.25 371 CYS B CA 1
ATOM 7123 C C . CYS B 1 371 ? 22.156 -23.344 -18.703 1 96.25 371 CYS B C 1
ATOM 7125 O O . CYS B 1 371 ? 22.312 -24.297 -17.953 1 96.25 371 CYS B O 1
ATOM 7127 N N . ASN B 1 372 ? 23.047 -22.953 -19.562 1 93.81 372 ASN B N 1
ATOM 7128 C CA . ASN B 1 372 ? 24.359 -23.594 -19.547 1 93.81 372 ASN B CA 1
ATOM 7129 C C . ASN B 1 372 ? 25.25 -23 -18.453 1 93.81 372 ASN B C 1
ATOM 7131 O O . ASN B 1 372 ? 24.891 -22 -17.828 1 93.81 372 ASN B O 1
ATOM 7135 N N . PRO B 1 373 ? 26.375 -23.594 -18.203 1 95.88 373 PRO B N 1
ATOM 7136 C CA . PRO B 1 373 ? 27.219 -23.172 -17.094 1 95.88 373 PRO B CA 1
ATOM 7137 C C . PRO B 1 373 ? 27.656 -21.703 -17.203 1 95.88 373 PRO B C 1
ATOM 7139 O O . PRO B 1 373 ? 27.781 -21.016 -16.188 1 95.88 373 PRO B O 1
ATOM 7142 N N . ASN B 1 374 ? 27.859 -21.266 -18.359 1 97.12 374 ASN B N 1
ATOM 7143 C CA . ASN B 1 374 ? 28.25 -19.875 -18.547 1 97.12 374 ASN B CA 1
ATOM 7144 C C . ASN B 1 374 ? 27.141 -18.922 -18.109 1 97.12 374 ASN B C 1
ATOM 7146 O O . ASN B 1 374 ? 27.422 -17.922 -17.438 1 97.12 374 ASN B O 1
ATOM 7150 N N . LEU B 1 375 ? 25.969 -19.172 -18.516 1 98.25 375 LEU B N 1
ATOM 7151 C CA . LEU B 1 375 ? 24.828 -18.359 -18.109 1 98.25 375 LEU B CA 1
ATOM 7152 C C . LEU B 1 375 ? 24.672 -18.375 -16.594 1 98.25 375 LEU B C 1
ATOM 7154 O O . LEU B 1 375 ? 24.422 -17.328 -15.977 1 98.25 375 LEU B O 1
ATOM 7158 N N . ILE B 1 376 ? 24.844 -19.516 -15.992 1 98.44 376 ILE B N 1
ATOM 7159 C CA . ILE B 1 376 ? 24.703 -19.672 -14.547 1 98.44 376 ILE B CA 1
ATOM 7160 C C . ILE B 1 376 ? 25.766 -18.812 -13.844 1 98.44 376 ILE B C 1
ATOM 7162 O O . ILE B 1 376 ? 25.469 -18.125 -12.867 1 98.44 376 ILE B O 1
ATOM 7166 N N . ALA B 1 377 ? 26.938 -18.828 -14.359 1 98.44 377 ALA B N 1
ATOM 7167 C CA . ALA B 1 377 ? 28.031 -18.031 -13.781 1 98.44 377 ALA B CA 1
ATOM 7168 C C . ALA B 1 377 ? 27.719 -16.547 -13.859 1 98.44 377 ALA B C 1
ATOM 7170 O O . ALA B 1 377 ? 28 -15.789 -12.922 1 98.44 377 ALA B O 1
ATOM 7171 N N . ARG B 1 378 ? 27.203 -16.141 -14.945 1 98.38 378 ARG B N 1
ATOM 7172 C CA . ARG B 1 378 ? 26.859 -14.727 -15.125 1 98.38 378 ARG B CA 1
ATOM 7173 C C . ARG B 1 378 ? 25.703 -14.328 -14.203 1 98.38 378 ARG B C 1
ATOM 7175 O O . ARG B 1 378 ? 25.703 -13.227 -13.648 1 98.38 378 ARG B O 1
ATOM 7182 N N . MET B 1 379 ? 24.734 -15.195 -14.039 1 98.56 379 MET B N 1
ATOM 7183 C CA . MET B 1 379 ? 23.641 -14.945 -13.102 1 98.56 379 MET B CA 1
ATOM 7184 C C . MET B 1 379 ? 24.156 -14.789 -11.68 1 98.56 379 MET B C 1
ATOM 7186 O O . MET B 1 379 ? 23.703 -13.922 -10.938 1 98.56 379 MET B O 1
ATOM 7190 N N . GLN B 1 380 ? 25.062 -15.672 -11.336 1 98.06 380 GLN B N 1
ATOM 7191 C CA . GLN B 1 380 ? 25.672 -15.617 -10.008 1 98.06 380 GLN B CA 1
ATOM 7192 C C . GLN B 1 380 ? 26.375 -14.281 -9.773 1 98.06 380 GLN B C 1
ATOM 7194 O O . GLN B 1 380 ? 26.188 -13.648 -8.734 1 98.06 380 GLN B O 1
ATOM 7199 N N . LYS B 1 381 ? 27.109 -13.852 -10.727 1 97.38 381 LYS B N 1
ATOM 7200 C CA . LYS B 1 381 ? 27.844 -12.594 -10.617 1 97.38 381 LYS B CA 1
ATOM 7201 C C . LYS B 1 381 ? 26.906 -11.414 -10.422 1 97.38 381 LYS B C 1
ATOM 7203 O O . LYS B 1 381 ? 27.219 -10.477 -9.688 1 97.38 381 LYS B O 1
ATOM 7208 N N . LEU B 1 382 ? 25.781 -11.453 -11.008 1 97.69 382 LEU B N 1
ATOM 7209 C CA . LEU B 1 382 ? 24.828 -10.344 -10.984 1 97.69 382 LEU B CA 1
ATOM 7210 C C . LEU B 1 382 ? 23.875 -10.461 -9.797 1 97.69 382 LEU B C 1
ATOM 7212 O O . LEU B 1 382 ? 23.203 -9.5 -9.438 1 97.69 382 LEU B O 1
ATOM 7216 N N . GLY B 1 383 ? 23.766 -11.609 -9.234 1 97.56 383 GLY B N 1
ATOM 7217 C CA . GLY B 1 383 ? 22.812 -11.828 -8.164 1 97.56 383 GLY B CA 1
ATOM 7218 C C . GLY B 1 383 ? 21.391 -12.031 -8.664 1 97.56 383 GLY B C 1
ATOM 7219 O O . GLY B 1 383 ? 20.422 -11.633 -8 1 97.56 383 GLY B O 1
ATOM 7220 N N . ILE B 1 384 ? 21.219 -12.609 -9.859 1 98.62 384 ILE B N 1
ATOM 7221 C CA . ILE B 1 384 ? 19.922 -12.867 -10.453 1 98.62 384 ILE B CA 1
ATOM 7222 C C . ILE B 1 384 ? 19.281 -14.086 -9.789 1 98.62 384 ILE B C 1
ATOM 7224 O O . ILE B 1 384 ? 19.969 -15.055 -9.469 1 98.62 384 ILE B O 1
ATOM 7228 N N . ILE B 1 385 ? 17.984 -14.062 -9.602 1 98.81 385 ILE B N 1
ATOM 7229 C CA . ILE B 1 385 ? 17.266 -15.164 -8.969 1 98.81 385 ILE B CA 1
ATOM 7230 C C . ILE B 1 385 ? 16.547 -15.992 -10.039 1 98.81 385 ILE B C 1
ATOM 7232 O O . ILE B 1 385 ? 15.641 -15.492 -10.719 1 98.81 385 ILE B O 1
ATOM 7236 N N . PRO B 1 386 ? 16.906 -17.266 -10.266 1 98.81 386 PRO B N 1
ATOM 7237 C CA . PRO B 1 386 ? 16.094 -18.125 -11.125 1 98.81 386 PRO B CA 1
ATOM 7238 C C . PRO B 1 386 ? 14.82 -18.609 -10.43 1 98.81 386 PRO B C 1
ATOM 7240 O O . PRO B 1 386 ? 14.836 -18.906 -9.227 1 98.81 386 PRO B O 1
ATOM 7243 N N . VAL B 1 387 ? 13.711 -18.688 -11.133 1 98.81 387 VAL B N 1
ATOM 7244 C CA . VAL B 1 387 ? 12.438 -19.125 -10.578 1 98.81 387 VAL B CA 1
ATOM 7245 C C . VAL B 1 387 ? 11.891 -20.297 -11.391 1 98.81 387 VAL B C 1
ATOM 7247 O O . VAL B 1 387 ? 11 -20.125 -12.227 1 98.81 387 VAL B O 1
ATOM 7250 N N . PRO B 1 388 ? 12.328 -21.5 -11.125 1 98.06 388 PRO B N 1
ATOM 7251 C CA . PRO B 1 388 ? 11.969 -22.688 -11.898 1 98.06 388 PRO B CA 1
ATOM 7252 C C . PRO B 1 388 ? 10.633 -23.281 -11.469 1 98.06 388 PRO B C 1
ATOM 7254 O O . PRO B 1 388 ? 10.148 -23 -10.375 1 98.06 388 PRO B O 1
ATOM 7257 N N . GLN B 1 389 ? 10.039 -24.125 -12.352 1 96.69 389 GLN B N 1
ATOM 7258 C CA . GLN B 1 389 ? 8.805 -24.859 -12.125 1 96.69 389 GLN B CA 1
ATOM 7259 C C . GLN B 1 389 ? 9.016 -26.359 -12.359 1 96.69 389 GLN B C 1
ATOM 7261 O O . GLN B 1 389 ? 8.539 -26.906 -13.359 1 96.69 389 GLN B O 1
ATOM 7266 N N . PRO B 1 390 ? 9.523 -27.047 -11.375 1 96 390 PRO B N 1
ATOM 7267 C CA . PRO B 1 390 ? 9.828 -28.453 -11.594 1 96 390 PRO B CA 1
ATOM 7268 C C . PRO B 1 390 ? 8.602 -29.281 -11.992 1 96 390 PRO B C 1
ATOM 7270 O O . PRO B 1 390 ? 8.711 -30.203 -12.789 1 96 390 PRO B O 1
ATOM 7273 N N . GLY B 1 391 ? 7.457 -28.922 -11.516 1 92.81 391 GLY B N 1
ATOM 7274 C CA . GLY B 1 391 ? 6.242 -29.641 -11.859 1 92.81 391 GLY B CA 1
ATOM 7275 C C . GLY B 1 391 ? 5.988 -29.688 -13.359 1 92.81 391 GLY B C 1
ATOM 7276 O O . GLY B 1 391 ? 5.367 -30.625 -13.852 1 92.81 391 GLY B O 1
ATOM 7277 N N . ILE B 1 392 ? 6.5 -28.766 -14.086 1 89.31 392 ILE B N 1
ATOM 7278 C CA . ILE B 1 392 ? 6.254 -28.672 -15.516 1 89.31 392 ILE B CA 1
ATOM 7279 C C . ILE B 1 392 ? 6.973 -29.812 -16.25 1 89.31 392 ILE B C 1
ATOM 7281 O O . ILE B 1 392 ? 6.395 -30.469 -17.109 1 89.31 392 ILE B O 1
ATOM 7285 N N . TYR B 1 393 ? 8.297 -30.094 -15.898 1 88.5 393 TYR B N 1
ATOM 7286 C CA . TYR B 1 393 ? 8.969 -31.125 -16.672 1 88.5 393 TYR B CA 1
ATOM 7287 C C . TYR B 1 393 ? 8.516 -32.531 -16.25 1 88.5 393 TYR B C 1
ATOM 7289 O O . TYR B 1 393 ? 8.719 -33.5 -16.969 1 88.5 393 TYR B O 1
ATOM 7297 N N . TYR B 1 394 ? 7.898 -32.625 -15.062 1 90.06 394 TYR B N 1
ATOM 7298 C CA . TYR B 1 394 ? 7.254 -33.906 -14.742 1 90.06 394 TYR B CA 1
ATOM 7299 C C . TYR B 1 394 ? 6.066 -34.156 -15.664 1 90.06 394 TYR B C 1
ATOM 7301 O O . TYR B 1 394 ? 5.926 -35.25 -16.219 1 90.06 394 TYR B O 1
ATOM 7309 N N . LEU B 1 395 ? 5.281 -33.125 -15.852 1 82.38 395 LEU B N 1
ATOM 7310 C CA . LEU B 1 395 ? 4.027 -33.312 -16.578 1 82.38 395 LEU B CA 1
ATOM 7311 C C . LEU B 1 395 ? 4.242 -33.219 -18.078 1 82.38 395 LEU B C 1
ATOM 7313 O O . LEU B 1 395 ? 3.545 -33.875 -18.859 1 82.38 395 LEU B O 1
ATOM 7317 N N . ALA B 1 396 ? 5.246 -32.469 -18.531 1 77.06 396 ALA B N 1
ATOM 7318 C CA . ALA B 1 396 ? 5.391 -32.188 -19.953 1 77.06 396 ALA B CA 1
ATOM 7319 C C . ALA B 1 396 ? 6.766 -32.625 -20.453 1 77.06 396 ALA B C 1
ATOM 7321 O O . ALA B 1 396 ? 7.09 -32.438 -21.641 1 77.06 396 ALA B O 1
ATOM 7322 N N . GLY B 1 397 ? 7.555 -33.25 -19.672 1 80.75 397 GLY B N 1
ATOM 7323 C CA . GLY B 1 397 ? 8.945 -33.531 -19.984 1 80.75 397 GLY B CA 1
ATOM 7324 C C . GLY B 1 397 ? 9.109 -34.562 -21.094 1 80.75 397 GLY B C 1
ATOM 7325 O O . GLY B 1 397 ? 10.133 -34.562 -21.781 1 80.75 397 GLY B O 1
ATOM 7326 N N . ASP B 1 398 ? 8.094 -35.375 -21.281 1 80 398 ASP B N 1
ATOM 7327 C CA . ASP B 1 398 ? 8.188 -36.375 -22.344 1 80 398 ASP B CA 1
ATOM 7328 C C . ASP B 1 398 ? 8.32 -35.719 -23.719 1 80 398 ASP B C 1
ATOM 7330 O O . ASP B 1 398 ? 9 -36.25 -24.594 1 80 398 ASP B O 1
ATOM 7334 N N . VAL B 1 399 ? 7.746 -34.531 -23.828 1 76 399 VAL B N 1
ATOM 7335 C CA . VAL B 1 399 ? 7.789 -33.812 -25.094 1 76 399 VAL B CA 1
ATOM 7336 C C . VAL B 1 399 ? 9.172 -33.188 -25.281 1 76 399 VAL B C 1
ATOM 7338 O O . VAL B 1 399 ? 9.68 -33.125 -26.406 1 76 399 VAL B O 1
ATOM 7341 N N . TYR B 1 400 ? 9.828 -32.812 -24.203 1 82.94 400 TYR B N 1
ATOM 7342 C CA . TYR B 1 400 ? 11.086 -32.094 -24.297 1 82.94 400 TYR B CA 1
ATOM 7343 C C . TYR B 1 400 ? 12.211 -33 -24.781 1 82.94 400 TYR B C 1
ATOM 7345 O O . TYR B 1 400 ? 13.078 -32.562 -25.547 1 82.94 400 TYR B O 1
ATOM 7353 N N . ASN B 1 401 ? 12.078 -34.188 -24.375 1 77 401 ASN B N 1
ATOM 7354 C CA . ASN B 1 401 ? 13.055 -35.188 -24.812 1 77 401 ASN B CA 1
ATOM 7355 C C . ASN B 1 401 ? 12.961 -35.406 -26.328 1 77 401 ASN B C 1
ATOM 7357 O O . ASN B 1 401 ? 13.922 -35.875 -26.938 1 77 401 ASN B O 1
ATOM 7361 N N . ARG B 1 402 ? 11.914 -35 -26.875 1 76.38 402 ARG B N 1
ATOM 7362 C CA . ARG B 1 402 ? 11.68 -35.281 -28.281 1 76.38 402 ARG B CA 1
ATOM 7363 C C . ARG B 1 402 ? 11.93 -34.031 -29.141 1 76.38 402 ARG B C 1
ATOM 7365 O O . ARG B 1 402 ? 12.203 -34.125 -30.328 1 76.38 402 ARG B O 1
ATOM 7372 N N . VAL B 1 403 ? 11.898 -32.938 -28.484 1 79.69 403 VAL B N 1
ATOM 7373 C CA . VAL B 1 403 ? 11.922 -31.734 -29.312 1 79.69 403 VAL B CA 1
ATOM 7374 C C . VAL B 1 403 ? 13.281 -31.047 -29.203 1 79.69 403 VAL B C 1
ATOM 7376 O O . VAL B 1 403 ? 13.68 -30.297 -30.094 1 79.69 403 VAL B O 1
ATOM 7379 N N . LEU B 1 404 ? 14.023 -31.297 -28.203 1 84.38 404 LEU B N 1
ATOM 7380 C CA . LEU B 1 404 ? 15.305 -30.641 -27.984 1 84.38 404 LEU B CA 1
ATOM 7381 C C . LEU B 1 404 ? 16.469 -31.578 -28.266 1 84.38 404 LEU B C 1
ATOM 7383 O O . LEU B 1 404 ? 16.375 -32.781 -27.984 1 84.38 404 LEU B O 1
ATOM 7387 N N . LYS B 1 405 ? 17.516 -30.984 -28.781 1 82.5 405 LYS B N 1
ATOM 7388 C CA . LYS B 1 405 ? 18.75 -31.75 -28.922 1 82.5 405 LYS B CA 1
ATOM 7389 C C . LYS B 1 405 ? 19.359 -32.062 -27.562 1 82.5 405 LYS B C 1
ATOM 7391 O O . LYS B 1 405 ? 19.25 -31.266 -26.625 1 82.5 405 LYS B O 1
ATOM 7396 N N . PRO B 1 406 ? 20.047 -33.156 -27.406 1 81.62 406 PRO B N 1
ATOM 7397 C CA . PRO B 1 406 ? 20.594 -33.594 -26.125 1 81.62 406 PRO B CA 1
ATOM 7398 C C . PRO B 1 406 ? 21.516 -32.531 -25.5 1 81.62 406 PRO B C 1
ATOM 7400 O O . PRO B 1 406 ? 21.516 -32.375 -24.281 1 81.62 406 PRO B O 1
ATOM 7403 N N . GLN B 1 407 ? 22.25 -31.891 -26.297 1 82.81 407 GLN B N 1
ATOM 7404 C CA . GLN B 1 407 ? 23.203 -30.906 -25.781 1 82.81 407 GLN B CA 1
ATOM 7405 C C . GLN B 1 407 ? 22.469 -29.734 -25.125 1 82.81 407 GLN B C 1
ATOM 7407 O O . GLN B 1 407 ? 22.953 -29.156 -24.156 1 82.81 407 GLN B O 1
ATOM 7412 N N . VAL B 1 408 ? 21.312 -29.438 -25.625 1 83.94 408 VAL B N 1
ATOM 7413 C CA . VAL B 1 408 ? 20.5 -28.359 -25.078 1 83.94 408 VAL B CA 1
ATOM 7414 C C . VAL B 1 408 ? 19.875 -28.797 -23.75 1 83.94 408 VAL B C 1
ATOM 7416 O O . VAL B 1 408 ? 19.766 -27.984 -22.812 1 83.94 408 VAL B O 1
ATOM 7419 N N . LEU B 1 409 ? 19.578 -30.031 -23.625 1 85.44 409 LEU B N 1
ATOM 7420 C CA . LEU B 1 409 ? 18.891 -30.578 -22.453 1 85.44 409 LEU B CA 1
ATOM 7421 C C . LEU B 1 409 ? 19.828 -30.594 -21.25 1 85.44 409 LEU B C 1
ATOM 7423 O O . LEU B 1 409 ? 19.359 -30.641 -20.094 1 85.44 409 LEU B O 1
ATOM 7427 N N . ASP B 1 410 ? 21.125 -30.516 -21.484 1 85.88 410 ASP B N 1
ATOM 7428 C CA . ASP B 1 410 ? 22.094 -30.562 -20.406 1 85.88 410 ASP B CA 1
ATOM 7429 C C . ASP B 1 410 ? 21.875 -29.422 -19.406 1 85.88 410 ASP B C 1
ATOM 7431 O O . ASP B 1 410 ? 22.125 -29.578 -18.219 1 85.88 410 ASP B O 1
ATOM 7435 N N . GLY B 1 411 ? 21.391 -28.344 -19.859 1 91.06 411 GLY B N 1
ATOM 7436 C CA . GLY B 1 411 ? 21.172 -27.172 -19.031 1 91.06 411 GLY B CA 1
ATOM 7437 C C . GLY B 1 411 ? 19.719 -26.984 -18.641 1 91.06 411 GLY B C 1
ATOM 7438 O O . GLY B 1 411 ? 19.328 -25.922 -18.141 1 91.06 411 GLY B O 1
ATOM 7439 N N . PHE B 1 412 ? 18.953 -28.125 -18.812 1 92.88 412 PHE B N 1
ATOM 7440 C CA . PHE B 1 412 ? 17.516 -28.047 -18.594 1 92.88 412 PHE B CA 1
ATOM 7441 C C . PHE B 1 412 ? 17.203 -28.078 -17.109 1 92.88 412 PHE B C 1
ATOM 7443 O O . PHE B 1 412 ? 17.578 -29.031 -16.406 1 92.88 412 PHE B O 1
ATOM 7450 N N . TYR B 1 413 ? 16.484 -26.953 -16.625 1 94.38 413 TYR B N 1
ATOM 7451 C CA . TYR B 1 413 ? 16.141 -26.781 -15.219 1 94.38 413 TYR B CA 1
ATOM 7452 C C . TYR B 1 413 ? 17.297 -27.219 -14.312 1 94.38 413 TYR B C 1
ATOM 7454 O O . TYR B 1 413 ? 17.141 -28.125 -13.492 1 94.38 413 TYR B O 1
ATOM 7462 N N . ALA B 1 414 ? 18.391 -26.484 -14.375 1 96.88 414 ALA B N 1
ATOM 7463 C CA . ALA B 1 414 ? 19.656 -26.844 -13.75 1 96.88 414 ALA B CA 1
ATOM 7464 C C . ALA B 1 414 ? 19.609 -26.578 -12.242 1 96.88 414 ALA B C 1
ATOM 7466 O O . ALA B 1 414 ? 20.453 -25.844 -11.719 1 96.88 414 ALA B O 1
ATOM 7467 N N . LEU B 1 415 ? 18.781 -27.281 -11.539 1 98.25 415 LEU B N 1
ATOM 7468 C CA . LEU B 1 415 ? 18.469 -27 -10.148 1 98.25 415 LEU B CA 1
ATOM 7469 C C . LEU B 1 415 ? 19.688 -27.188 -9.258 1 98.25 415 LEU B C 1
ATOM 7471 O O . LEU B 1 415 ? 20.047 -26.312 -8.484 1 98.25 415 LEU B O 1
ATOM 7475 N N . ALA B 1 416 ? 20.297 -28.344 -9.383 1 98.19 416 ALA B N 1
ATOM 7476 C CA . ALA B 1 416 ? 21.484 -28.625 -8.578 1 98.19 416 ALA B CA 1
ATOM 7477 C C . ALA B 1 416 ? 22.594 -27.641 -8.883 1 98.19 416 ALA B C 1
ATOM 7479 O O . ALA B 1 416 ? 23.297 -27.172 -7.977 1 98.19 416 ALA B O 1
ATOM 7480 N N . SER B 1 417 ? 22.766 -27.328 -10.148 1 98.12 417 SER B N 1
ATOM 7481 C CA . SER B 1 417 ? 23.781 -26.375 -10.562 1 98.12 417 SER B CA 1
ATOM 7482 C C . SER B 1 417 ? 23.5 -24.984 -10 1 98.12 417 SER B C 1
ATOM 7484 O O . SER B 1 417 ? 24.422 -24.266 -9.609 1 98.12 417 SER B O 1
ATOM 7486 N N . PHE B 1 418 ? 22.188 -24.562 -10.039 1 98.5 418 PHE B N 1
ATOM 7487 C CA . PHE B 1 418 ? 21.812 -23.281 -9.43 1 98.5 418 PHE B CA 1
ATOM 7488 C C . PHE B 1 418 ? 22.219 -23.25 -7.961 1 98.5 418 PHE B C 1
ATOM 7490 O O . PHE B 1 418 ? 22.828 -22.281 -7.5 1 98.5 418 PHE B O 1
ATOM 7497 N N . MET B 1 419 ? 21.922 -24.328 -7.227 1 97.62 419 MET B N 1
ATOM 7498 C CA . MET B 1 419 ? 22.219 -24.422 -5.801 1 97.62 419 MET B CA 1
ATOM 7499 C C . MET B 1 419 ? 23.734 -24.391 -5.559 1 97.62 419 MET B C 1
ATOM 7501 O O . MET B 1 419 ? 24.203 -23.672 -4.676 1 97.62 419 MET B O 1
ATOM 7505 N N . GLU B 1 420 ? 24.406 -25.109 -6.336 1 97.25 420 GLU B N 1
ATOM 7506 C CA . GLU B 1 420 ? 25.844 -25.203 -6.199 1 97.25 420 GLU B CA 1
ATOM 7507 C C . GLU B 1 420 ? 26.5 -23.844 -6.445 1 97.25 420 GLU B C 1
ATOM 7509 O O . GLU B 1 420 ? 27.516 -23.5 -5.812 1 97.25 420 GLU B O 1
ATOM 7514 N N . ALA B 1 421 ? 25.922 -23.125 -7.367 1 97.69 421 ALA B N 1
ATOM 7515 C CA . ALA B 1 421 ? 26.453 -21.797 -7.703 1 97.69 421 ALA B CA 1
ATOM 7516 C C . ALA B 1 421 ? 26.078 -20.766 -6.645 1 97.69 421 ALA B C 1
ATOM 7518 O O . ALA B 1 421 ? 26.531 -19.625 -6.684 1 97.69 421 ALA B O 1
ATOM 7519 N N . GLY B 1 422 ? 25.25 -21.141 -5.73 1 96.94 422 GLY B N 1
ATOM 7520 C CA . GLY B 1 422 ? 24.844 -20.234 -4.672 1 96.94 422 GLY B CA 1
ATOM 7521 C C . GLY B 1 422 ? 23.656 -19.375 -5.062 1 96.94 422 GLY B C 1
ATOM 7522 O O . GLY B 1 422 ? 23.328 -18.406 -4.371 1 96.94 422 GLY B O 1
ATOM 7523 N N . LEU B 1 423 ? 23.141 -19.766 -6.172 1 97.56 423 LEU B N 1
ATOM 7524 C CA . LEU B 1 423 ? 21.906 -19.078 -6.508 1 97.56 423 LEU B CA 1
ATOM 7525 C C . LEU B 1 423 ? 20.75 -19.562 -5.617 1 97.56 423 LEU B C 1
ATOM 7527 O O . LEU B 1 423 ? 20.922 -20.5 -4.844 1 97.56 423 LEU B O 1
ATOM 7531 N N . LYS B 1 424 ? 19.672 -18.922 -5.434 1 98.06 424 LYS B N 1
ATOM 7532 C CA . LYS B 1 424 ? 18.5 -19.234 -4.617 1 98.06 424 LYS B CA 1
ATOM 7533 C C . LYS B 1 424 ? 17.266 -19.453 -5.488 1 98.06 424 LYS B C 1
ATOM 7535 O O . LYS B 1 424 ? 16.344 -18.641 -5.488 1 98.06 424 LYS B O 1
ATOM 7540 N N . PRO B 1 425 ? 17.328 -20.672 -6.195 1 98.81 425 PRO B N 1
ATOM 7541 C CA . PRO B 1 425 ? 16.188 -20.922 -7.059 1 98.81 425 PRO B CA 1
ATOM 7542 C C . PRO B 1 425 ? 14.867 -21.031 -6.281 1 98.81 425 PRO B C 1
ATOM 7544 O O . PRO B 1 425 ? 14.711 -21.922 -5.449 1 98.81 425 PRO B O 1
ATOM 7547 N N . ALA B 1 426 ? 13.961 -20.141 -6.551 1 98.81 426 ALA B N 1
ATOM 7548 C CA . ALA B 1 426 ? 12.664 -20.141 -5.883 1 98.81 426 ALA B CA 1
ATOM 7549 C C . ALA B 1 426 ? 11.664 -21.047 -6.602 1 98.81 426 ALA B C 1
ATOM 7551 O O . ALA B 1 426 ? 11.367 -20.828 -7.781 1 98.81 426 ALA B O 1
ATOM 7552 N N . GLY B 1 427 ? 11.156 -22.031 -5.91 1 98.56 427 GLY B N 1
ATOM 7553 C CA . GLY B 1 427 ? 10.227 -22.984 -6.484 1 98.56 427 GLY B CA 1
ATOM 7554 C C . GLY B 1 427 ? 8.867 -22.391 -6.797 1 98.56 427 GLY B C 1
ATOM 7555 O O . GLY B 1 427 ? 8.414 -21.469 -6.105 1 98.56 427 GLY B O 1
ATOM 7556 N N . SER B 1 428 ? 8.242 -22.891 -7.785 1 98.31 428 SER B N 1
ATOM 7557 C CA . SER B 1 428 ? 6.961 -22.344 -8.242 1 98.31 428 SER B CA 1
ATOM 7558 C C . SER B 1 428 ? 6.223 -23.344 -9.125 1 98.31 428 SER B C 1
ATOM 7560 O O . SER B 1 428 ? 6.762 -24.406 -9.461 1 98.31 428 SER B O 1
ATOM 7562 N N . SER B 1 429 ? 4.984 -23.031 -9.43 1 96.06 429 SER B N 1
ATOM 7563 C CA . SER B 1 429 ? 4.18 -24 -10.164 1 96.06 429 SER B CA 1
ATOM 7564 C C . SER B 1 429 ? 3.789 -23.469 -11.539 1 96.06 429 SER B C 1
ATOM 7566 O O . SER B 1 429 ? 3.627 -24.25 -12.484 1 96.06 429 SER B O 1
ATOM 7568 N N . ASP B 1 430 ? 3.643 -22.141 -11.648 1 94.81 430 ASP B N 1
ATOM 7569 C CA . ASP B 1 430 ? 3.029 -21.531 -12.82 1 94.81 430 ASP B CA 1
ATOM 7570 C C . ASP B 1 430 ? 1.568 -21.953 -12.961 1 94.81 430 ASP B C 1
ATOM 7572 O O . ASP B 1 430 ? 1.021 -21.953 -14.07 1 94.81 430 ASP B O 1
ATOM 7576 N N . CYS B 1 431 ? 1.038 -22.422 -11.859 1 93.62 431 CYS B N 1
ATOM 7577 C CA . CYS B 1 431 ? -0.383 -22.75 -11.844 1 93.62 431 CYS B CA 1
ATOM 7578 C C . CYS B 1 431 ? -1.208 -21.641 -12.469 1 93.62 431 CYS B C 1
ATOM 7580 O O . CYS B 1 431 ? -1.021 -20.469 -12.133 1 93.62 431 CYS B O 1
ATOM 7582 N N . PRO B 1 432 ? -2.125 -22.031 -13.453 1 87.75 432 PRO B N 1
ATOM 7583 C CA . PRO B 1 432 ? -2.754 -23.344 -13.664 1 87.75 432 PRO B CA 1
ATOM 7584 C C . PRO B 1 432 ? -2.135 -24.109 -14.828 1 87.75 432 PRO B C 1
ATOM 7586 O O . PRO B 1 432 ? -2.715 -25.094 -15.305 1 87.75 432 PRO B O 1
ATOM 7589 N N . VAL B 1 433 ? -0.971 -23.688 -15.344 1 80.75 433 VAL B N 1
ATOM 7590 C CA . VAL B 1 433 ? -0.294 -24.484 -16.359 1 80.75 433 VAL B CA 1
ATOM 7591 C C . VAL B 1 433 ? -0.077 -25.906 -15.844 1 80.75 433 VAL B C 1
ATOM 7593 O O . VAL B 1 433 ? -0.308 -26.875 -16.578 1 80.75 433 VAL B O 1
ATOM 7596 N N . VAL B 1 434 ? 0.372 -26.016 -14.617 1 85.62 434 VAL B N 1
ATOM 7597 C CA . VAL B 1 434 ? 0.391 -27.266 -13.867 1 85.62 434 VAL B CA 1
ATOM 7598 C C . VAL B 1 434 ? -0.241 -27.062 -12.492 1 85.62 434 VAL B C 1
ATOM 7600 O O . VAL B 1 434 ? -0.483 -25.922 -12.086 1 85.62 434 VAL B O 1
ATOM 7603 N N . PRO B 1 435 ? -0.577 -28.172 -11.805 1 89 435 PRO B N 1
ATOM 7604 C CA . PRO B 1 435 ? -1.182 -28.016 -10.484 1 89 435 PRO B CA 1
ATOM 7605 C C . PRO B 1 435 ? -0.295 -27.219 -9.523 1 89 435 PRO B C 1
ATOM 7607 O O . PRO B 1 435 ? 0.933 -27.266 -9.633 1 89 435 PRO B O 1
ATOM 7610 N N . ALA B 1 436 ? -0.892 -26.594 -8.578 1 94.81 436 ALA B N 1
ATOM 7611 C CA . ALA B 1 436 ? -0.213 -25.703 -7.641 1 94.81 436 ALA B CA 1
ATOM 7612 C C . ALA B 1 436 ? 0.533 -26.484 -6.57 1 94.81 436 ALA B C 1
ATOM 7614 O O . ALA B 1 436 ? 1.258 -25.922 -5.754 1 94.81 436 ALA B O 1
ATOM 7615 N N . SER B 1 437 ? 0.553 -27.75 -6.559 1 96.12 437 SER B N 1
ATOM 7616 C CA . SER B 1 437 ? 1.047 -28.578 -5.465 1 96.12 437 SER B CA 1
ATOM 7617 C C . SER B 1 437 ? 2.555 -28.422 -5.293 1 96.12 437 SER B C 1
ATOM 7619 O O . SER B 1 437 ? 3.328 -28.844 -6.152 1 96.12 437 SER B O 1
ATOM 7621 N N . PRO B 1 438 ? 2.979 -27.891 -4.137 1 98.69 438 PRO B N 1
ATOM 7622 C CA . PRO B 1 438 ? 4.418 -27.875 -3.867 1 98.69 438 PRO B CA 1
ATOM 7623 C C . PRO B 1 438 ? 5.02 -29.281 -3.799 1 98.69 438 PRO B C 1
ATOM 7625 O O . PRO B 1 438 ? 6.184 -29.469 -4.16 1 98.69 438 PRO B O 1
ATOM 7628 N N . PHE B 1 439 ? 4.25 -30.281 -3.408 1 98.69 439 PHE B N 1
ATOM 7629 C CA . PHE B 1 439 ? 4.715 -31.656 -3.275 1 98.69 439 PHE B CA 1
ATOM 7630 C C . PHE B 1 439 ? 5.043 -32.25 -4.641 1 98.69 439 PHE B C 1
ATOM 7632 O O . PHE B 1 439 ? 6.02 -33 -4.781 1 98.69 439 PHE B O 1
ATOM 7639 N N . LEU B 1 440 ? 4.215 -31.875 -5.594 1 96.38 440 LEU B N 1
ATOM 7640 C CA . LEU B 1 440 ? 4.523 -32.281 -6.957 1 96.38 440 LEU B CA 1
ATOM 7641 C C . LEU B 1 440 ? 5.84 -31.688 -7.43 1 96.38 440 LEU B C 1
ATOM 7643 O O . LEU B 1 440 ? 6.656 -32.375 -8.047 1 96.38 440 LEU B O 1
ATOM 7647 N N . GLY B 1 441 ? 6.012 -30.422 -7.176 1 97.94 441 GLY B N 1
ATOM 7648 C CA . GLY B 1 441 ? 7.258 -29.766 -7.523 1 97.94 441 GLY B CA 1
ATOM 7649 C C . GLY B 1 441 ? 8.469 -30.359 -6.84 1 97.94 441 GLY B C 1
ATOM 7650 O O . GLY B 1 441 ? 9.5 -30.594 -7.477 1 97.94 441 GLY B O 1
ATOM 7651 N N . MET B 1 442 ? 8.328 -30.672 -5.566 1 98.75 442 MET B N 1
ATOM 7652 C CA . MET B 1 442 ? 9.422 -31.281 -4.809 1 98.75 442 MET B CA 1
ATOM 7653 C C . MET B 1 442 ? 9.734 -32.656 -5.336 1 98.75 442 MET B C 1
ATOM 7655 O O . MET B 1 442 ? 10.906 -33.031 -5.496 1 98.75 442 MET B O 1
ATOM 7659 N N . TYR B 1 443 ? 8.688 -33.438 -5.613 1 98.38 443 TYR B N 1
ATOM 7660 C CA . TYR B 1 443 ? 8.875 -34.781 -6.188 1 98.38 443 TYR B CA 1
ATOM 7661 C C . TYR B 1 443 ? 9.695 -34.688 -7.473 1 98.38 443 TYR B C 1
ATOM 7663 O O . TYR B 1 443 ? 10.664 -35.438 -7.641 1 98.38 443 TYR B O 1
ATOM 7671 N N . ALA B 1 444 ? 9.289 -33.781 -8.328 1 97.81 444 ALA B N 1
ATOM 7672 C CA . ALA B 1 444 ? 9.969 -33.656 -9.609 1 97.81 444 ALA B CA 1
ATOM 7673 C C . ALA B 1 444 ? 11.422 -33.219 -9.414 1 97.81 444 ALA B C 1
ATOM 7675 O O . ALA B 1 444 ? 12.32 -33.75 -10.086 1 97.81 444 ALA B O 1
ATOM 7676 N N . ALA B 1 445 ? 11.672 -32.312 -8.508 1 98.5 445 ALA B N 1
ATOM 7677 C CA . ALA B 1 445 ? 13.023 -31.844 -8.234 1 98.5 445 ALA B CA 1
ATOM 7678 C C . ALA B 1 445 ? 13.898 -32.969 -7.691 1 98.5 445 ALA B C 1
ATOM 7680 O O . ALA B 1 445 ? 15.094 -33.031 -7.984 1 98.5 445 ALA B O 1
ATOM 7681 N N . MET B 1 446 ? 13.312 -33.875 -6.941 1 98.56 446 MET B N 1
ATOM 7682 C CA . MET B 1 446 ? 14.055 -34.938 -6.277 1 98.56 446 MET B CA 1
ATOM 7683 C C . MET B 1 446 ? 14.32 -36.094 -7.246 1 98.56 446 MET B C 1
ATOM 7685 O O . MET B 1 446 ? 15.328 -36.812 -7.113 1 98.56 446 MET B O 1
ATOM 7689 N N . THR B 1 447 ? 13.43 -36.281 -8.266 1 98.12 447 THR B N 1
ATOM 7690 C CA . THR B 1 447 ? 13.5 -37.531 -9.039 1 98.12 447 THR B CA 1
ATOM 7691 C C . THR B 1 447 ? 14.008 -37.25 -10.453 1 98.12 447 THR B C 1
ATOM 7693 O O . THR B 1 447 ? 14.617 -38.125 -11.078 1 98.12 447 THR B O 1
ATOM 7696 N N . ARG B 1 448 ? 13.656 -36.062 -10.984 1 96.75 448 ARG B N 1
ATOM 7697 C CA . ARG B 1 448 ? 13.977 -35.719 -12.367 1 96.75 448 ARG B CA 1
ATOM 7698 C C . ARG B 1 448 ? 13.367 -36.719 -13.336 1 96.75 448 ARG B C 1
ATOM 7700 O O . ARG B 1 448 ? 14.008 -37.156 -14.297 1 96.75 448 ARG B O 1
ATOM 7707 N N . LYS B 1 449 ? 12.078 -37.062 -12.992 1 94.75 449 LYS B N 1
ATOM 7708 C CA . LYS B 1 449 ? 11.344 -38 -13.82 1 94.75 449 LYS B CA 1
ATOM 7709 C C . LYS B 1 449 ? 10.195 -37.312 -14.547 1 94.75 449 LYS B C 1
ATOM 7711 O O . LYS B 1 449 ? 9.641 -36.312 -14.047 1 94.75 449 LYS B O 1
ATOM 7716 N N . THR B 1 450 ? 9.891 -37.844 -15.703 1 89.81 450 THR B N 1
ATOM 7717 C CA . THR B 1 450 ? 8.688 -37.438 -16.406 1 89.81 450 THR B CA 1
ATOM 7718 C C . THR B 1 450 ? 7.496 -38.312 -16.016 1 89.81 450 THR B C 1
ATOM 7720 O O . THR B 1 450 ? 7.645 -39.25 -15.25 1 89.81 450 THR B O 1
ATOM 7723 N N . ARG B 1 451 ? 6.363 -37.938 -16.516 1 85.38 451 ARG B N 1
ATOM 7724 C CA . ARG B 1 451 ? 5.133 -38.656 -16.203 1 85.38 451 ARG B CA 1
ATOM 7725 C C . ARG B 1 451 ? 5.223 -40.125 -16.641 1 85.38 451 ARG B C 1
ATOM 7727 O O . ARG B 1 451 ? 4.676 -41 -15.992 1 85.38 451 ARG B O 1
ATOM 7734 N N . SER B 1 452 ? 5.949 -40.344 -17.734 1 87.44 452 SER B N 1
ATOM 7735 C CA . SER B 1 452 ? 6.098 -41.719 -18.266 1 87.44 452 SER B CA 1
ATOM 7736 C C . SER B 1 452 ? 7.203 -42.469 -17.547 1 87.44 452 SER B C 1
ATOM 7738 O O . SER B 1 452 ? 7.445 -43.656 -17.812 1 87.44 452 SER B O 1
ATOM 7740 N N . GLY B 1 453 ? 7.906 -41.781 -16.656 1 91.06 453 GLY B N 1
ATOM 7741 C CA . GLY B 1 453 ? 8.945 -42.406 -15.867 1 91.06 453 GLY B CA 1
ATOM 7742 C C . GLY B 1 453 ? 10.336 -42.25 -16.453 1 91.06 453 GLY B C 1
ATOM 7743 O O . GLY B 1 453 ? 11.305 -42.781 -15.922 1 91.06 453 GLY B O 1
ATOM 7744 N N . GLU B 1 454 ? 10.461 -41.5 -17.469 1 91.38 454 GLU B N 1
ATOM 7745 C CA . GLU B 1 454 ? 11.758 -41.281 -18.094 1 91.38 454 GLU B CA 1
ATOM 7746 C C . GLU B 1 454 ? 12.578 -40.25 -17.281 1 91.38 454 GLU B C 1
ATOM 7748 O O . GLU B 1 454 ? 12.023 -39.312 -16.719 1 91.38 454 GLU B O 1
ATOM 7753 N N . ASP B 1 455 ? 13.883 -40.5 -17.297 1 92.31 455 ASP B N 1
ATOM 7754 C CA . ASP B 1 455 ? 14.781 -39.562 -16.656 1 92.31 455 ASP B CA 1
ATOM 7755 C C . ASP B 1 455 ? 15 -38.312 -17.516 1 92.31 455 ASP B C 1
ATOM 7757 O O . ASP B 1 455 ? 15.102 -38.438 -18.75 1 92.31 455 ASP B O 1
ATOM 7761 N N . ILE B 1 456 ? 15.078 -37.219 -16.891 1 90.38 456 ILE B N 1
ATOM 7762 C CA . ILE B 1 456 ? 15.438 -36 -17.562 1 90.38 456 ILE B CA 1
ATOM 7763 C C . ILE B 1 456 ? 16.578 -35.312 -16.812 1 90.38 456 ILE B C 1
ATOM 7765 O O . ILE B 1 456 ? 16.359 -34.75 -15.734 1 90.38 456 ILE B O 1
ATOM 7769 N N . VAL B 1 457 ? 17.75 -35.375 -17.266 1 91.88 457 VAL B N 1
ATOM 7770 C CA . VAL B 1 457 ? 18.984 -34.812 -16.719 1 91.88 457 VAL B CA 1
ATOM 7771 C C . VAL B 1 457 ? 19.094 -35.156 -15.234 1 91.88 457 VAL B C 1
ATOM 7773 O O . VAL B 1 457 ? 19.141 -34.25 -14.391 1 91.88 457 VAL B O 1
ATOM 7776 N N . PRO B 1 458 ? 19.172 -36.375 -14.859 1 94.44 458 PRO B N 1
ATOM 7777 C CA . PRO B 1 458 ? 19.125 -36.812 -13.469 1 94.44 458 PRO B CA 1
ATOM 7778 C C . PRO B 1 458 ? 20.25 -36.219 -12.609 1 94.44 458 PRO B C 1
ATOM 7780 O O . PRO B 1 458 ? 20.172 -36.25 -11.383 1 94.44 458 PRO B O 1
ATOM 7783 N N . GLU B 1 459 ? 21.297 -35.625 -13.18 1 94.69 459 GLU B N 1
ATOM 7784 C CA . GLU B 1 459 ? 22.391 -35.031 -12.445 1 94.69 459 GLU B CA 1
ATOM 7785 C C . GLU B 1 459 ? 21.922 -33.781 -11.688 1 94.69 459 GLU B C 1
ATOM 7787 O O . GLU B 1 459 ? 22.609 -33.281 -10.789 1 94.69 459 GLU B O 1
ATOM 7792 N N . GLN B 1 460 ? 20.75 -33.312 -11.992 1 97 460 GLN B N 1
ATOM 7793 C CA . GLN B 1 460 ? 20.234 -32.094 -11.414 1 97 460 GLN B CA 1
ATOM 7794 C C . GLN B 1 460 ? 19.266 -32.375 -10.273 1 97 460 GLN B C 1
ATOM 7796 O O . GLN B 1 460 ? 18.516 -31.484 -9.844 1 97 460 GLN B O 1
ATOM 7801 N N . LYS B 1 461 ? 19.266 -33.594 -9.742 1 97.81 461 LYS B N 1
ATOM 7802 C CA . LYS B 1 461 ? 18.391 -33.969 -8.633 1 97.81 461 LYS B CA 1
ATOM 7803 C C . LYS B 1 461 ? 18.734 -33.188 -7.371 1 97.81 461 LYS B C 1
ATOM 7805 O O . LYS B 1 461 ? 19.891 -32.812 -7.164 1 97.81 461 LYS B O 1
ATOM 7810 N N . LEU B 1 462 ? 17.703 -32.969 -6.574 1 98.5 462 LEU B N 1
ATOM 7811 C CA . LEU B 1 462 ? 17.875 -32.312 -5.281 1 98.5 462 LEU B CA 1
ATOM 7812 C C . LEU B 1 462 ? 17.453 -33.25 -4.145 1 98.5 462 LEU B C 1
ATOM 7814 O O . LEU B 1 462 ? 16.688 -34.188 -4.355 1 98.5 462 LEU B O 1
ATOM 7818 N N . SER B 1 463 ? 18 -32.969 -2.98 1 98.25 463 SER B N 1
ATOM 7819 C CA . SER B 1 463 ? 17.5 -33.594 -1.762 1 98.25 463 SER B CA 1
ATOM 7820 C C . SER B 1 463 ? 16.172 -33 -1.335 1 98.25 463 SER B C 1
ATOM 7822 O O . SER B 1 463 ? 15.773 -31.938 -1.834 1 98.25 463 SER B O 1
ATOM 7824 N N . LEU B 1 464 ? 15.484 -33.719 -0.463 1 98.5 464 LEU B N 1
ATOM 7825 C CA . LEU B 1 464 ? 14.234 -33.188 0.073 1 98.5 464 LEU B CA 1
ATOM 7826 C C . LEU B 1 464 ? 14.461 -31.812 0.714 1 98.5 464 LEU B C 1
ATOM 7828 O O . LEU B 1 464 ? 13.68 -30.875 0.496 1 98.5 464 LEU B O 1
ATOM 7832 N N . TYR B 1 465 ? 15.484 -31.656 1.473 1 98.25 465 TYR B N 1
ATOM 7833 C CA . TYR B 1 465 ? 15.758 -30.391 2.158 1 98.25 465 TYR B CA 1
ATOM 7834 C C . TYR B 1 465 ? 15.977 -29.266 1.161 1 98.25 465 TYR B C 1
ATOM 7836 O O . TYR B 1 465 ? 15.461 -28.156 1.344 1 98.25 465 TYR B O 1
ATOM 7844 N N . GLU B 1 466 ? 16.766 -29.547 0.151 1 98.19 466 GLU B N 1
ATOM 7845 C CA . GLU B 1 466 ? 17 -28.562 -0.888 1 98.19 466 GLU B CA 1
ATOM 7846 C C . GLU B 1 466 ? 15.695 -28.172 -1.596 1 98.19 466 GLU B C 1
ATOM 7848 O O . GLU B 1 466 ? 15.469 -27 -1.899 1 98.19 466 GLU B O 1
ATOM 7853 N N . ALA B 1 467 ? 14.875 -29.156 -1.893 1 98.75 467 ALA B N 1
ATOM 7854 C CA . ALA B 1 467 ? 13.578 -28.891 -2.51 1 98.75 467 ALA B CA 1
ATOM 7855 C C . ALA B 1 467 ? 12.703 -28.031 -1.596 1 98.75 467 ALA B C 1
ATOM 7857 O O . ALA B 1 467 ? 11.992 -27.141 -2.062 1 98.75 467 ALA B O 1
ATOM 7858 N N . LEU B 1 468 ? 12.758 -28.328 -0.302 1 98.81 468 LEU B N 1
ATOM 7859 C CA . LEU B 1 468 ? 12.023 -27.531 0.675 1 98.81 468 LEU B CA 1
ATOM 7860 C C . LEU B 1 468 ? 12.508 -26.078 0.682 1 98.81 468 LEU B C 1
ATOM 7862 O O . LEU B 1 468 ? 11.711 -25.156 0.81 1 98.81 468 LEU B O 1
ATOM 7866 N N . GLN B 1 469 ? 13.797 -25.844 0.545 1 98.69 469 GLN B N 1
ATOM 7867 C CA . GLN B 1 469 ? 14.336 -24.484 0.482 1 98.69 469 GLN B CA 1
ATOM 7868 C C . GLN B 1 469 ? 13.711 -23.703 -0.672 1 98.69 469 GLN B C 1
ATOM 7870 O O . GLN B 1 469 ? 13.398 -22.531 -0.528 1 98.69 469 GLN B O 1
ATOM 7875 N N . MET B 1 470 ? 13.5 -24.375 -1.771 1 98.75 470 MET B N 1
ATOM 7876 C CA . MET B 1 470 ? 12.914 -23.734 -2.945 1 98.75 470 MET B CA 1
ATOM 7877 C C . MET B 1 470 ? 11.547 -23.141 -2.619 1 98.75 470 MET B C 1
ATOM 7879 O O . MET B 1 470 ? 11.211 -22.047 -3.066 1 98.75 470 MET B O 1
ATOM 7883 N N . TYR B 1 471 ? 10.797 -23.859 -1.768 1 98.81 471 TYR B N 1
ATOM 7884 C CA . TYR B 1 471 ? 9.391 -23.5 -1.585 1 98.81 471 TYR B CA 1
ATOM 7885 C C . TYR B 1 471 ? 9.18 -22.797 -0.248 1 98.81 471 TYR B C 1
ATOM 7887 O O . TYR B 1 471 ? 8.039 -22.625 0.188 1 98.81 471 TYR B O 1
ATOM 7895 N N . THR B 1 472 ? 10.289 -22.438 0.476 1 98.69 472 THR B N 1
ATOM 7896 C CA . THR B 1 472 ? 10.18 -21.703 1.735 1 98.69 472 THR B CA 1
ATOM 7897 C C . THR B 1 472 ? 11.117 -20.5 1.747 1 98.69 472 THR B C 1
ATOM 7899 O O . THR B 1 472 ? 10.758 -19.422 1.264 1 98.69 472 THR B O 1
ATOM 7902 N N . ASN B 1 473 ? 12.461 -20.75 1.953 1 97.44 473 ASN B N 1
ATOM 7903 C CA . ASN B 1 473 ? 13.453 -19.688 2.111 1 97.44 473 ASN B CA 1
ATOM 7904 C C . ASN B 1 473 ? 13.648 -18.906 0.815 1 97.44 473 ASN B C 1
ATOM 7906 O O . ASN B 1 473 ? 13.719 -17.672 0.83 1 97.44 473 ASN B O 1
ATOM 7910 N N . TYR B 1 474 ? 13.789 -19.656 -0.19 1 98.62 474 TYR B N 1
ATOM 7911 C CA . TYR B 1 474 ? 14.164 -19 -1.443 1 98.62 474 TYR B CA 1
ATOM 7912 C C . TYR B 1 474 ? 12.977 -18.25 -2.037 1 98.62 474 TYR B C 1
ATOM 7914 O O . TYR B 1 474 ? 13.148 -17.219 -2.682 1 98.62 474 TYR B O 1
ATOM 7922 N N . GLY B 1 475 ? 11.734 -18.781 -1.815 1 98.69 475 GLY B N 1
ATOM 7923 C CA . GLY B 1 475 ? 10.555 -18.016 -2.18 1 98.69 475 GLY B CA 1
ATOM 7924 C C . GLY B 1 475 ? 10.445 -16.703 -1.429 1 98.69 475 GLY B C 1
ATOM 7925 O O . GLY B 1 475 ? 10.125 -15.664 -2.018 1 98.69 475 GLY B O 1
ATOM 7926 N N . ALA B 1 476 ? 10.734 -16.734 -0.105 1 98.75 476 ALA B N 1
ATOM 7927 C CA . ALA B 1 476 ? 10.711 -15.516 0.714 1 98.75 476 ALA B CA 1
ATOM 7928 C C . ALA B 1 476 ? 11.766 -14.523 0.248 1 98.75 476 ALA B C 1
ATOM 7930 O O . ALA B 1 476 ? 11.492 -13.32 0.133 1 98.75 476 ALA B O 1
ATOM 7931 N N . TYR B 1 477 ? 12.938 -15.008 -0.125 1 98.56 477 TYR B N 1
ATOM 7932 C CA . TYR B 1 477 ? 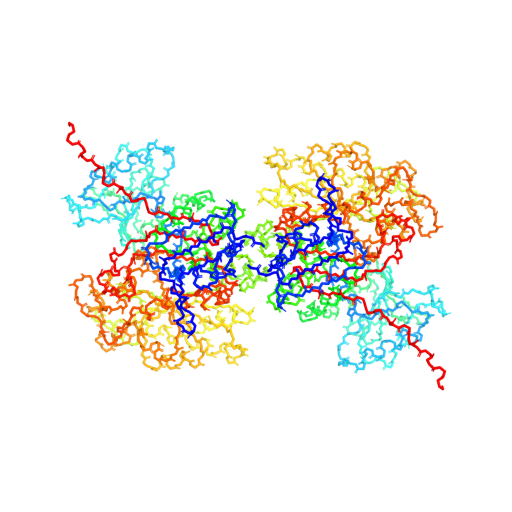14.039 -14.172 -0.582 1 98.56 477 TYR B CA 1
ATOM 7933 C C . TYR B 1 477 ? 13.688 -13.477 -1.894 1 98.56 477 TYR B C 1
ATOM 7935 O O . TYR B 1 477 ? 14.008 -12.305 -2.088 1 98.56 477 TYR B O 1
ATOM 7943 N N . ALA B 1 478 ? 12.984 -14.141 -2.736 1 98.75 478 ALA B N 1
ATOM 7944 C CA . ALA B 1 478 ? 12.672 -13.641 -4.07 1 98.75 478 ALA B CA 1
ATOM 7945 C C . ALA B 1 478 ? 11.664 -12.492 -3.996 1 98.75 478 ALA B C 1
ATOM 7947 O O . ALA B 1 478 ? 11.461 -11.773 -4.98 1 98.75 478 ALA B O 1
ATOM 7948 N N . SER B 1 479 ? 11.055 -12.258 -2.854 1 98.38 479 SER B N 1
ATOM 7949 C CA . SER B 1 479 ? 10.094 -11.18 -2.662 1 98.38 479 SER B CA 1
ATOM 7950 C C . SER B 1 479 ? 10.523 -10.25 -1.536 1 98.38 479 SER B C 1
ATOM 7952 O O . SER B 1 479 ? 9.688 -9.555 -0.948 1 98.38 479 SER B O 1
ATOM 7954 N N . PHE B 1 480 ? 11.766 -10.289 -1.172 1 97.38 480 PHE B N 1
ATOM 7955 C CA . PHE B 1 480 ? 12.352 -9.438 -0.147 1 97.38 480 PHE B CA 1
ATOM 7956 C C . PHE B 1 480 ? 11.695 -9.688 1.206 1 97.38 480 PHE B C 1
ATOM 7958 O O . PHE B 1 480 ? 11.523 -8.758 2 1 97.38 480 PHE B O 1
ATOM 7965 N N . ALA B 1 481 ? 11.227 -10.93 1.504 1 97.56 481 ALA B N 1
ATOM 7966 C CA . ALA B 1 481 ? 10.414 -11.18 2.691 1 97.56 481 ALA B CA 1
ATOM 7967 C C . ALA B 1 481 ? 11.117 -12.148 3.645 1 97.56 481 ALA B C 1
ATOM 7969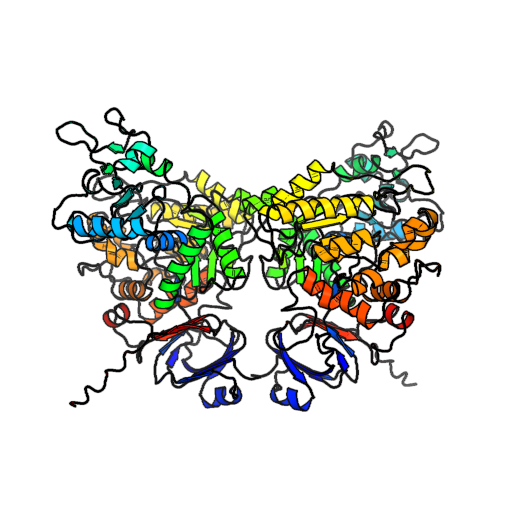 O O . ALA B 1 481 ? 10.492 -12.688 4.559 1 97.56 481 ALA B O 1
ATOM 7970 N N . GLU B 1 482 ? 12.43 -12.375 3.439 1 96.69 482 GLU B N 1
ATOM 7971 C CA . GLU B 1 482 ? 13.133 -13.383 4.215 1 96.69 482 GLU B CA 1
ATOM 7972 C C . GLU B 1 482 ? 13.172 -13.023 5.699 1 96.69 482 GLU B C 1
ATOM 7974 O O . GLU B 1 482 ? 13.414 -13.883 6.551 1 96.69 482 GLU B O 1
ATOM 7979 N N . HIS B 1 483 ? 12.859 -11.797 6.023 1 92.62 483 HIS B N 1
ATOM 7980 C CA . HIS B 1 483 ? 12.828 -11.383 7.422 1 92.62 483 HIS B CA 1
ATOM 7981 C C . HIS B 1 483 ? 11.477 -11.68 8.055 1 92.62 483 HIS B C 1
ATOM 7983 O O . HIS B 1 483 ? 11.344 -11.656 9.281 1 92.62 483 HIS B O 1
ATOM 7989 N N . GLU B 1 484 ? 10.492 -12.062 7.262 1 95.69 484 GLU B N 1
ATOM 7990 C CA . GLU B 1 484 ? 9.148 -12.266 7.781 1 95.69 484 GLU B CA 1
ATOM 7991 C C . GLU B 1 484 ? 8.633 -13.664 7.453 1 95.69 484 GLU B C 1
ATOM 7993 O O . GLU B 1 484 ? 7.77 -14.195 8.148 1 95.69 484 GLU B O 1
ATOM 7998 N N . LEU B 1 485 ? 9.133 -14.25 6.398 1 97.69 485 LEU B N 1
ATOM 7999 C CA . LEU B 1 485 ? 8.625 -15.508 5.859 1 97.69 485 LEU B CA 1
ATOM 8000 C C . LEU B 1 485 ? 9.766 -16.484 5.578 1 97.69 485 LEU B C 1
ATOM 8002 O O . LEU B 1 485 ? 10.938 -16.109 5.672 1 97.69 485 LEU B O 1
ATOM 8006 N N . GLY B 1 486 ? 9.453 -17.641 5.25 1 98.38 486 GLY B N 1
ATOM 8007 C CA . GLY B 1 486 ? 10.383 -18.594 4.664 1 98.38 486 GLY B CA 1
ATOM 8008 C C . GLY B 1 486 ? 11.07 -19.469 5.695 1 98.38 486 GLY B C 1
ATOM 8009 O O . GLY B 1 486 ? 11.656 -20.484 5.355 1 98.38 486 GLY B O 1
ATOM 8010 N N . SER B 1 487 ? 11.031 -19.094 6.953 1 98.31 487 SER B N 1
ATOM 8011 C CA . SER B 1 487 ? 11.516 -19.875 8.086 1 98.31 487 SER B CA 1
ATOM 8012 C C . SER B 1 487 ? 10.68 -19.609 9.336 1 98.31 487 SER B C 1
ATOM 8014 O O . SER B 1 487 ? 9.898 -18.656 9.375 1 98.31 487 SER B O 1
ATOM 8016 N N . LEU B 1 488 ? 10.703 -20.547 10.219 1 98 488 LEU B N 1
ATOM 8017 C CA . LEU B 1 488 ? 10.047 -20.375 11.508 1 98 488 LEU B CA 1
ATOM 8018 C C . LEU B 1 488 ? 11.039 -19.891 12.562 1 98 488 LEU B C 1
ATOM 8020 O O . LEU B 1 488 ? 11.852 -20.672 13.062 1 98 488 LEU B O 1
ATOM 8024 N N . GLU B 1 489 ? 10.977 -18.656 12.805 1 94.38 489 GLU B N 1
ATOM 8025 C CA . GLU B 1 489 ? 11.828 -17.969 13.773 1 94.38 489 GLU B CA 1
ATOM 8026 C C . GLU B 1 489 ? 11.031 -16.953 14.586 1 94.38 489 GLU B C 1
ATOM 8028 O O . GLU B 1 489 ? 10.07 -16.375 14.078 1 94.38 489 GLU B O 1
ATOM 8033 N N . VAL B 1 490 ? 11.453 -16.781 15.773 1 88.38 490 VAL B N 1
ATOM 8034 C CA . VAL B 1 490 ? 10.773 -15.812 16.625 1 88.38 490 VAL B CA 1
ATOM 8035 C C . VAL B 1 490 ? 10.766 -14.445 15.938 1 88.38 490 VAL B C 1
ATOM 8037 O O . VAL B 1 490 ? 11.797 -13.992 15.422 1 88.38 490 VAL B O 1
ATOM 8040 N N . GLY B 1 491 ? 9.633 -13.836 15.867 1 86.94 491 GLY B N 1
ATOM 8041 C CA . GLY B 1 491 ? 9.477 -12.531 15.227 1 86.94 491 GLY B CA 1
ATOM 8042 C C . GLY B 1 491 ? 8.82 -12.609 13.859 1 86.94 491 GLY B C 1
ATOM 8043 O O . GLY B 1 491 ? 8.156 -11.664 13.43 1 86.94 491 GLY B O 1
ATOM 8044 N N . LYS B 1 492 ? 8.953 -13.711 13.203 1 94.25 492 LYS B N 1
ATOM 8045 C CA . LYS B 1 492 ? 8.383 -13.883 11.875 1 94.25 492 LYS B CA 1
ATOM 8046 C C . LYS B 1 492 ? 6.898 -14.234 11.945 1 94.25 492 LYS B C 1
ATOM 8048 O O . LYS B 1 492 ? 6.383 -14.531 13.023 1 94.25 492 LYS B O 1
ATOM 8053 N N . PHE B 1 493 ? 6.207 -14.109 10.875 1 96.88 493 PHE B N 1
ATOM 8054 C CA . PHE B 1 493 ? 4.809 -14.508 10.805 1 96.88 493 PHE B CA 1
ATOM 8055 C C . PHE B 1 493 ? 4.652 -15.992 11.125 1 96.88 493 PHE B C 1
ATOM 8057 O O . PHE B 1 493 ? 5.48 -16.812 10.719 1 96.88 493 PHE B O 1
ATOM 8064 N N . ALA B 1 494 ? 3.615 -16.266 11.82 1 97.81 494 ALA B N 1
ATOM 8065 C CA . ALA B 1 494 ? 3.285 -17.656 12.086 1 97.81 494 ALA B CA 1
ATOM 8066 C C . ALA B 1 494 ? 2.561 -18.281 10.898 1 97.81 494 ALA B C 1
ATOM 8068 O O . ALA B 1 494 ? 1.393 -18.672 11.008 1 97.81 494 ALA B O 1
ATOM 8069 N N . ASP B 1 495 ? 3.203 -18.422 9.844 1 98.81 495 ASP B N 1
ATOM 8070 C CA . ASP B 1 495 ? 2.764 -19.141 8.648 1 98.81 495 ASP B CA 1
ATOM 8071 C C . ASP B 1 495 ? 3.422 -20.516 8.57 1 98.81 495 ASP B C 1
ATOM 8073 O O . ASP B 1 495 ? 4.617 -20.625 8.297 1 98.81 495 ASP B O 1
ATOM 8077 N N . PHE B 1 496 ? 2.615 -21.516 8.758 1 98.81 496 PHE B N 1
ATOM 8078 C CA . PHE B 1 496 ? 3.246 -22.828 8.766 1 98.81 496 PHE B CA 1
ATOM 8079 C C . PHE B 1 496 ? 2.266 -23.906 8.312 1 98.81 496 PHE B C 1
ATOM 8081 O O . PHE B 1 496 ? 1.062 -23.656 8.219 1 98.81 496 PHE B O 1
ATOM 8088 N N . VAL B 1 497 ? 2.775 -25.016 7.957 1 98.81 497 VAL B N 1
ATOM 8089 C CA . VAL B 1 497 ? 2.014 -26.172 7.512 1 98.81 497 VAL B CA 1
ATOM 8090 C C . VAL B 1 497 ? 2.346 -27.375 8.391 1 98.81 497 VAL B C 1
ATOM 8092 O O . VAL B 1 497 ? 3.49 -27.547 8.82 1 98.81 497 VAL B O 1
ATOM 8095 N N . VAL B 1 498 ? 1.358 -28.141 8.742 1 98.81 498 VAL B N 1
ATOM 8096 C CA . VAL B 1 498 ? 1.517 -29.391 9.492 1 98.81 498 VAL B CA 1
ATOM 8097 C C . VAL B 1 498 ? 1.39 -30.578 8.547 1 98.81 498 VAL B C 1
ATOM 8099 O O . VAL B 1 498 ? 0.397 -30.703 7.824 1 98.81 498 VAL B O 1
ATOM 8102 N N . LEU B 1 499 ? 2.387 -31.422 8.562 1 98.81 499 LEU B N 1
ATOM 8103 C CA . LEU B 1 499 ? 2.479 -32.594 7.688 1 98.81 499 LEU B CA 1
ATOM 8104 C C . LEU B 1 499 ? 2.559 -33.875 8.492 1 98.81 499 LEU B C 1
ATOM 8106 O O . LEU B 1 499 ? 2.732 -33.844 9.711 1 98.81 499 LEU B O 1
ATOM 8110 N N . PRO B 1 500 ? 2.408 -35.031 7.816 1 98 500 PRO B N 1
ATOM 8111 C CA . PRO B 1 500 ? 2.451 -36.281 8.531 1 98 500 PRO B CA 1
ATOM 8112 C C . PRO B 1 500 ? 3.779 -36.531 9.25 1 98 500 PRO B C 1
ATOM 8114 O O . PRO B 1 500 ? 4.809 -36 8.836 1 98 500 PRO B O 1
ATOM 8117 N N . THR B 1 501 ? 3.705 -37.344 10.25 1 97.88 501 THR B N 1
ATOM 8118 C CA . THR B 1 501 ? 4.871 -37.719 11.047 1 97.88 501 THR B CA 1
ATOM 8119 C C . THR B 1 501 ? 5.961 -38.312 10.164 1 97.88 501 THR B C 1
ATOM 8121 O O . THR B 1 501 ? 5.68 -39.125 9.289 1 97.88 501 THR B O 1
ATOM 8124 N N . GLY B 1 502 ? 7.156 -37.812 10.375 1 97.88 502 GLY B N 1
ATOM 8125 C CA . GLY B 1 502 ? 8.305 -38.406 9.695 1 97.88 502 GLY B CA 1
ATOM 8126 C C . GLY B 1 502 ? 8.531 -37.812 8.312 1 97.88 502 GLY B C 1
ATOM 8127 O O . GLY B 1 502 ? 9.359 -38.312 7.547 1 97.88 502 GLY B O 1
ATOM 8128 N N . PHE B 1 503 ? 7.922 -36.781 7.98 1 98.62 503 PHE B N 1
ATOM 8129 C CA . PHE B 1 503 ? 7.938 -36.219 6.637 1 98.62 503 PHE B CA 1
ATOM 8130 C C . PHE B 1 503 ? 9.367 -36 6.164 1 98.62 503 PHE B C 1
ATOM 8132 O O . PHE B 1 503 ? 9.68 -36.188 4.988 1 98.62 503 PHE B O 1
ATOM 8139 N N . MET B 1 504 ? 10.258 -35.625 7.059 1 98.31 504 MET B N 1
ATOM 8140 C CA . MET B 1 504 ? 11.609 -35.25 6.664 1 98.31 504 MET B CA 1
ATOM 8141 C C . MET B 1 504 ? 12.391 -36.469 6.172 1 98.31 504 MET B C 1
ATOM 8143 O O . MET B 1 504 ? 13.469 -36.344 5.59 1 98.31 504 MET B O 1
ATOM 8147 N N . ASP B 1 505 ? 11.836 -37.656 6.332 1 97.81 505 ASP B N 1
ATOM 8148 C CA . ASP B 1 505 ? 12.492 -38.875 5.895 1 97.81 505 ASP B CA 1
ATOM 8149 C C . ASP B 1 505 ? 11.703 -39.531 4.77 1 97.81 505 ASP B C 1
ATOM 8151 O O . ASP B 1 505 ? 11.992 -40.688 4.398 1 97.81 505 ASP B O 1
ATOM 8155 N N . PHE B 1 506 ? 10.781 -38.875 4.266 1 98.38 506 PHE B N 1
ATOM 8156 C CA . PHE B 1 506 ? 9.953 -39.438 3.205 1 98.38 506 PHE B CA 1
ATOM 8157 C C . PHE B 1 506 ? 10.758 -39.625 1.931 1 98.38 506 PHE B C 1
ATOM 8159 O O . PHE B 1 506 ? 11.617 -38.812 1.594 1 98.38 506 PHE B O 1
ATOM 8166 N N . SER B 1 507 ? 10.422 -40.719 1.229 1 98.31 507 SER B N 1
ATOM 8167 C CA . SER B 1 507 ? 10.875 -40.875 -0.147 1 98.31 507 SER B CA 1
ATOM 8168 C C . SER B 1 507 ? 10.203 -39.875 -1.076 1 98.31 507 SER B C 1
ATOM 8170 O O . SER B 1 507 ? 9.227 -39.219 -0.692 1 98.31 507 SER B O 1
ATOM 8172 N N . ALA B 1 508 ? 10.758 -39.75 -2.264 1 98.31 508 ALA B N 1
ATOM 8173 C CA . ALA B 1 508 ? 10.156 -38.844 -3.238 1 98.31 508 ALA B CA 1
ATOM 8174 C C . ALA B 1 508 ? 8.703 -39.188 -3.508 1 98.31 508 ALA B C 1
ATOM 8176 O O . ALA B 1 508 ? 7.848 -38.312 -3.627 1 98.31 508 ALA B O 1
ATOM 8177 N N . GLU B 1 509 ? 8.414 -40.438 -3.574 1 97.81 509 GLU B N 1
ATOM 8178 C CA . GLU B 1 509 ? 7.051 -40.906 -3.84 1 97.81 509 GLU B CA 1
ATOM 8179 C C . GLU B 1 509 ? 6.117 -40.531 -2.686 1 97.81 509 GLU B C 1
ATOM 8181 O O . GLU B 1 509 ? 4.973 -40.125 -2.904 1 97.81 509 GLU B O 1
ATOM 8186 N N . GLN B 1 510 ? 6.594 -40.688 -1.528 1 98.31 510 GLN B N 1
ATOM 8187 C CA . GLN B 1 510 ? 5.801 -40.344 -0.356 1 98.31 510 GLN B CA 1
ATOM 8188 C C . GLN B 1 510 ? 5.531 -38.844 -0.313 1 98.31 510 GLN B C 1
ATOM 8190 O O . GLN B 1 510 ? 4.445 -38.406 0.076 1 98.31 510 GLN B O 1
ATOM 8195 N N . VAL B 1 511 ? 6.559 -38.094 -0.676 1 98.69 511 VAL B N 1
ATOM 8196 C CA . VAL B 1 511 ? 6.402 -36.625 -0.728 1 98.69 511 VAL B CA 1
ATOM 8197 C C . VAL B 1 511 ? 5.301 -36.25 -1.72 1 98.69 511 VAL B C 1
ATOM 8199 O O . VAL B 1 511 ? 4.406 -35.469 -1.397 1 98.69 511 VAL B O 1
ATOM 8202 N N . LYS B 1 512 ? 5.285 -36.812 -2.838 1 97.19 512 LYS B N 1
ATOM 8203 C CA . LYS B 1 512 ? 4.316 -36.531 -3.891 1 97.19 512 LYS B CA 1
ATOM 8204 C C . LYS B 1 512 ? 2.891 -36.781 -3.41 1 97.19 512 LYS B C 1
ATOM 8206 O O . LYS B 1 512 ? 1.975 -36.031 -3.727 1 97.19 512 LYS B O 1
ATOM 8211 N N . ASP B 1 513 ? 2.695 -37.812 -2.602 1 95.81 513 ASP B N 1
ATOM 8212 C CA . ASP B 1 513 ? 1.36 -38.281 -2.217 1 95.81 513 ASP B CA 1
ATOM 8213 C C . ASP B 1 513 ? 0.943 -37.656 -0.877 1 95.81 513 ASP B C 1
ATOM 8215 O O . ASP B 1 513 ? -0.127 -37.969 -0.353 1 95.81 513 ASP B O 1
ATOM 8219 N N . THR B 1 514 ? 1.746 -36.875 -0.339 1 97.81 514 THR B N 1
ATOM 8220 C CA . THR B 1 514 ? 1.481 -36.281 0.964 1 97.81 514 THR B CA 1
ATOM 8221 C C . THR B 1 514 ? 0.235 -35.406 0.914 1 97.81 514 THR B C 1
ATOM 8223 O O . THR B 1 514 ? 0.024 -34.656 -0.055 1 97.81 514 THR B O 1
ATOM 8226 N N . LYS B 1 515 ? -0.605 -35.469 1.917 1 96.5 515 LYS B N 1
ATOM 8227 C CA . LYS B 1 515 ? -1.729 -34.562 2.141 1 96.5 515 LYS B CA 1
ATOM 8228 C C . LYS B 1 515 ? -1.486 -33.688 3.361 1 96.5 515 LYS B C 1
ATOM 8230 O O . LYS B 1 515 ? -1.078 -34.156 4.418 1 96.5 515 LYS B O 1
ATOM 8235 N N . VAL B 1 516 ? -1.732 -32.469 3.236 1 98.38 516 VAL B N 1
ATOM 8236 C CA . VAL B 1 516 ? -1.544 -31.484 4.309 1 98.38 516 VAL B CA 1
ATOM 8237 C C . VAL B 1 516 ? -2.553 -31.75 5.426 1 98.38 516 VAL B C 1
ATOM 8239 O O . VAL B 1 516 ? -3.73 -32 5.156 1 98.38 516 VAL B O 1
ATOM 8242 N N . GLU B 1 517 ? -2.098 -31.703 6.645 1 98.06 517 GLU B N 1
ATOM 8243 C CA . GLU B 1 517 ? -2.973 -31.875 7.797 1 98.06 517 GLU B CA 1
ATOM 8244 C C . GLU B 1 517 ? -3.576 -30.547 8.25 1 98.06 517 GLU B C 1
ATOM 8246 O O . GLU B 1 517 ? -4.73 -30.5 8.68 1 98.06 517 GLU B O 1
ATOM 8251 N N . MET B 1 518 ? -2.781 -29.547 8.195 1 98.5 518 MET B N 1
ATOM 8252 C CA . MET B 1 518 ? -3.223 -28.219 8.641 1 98.5 518 MET B CA 1
ATOM 8253 C C . MET B 1 518 ? -2.383 -27.125 7.996 1 98.5 518 MET B C 1
ATOM 8255 O O . MET B 1 518 ? -1.178 -27.297 7.805 1 98.5 518 MET B O 1
ATOM 8259 N N . THR B 1 519 ? -2.986 -26.062 7.617 1 98.81 519 THR B N 1
ATOM 8260 C CA . THR B 1 519 ? -2.312 -24.859 7.16 1 98.81 519 THR B CA 1
ATOM 8261 C C . THR B 1 519 ? -2.684 -23.672 8.039 1 98.81 519 THR B C 1
ATOM 8263 O O . THR B 1 519 ? -3.865 -23.391 8.25 1 98.81 519 THR B O 1
ATOM 8266 N N . VAL B 1 520 ? -1.704 -23.031 8.57 1 98.81 520 VAL B N 1
ATOM 8267 C CA . VAL B 1 520 ? -1.902 -21.875 9.453 1 98.81 520 VAL B CA 1
ATOM 8268 C C . VAL B 1 520 ? -1.271 -20.641 8.828 1 98.81 520 VAL B C 1
ATOM 8270 O O . VAL B 1 520 ? -0.131 -20.688 8.359 1 98.81 520 VAL B O 1
ATOM 8273 N N . ILE B 1 521 ? -1.975 -19.547 8.758 1 98.69 521 ILE B N 1
ATOM 8274 C CA . ILE B 1 521 ? -1.473 -18.266 8.266 1 98.69 521 ILE B CA 1
ATOM 8275 C C . ILE B 1 521 ? -1.697 -17.188 9.32 1 98.69 521 ILE B C 1
ATOM 8277 O O . ILE B 1 521 ? -2.836 -16.922 9.719 1 98.69 521 ILE B O 1
ATOM 8281 N N . GLY B 1 522 ? -0.617 -16.562 9.727 1 96.69 522 GLY B N 1
ATOM 8282 C CA . GLY B 1 522 ? -0.728 -15.562 10.789 1 96.69 522 GLY B CA 1
ATOM 8283 C C . GLY B 1 522 ? -1.323 -16.125 12.07 1 96.69 522 GLY B C 1
ATOM 8284 O O . GLY B 1 522 ? -2.133 -15.461 12.719 1 96.69 522 GLY B O 1
ATOM 8285 N N . GLY B 1 523 ? -1.112 -17.312 12.336 1 96.75 523 GLY B N 1
ATOM 8286 C CA . GLY B 1 523 ? -1.604 -17.922 13.562 1 96.75 523 GLY B CA 1
ATOM 8287 C C . GLY B 1 523 ? -3.043 -18.391 13.461 1 96.75 523 GLY B C 1
ATOM 8288 O O . GLY B 1 523 ? -3.586 -18.969 14.406 1 96.75 523 GLY B O 1
ATOM 8289 N N . LYS B 1 524 ? -3.684 -18.219 12.391 1 97.19 524 LYS B N 1
ATOM 8290 C CA . LYS B 1 524 ? -5.062 -18.641 12.18 1 97.19 524 LYS B CA 1
ATOM 8291 C C . LYS B 1 524 ? -5.121 -19.922 11.336 1 97.19 524 LYS B C 1
ATOM 8293 O O . LYS B 1 524 ? -4.492 -20 10.281 1 97.19 524 LYS B O 1
ATOM 8298 N N . ILE B 1 525 ? -5.867 -20.891 11.773 1 98 525 ILE B N 1
ATOM 8299 C CA . ILE B 1 525 ? -6.039 -22.125 11.023 1 98 525 ILE B CA 1
ATOM 8300 C C . ILE B 1 525 ? -6.91 -21.859 9.797 1 98 525 ILE B C 1
ATOM 8302 O O . ILE B 1 525 ? -8.094 -21.562 9.922 1 98 525 ILE B O 1
ATOM 8306 N N . GLN B 1 526 ? -6.309 -21.969 8.656 1 98.25 526 GLN B N 1
ATOM 8307 C CA . GLN B 1 526 ? -7.023 -21.703 7.41 1 98.25 526 GLN B CA 1
ATOM 8308 C C . GLN B 1 526 ? -7.531 -23 6.773 1 98.25 526 GLN B C 1
ATOM 8310 O O . GLN B 1 526 ? -8.453 -22.969 5.953 1 98.25 526 GLN B O 1
ATOM 8315 N N . TYR B 1 527 ? -6.867 -24.078 7.082 1 97.81 527 TYR B N 1
ATOM 8316 C CA . TYR B 1 527 ? -7.23 -25.406 6.582 1 97.81 527 TYR B CA 1
ATOM 8317 C C . TYR B 1 527 ? -6.902 -26.484 7.605 1 97.81 527 TYR B C 1
ATOM 8319 O O . TYR B 1 527 ? -5.855 -26.438 8.25 1 97.81 527 TYR B O 1
ATOM 8327 N N . GLU B 1 528 ? -7.785 -27.375 7.812 1 97.12 528 GLU B N 1
ATOM 8328 C CA . GLU B 1 528 ? -7.59 -28.547 8.648 1 97.12 528 GLU B CA 1
ATOM 8329 C C . GLU B 1 528 ? -8.219 -29.781 8.008 1 97.12 528 GLU B C 1
ATOM 8331 O O . GLU B 1 528 ? -9.398 -29.781 7.656 1 97.12 528 GLU B O 1
ATOM 8336 N N . ARG B 1 529 ? -7.477 -30.75 7.871 1 92.81 529 ARG B N 1
ATOM 8337 C CA . ARG B 1 529 ? -7.988 -31.984 7.27 1 92.81 529 ARG B CA 1
ATOM 8338 C C . ARG B 1 529 ? -8.891 -32.75 8.242 1 92.81 529 ARG B C 1
ATOM 8340 O O . ARG B 1 529 ? -8.531 -32.938 9.406 1 92.81 529 ARG B O 1
ATOM 8347 N N . VAL B 1 530 ? -10.156 -32.938 7.887 1 78.81 530 VAL B N 1
ATOM 8348 C CA . VAL B 1 530 ? -11.086 -33.719 8.711 1 78.81 530 VAL B CA 1
ATOM 8349 C C . VAL B 1 530 ? -10.719 -35.188 8.641 1 78.81 530 VAL B C 1
ATOM 8351 O O . VAL B 1 530 ? -10.672 -35.781 7.551 1 78.81 530 VAL B O 1
ATOM 8354 N N . ARG B 1 531 ? -10.148 -35.781 9.656 1 63.38 531 ARG B N 1
ATOM 8355 C CA . ARG B 1 531 ? -9.898 -37.219 9.711 1 63.38 531 ARG B CA 1
ATOM 8356 C C . ARG B 1 531 ? -11.18 -38 10.008 1 63.38 531 ARG B C 1
ATOM 8358 O O . ARG B 1 531 ? -11.945 -37.625 10.898 1 63.38 531 ARG B O 1
ATOM 8365 N N . LYS B 1 532 ? -11.82 -38.594 8.969 1 49.69 532 LYS B N 1
ATOM 8366 C CA . LYS B 1 532 ? -12.938 -39.469 9.258 1 49.69 532 LYS B CA 1
ATOM 8367 C C . LYS B 1 532 ? -12.578 -40.469 10.352 1 49.69 532 LYS B C 1
ATOM 8369 O O . LYS B 1 532 ? -11.578 -41.188 10.242 1 49.69 532 LYS B O 1
ATOM 8374 N N . HIS B 1 533 ? -12.758 -40.188 11.5 1 42.91 533 HIS B N 1
ATOM 8375 C CA . HIS B 1 533 ? -12.703 -41.312 12.43 1 42.91 533 HIS B CA 1
ATOM 8376 C C . HIS B 1 533 ? -13.453 -42.531 11.875 1 42.91 533 HIS B C 1
ATOM 8378 O O . HIS B 1 533 ? -14.57 -42.406 11.367 1 42.91 533 HIS B O 1
ATOM 8384 N N . ALA B 1 534 ? -12.844 -43.656 11.469 1 38.28 534 ALA B N 1
ATOM 8385 C CA . ALA B 1 534 ? -13.477 -44.969 11.273 1 38.28 534 ALA B CA 1
ATOM 8386 C C . ALA B 1 534 ? -14.578 -45.219 12.312 1 38.28 534 ALA B C 1
ATOM 8388 O O . ALA B 1 534 ? -14.336 -45.094 13.516 1 38.28 534 ALA B O 1
ATOM 8389 N N . GLY B 1 535 ? -15.773 -44.906 12.016 1 36.34 535 GLY B N 1
ATOM 8390 C CA . GLY B 1 535 ? -16.891 -45.438 12.773 1 36.34 535 GLY B CA 1
ATOM 8391 C C . GLY B 1 535 ? -16.609 -46.812 13.367 1 36.34 535 GLY B C 1
ATOM 8392 O O . GLY B 1 535 ? -15.867 -47.594 12.781 1 36.34 535 GLY B O 1
ATOM 8393 N N . ASN B 1 536 ? -16.594 -46.938 14.641 1 34.22 536 ASN B N 1
ATOM 8394 C CA . ASN B 1 536 ? -16.906 -48.219 15.281 1 34.22 536 ASN B CA 1
ATOM 8395 C C . ASN B 1 536 ? -18.094 -48.906 14.617 1 34.22 536 ASN B C 1
ATOM 8397 O O . ASN B 1 536 ? -19.203 -48.375 14.617 1 34.22 536 ASN B O 1
ATOM 8401 N N . LEU B 1 537 ? -18.047 -49.625 13.492 1 31.77 537 LEU B N 1
ATOM 8402 C CA . LEU B 1 537 ? -18.969 -50.719 13.25 1 31.77 537 LEU B CA 1
ATOM 8403 C C . LEU B 1 537 ? -19.25 -51.5 14.531 1 31.77 537 LEU B C 1
ATOM 8405 O O . LEU B 1 537 ? -18.375 -52.219 15.008 1 31.77 537 LEU B O 1
ATOM 8409 N N . HIS B 1 538 ? -19.734 -50.844 15.617 1 29.47 538 HIS B N 1
ATOM 8410 C CA . HIS B 1 538 ? -20.5 -51.719 16.5 1 29.47 538 HIS B CA 1
ATOM 8411 C C . HIS B 1 538 ? -21.547 -52.5 15.727 1 29.47 538 HIS B C 1
ATOM 8413 O O . HIS B 1 538 ? -22.281 -51.969 14.906 1 29.47 538 HIS B O 1
ATOM 8419 N N . TYR B 1 539 ? -21.172 -53.812 15.43 1 28.62 539 TYR B N 1
ATOM 8420 C CA . TYR B 1 539 ? -22.047 -55 15.312 1 28.62 539 TYR B CA 1
ATOM 8421 C C . TYR B 1 539 ? -23.156 -54.938 16.344 1 28.62 539 TYR B C 1
ATOM 8423 O O . TYR B 1 539 ? -22.922 -55.094 17.547 1 28.62 539 TYR B O 1
ATOM 8431 N N . GLY B 1 540 ? -23.953 -53.812 16.469 1 23.41 540 GLY B N 1
ATOM 8432 C CA . GLY B 1 540 ? -25.328 -54.219 16.703 1 23.41 540 GLY B CA 1
ATOM 8433 C C . GLY B 1 540 ? -26.047 -54.625 15.43 1 23.41 540 GLY B C 1
ATOM 8434 O O . GLY B 1 540 ? -25.641 -54.25 14.328 1 23.41 540 GLY B O 1
#

Foldseek 3Di:
DAAQEKEFQEFEQFLDPVRDTFGMWGAHQQFTADTHHPVRRVVRHDPNHHYYYLNHFYKFFFFEFQAAAQLVQLVQVVAFEQQDQALVVNLVSQVVVLVVDDLAAEHEHEADDLCSHPVSDDAFQVSNVVRSYWYWYAHNVRFKIATHPNLCVLLVHWLPDDAPVPKDQDADPVSGGRRIIGHPSSVSSVVSHDFDDLVSSLSSNLRSQLVCVQQRHQAYENQAQCVPRVDNSNVVSQVVCVVVVRRRHAYAYAHELVCVVVCVVVLFAQQPDDRRYTHAAHEEEFWDDVLVQQAAAPAAWPVPGPRGHDTPDDLVVLLVSLLVRVVSLGAHEYEHAYQVSLVSVLVSLVVNCVVPPDDLSQHEYEQPFFHDLVSLLSCLVSLHAYAHELLCCQEPVVSVVRTDDPVRLLRGPQQQSNVVSVHLHAYHHNPPVPDGRLLSRLLSQQQCAHPVGDHRNRVSHDQSSSSLSNGWQSSCSSSVNNVATRGRDGPHGPWMWIWGRPQNPDDSVCSNPTTTQFTAGSNHTPDHDDDPDPDPPPPD/DAAQEKEFQEFEQFLDPVRDTFGMWGAHQQFTADTHHPVRRVVRHDPNHHYYYLNHFYKFFFFEFQAAAQLVQLVQVVAFEQQDQALVVNLVSQVVVLVVDDLAAEHEHEADDLCSHPVSDDAFQVSNVPRSHWYWYAHNVRFKIATHPNLCVLLVHWLPDDAPVPKDQDADPVSGGRRIIGHPSSVSSVVSHDFDDLVSSLSSNLVSQLVCVQQRHQAYENQAQCVPRVDNSNVVSQVVCVVVVRRRHAYAYAHELVCVVVCVVVLFAQQPDDRRYTHAAHEEEFWDDVLVQQQAAPAAWPVPGPRGHDTPDDLVVLLVSLLVRVVSLGAHEYEHAYQVSLVSVLVSLVVNCVVPPDDLSQHEYEQPFFDDPVSLLSCLVSLHAYAHELLCCQEPVVSVVRTDDPVRLLRGPQQQSNVVSVHLHAYHHNPPVPDGRLLSRLLSQQQCAHPVGDHRNRVSHDQSSSSLSNGWQSSCSSSVNNVATRGRDGPHGPWMWIWGRPQNVDDSVCSNVTTTQFTDGSNHTPDHDDDPDPPPPPPD

Secondary structure (DSSP, 8-state):
---SEEEESSEEE--STT--EESEEEEETTEEEEEESHHHHGGG--TTSEEEE-TT-EEEEPEEEEEE-HHHHHHHHHSEE---SSHHHHHHHHHHHHTTS-TTS-EEEEEE-TTTSTT-S---GGGGTT--S-EEEEETTSSEEEE-HHHHHHTT--TTPPPPTTEEEEE-TTS-EEEEEEETT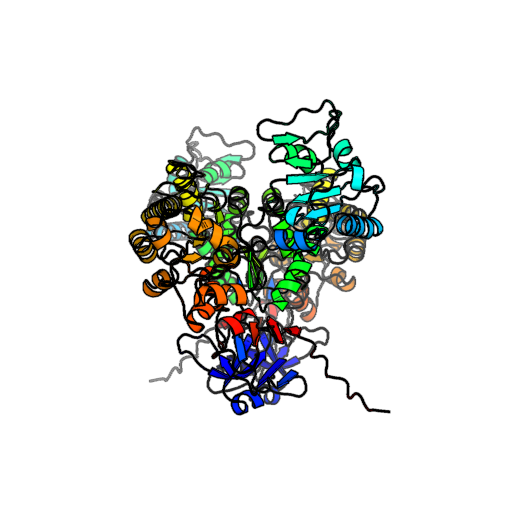HHHHHTTSPPPPHHHHHHHHHHHHHHHHHTTEEEEEEEEETTTTSSTHHHHHHHHHHHTT---SEEEEEEEGGGHHHHHHTT--TT-B-SSEEEEEEEEE----TTTT-S--SS-BTTTTT-----SS-HHHHHHHHHHHHHTT--EEEEE-SHHHHHHHHHHHHHHHHHS--TT---EEEE--B--HHHHHHHHHHT-EEE--HHHHHHHHHHHHHHB-HHHHTTBT-HHHHHHTT--PPP---TTSS---HHHHHHHHHH-B-TTS-BS-GGG---HHHHHHHTTHHHHHTTT-TTTSSS--TTSB--EEEE-TTGGG--HHHHHT---SEEEETTEEEEE------------/---SEEEESSEEE--STT--EESEEEEETTEEEEEESHHHHGGG--TTSEEEE-TT-EEEEPEEEEEE-HHHHHHHHHSEE---SSHHHHHHHHHHHHTTS-TTS-EEEEEE-TTTSTT-S---GGGGTT--S-EEEEETTSSEEEE-HHHHHHTT--TTPPPPTTEEEEE-TTS-EEEEEEETTHHHHHTTSPPPPHHHHHHHHHHHHHHHHHTTEEEEEEEEETTTTSSTHHHHHHHHHHHTT---SEEEEEEEGGGHHHHHHTTPPTT-B-SSEEEEEEEEE----TTTT-S--SS-BTTTTT-----SS-HHHHHHHHHHHHHTT--EEEEE-SHHHHHHHHHHHHHHHHHS--TT---EEEE--B--HHHHHHHHHHT-EEE--HHHHHHHHHHHHHHB-HHHHTTBT-HHHHHHTT--PPP---TTSS---HHHHHHHHHH-B-TTS-BS-GGG---HHHHHHHTTHHHHHTTT-TTTSSS--TTSB--EEEE-TTGGG--HHHHHT---SEEEETTEEEEE------------

InterPro domains:
  IPR011059 Metal-dependent hydrolase, composite domain superfamily [G3DSA:2.30.40.10] (8-499)
  IPR011059 Metal-dependent hydrolase, composite domain superfamily [SSF51338] (2-531)
  IPR013108 Amidohydrolase 3 [PF07969] (50-526)
  IPR032466 Metal-dependent hydrolase [SSF51556] (61-487)
  IPR033932 YtcJ like [cd01300] (24-498)

Organism: Aneurinibacillus migulanus (NCBI:txid47500)

Solvent-accessible surface area (backbone atoms only — not comparable to full-atom values): 52861 Å² total; per-residue (Å²): 78,59,23,52,30,35,40,27,57,27,44,32,41,18,63,43,98,79,62,46,74,29,33,17,39,25,21,40,95,26,18,23,62,40,74,29,49,54,80,72,42,55,74,20,58,51,96,80,27,45,72,44,78,43,81,47,18,24,31,35,34,18,28,23,36,50,28,24,35,50,57,54,34,3,44,51,69,70,26,43,79,32,70,40,54,31,62,66,56,39,45,47,51,51,50,59,54,48,73,80,43,60,56,83,43,73,46,45,29,34,35,38,42,33,87,54,18,74,78,60,49,72,69,38,14,78,73,41,70,87,53,70,34,27,32,46,32,24,28,63,83,68,48,34,32,32,24,21,60,54,29,34,52,71,40,69,49,54,76,80,57,74,53,45,89,79,24,38,64,42,53,48,99,85,54,42,68,37,33,35,20,27,46,52,28,36,52,54,44,55,70,58,50,76,77,81,48,62,67,53,47,38,50,9,37,48,53,32,42,56,54,37,28,55,54,22,33,35,29,36,22,31,70,21,45,25,65,78,80,71,35,42,58,56,49,31,29,53,51,52,30,47,75,68,68,62,49,76,43,25,35,38,37,13,35,27,53,91,47,42,66,45,43,56,62,50,38,67,49,55,64,47,32,36,91,48,42,23,36,34,28,41,26,47,66,32,35,47,40,70,94,74,55,26,18,11,33,82,57,47,32,56,70,59,68,77,41,33,42,39,64,69,51,56,72,68,57,48,30,50,55,47,32,58,44,46,73,74,62,39,27,40,31,33,37,15,32,16,41,42,24,39,48,52,52,51,52,28,50,51,52,34,40,69,74,54,72,63,90,87,48,58,34,33,31,32,41,42,29,27,41,50,72,67,56,50,53,52,32,48,75,71,50,43,30,42,31,33,36,42,36,45,44,19,74,49,30,70,56,48,70,64,34,45,42,70,80,58,46,72,14,44,55,39,50,35,58,37,49,72,63,66,37,50,48,12,26,21,33,45,18,65,82,31,72,70,44,58,37,46,22,35,25,20,36,42,57,21,33,20,72,89,62,46,77,53,61,57,85,29,38,39,53,71,68,59,38,47,35,13,25,13,37,22,20,17,49,70,67,76,29,55,81,40,35,23,27,57,45,73,71,10,44,28,34,26,20,33,35,55,62,60,56,94,72,49,51,53,70,51,42,44,69,59,63,51,45,28,15,26,45,46,59,39,80,74,30,66,59,80,74,78,71,78,72,78,79,66,88,118,78,59,25,54,31,36,41,26,56,25,45,32,41,18,64,42,99,79,62,45,71,30,32,16,39,26,21,40,96,23,19,22,61,39,74,30,48,54,78,73,41,53,75,20,58,50,95,79,29,45,75,45,79,43,80,46,19,23,33,37,36,19,28,22,34,50,28,24,34,50,58,54,34,3,44,51,68,68,25,43,77,32,69,40,54,31,62,65,54,39,45,47,52,52,50,60,54,48,72,79,46,59,57,84,43,72,47,45,29,34,35,38,44,33,88,55,16,74,79,60,49,72,69,40,15,77,74,42,70,86,52,71,34,27,32,44,31,24,28,63,83,68,49,33,32,33,24,20,60,53,29,34,52,70,39,68,49,51,76,79,57,72,54,46,88,79,24,39,64,42,54,49,98,86,53,43,68,37,34,34,21,26,47,52,28,37,51,54,44,54,70,56,50,74,77,82,49,61,66,54,47,37,51,10,36,47,55,34,41,56,54,38,29,55,54,22,32,35,31,37,23,32,71,21,46,25,65,79,79,69,35,42,59,54,49,31,29,52,51,52,31,46,74,70,70,62,50,76,46,26,36,38,36,14,35,27,54,91,46,42,66,45,43,54,63,50,37,67,50,55,62,46,32,38,91,47,44,24,36,36,28,41,25,47,66,32,36,47,42,70,93,73,55,25,18,12,34,81,58,46,31,58,72,58,69,76,41,34,42,39,65,69,51,56,72,68,57,48,31,49,55,46,31,58,45,46,74,73,62,40,25,41,32,31,36,14,31,16,40,41,22,39,48,52,51,50,51,28,49,51,51,34,40,69,75,54,72,63,92,86,49,57,33,33,31,32,42,42,29,28,42,48,72,68,54,50,53,52,32,48,75,70,50,42,31,41,30,33,35,40,36,45,45,19,74,50,28,70,56,48,70,65,35,45,42,70,79,59,46,71,13,44,55,39,49,36,58,36,51,73,63,66,36,49,49,13,28,21,31,45,17,66,81,30,72,70,45,56,36,45,22,35,24,21,36,42,58,21,32,22,75,89,62,45,76,51,62,56,86,30,37,38,53,71,68,58,38,48,36,13,25,12,38,22,21,18,48,70,67,78,28,54,81,40,35,23,28,57,46,72,71,10,44,29,35,28,20,33,34,54,62,60,55,93,72,50,49,53,69,53,42,44,68,58,64,50,45,29,16,26,46,46,59,38,79,75,30,68,58,82,74,77,72,79,69,77,79,66,86,117

Sequence (1080 aa):
MFADLAIYNGQIVSMDQRHSHHEAMAVKHGRIVGMGAWQDITPFIDKQTQVINLEGRTVLPGFIDAHQHMIYFGTNLLNLDCNCTSIQDIVQAVEERAAFLNSDEWILGWGVDEAKLEEGRLPEASDFTHISNPVYLTRFCLHTAIVNERALNLAGINSQTEAPSGGELLRDTQGNITGVLREKAMDLVQQAIPPYTLDQMKQAIALADEKYVEEGITSVHEAGMGFHTGSLEEFQAFQELSHDGQLKVRVYGMVLDTFFSELKAMHLTTGFGNEQIKIGAVKMFADGTLSGRTAAVHEEYLDPAGFRGILMYKDEELEEKVLAAHREGYQISIHAIGDRAVEQVIIAYEKALSSYPRTDHRHRIEHCAICNPNLIARMQKLGIIPVPQPGIYYLAGDVYNRVLKPQVLDGFYALASFMEAGLKPAGSSDCPVVPASPFLGMYAAMTRKTRSGEDIVPEQKLSLYEALQMYTNYGAYASFAEHELGSLEVGKFADFVVLPTGFMDFSAEQVKDTKVEMTVIGGKIQYERVRKHAGNLHYGMFADLAIYNGQIVSMDQRHSHHEAMAVKHGRIVGMGAWQDITPFIDKQTQVINLEGRTVLPGFIDAHQHMIYFGTNLLNLDCNCTSIQDIVQAVEERAAFLNSDEWILGWGVDEAKLEEGRLPEASDFTHISNPVYLTRFCLHTAIVNERALNLAGINSQTEAPSGGELLRDTQGNITGVLREKAMDLVQQAIPPYTLDQMKQAIALADEKYVEEGITSVHEAGMGFHTGSLEEFQAFQELSHDGQLKVRVYGMVLDTFFSELKAMHLTTGFGNEQIKIGAVKMFADGTLSGRTAAVHEEYLDPAGFRGILMYKDEELEEKVLAAHREGYQISIHAIGDRAVEQVIIAYEKALSSYPRTDHRHRIEHCAICNPNLIARMQKLGIIPVPQPGIYYLAGDVYNRVLKPQVLDGFYALASFMEAGLKPAGSSDCPVVPASPFLGMYAAMTRKTRSGEDIVPEQKLSLYEALQMYTNYGAYASFAEHELGSLEVGKFADFVVLPTGFMDFSAEQVKDTKVEMTVIGGKIQYERVRKHAGNLHYG

Nearest PDB structures (foldseek):
  3igh-assembly1_X-2  TM=8.968E-01  e=9.427E-45  Pyrococcus horikoshii
  3icj-assembly1_A  TM=9.059E-01  e=2.162E-43  Pyrococcus furiosus
  2oof-assembly1_A  TM=6.554E-01  e=1.059E-18  unidentified
  2g3f-assembly1_A  TM=7.010E-01  e=7.311E-17  Bacillus subtilis
  6oh9-assembly1_A-2  TM=5.422E-01  e=1.347E-11  Saccharomyces cerevisiae S288C